Protein 7Z0O (pdb70)

Structure (mmCIF, N/CA/C/O backbone):
data_7Z0O
#
_entry.id   7Z0O
#
loop_
_entity.id
_entity.type
_entity.pdbx_description
1 polymer 'Histone H3'
2 polymer 'Histone H4'
3 polymer 'RNA polymerase I-specific transcription initiation factor RRN5'
4 polymer 'RNA polymerase I-specific transcription initiation factor RRN9'
5 polymer 'RNA polymerase I-specific transcription initiation factor RRN10'
6 polymer 'Upstream activation factor subunit UAF30'
7 polymer 'TATA-box-binding protein'
8 polymer 'Non-template DNA'
9 polymer 'Template DNA'
#
loop_
_atom_site.group_PDB
_atom_site.id
_atom_site.type_symbol
_atom_site.label_atom_id
_atom_site.label_alt_id
_atom_site.label_comp_id
_atom_site.label_asym_id
_atom_site.label_entity_id
_atom_site.label_seq_id
_atom_site.pdbx_PDB_ins_code
_atom_site.Cartn_x
_atom_site.Cartn_y
_atom_site.Cartn_z
_atom_site.occupancy
_atom_site.B_iso_or_equiv
_atom_site.auth_seq_id
_atom_site.auth_comp_id
_atom_site.auth_asym_id
_atom_site.auth_atom_id
_atom_site.pdbx_PDB_model_num
ATOM 1 N N . HIS A 1 40 ? 150.998 197.382 136.429 1.00 112.84 40 HIS A N 1
ATOM 2 C CA . HIS A 1 40 ? 150.850 196.152 135.660 1.00 112.84 40 HIS A CA 1
ATOM 3 C C . HIS A 1 40 ? 149.653 195.349 136.151 1.00 112.84 40 HIS A C 1
ATOM 4 O O . HIS A 1 40 ? 149.114 195.613 137.224 1.00 112.84 40 HIS A O 1
ATOM 11 N N . ARG A 1 41 ? 149.244 194.364 135.357 1.00 110.47 41 ARG A N 1
ATOM 12 C CA . ARG A 1 41 ? 148.092 193.529 135.665 1.00 110.47 41 ARG A CA 1
ATOM 13 C C . ARG A 1 41 ? 148.515 192.068 135.689 1.00 110.47 41 ARG A C 1
ATOM 14 O O . ARG A 1 41 ? 149.158 191.588 134.751 1.00 110.47 41 ARG A O 1
ATOM 22 N N . TYR A 1 42 ? 148.147 191.366 136.755 1.00 105.55 42 TYR A N 1
ATOM 23 C CA . TYR A 1 42 ? 148.382 189.930 136.869 1.00 105.55 42 TYR A CA 1
ATOM 24 C C . TYR A 1 42 ? 147.130 189.228 136.359 1.00 105.55 42 TYR A C 1
ATOM 25 O O . TYR A 1 42 ? 146.056 189.339 136.954 1.00 105.55 42 TYR A O 1
ATOM 34 N N . LYS A 1 43 ? 147.271 188.509 135.250 1.00 95.92 43 LYS A N 1
ATOM 35 C CA . LYS A 1 43 ? 146.127 187.893 134.604 1.00 95.92 43 LYS A CA 1
ATOM 36 C C . LYS A 1 43 ? 146.375 186.408 134.376 1.00 95.92 43 LYS A C 1
ATOM 37 O O . LYS A 1 43 ? 147.501 186.015 134.050 1.00 95.92 43 LYS A O 1
ATOM 43 N N . PRO A 1 44 ? 145.361 185.562 134.554 1.00 89.65 44 PRO A N 1
ATOM 44 C CA . PRO A 1 44 ? 145.545 184.131 134.285 1.00 89.65 44 PRO A CA 1
ATOM 45 C C . PRO A 1 44 ? 145.918 183.885 132.832 1.00 89.65 44 PRO A C 1
ATOM 46 O O . PRO A 1 44 ? 145.393 184.525 131.919 1.00 89.65 44 PRO A O 1
ATOM 50 N N . GLY A 1 45 ? 146.836 182.947 132.626 1.00 87.03 45 GLY A N 1
ATOM 51 C CA . GLY A 1 45 ? 147.255 182.594 131.286 1.00 87.03 45 GLY A CA 1
ATOM 52 C C . GLY A 1 45 ? 146.120 182.018 130.471 1.00 87.03 45 GLY A C 1
ATOM 53 O O . GLY A 1 45 ? 145.421 181.111 130.928 1.00 87.03 45 GLY A O 1
ATOM 54 N N . THR A 1 46 ? 145.924 182.537 129.263 1.00 87.47 46 THR A N 1
ATOM 55 C CA . THR A 1 46 ? 144.827 182.107 128.411 1.00 87.47 46 THR A CA 1
ATOM 56 C C . THR A 1 46 ? 145.170 180.800 127.712 1.00 87.47 46 THR A C 1
ATOM 57 O O . THR A 1 46 ? 146.338 180.514 127.436 1.00 87.47 46 THR A O 1
ATOM 61 N N . VAL A 1 47 ? 144.142 180.008 127.436 1.00 86.68 47 VAL A N 1
ATOM 62 C CA . VAL A 1 47 ? 144.302 178.781 126.666 1.00 86.68 47 VAL A CA 1
ATOM 63 C C . VAL A 1 47 ? 144.067 179.096 125.196 1.00 86.68 47 VAL A C 1
ATOM 64 O O . VAL A 1 47 ? 143.029 179.655 124.827 1.00 86.68 47 VAL A O 1
ATOM 68 N N . ALA A 1 48 ? 145.036 178.749 124.354 1.00 87.01 48 ALA A N 1
ATOM 69 C CA . ALA A 1 48 ? 144.920 179.024 122.932 1.00 87.01 48 ALA A CA 1
ATOM 70 C C . ALA A 1 48 ? 143.789 178.207 122.318 1.00 87.01 48 ALA A C 1
ATOM 71 O O . ALA A 1 48 ? 143.432 177.128 122.797 1.00 87.01 48 ALA A O 1
ATOM 73 N N . LEU A 1 49 ? 143.214 178.745 121.239 1.00 87.28 49 LEU A N 1
ATOM 74 C CA . LEU A 1 49 ? 142.110 178.062 120.575 1.00 87.28 49 LEU A CA 1
ATOM 75 C C . LEU A 1 49 ? 142.549 176.736 119.969 1.00 87.28 49 LEU A C 1
ATOM 76 O O . LEU A 1 49 ? 141.748 175.799 119.887 1.00 87.28 49 LEU A O 1
ATOM 81 N N . ARG A 1 50 ? 143.808 176.636 119.540 1.00 85.25 50 ARG A N 1
ATOM 82 C CA . ARG A 1 50 ? 144.304 175.367 119.018 1.00 85.25 50 ARG A CA 1
ATOM 83 C C . ARG A 1 50 ? 144.376 174.314 120.116 1.00 85.25 50 ARG A C 1
ATOM 84 O O . ARG A 1 50 ? 144.300 173.111 119.839 1.00 85.25 50 ARG A O 1
ATOM 92 N N . GLU A 1 51 ? 144.534 174.745 121.369 1.00 82.56 51 GLU A N 1
ATOM 93 C CA . GLU A 1 51 ? 144.496 173.801 122.480 1.00 82.56 51 GLU A CA 1
ATOM 94 C C . GLU A 1 51 ? 143.084 173.282 122.710 1.00 82.56 51 GLU A C 1
ATOM 95 O O . GLU A 1 51 ? 142.893 172.108 123.046 1.00 82.56 51 GLU A O 1
ATOM 101 N N . ILE A 1 52 ? 142.082 174.146 122.542 1.00 79.75 52 ILE A N 1
ATOM 102 C CA . ILE A 1 52 ? 140.696 173.723 122.716 1.00 79.75 52 ILE A CA 1
ATOM 103 C C . ILE A 1 52 ? 140.306 172.713 121.645 1.00 79.75 52 ILE A C 1
ATOM 104 O O . ILE A 1 52 ? 139.656 171.701 121.933 1.00 79.75 52 ILE A O 1
ATOM 109 N N . ARG A 1 53 ? 140.695 172.970 120.394 1.00 82.85 53 ARG A N 1
ATOM 110 C CA . ARG A 1 53 ? 140.364 172.046 119.313 1.00 82.85 53 ARG A CA 1
ATOM 111 C C . ARG A 1 53 ? 141.031 170.693 119.519 1.00 82.85 53 ARG A C 1
ATOM 112 O O . ARG A 1 53 ? 140.416 169.648 119.279 1.00 82.85 53 ARG A O 1
ATOM 120 N N . ARG A 1 54 ? 142.291 170.690 119.955 1.00 77.61 54 ARG A N 1
ATOM 121 C CA . ARG A 1 54 ? 142.975 169.429 120.217 1.00 77.61 54 ARG A CA 1
ATOM 122 C C . ARG A 1 54 ? 142.317 168.673 121.362 1.00 77.61 54 ARG A C 1
ATOM 123 O O . ARG A 1 54 ? 142.182 167.446 121.305 1.00 77.61 54 ARG A O 1
ATOM 131 N N . PHE A 1 55 ? 141.910 169.386 122.413 1.00 73.78 55 PHE A N 1
ATOM 132 C CA . PHE A 1 55 ? 141.198 168.740 123.509 1.00 73.78 55 PHE A CA 1
ATOM 133 C C . PHE A 1 55 ? 139.875 168.157 123.034 1.00 73.78 55 PHE A C 1
ATOM 134 O O . PHE A 1 55 ? 139.498 167.049 123.432 1.00 73.78 55 PHE A O 1
ATOM 142 N N . GLN A 1 56 ? 139.152 168.893 122.187 1.00 76.01 56 GLN A N 1
ATOM 143 C CA . GLN A 1 56 ? 137.902 168.377 121.641 1.00 76.01 56 GLN A CA 1
ATOM 144 C C . GLN A 1 56 ? 138.146 167.138 120.794 1.00 76.01 56 GLN A C 1
ATOM 145 O O . GLN A 1 56 ? 137.356 166.188 120.825 1.00 76.01 56 GLN A O 1
ATOM 151 N N . LYS A 1 57 ? 139.232 167.134 120.023 1.00 74.71 57 LYS A N 1
ATOM 152 C CA . LYS A 1 57 ? 139.563 165.969 119.212 1.00 74.71 57 LYS A CA 1
ATOM 153 C C . LYS A 1 57 ? 139.884 164.762 120.083 1.00 74.71 57 LYS A C 1
ATOM 154 O O . LYS A 1 57 ? 139.484 163.635 119.769 1.00 74.71 57 LYS A O 1
ATOM 160 N N . SER A 1 58 ? 140.606 164.978 121.184 1.00 70.74 58 SER A N 1
ATOM 161 C CA . SER A 1 58 ? 141.068 163.869 122.012 1.00 70.74 58 SER A CA 1
ATOM 162 C C . SER A 1 58 ? 139.951 163.265 122.856 1.00 70.74 58 SER A C 1
ATOM 163 O O . SER A 1 58 ? 139.871 162.040 122.993 1.00 70.74 58 SER A O 1
ATOM 166 N N . THR A 1 59 ? 139.085 164.097 123.434 1.00 73.91 59 THR A N 1
ATOM 167 C CA . THR A 1 59 ? 138.143 163.648 124.451 1.00 73.91 59 THR A CA 1
ATOM 168 C C . THR A 1 59 ? 136.707 163.552 123.952 1.00 73.91 59 THR A C 1
ATOM 169 O O . THR A 1 59 ? 135.799 163.344 124.761 1.00 73.91 59 THR A O 1
ATOM 173 N N . GLU A 1 60 ? 136.474 163.701 122.653 1.00 80.50 60 GLU A N 1
ATOM 174 C CA . GLU A 1 60 ? 135.120 163.590 122.131 1.00 80.50 60 GLU A CA 1
ATOM 175 C C . GLU A 1 60 ? 134.621 162.154 122.236 1.00 80.50 60 GLU A C 1
ATOM 176 O O . GLU A 1 60 ? 135.359 161.202 121.973 1.00 80.50 60 GLU A O 1
ATOM 182 N N . LEU A 1 61 ? 133.357 162.001 122.622 1.00 78.29 61 LEU A N 1
ATOM 183 C CA . LEU A 1 61 ? 132.724 160.688 122.679 1.00 78.29 61 LEU A CA 1
ATOM 184 C C . LEU A 1 61 ? 132.342 160.275 121.264 1.00 78.29 61 LEU A C 1
ATOM 185 O O . LEU A 1 61 ? 131.448 160.871 120.655 1.00 78.29 61 LEU A O 1
ATOM 190 N N . LEU A 1 62 ? 133.022 159.257 120.736 1.00 75.99 62 LEU A N 1
ATOM 191 C CA . LEU A 1 62 ? 132.843 158.889 119.336 1.00 75.99 62 LEU A CA 1
ATOM 192 C C . LEU A 1 62 ? 131.550 158.118 119.105 1.00 75.99 62 LEU A C 1
ATOM 193 O O . LEU A 1 62 ? 130.916 158.271 118.055 1.00 75.99 62 LEU A O 1
ATOM 198 N N . ILE A 1 63 ? 131.141 157.285 120.064 1.00 80.22 63 ILE A N 1
ATOM 199 C CA . ILE A 1 63 ? 129.911 156.521 119.902 1.00 80.22 63 ILE A CA 1
ATOM 200 C C . ILE A 1 63 ? 128.709 157.416 120.164 1.00 80.22 63 ILE A C 1
ATOM 201 O O . ILE A 1 63 ? 128.671 158.169 121.146 1.00 80.22 63 ILE A O 1
ATOM 206 N N . ARG A 1 64 ? 127.719 157.341 119.278 1.00 83.66 64 ARG A N 1
ATOM 207 C CA . ARG A 1 64 ? 126.511 158.137 119.435 1.00 83.66 64 ARG A CA 1
ATOM 208 C C . ARG A 1 64 ? 125.732 157.687 120.665 1.00 83.66 64 ARG A C 1
ATOM 209 O O . ARG A 1 64 ? 125.667 156.499 120.989 1.00 83.66 64 ARG A O 1
ATOM 217 N N . LYS A 1 65 ? 125.132 158.660 121.353 1.00 84.85 65 LYS A N 1
ATOM 218 C CA . LYS A 1 65 ? 124.478 158.380 122.627 1.00 84.85 65 LYS A CA 1
ATOM 219 C C . LYS A 1 65 ? 123.258 157.483 122.447 1.00 84.85 65 LYS A C 1
ATOM 220 O O . LYS A 1 65 ? 123.081 156.509 123.187 1.00 84.85 65 LYS A O 1
ATOM 226 N N . LEU A 1 66 ? 122.399 157.801 121.473 1.00 85.12 66 LEU A N 1
ATOM 227 C CA . LEU A 1 66 ? 121.144 157.061 121.344 1.00 85.12 66 LEU A CA 1
ATOM 228 C C . LEU A 1 66 ? 121.358 155.586 121.027 1.00 85.12 66 LEU A C 1
ATOM 229 O O . LEU A 1 66 ? 120.751 154.740 121.707 1.00 85.12 66 LEU A O 1
ATOM 234 N N . PRO A 1 67 ? 122.166 155.197 120.031 1.00 85.08 67 PRO A N 1
ATOM 235 C CA . PRO A 1 67 ? 122.387 153.756 119.818 1.00 85.08 67 PRO A CA 1
ATOM 236 C C . PRO A 1 67 ? 123.023 153.062 121.008 1.00 85.08 67 PRO A C 1
ATOM 237 O O . PRO A 1 67 ? 122.711 151.896 121.278 1.00 85.08 67 PRO A O 1
ATOM 241 N N . PHE A 1 68 ? 123.915 153.745 121.729 1.00 81.49 68 PHE A N 1
ATOM 242 C CA . PHE A 1 68 ? 124.529 153.137 122.904 1.00 81.49 68 PHE A CA 1
ATOM 243 C C . PHE A 1 68 ? 123.520 152.974 124.032 1.00 81.49 68 PHE A C 1
ATOM 244 O O . PHE A 1 68 ? 123.569 151.989 124.777 1.00 81.49 68 PHE A O 1
ATOM 252 N N . GLN A 1 69 ? 122.608 153.935 124.181 1.00 86.64 69 GLN A N 1
ATOM 253 C CA . GLN A 1 69 ? 121.595 153.834 125.224 1.00 86.64 69 GLN A CA 1
ATOM 254 C C . GLN A 1 69 ? 120.695 152.628 125.001 1.00 86.64 69 GLN A C 1
ATOM 255 O O . GLN A 1 69 ? 120.375 151.901 125.948 1.00 86.64 69 GLN A O 1
ATOM 261 N N . ARG A 1 70 ? 120.285 152.393 123.753 1.00 87.34 70 ARG A N 1
ATOM 262 C CA . ARG A 1 70 ? 119.415 151.260 123.458 1.00 87.34 70 ARG A CA 1
ATOM 263 C C . ARG A 1 70 ? 120.108 149.938 123.763 1.00 87.34 70 ARG A C 1
ATOM 264 O O . ARG A 1 70 ? 119.475 148.995 124.252 1.00 87.34 70 ARG A O 1
ATOM 272 N N . LEU A 1 71 ? 121.407 149.849 123.475 1.00 86.95 71 LEU A N 1
ATOM 273 C CA . LEU A 1 71 ? 122.153 148.634 123.786 1.00 86.95 71 LEU A CA 1
ATOM 274 C C . LEU A 1 71 ? 122.221 148.396 125.288 1.00 86.95 71 LEU A C 1
ATOM 275 O O . LEU A 1 71 ? 122.174 147.249 125.746 1.00 86.95 71 LEU A O 1
ATOM 280 N N . VAL A 1 72 ? 122.349 149.468 126.072 1.00 86.46 72 VAL A N 1
ATOM 281 C CA . VAL A 1 72 ? 122.368 149.330 127.525 1.00 86.46 72 VAL A CA 1
ATOM 282 C C . VAL A 1 72 ? 121.031 148.802 128.028 1.00 86.46 72 VAL A C 1
ATOM 283 O O . VAL A 1 72 ? 120.980 147.927 128.901 1.00 86.46 72 VAL A O 1
ATOM 287 N N . ARG A 1 73 ? 119.926 149.320 127.484 1.00 88.83 73 ARG A N 1
ATOM 288 C CA . ARG A 1 73 ? 118.609 148.855 127.906 1.00 88.83 73 ARG A CA 1
ATOM 289 C C . ARG A 1 73 ? 118.404 147.385 127.568 1.00 88.83 73 ARG A C 1
ATOM 290 O O . ARG A 1 73 ? 117.811 146.639 128.356 1.00 88.83 73 ARG A O 1
ATOM 298 N N . GLU A 1 74 ? 118.877 146.950 126.397 1.00 91.78 74 GLU A N 1
ATOM 299 C CA . GLU A 1 74 ? 118.683 145.560 125.995 1.00 91.78 74 GLU A CA 1
ATOM 300 C C . GLU A 1 74 ? 119.399 144.608 126.945 1.00 91.78 74 GLU A C 1
ATOM 301 O O . GLU A 1 74 ? 118.872 143.546 127.293 1.00 91.78 74 GLU A O 1
ATOM 307 N N . ILE A 1 75 ? 120.608 144.971 127.372 1.00 90.65 75 ILE A N 1
ATOM 308 C CA . ILE A 1 75 ? 121.341 144.133 128.314 1.00 90.65 75 ILE A CA 1
ATOM 309 C C . ILE A 1 75 ? 120.597 144.040 129.640 1.00 90.65 75 ILE A C 1
ATOM 310 O O . ILE A 1 75 ? 120.512 142.965 130.245 1.00 90.65 75 ILE A O 1
ATOM 315 N N . ALA A 1 76 ? 120.047 145.161 130.113 1.00 94.03 76 ALA A N 1
ATOM 316 C CA . ALA A 1 76 ? 119.323 145.152 131.380 1.00 94.03 76 ALA A CA 1
ATOM 317 C C . ALA A 1 76 ? 118.103 144.242 131.320 1.00 94.03 76 ALA A C 1
ATOM 318 O O . ALA A 1 76 ? 117.848 143.476 132.257 1.00 94.03 76 ALA A O 1
ATOM 320 N N . GLN A 1 77 ? 117.337 144.304 130.228 1.00 95.53 77 GLN A N 1
ATOM 321 C CA . GLN A 1 77 ? 116.169 143.438 130.115 1.00 95.53 77 GLN A CA 1
ATOM 322 C C . GLN A 1 77 ? 116.567 141.996 129.826 1.00 95.53 77 GLN A C 1
ATOM 323 O O . GLN A 1 77 ? 115.825 141.070 130.171 1.00 95.53 77 GLN A O 1
ATOM 329 N N . ASP A 1 78 ? 117.726 141.785 129.199 1.00 97.69 78 ASP A N 1
ATOM 330 C CA . ASP A 1 78 ? 118.229 140.432 128.998 1.00 97.69 78 ASP A CA 1
ATOM 331 C C . ASP A 1 78 ? 118.759 139.811 130.282 1.00 97.69 78 ASP A C 1
ATOM 332 O O . ASP A 1 78 ? 118.971 138.595 130.319 1.00 97.69 78 ASP A O 1
ATOM 337 N N . PHE A 1 79 ? 118.988 140.610 131.320 1.00 96.60 79 PHE A N 1
ATOM 338 C CA . PHE A 1 79 ? 119.357 140.104 132.633 1.00 96.60 79 PHE A CA 1
ATOM 339 C C . PHE A 1 79 ? 118.151 139.877 133.531 1.00 96.60 79 PHE A C 1
ATOM 340 O O . PHE A 1 79 ? 118.329 139.503 134.695 1.00 96.60 79 PHE A O 1
ATOM 348 N N . LYS A 1 80 ? 116.939 140.093 133.017 1.00 99.83 80 LYS A N 1
ATOM 349 C CA . LYS A 1 80 ? 115.718 140.042 133.820 1.00 99.83 80 LYS A CA 1
ATOM 350 C C . LYS A 1 80 ? 115.833 140.967 135.027 1.00 99.83 80 LYS A C 1
ATOM 351 O O . LYS A 1 80 ? 115.453 140.620 136.148 1.00 99.83 80 LYS A O 1
ATOM 357 N N . THR A 1 81 ? 116.369 142.158 134.790 1.00 99.04 81 THR A N 1
ATOM 358 C CA . THR A 1 81 ? 116.650 143.125 135.840 1.00 99.04 81 THR A CA 1
ATOM 359 C C . THR A 1 81 ? 115.680 144.294 135.730 1.00 99.04 81 THR A C 1
ATOM 360 O O . THR A 1 81 ? 115.524 144.877 134.653 1.00 99.04 81 THR A O 1
ATOM 364 N N . ASP A 1 82 ? 115.032 144.630 136.842 1.00 101.06 82 ASP A N 1
ATOM 365 C CA . ASP A 1 82 ? 114.097 145.745 136.887 1.00 101.06 82 ASP A CA 1
ATOM 366 C C . ASP A 1 82 ? 114.759 147.059 137.277 1.00 101.06 82 ASP A C 1
ATOM 367 O O . ASP A 1 82 ? 114.069 148.079 137.374 1.00 101.06 82 ASP A O 1
ATOM 372 N N . LEU A 1 83 ? 116.069 147.059 137.506 1.00 96.70 83 LEU A N 1
ATOM 373 C CA . LEU A 1 83 ? 116.773 148.283 137.849 1.00 96.70 83 LEU A CA 1
ATOM 374 C C . LEU A 1 83 ? 116.784 149.245 136.664 1.00 96.70 83 LEU A C 1
ATOM 375 O O . LEU A 1 83 ? 116.839 148.842 135.499 1.00 96.70 83 LEU A O 1
ATOM 380 N N . ARG A 1 84 ? 116.729 150.534 136.978 1.00 93.54 84 ARG A N 1
ATOM 381 C CA . ARG A 1 84 ? 116.745 151.591 135.980 1.00 93.54 84 ARG A CA 1
ATOM 382 C C . ARG A 1 84 ? 118.081 152.317 136.021 1.00 93.54 84 ARG A C 1
ATOM 383 O O . ARG A 1 84 ? 118.616 152.594 137.099 1.00 93.54 84 ARG A O 1
ATOM 391 N N . PHE A 1 85 ? 118.613 152.625 134.842 1.00 89.36 85 PHE A N 1
ATOM 392 C CA . PHE A 1 85 ? 119.908 153.277 134.708 1.00 89.36 85 PHE A CA 1
ATOM 393 C C . PHE A 1 85 ? 119.703 154.777 134.555 1.00 89.36 85 PHE A C 1
ATOM 394 O O . PHE A 1 85 ? 118.930 155.218 133.698 1.00 89.36 85 PHE A O 1
ATOM 402 N N . GLN A 1 86 ? 120.391 155.555 135.383 1.00 87.15 86 GLN A N 1
ATOM 403 C CA . GLN A 1 86 ? 120.358 156.998 135.242 1.00 87.15 86 GLN A CA 1
ATOM 404 C C . GLN A 1 86 ? 121.131 157.423 133.997 1.00 87.15 86 GLN A C 1
ATOM 405 O O . GLN A 1 86 ? 121.926 156.666 133.435 1.00 87.15 86 GLN A O 1
ATOM 411 N N . SER A 1 87 ? 120.877 158.656 133.557 1.00 86.25 87 SER A N 1
ATOM 412 C CA . SER A 1 87 ? 121.587 159.183 132.398 1.00 86.25 87 SER A CA 1
ATOM 413 C C . SER A 1 87 ? 123.077 159.322 132.680 1.00 86.25 87 SER A C 1
ATOM 414 O O . SER A 1 87 ? 123.908 159.052 131.805 1.00 86.25 87 SER A O 1
ATOM 417 N N . SER A 1 88 ? 123.435 159.746 133.894 1.00 84.36 88 SER A N 1
ATOM 418 C CA . SER A 1 88 ? 124.845 159.830 134.260 1.00 84.36 88 SER A CA 1
ATOM 419 C C . SER A 1 88 ? 125.491 158.451 134.283 1.00 84.36 88 SER A C 1
ATOM 420 O O . SER A 1 88 ? 126.651 158.294 133.886 1.00 84.36 88 SER A O 1
ATOM 423 N N . ALA A 1 89 ? 124.758 157.441 134.757 1.00 81.18 89 ALA A N 1
ATOM 424 C CA . ALA A 1 89 ? 125.286 156.080 134.758 1.00 81.18 89 ALA A CA 1
ATOM 425 C C . ALA A 1 89 ? 125.545 155.589 133.341 1.00 81.18 89 ALA A C 1
ATOM 426 O O . ALA A 1 89 ? 126.556 154.929 133.079 1.00 81.18 89 ALA A O 1
ATOM 428 N N . ILE A 1 90 ? 124.634 155.892 132.414 1.00 81.20 90 ILE A N 1
ATOM 429 C CA . ILE A 1 90 ? 124.832 155.507 131.021 1.00 81.20 90 ILE A CA 1
ATOM 430 C C . ILE A 1 90 ? 126.037 156.232 130.436 1.00 81.20 90 ILE A C 1
ATOM 431 O O . ILE A 1 90 ? 126.841 155.643 129.704 1.00 81.20 90 ILE A O 1
ATOM 436 N N . GLY A 1 91 ? 126.183 157.519 130.751 1.00 77.92 91 GLY A N 1
ATOM 437 C CA . GLY A 1 91 ? 127.349 158.254 130.290 1.00 77.92 91 GLY A CA 1
ATOM 438 C C . GLY A 1 91 ? 128.646 157.708 130.855 1.00 77.92 91 GLY A C 1
ATOM 439 O O . GLY A 1 91 ? 129.654 157.626 130.150 1.00 77.92 91 GLY A O 1
ATOM 440 N N . ALA A 1 92 ? 128.641 157.336 132.137 1.00 76.03 92 ALA A N 1
ATOM 441 C CA . ALA A 1 92 ? 129.831 156.746 132.741 1.00 76.03 92 ALA A CA 1
ATOM 442 C C . ALA A 1 92 ? 130.162 155.403 132.105 1.00 76.03 92 ALA A C 1
ATOM 443 O O . ALA A 1 92 ? 131.336 155.075 131.906 1.00 76.03 92 ALA A O 1
ATOM 445 N N . LEU A 1 93 ? 129.138 154.608 131.791 1.00 75.68 93 LEU A N 1
ATOM 446 C CA . LEU A 1 93 ? 129.366 153.348 131.092 1.00 75.68 93 LEU A CA 1
ATOM 447 C C . LEU A 1 93 ? 130.000 153.591 129.731 1.00 75.68 93 LEU A C 1
ATOM 448 O O . LEU A 1 93 ? 130.937 152.890 129.335 1.00 75.68 93 LEU A O 1
ATOM 453 N N . GLN A 1 94 ? 129.501 154.589 129.002 1.00 77.17 94 GLN A N 1
ATOM 454 C CA . GLN A 1 94 ? 130.010 154.860 127.663 1.00 77.17 94 GLN A CA 1
ATOM 455 C C . GLN A 1 94 ? 131.456 155.335 127.707 1.00 77.17 94 GLN A C 1
ATOM 456 O O . GLN A 1 94 ? 132.304 154.849 126.953 1.00 77.17 94 GLN A O 1
ATOM 462 N N . GLU A 1 95 ? 131.762 156.277 128.599 1.00 75.08 95 GLU A N 1
ATOM 463 C CA . GLU A 1 95 ? 133.093 156.873 128.600 1.00 75.08 95 GLU A CA 1
ATOM 464 C C . GLU A 1 95 ? 134.148 155.886 129.088 1.00 75.08 95 GLU A C 1
ATOM 465 O O . GLU A 1 95 ? 135.342 156.070 128.829 1.00 75.08 95 GLU A O 1
ATOM 471 N N . SER A 1 96 ? 133.729 154.831 129.788 1.00 73.53 96 SER A N 1
ATOM 472 C CA . SER A 1 96 ? 134.676 153.793 130.184 1.00 73.53 96 SER A CA 1
ATOM 473 C C . SER A 1 96 ? 134.815 152.737 129.096 1.00 73.53 96 SER A C 1
ATOM 474 O O . SER A 1 96 ? 135.819 152.018 129.042 1.00 73.53 96 SER A O 1
ATOM 477 N N . VAL A 1 97 ? 133.810 152.621 128.227 1.00 71.85 97 VAL A N 1
ATOM 478 C CA . VAL A 1 97 ? 133.896 151.691 127.105 1.00 71.85 97 VAL A CA 1
ATOM 479 C C . VAL A 1 97 ? 134.919 152.173 126.085 1.00 71.85 97 VAL A C 1
ATOM 480 O O . VAL A 1 97 ? 135.723 151.385 125.572 1.00 71.85 97 VAL A O 1
ATOM 484 N N . GLU A 1 98 ? 134.908 153.471 125.775 1.00 72.87 98 GLU A N 1
ATOM 485 C CA . GLU A 1 98 ? 135.888 154.020 124.841 1.00 72.87 98 GLU A CA 1
ATOM 486 C C . GLU A 1 98 ? 137.310 153.834 125.351 1.00 72.87 98 GLU A C 1
ATOM 487 O O . GLU A 1 98 ? 138.215 153.505 124.576 1.00 72.87 98 GLU A O 1
ATOM 493 N N . ALA A 1 99 ? 137.531 154.043 126.649 1.00 68.12 99 ALA A N 1
ATOM 494 C CA . ALA A 1 99 ? 138.862 153.832 127.207 1.00 68.12 99 ALA A CA 1
ATOM 495 C C . ALA A 1 99 ? 139.292 152.378 127.065 1.00 68.12 99 ALA A C 1
ATOM 496 O O . ALA A 1 99 ? 140.469 152.091 126.824 1.00 68.12 99 ALA A O 1
ATOM 498 N N . TYR A 1 100 ? 138.351 151.446 127.217 1.00 68.24 100 TYR A N 1
ATOM 499 C CA . TYR A 1 100 ? 138.675 150.034 127.055 1.00 68.24 100 TYR A CA 1
ATOM 500 C C . TYR A 1 100 ? 138.976 149.696 125.600 1.00 68.24 100 TYR A C 1
ATOM 501 O O . TYR A 1 100 ? 139.930 148.967 125.309 1.00 68.24 100 TYR A O 1
ATOM 510 N N . LEU A 1 101 ? 138.165 150.210 124.672 1.00 67.16 101 LEU A N 1
ATOM 511 C CA . LEU A 1 101 ? 138.352 149.886 123.261 1.00 67.16 101 LEU A CA 1
ATOM 512 C C . LEU A 1 101 ? 139.669 150.436 122.730 1.00 67.16 101 LEU A C 1
ATOM 513 O O . LEU A 1 101 ? 140.359 149.766 121.955 1.00 67.16 101 LEU A O 1
ATOM 518 N N . VAL A 1 102 ? 140.028 151.658 123.126 1.00 66.57 102 VAL A N 1
ATOM 519 C CA . VAL A 1 102 ? 141.285 152.247 122.675 1.00 66.57 102 VAL A CA 1
ATOM 520 C C . VAL A 1 102 ? 142.465 151.431 123.184 1.00 66.57 102 VAL A C 1
ATOM 521 O O . VAL A 1 102 ? 143.446 151.211 122.463 1.00 66.57 102 VAL A O 1
ATOM 525 N N . SER A 1 103 ? 142.389 150.966 124.432 1.00 66.60 103 SER A N 1
ATOM 526 C CA . SER A 1 103 ? 143.448 150.121 124.974 1.00 66.60 103 SER A CA 1
ATOM 527 C C . SER A 1 103 ? 143.555 148.811 124.205 1.00 66.60 103 SER A C 1
ATOM 528 O O . SER A 1 103 ? 144.659 148.306 123.976 1.00 66.60 103 SER A O 1
ATOM 531 N N . LEU A 1 104 ? 142.417 148.239 123.808 1.00 65.54 104 LEU A N 1
ATOM 532 C CA . LEU A 1 104 ? 142.442 147.006 123.029 1.00 65.54 104 LEU A CA 1
ATOM 533 C C . LEU A 1 104 ? 143.091 147.224 121.669 1.00 65.54 104 LEU A C 1
ATOM 534 O O . LEU A 1 104 ? 143.880 146.392 121.209 1.00 65.54 104 LEU A O 1
ATOM 539 N N . PHE A 1 105 ? 142.769 148.337 121.008 1.00 65.10 105 PHE A N 1
ATOM 540 C CA . PHE A 1 105 ? 143.353 148.617 119.702 1.00 65.10 105 PHE A CA 1
ATOM 541 C C . PHE A 1 105 ? 144.851 148.869 119.798 1.00 65.10 105 PHE A C 1
ATOM 542 O O . PHE A 1 105 ? 145.592 148.544 118.866 1.00 65.10 105 PHE A O 1
ATOM 550 N N . GLU A 1 106 ? 145.312 149.453 120.906 1.00 70.79 106 GLU A N 1
ATOM 551 C CA . GLU A 1 106 ? 146.747 149.614 121.109 1.00 70.79 106 GLU A CA 1
ATOM 552 C C . GLU A 1 106 ? 147.442 148.262 121.206 1.00 70.79 106 GLU A C 1
ATOM 553 O O . GLU A 1 106 ? 148.535 148.076 120.660 1.00 70.79 106 GLU A O 1
ATOM 559 N N . ASP A 1 107 ? 146.825 147.307 121.905 1.00 69.28 107 ASP A N 1
ATOM 560 C CA . ASP A 1 107 ? 147.388 145.964 121.979 1.00 69.28 107 ASP A CA 1
ATOM 561 C C . ASP A 1 107 ? 147.248 145.233 120.651 1.00 69.28 107 ASP A C 1
ATOM 562 O O . ASP A 1 107 ? 148.116 144.437 120.277 1.00 69.28 107 ASP A O 1
ATOM 567 N N . THR A 1 108 ? 146.153 145.484 119.929 1.00 66.41 108 THR A N 1
ATOM 568 C CA . THR A 1 108 ? 145.969 144.866 118.620 1.00 66.41 108 THR A CA 1
ATOM 569 C C . THR A 1 108 ? 147.041 145.323 117.640 1.00 66.41 108 THR A C 1
ATOM 570 O O . THR A 1 108 ? 147.528 144.531 116.826 1.00 66.41 108 THR A O 1
ATOM 574 N N . ASN A 1 109 ? 147.420 146.600 117.703 1.00 69.59 109 ASN A N 1
ATOM 575 C CA . ASN A 1 109 ? 148.476 147.101 116.832 1.00 69.59 109 ASN A CA 1
ATOM 576 C C . ASN A 1 109 ? 149.810 146.435 117.141 1.00 69.59 109 ASN A C 1
ATOM 577 O O . ASN A 1 109 ? 150.617 146.201 116.235 1.00 69.59 109 ASN A O 1
ATOM 582 N N . LEU A 1 110 ? 150.062 146.129 118.415 1.00 66.97 110 LEU A N 1
ATOM 583 C CA . LEU A 1 110 ? 151.293 145.434 118.778 1.00 66.97 110 LEU A CA 1
ATOM 584 C C . LEU A 1 110 ? 151.349 144.049 118.151 1.00 66.97 110 LEU A C 1
ATOM 585 O O . LEU A 1 110 ? 152.423 143.581 117.757 1.00 66.97 110 LEU A O 1
ATOM 590 N N . ALA A 1 111 ? 150.204 143.370 118.064 1.00 67.15 111 ALA A N 1
ATOM 591 C CA . ALA A 1 111 ? 150.165 142.075 117.396 1.00 67.15 111 ALA A CA 1
ATOM 592 C C . ALA A 1 111 ? 150.503 142.207 115.918 1.00 67.15 111 ALA A C 1
ATOM 593 O O . ALA A 1 111 ? 151.245 141.386 115.368 1.00 67.15 111 ALA A O 1
ATOM 595 N N . ALA A 1 112 ? 149.963 143.232 115.255 1.00 67.16 112 ALA A N 1
ATOM 596 C CA . ALA A 1 112 ? 150.271 143.450 113.845 1.00 67.16 112 ALA A CA 1
ATOM 597 C C . ALA A 1 112 ? 151.738 143.807 113.649 1.00 67.16 112 ALA A C 1
ATOM 598 O O . ALA A 1 112 ? 152.374 143.347 112.695 1.00 67.16 112 ALA A O 1
ATOM 600 N N . ILE A 1 113 ? 152.289 144.633 114.539 1.00 68.47 113 ILE A N 1
ATOM 601 C CA . ILE A 1 113 ? 153.708 144.969 114.472 1.00 68.47 113 ILE A CA 1
ATOM 602 C C . ILE A 1 113 ? 154.557 143.711 114.603 1.00 68.47 113 ILE A C 1
ATOM 603 O O . ILE A 1 113 ? 155.574 143.555 113.918 1.00 68.47 113 ILE A O 1
ATOM 608 N N . HIS A 1 114 ? 154.146 142.791 115.478 1.00 69.90 114 HIS A N 1
ATOM 609 C CA . HIS A 1 114 ? 154.884 141.547 115.661 1.00 69.90 114 HIS A CA 1
ATOM 610 C C . HIS A 1 114 ? 154.905 140.710 114.389 1.00 69.90 114 HIS A C 1
ATOM 611 O O . HIS A 1 114 ? 155.850 139.947 114.165 1.00 69.90 114 HIS A O 1
ATOM 618 N N . ALA A 1 115 ? 153.881 140.837 113.549 1.00 69.31 115 ALA A N 1
ATOM 619 C CA . ALA A 1 115 ? 153.810 140.121 112.285 1.00 69.31 115 ALA A CA 1
ATOM 620 C C . ALA A 1 115 ? 154.337 140.944 111.118 1.00 69.31 115 ALA A C 1
ATOM 621 O O . ALA A 1 115 ? 154.154 140.549 109.963 1.00 69.31 115 ALA A O 1
ATOM 623 N N . LYS A 1 116 ? 154.981 142.080 111.397 1.00 71.08 116 LYS A N 1
ATOM 624 C CA . LYS A 1 116 ? 155.539 142.964 110.372 1.00 71.08 116 LYS A CA 1
ATOM 625 C C . LYS A 1 116 ? 154.459 143.440 109.403 1.00 71.08 116 LYS A C 1
ATOM 626 O O . LYS A 1 116 ? 154.647 143.463 108.186 1.00 71.08 116 LYS A O 1
ATOM 632 N N . ARG A 1 117 ? 153.318 143.835 109.958 1.00 71.05 117 ARG A N 1
ATOM 633 C CA . ARG A 1 117 ? 152.195 144.329 109.177 1.00 71.05 117 ARG A CA 1
ATOM 634 C C . ARG A 1 117 ? 151.831 145.731 109.638 1.00 71.05 117 ARG A C 1
ATOM 635 O O . ARG A 1 117 ? 151.993 146.078 110.810 1.00 71.05 117 ARG A O 1
ATOM 643 N N . VAL A 1 118 ? 151.339 146.538 108.700 1.00 74.22 118 VAL A N 1
ATOM 644 C CA . VAL A 1 118 ? 150.941 147.911 108.994 1.00 74.22 118 VAL A CA 1
ATOM 645 C C . VAL A 1 118 ? 149.436 148.075 109.119 1.00 74.22 118 VAL A C 1
ATOM 646 O O . VAL A 1 118 ? 148.980 149.152 109.534 1.00 74.22 118 VAL A O 1
ATOM 650 N N . THR A 1 119 ? 148.651 147.057 108.779 1.00 70.96 119 THR A N 1
ATOM 651 C CA . THR A 1 119 ? 147.207 147.075 108.967 1.00 70.96 119 THR A CA 1
ATOM 652 C C . THR A 1 119 ? 146.823 145.961 109.930 1.00 70.96 119 THR A C 1
ATOM 653 O O . THR A 1 119 ? 147.479 144.915 109.969 1.00 70.96 119 THR A O 1
ATOM 657 N N . ILE A 1 120 ? 145.783 146.193 110.719 1.00 69.38 120 ILE A N 1
ATOM 658 C CA . ILE A 1 120 ? 145.319 145.187 111.665 1.00 69.38 120 ILE A CA 1
ATOM 659 C C . ILE A 1 120 ? 144.182 144.395 111.037 1.00 69.38 120 ILE A C 1
ATOM 660 O O . ILE A 1 120 ? 143.360 144.935 110.289 1.00 69.38 120 ILE A O 1
ATOM 665 N N . GLN A 1 121 ? 144.149 143.101 111.321 1.00 70.40 121 GLN A N 1
ATOM 666 C CA . GLN A 1 121 ? 143.151 142.192 110.782 1.00 70.40 121 GLN A CA 1
ATOM 667 C C . GLN A 1 121 ? 142.349 141.582 111.925 1.00 70.40 121 GLN A C 1
ATOM 668 O O . GLN A 1 121 ? 142.554 141.900 113.098 1.00 70.40 121 GLN A O 1
ATOM 674 N N . LYS A 1 122 ? 141.416 140.699 111.566 1.00 70.70 122 LYS A N 1
ATOM 675 C CA . LYS A 1 122 ? 140.640 139.998 112.582 1.00 70.70 122 LYS A CA 1
ATOM 676 C C . LYS A 1 122 ? 141.534 139.123 113.449 1.00 70.70 122 LYS A C 1
ATOM 677 O O . LYS A 1 122 ? 141.357 139.064 114.670 1.00 70.70 122 LYS A O 1
ATOM 683 N N . LYS A 1 123 ? 142.505 138.441 112.835 1.00 71.28 123 LYS A N 1
ATOM 684 C CA . LYS A 1 123 ? 143.388 137.560 113.592 1.00 71.28 123 LYS A CA 1
ATOM 685 C C . LYS A 1 123 ? 144.216 138.328 114.612 1.00 71.28 123 LYS A C 1
ATOM 686 O O . LYS A 1 123 ? 144.647 137.753 115.617 1.00 71.28 123 LYS A O 1
ATOM 692 N N . ASP A 1 124 ? 144.455 139.618 114.373 1.00 69.58 124 ASP A N 1
ATOM 693 C CA . ASP A 1 124 ? 145.215 140.413 115.330 1.00 69.58 124 ASP A CA 1
ATOM 694 C C . ASP A 1 124 ? 144.407 140.679 116.592 1.00 69.58 124 ASP A C 1
ATOM 695 O O . ASP A 1 124 ? 144.952 140.659 117.701 1.00 69.58 124 ASP A O 1
ATOM 700 N N . ILE A 1 125 ? 143.108 140.939 116.445 1.00 68.97 125 ILE A N 1
ATOM 701 C CA . ILE A 1 125 ? 142.254 141.140 117.608 1.00 68.97 125 ILE A CA 1
ATOM 702 C C . ILE A 1 125 ? 142.079 139.839 118.379 1.00 68.97 125 ILE A C 1
ATOM 703 O O . ILE A 1 125 ? 142.024 139.840 119.613 1.00 68.97 125 ILE A O 1
ATOM 708 N N . LYS A 1 126 ? 141.983 138.715 117.666 1.00 69.93 126 LYS A N 1
ATOM 709 C CA . LYS A 1 126 ? 141.831 137.422 118.325 1.00 69.93 126 LYS A CA 1
ATOM 710 C C . LYS A 1 126 ? 143.043 137.096 119.187 1.00 69.93 126 LYS A C 1
ATOM 711 O O . LYS A 1 126 ? 142.907 136.576 120.299 1.00 69.93 126 LYS A O 1
ATOM 717 N N . LEU A 1 127 ? 144.243 137.384 118.680 1.00 67.78 127 LEU A N 1
ATOM 718 C CA . LEU A 1 127 ? 145.449 137.121 119.457 1.00 67.78 127 LEU A CA 1
ATOM 719 C C . LEU A 1 127 ? 145.498 137.983 120.711 1.00 67.78 127 LEU A C 1
ATOM 720 O O . LEU A 1 127 ? 145.858 137.500 121.790 1.00 67.78 127 LEU A O 1
ATOM 725 N N . ALA A 1 128 ? 145.141 139.262 120.589 1.00 68.25 128 ALA A N 1
ATOM 726 C CA . ALA A 1 128 ? 145.160 140.145 121.750 1.00 68.25 128 ALA A CA 1
ATOM 727 C C . ALA A 1 128 ? 144.130 139.717 122.786 1.00 68.25 128 ALA A C 1
ATOM 728 O O . ALA A 1 128 ? 144.388 139.788 123.992 1.00 68.25 128 ALA A O 1
ATOM 730 N N . ARG A 1 129 ? 142.953 139.280 122.335 1.00 69.98 129 ARG A N 1
ATOM 731 C CA . ARG A 1 129 ? 141.929 138.815 123.265 1.00 69.98 129 ARG A CA 1
ATOM 732 C C . ARG A 1 129 ? 142.381 137.561 124.003 1.00 69.98 129 ARG A C 1
ATOM 733 O O . ARG A 1 129 ? 142.206 137.447 125.221 1.00 69.98 129 ARG A O 1
ATOM 741 N N . ARG A 1 130 ? 142.962 136.605 123.275 1.00 69.17 130 ARG A N 1
ATOM 742 C CA . ARG A 1 130 ? 143.369 135.348 123.894 1.00 69.17 130 ARG A CA 1
ATOM 743 C C . ARG A 1 130 ? 144.442 135.570 124.950 1.00 69.17 130 ARG A C 1
ATOM 744 O O . ARG A 1 130 ? 144.393 134.972 126.030 1.00 69.17 130 ARG A O 1
ATOM 752 N N . LEU A 1 131 ? 145.420 136.426 124.658 1.00 68.94 131 LEU A N 1
ATOM 753 C CA . LEU A 1 131 ? 146.521 136.628 125.593 1.00 68.94 131 LEU A CA 1
ATOM 754 C C . LEU A 1 131 ? 146.085 137.454 126.797 1.00 68.94 131 LEU A C 1
ATOM 755 O O . LEU A 1 131 ? 146.534 137.205 127.922 1.00 68.94 131 LEU A O 1
ATOM 760 N N . ARG A 1 132 ? 145.217 138.446 126.585 1.00 71.31 132 ARG A N 1
ATOM 761 C CA . ARG A 1 132 ? 144.763 139.276 127.696 1.00 71.31 132 ARG A CA 1
ATOM 762 C C . ARG A 1 132 ? 143.877 138.490 128.653 1.00 71.31 132 ARG A C 1
ATOM 763 O O . ARG A 1 132 ? 144.018 138.607 129.875 1.00 71.31 132 ARG A O 1
ATOM 771 N N . GLY A 1 133 ? 142.964 137.686 128.120 1.00 71.30 133 GLY A N 1
ATOM 772 C CA . GLY A 1 133 ? 142.040 136.929 128.944 1.00 71.30 133 GLY A CA 1
ATOM 773 C C . GLY A 1 133 ? 142.702 135.820 129.735 1.00 71.30 133 GLY A C 1
ATOM 774 O O . GLY A 1 133 ? 142.066 135.179 130.571 1.00 71.30 133 GLY A O 1
ATOM 775 N N . ASN B 2 26 ? 120.575 144.807 118.055 1.00 91.90 26 ASN B N 1
ATOM 776 C CA . ASN B 2 26 ? 120.679 146.223 118.384 1.00 91.90 26 ASN B CA 1
ATOM 777 C C . ASN B 2 26 ? 122.145 146.588 118.615 1.00 91.90 26 ASN B C 1
ATOM 778 O O . ASN B 2 26 ? 122.488 147.751 118.822 1.00 91.90 26 ASN B O 1
ATOM 783 N N . ILE B 2 27 ? 123.012 145.574 118.563 1.00 88.78 27 ILE B N 1
ATOM 784 C CA . ILE B 2 27 ? 124.449 145.817 118.653 1.00 88.78 27 ILE B CA 1
ATOM 785 C C . ILE B 2 27 ? 124.942 146.570 117.423 1.00 88.78 27 ILE B C 1
ATOM 786 O O . ILE B 2 27 ? 126.011 147.190 117.452 1.00 88.78 27 ILE B O 1
ATOM 791 N N . GLN B 2 28 ? 124.171 146.549 116.336 1.00 88.84 28 GLN B N 1
ATOM 792 C CA . GLN B 2 28 ? 124.530 147.258 115.116 1.00 88.84 28 GLN B CA 1
ATOM 793 C C . GLN B 2 28 ? 124.428 148.768 115.258 1.00 88.84 28 GLN B C 1
ATOM 794 O O . GLN B 2 28 ? 124.830 149.485 114.334 1.00 88.84 28 GLN B O 1
ATOM 800 N N . GLY B 2 29 ? 123.894 149.266 116.375 1.00 88.35 29 GLY B N 1
ATOM 801 C CA . GLY B 2 29 ? 123.817 150.704 116.569 1.00 88.35 29 GLY B CA 1
ATOM 802 C C . GLY B 2 29 ? 125.181 151.365 116.569 1.00 88.35 29 GLY B C 1
ATOM 803 O O . GLY B 2 29 ? 125.333 152.493 116.096 1.00 88.35 29 GLY B O 1
ATOM 804 N N . ILE B 2 30 ? 126.190 150.675 117.098 1.00 83.58 30 ILE B N 1
ATOM 805 C CA . ILE B 2 30 ? 127.566 151.165 117.069 1.00 83.58 30 ILE B CA 1
ATOM 806 C C . ILE B 2 30 ? 128.051 151.023 115.629 1.00 83.58 30 ILE B C 1
ATOM 807 O O . ILE B 2 30 ? 128.376 149.926 115.175 1.00 83.58 30 ILE B O 1
ATOM 812 N N . THR B 2 31 ? 128.100 152.137 114.907 1.00 82.33 31 THR B N 1
ATOM 813 C CA . THR B 2 31 ? 128.290 152.118 113.468 1.00 82.33 31 THR B CA 1
ATOM 814 C C . THR B 2 31 ? 129.768 151.989 113.108 1.00 82.33 31 THR B C 1
ATOM 815 O O . THR B 2 31 ? 130.654 151.987 113.964 1.00 82.33 31 THR B O 1
ATOM 819 N N . LYS B 2 32 ? 130.026 151.872 111.807 1.00 78.16 32 LYS B N 1
ATOM 820 C CA . LYS B 2 32 ? 131.398 151.775 111.319 1.00 78.16 32 LYS B CA 1
ATOM 821 C C . LYS B 2 32 ? 132.254 152.991 111.660 1.00 78.16 32 LYS B C 1
ATOM 822 O O . LYS B 2 32 ? 133.391 152.794 112.122 1.00 78.16 32 LYS B O 1
ATOM 828 N N . PRO B 2 33 ? 131.808 154.241 111.457 1.00 78.78 33 PRO B N 1
ATOM 829 C CA . PRO B 2 33 ? 132.702 155.377 111.746 1.00 78.78 33 PRO B CA 1
ATOM 830 C C . PRO B 2 33 ? 133.149 155.453 113.193 1.00 78.78 33 PRO B C 1
ATOM 831 O O . PRO B 2 33 ? 134.237 155.971 113.472 1.00 78.78 33 PRO B O 1
ATOM 835 N N . ALA B 2 34 ? 132.332 154.967 114.129 1.00 75.38 34 ALA B N 1
ATOM 836 C CA . ALA B 2 34 ? 132.731 154.984 115.531 1.00 75.38 34 ALA B CA 1
ATOM 837 C C . ALA B 2 34 ? 133.955 154.111 115.768 1.00 75.38 34 ALA B C 1
ATOM 838 O O . ALA B 2 34 ? 134.872 154.499 116.500 1.00 75.38 34 ALA B O 1
ATOM 840 N N . ILE B 2 35 ? 133.986 152.926 115.157 1.00 73.02 35 ILE B N 1
ATOM 841 C CA . ILE B 2 35 ? 135.110 152.016 115.350 1.00 73.02 35 ILE B CA 1
ATOM 842 C C . ILE B 2 35 ? 136.360 152.558 114.669 1.00 73.02 35 ILE B C 1
ATOM 843 O O . ILE B 2 35 ? 137.470 152.455 115.203 1.00 73.02 35 ILE B O 1
ATOM 848 N N . ARG B 2 36 ? 136.201 153.145 113.480 1.00 74.99 36 ARG B N 1
ATOM 849 C CA . ARG B 2 36 ? 137.350 153.667 112.748 1.00 74.99 36 ARG B CA 1
ATOM 850 C C . ARG B 2 36 ? 138.040 154.779 113.526 1.00 74.99 36 ARG B C 1
ATOM 851 O O . ARG B 2 36 ? 139.272 154.832 113.595 1.00 74.99 36 ARG B O 1
ATOM 859 N N . ARG B 2 37 ? 137.258 155.681 114.118 1.00 72.70 37 ARG B N 1
ATOM 860 C CA . ARG B 2 37 ? 137.849 156.751 114.912 1.00 72.70 37 ARG B CA 1
ATOM 861 C C . ARG B 2 37 ? 138.441 156.227 116.212 1.00 72.70 37 ARG B C 1
ATOM 862 O O . ARG B 2 37 ? 139.461 156.745 116.678 1.00 72.70 37 ARG B O 1
ATOM 870 N N . LEU B 2 38 ? 137.817 155.213 116.815 1.00 70.25 38 LEU B N 1
ATOM 871 C CA . LEU B 2 38 ? 138.365 154.628 118.034 1.00 70.25 38 LEU B CA 1
ATOM 872 C C . LEU B 2 38 ? 139.696 153.939 117.768 1.00 70.25 38 LEU B C 1
ATOM 873 O O . LEU B 2 38 ? 140.617 154.014 118.589 1.00 70.25 38 LEU B O 1
ATOM 878 N N . ALA B 2 39 ? 139.813 153.255 116.628 1.00 68.06 39 ALA B N 1
ATOM 879 C CA . ALA B 2 39 ? 141.056 152.569 116.300 1.00 68.06 39 ALA B CA 1
ATOM 880 C C . ALA B 2 39 ? 142.204 153.555 116.132 1.00 68.06 39 ALA B C 1
ATOM 881 O O . ALA B 2 39 ? 143.333 153.280 116.551 1.00 68.06 39 ALA B O 1
ATOM 883 N N . ARG B 2 40 ? 141.935 154.708 115.520 1.00 70.66 40 ARG B N 1
ATOM 884 C CA . ARG B 2 40 ? 142.984 155.701 115.317 1.00 70.66 40 ARG B CA 1
ATOM 885 C C . ARG B 2 40 ? 143.490 156.255 116.643 1.00 70.66 40 ARG B C 1
ATOM 886 O O . ARG B 2 40 ? 144.670 156.602 116.765 1.00 70.66 40 ARG B O 1
ATOM 894 N N . ARG B 2 41 ? 142.613 156.355 117.643 1.00 70.73 41 ARG B N 1
ATOM 895 C CA . ARG B 2 41 ? 143.036 156.856 118.947 1.00 70.73 41 ARG B CA 1
ATOM 896 C C . ARG B 2 41 ? 144.057 155.928 119.590 1.00 70.73 41 ARG B C 1
ATOM 897 O O . ARG B 2 41 ? 144.945 156.381 120.321 1.00 70.73 41 ARG B O 1
ATOM 905 N N . GLY B 2 42 ? 143.951 154.631 119.328 1.00 70.34 42 GLY B N 1
ATOM 906 C CA . GLY B 2 42 ? 144.885 153.663 119.856 1.00 70.34 42 GLY B CA 1
ATOM 907 C C . GLY B 2 42 ? 146.169 153.513 119.079 1.00 70.34 42 GLY B C 1
ATOM 908 O O . GLY B 2 42 ? 146.998 152.668 119.426 1.00 70.34 42 GLY B O 1
ATOM 909 N N . GLY B 2 43 ? 146.362 154.311 118.031 1.00 69.32 43 GLY B N 1
ATOM 910 C CA . GLY B 2 43 ? 147.547 154.233 117.211 1.00 69.32 43 GLY B CA 1
ATOM 911 C C . GLY B 2 43 ? 147.400 153.411 115.952 1.00 69.32 43 GLY B C 1
ATOM 912 O O . GLY B 2 43 ? 148.353 153.335 115.168 1.00 69.32 43 GLY B O 1
ATOM 913 N N . VAL B 2 44 ? 146.245 152.793 115.733 1.00 69.37 44 VAL B N 1
ATOM 914 C CA . VAL B 2 44 ? 146.020 151.985 114.541 1.00 69.37 44 VAL B CA 1
ATOM 915 C C . VAL B 2 44 ? 145.701 152.914 113.379 1.00 69.37 44 VAL B C 1
ATOM 916 O O . VAL B 2 44 ? 144.763 153.714 113.449 1.00 69.37 44 VAL B O 1
ATOM 920 N N . LYS B 2 45 ? 146.474 152.804 112.302 1.00 72.41 45 LYS B N 1
ATOM 921 C CA . LYS B 2 45 ? 146.311 153.677 111.149 1.00 72.41 45 LYS B CA 1
ATOM 922 C C . LYS B 2 45 ? 145.464 153.064 110.046 1.00 72.41 45 LYS B C 1
ATOM 923 O O . LYS B 2 45 ? 144.701 153.785 109.398 1.00 72.41 45 LYS B O 1
ATOM 929 N N . ARG B 2 46 ? 145.577 151.758 109.818 1.00 72.40 46 ARG B N 1
ATOM 930 C CA . ARG B 2 46 ? 144.787 151.069 108.809 1.00 72.40 46 ARG B CA 1
ATOM 931 C C . ARG B 2 46 ? 144.163 149.827 109.424 1.00 72.40 46 ARG B C 1
ATOM 932 O O . ARG B 2 46 ? 144.761 149.177 110.284 1.00 72.40 46 ARG B O 1
ATOM 940 N N . ILE B 2 47 ? 142.952 149.500 108.971 1.00 70.42 47 ILE B N 1
ATOM 941 C CA . ILE B 2 47 ? 142.219 148.344 109.465 1.00 70.42 47 ILE B CA 1
ATOM 942 C C . ILE B 2 47 ? 141.754 147.507 108.281 1.00 70.42 47 ILE B C 1
ATOM 943 O O . ILE B 2 47 ? 141.683 147.977 107.145 1.00 70.42 47 ILE B O 1
ATOM 948 N N . SER B 2 48 ? 141.431 146.245 108.569 1.00 73.44 48 SER B N 1
ATOM 949 C CA . SER B 2 48 ? 141.118 145.285 107.517 1.00 73.44 48 SER B CA 1
ATOM 950 C C . SER B 2 48 ? 139.745 145.510 106.899 1.00 73.44 48 SER B C 1
ATOM 951 O O . SER B 2 48 ? 139.549 145.209 105.717 1.00 73.44 48 SER B O 1
ATOM 954 N N . GLY B 2 49 ? 138.789 146.024 107.665 1.00 72.12 49 GLY B N 1
ATOM 955 C CA . GLY B 2 49 ? 137.435 146.179 107.185 1.00 72.12 49 GLY B CA 1
ATOM 956 C C . GLY B 2 49 ? 136.518 145.012 107.475 1.00 72.12 49 GLY B C 1
ATOM 957 O O . GLY B 2 49 ? 135.309 145.122 107.239 1.00 72.12 49 GLY B O 1
ATOM 958 N N . LEU B 2 50 ? 137.053 143.897 107.967 1.00 73.24 50 LEU B N 1
ATOM 959 C CA . LEU B 2 50 ? 136.250 142.778 108.437 1.00 73.24 50 LEU B CA 1
ATOM 960 C C . LEU B 2 50 ? 136.289 142.643 109.952 1.00 73.24 50 LEU B C 1
ATOM 961 O O . LEU B 2 50 ? 135.759 141.669 110.494 1.00 73.24 50 LEU B O 1
ATOM 966 N N . ILE B 2 51 ? 136.902 143.602 110.649 1.00 73.12 51 ILE B N 1
ATOM 967 C CA . ILE B 2 51 ? 137.079 143.526 112.092 1.00 73.12 51 ILE B CA 1
ATOM 968 C C . ILE B 2 51 ? 135.905 144.105 112.857 1.00 73.12 51 ILE B C 1
ATOM 969 O O . ILE B 2 51 ? 135.864 143.992 114.088 1.00 73.12 51 ILE B O 1
ATOM 974 N N . TYR B 2 52 ? 134.946 144.723 112.167 1.00 75.88 52 TYR B N 1
ATOM 975 C CA . TYR B 2 52 ? 133.866 145.425 112.853 1.00 75.88 52 TYR B CA 1
ATOM 976 C C . TYR B 2 52 ? 133.010 144.475 113.679 1.00 75.88 52 TYR B C 1
ATOM 977 O O . TYR B 2 52 ? 132.619 144.805 114.804 1.00 75.88 52 TYR B O 1
ATOM 986 N N . GLU B 2 53 ? 132.701 143.295 113.139 1.00 78.69 53 GLU B N 1
ATOM 987 C CA . GLU B 2 53 ? 131.924 142.327 113.903 1.00 78.69 53 GLU B CA 1
ATOM 988 C C . GLU B 2 53 ? 132.697 141.817 115.110 1.00 78.69 53 GLU B C 1
ATOM 989 O O . GLU B 2 53 ? 132.107 141.589 116.171 1.00 78.69 53 GLU B O 1
ATOM 995 N N . GLU B 2 54 ? 134.009 141.623 114.964 1.00 77.55 54 GLU B N 1
ATOM 996 C CA . GLU B 2 54 ? 134.823 141.175 116.088 1.00 77.55 54 GLU B CA 1
ATOM 997 C C . GLU B 2 54 ? 134.874 142.227 117.190 1.00 77.55 54 GLU B C 1
ATOM 998 O O . GLU B 2 54 ? 134.808 141.894 118.378 1.00 77.55 54 GLU B O 1
ATOM 1004 N N . VAL B 2 55 ? 134.994 143.502 116.815 1.00 74.40 55 VAL B N 1
ATOM 1005 C CA . VAL B 2 55 ? 135.061 144.568 117.810 1.00 74.40 55 VAL B CA 1
ATOM 1006 C C . VAL B 2 55 ? 133.741 144.680 118.560 1.00 74.40 55 VAL B C 1
ATOM 1007 O O . VAL B 2 55 ? 133.717 144.936 119.770 1.00 74.40 55 VAL B O 1
ATOM 1011 N N . ARG B 2 56 ? 132.623 144.482 117.859 1.00 76.75 56 ARG B N 1
ATOM 1012 C CA . ARG B 2 56 ? 131.322 144.546 118.516 1.00 76.75 56 ARG B CA 1
ATOM 1013 C C . ARG B 2 56 ? 131.170 143.437 119.548 1.00 76.75 56 ARG B C 1
ATOM 1014 O O . ARG B 2 56 ? 130.528 143.630 120.587 1.00 76.75 56 ARG B O 1
ATOM 1022 N N . ALA B 2 57 ? 131.746 142.264 119.278 1.00 76.22 57 ALA B N 1
ATOM 1023 C CA . ALA B 2 57 ? 131.735 141.192 120.268 1.00 76.22 57 ALA B CA 1
ATOM 1024 C C . ALA B 2 57 ? 132.502 141.601 121.518 1.00 76.22 57 ALA B C 1
ATOM 1025 O O . ALA B 2 57 ? 132.060 141.346 122.644 1.00 76.22 57 ALA B O 1
ATOM 1027 N N . VAL B 2 58 ? 133.659 142.239 121.338 1.00 74.95 58 VAL B N 1
ATOM 1028 C CA . VAL B 2 58 ? 134.395 142.780 122.475 1.00 74.95 58 VAL B CA 1
ATOM 1029 C C . VAL B 2 58 ? 133.595 143.892 123.136 1.00 74.95 58 VAL B C 1
ATOM 1030 O O . VAL B 2 58 ? 133.629 144.061 124.360 1.00 74.95 58 VAL B O 1
ATOM 1034 N N . LEU B 2 59 ? 132.871 144.671 122.332 1.00 77.03 59 LEU B N 1
ATOM 1035 C CA . LEU B 2 59 ? 132.049 145.755 122.858 1.00 77.03 59 LEU B CA 1
ATOM 1036 C C . LEU B 2 59 ? 131.005 145.222 123.830 1.00 77.03 59 LEU B C 1
ATOM 1037 O O . LEU B 2 59 ? 130.875 145.714 124.956 1.00 77.03 59 LEU B O 1
ATOM 1042 N N . LYS B 2 60 ? 130.250 144.208 123.407 1.00 78.03 60 LYS B N 1
ATOM 1043 C CA . LYS B 2 60 ? 129.191 143.668 124.251 1.00 78.03 60 LYS B CA 1
ATOM 1044 C C . LYS B 2 60 ? 129.758 142.929 125.455 1.00 78.03 60 LYS B C 1
ATOM 1045 O O . LYS B 2 60 ? 129.240 143.063 126.569 1.00 78.03 60 LYS B O 1
ATOM 1051 N N . SER B 2 61 ? 130.822 142.150 125.254 1.00 76.66 61 SER B N 1
ATOM 1052 C CA . SER B 2 61 ? 131.349 141.314 126.328 1.00 76.66 61 SER B CA 1
ATOM 1053 C C . SER B 2 61 ? 131.839 142.157 127.499 1.00 76.66 61 SER B C 1
ATOM 1054 O O . SER B 2 61 ? 131.578 141.834 128.663 1.00 76.66 61 SER B O 1
ATOM 1057 N N . PHE B 2 62 ? 132.560 143.242 127.212 1.00 73.08 62 PHE B N 1
ATOM 1058 C CA . PHE B 2 62 ? 132.997 144.131 128.282 1.00 73.08 62 PHE B CA 1
ATOM 1059 C C . PHE B 2 62 ? 131.811 144.828 128.932 1.00 73.08 62 PHE B C 1
ATOM 1060 O O . PHE B 2 62 ? 131.788 145.021 130.152 1.00 73.08 62 PHE B O 1
ATOM 1068 N N . LEU B 2 63 ? 130.818 145.217 128.130 1.00 77.24 63 LEU B N 1
ATOM 1069 C CA . LEU B 2 63 ? 129.660 145.917 128.674 1.00 77.24 63 LEU B CA 1
ATOM 1070 C C . LEU B 2 63 ? 128.847 145.011 129.588 1.00 77.24 63 LEU B C 1
ATOM 1071 O O . LEU B 2 63 ? 128.188 145.488 130.519 1.00 77.24 63 LEU B O 1
ATOM 1076 N N . GLU B 2 64 ? 128.875 143.699 129.338 1.00 83.69 64 GLU B N 1
ATOM 1077 C CA . GLU B 2 64 ? 128.197 142.766 130.230 1.00 83.69 64 GLU B CA 1
ATOM 1078 C C . GLU B 2 64 ? 128.773 142.815 131.636 1.00 83.69 64 GLU B C 1
ATOM 1079 O O . GLU B 2 64 ? 128.018 142.865 132.612 1.00 83.69 64 GLU B O 1
ATOM 1085 N N . SER B 2 65 ? 130.101 142.802 131.756 1.00 81.62 65 SER B N 1
ATOM 1086 C CA . SER B 2 65 ? 130.735 142.723 133.067 1.00 81.62 65 SER B CA 1
ATOM 1087 C C . SER B 2 65 ? 130.455 143.969 133.896 1.00 81.62 65 SER B C 1
ATOM 1088 O O . SER B 2 65 ? 130.147 143.877 135.089 1.00 81.62 65 SER B O 1
ATOM 1091 N N . VAL B 2 66 ? 130.556 145.148 133.282 1.00 79.81 66 VAL B N 1
ATOM 1092 C CA . VAL B 2 66 ? 130.363 146.381 134.036 1.00 79.81 66 VAL B CA 1
ATOM 1093 C C . VAL B 2 66 ? 128.912 146.532 134.464 1.00 79.81 66 VAL B C 1
ATOM 1094 O O . VAL B 2 66 ? 128.631 146.990 135.578 1.00 79.81 66 VAL B O 1
ATOM 1098 N N . ILE B 2 67 ? 127.970 146.163 133.596 1.00 81.97 67 ILE B N 1
ATOM 1099 C CA . ILE B 2 67 ? 126.559 146.247 133.957 1.00 81.97 67 ILE B CA 1
ATOM 1100 C C . ILE B 2 67 ? 126.225 145.239 135.049 1.00 81.97 67 ILE B C 1
ATOM 1101 O O . ILE B 2 67 ? 125.476 145.543 135.984 1.00 81.97 67 ILE B O 1
ATOM 1106 N N . ARG B 2 68 ? 126.778 144.028 134.953 1.00 84.56 68 ARG B N 1
ATOM 1107 C CA . ARG B 2 68 ? 126.512 143.004 135.959 1.00 84.56 68 ARG B CA 1
ATOM 1108 C C . ARG B 2 68 ? 126.983 143.448 137.338 1.00 84.56 68 ARG B C 1
ATOM 1109 O O . ARG B 2 68 ? 126.266 143.292 138.332 1.00 84.56 68 ARG B O 1
ATOM 1117 N N . ASP B 2 69 ? 128.193 144.004 137.417 1.00 85.24 69 ASP B N 1
ATOM 1118 C CA . ASP B 2 69 ? 128.710 144.459 138.702 1.00 85.24 69 ASP B CA 1
ATOM 1119 C C . ASP B 2 69 ? 127.984 145.709 139.181 1.00 85.24 69 ASP B C 1
ATOM 1120 O O . ASP B 2 69 ? 127.820 145.914 140.389 1.00 85.24 69 ASP B O 1
ATOM 1125 N N . SER B 2 70 ? 127.554 146.563 138.252 1.00 83.84 70 SER B N 1
ATOM 1126 C CA . SER B 2 70 ? 126.802 147.751 138.641 1.00 83.84 70 SER B CA 1
ATOM 1127 C C . SER B 2 70 ? 125.469 147.377 139.275 1.00 83.84 70 SER B C 1
ATOM 1128 O O . SER B 2 70 ? 125.071 147.963 140.287 1.00 83.84 70 SER B O 1
ATOM 1131 N N . VAL B 2 71 ? 124.766 146.405 138.693 1.00 84.92 71 VAL B N 1
ATOM 1132 C CA . VAL B 2 71 ? 123.514 145.942 139.282 1.00 84.92 71 VAL B CA 1
ATOM 1133 C C . VAL B 2 71 ? 123.778 145.240 140.607 1.00 84.92 71 VAL B C 1
ATOM 1134 O O . VAL B 2 71 ? 123.048 145.438 141.585 1.00 84.92 71 VAL B O 1
ATOM 1138 N N . THR B 2 72 ? 124.829 144.419 140.665 1.00 86.19 72 THR B N 1
ATOM 1139 C CA . THR B 2 72 ? 125.161 143.719 141.903 1.00 86.19 72 THR B CA 1
ATOM 1140 C C . THR B 2 72 ? 125.479 144.700 143.024 1.00 86.19 72 THR B C 1
ATOM 1141 O O . THR B 2 72 ? 125.028 144.523 144.162 1.00 86.19 72 THR B O 1
ATOM 1145 N N . TYR B 2 73 ? 126.247 145.747 142.721 1.00 84.64 73 TYR B N 1
ATOM 1146 C CA . TYR B 2 73 ? 126.558 146.750 143.733 1.00 84.64 73 TYR B CA 1
ATOM 1147 C C . TYR B 2 73 ? 125.310 147.516 144.149 1.00 84.64 73 TYR B C 1
ATOM 1148 O O . TYR B 2 73 ? 125.233 148.030 145.271 1.00 84.64 73 TYR B O 1
ATOM 1157 N N . THR B 2 74 ? 124.323 147.611 143.256 1.00 90.40 74 THR B N 1
ATOM 1158 C CA . THR B 2 74 ? 123.087 148.307 143.596 1.00 90.40 74 THR B CA 1
ATOM 1159 C C . THR B 2 74 ? 122.246 147.498 144.576 1.00 90.40 74 THR B C 1
ATOM 1160 O O . THR B 2 74 ? 121.665 148.057 145.514 1.00 90.40 74 THR B O 1
ATOM 1164 N N . GLU B 2 75 ? 122.167 146.180 144.377 1.00 94.03 75 GLU B N 1
ATOM 1165 C CA . GLU B 2 75 ? 121.415 145.337 145.302 1.00 94.03 75 GLU B CA 1
ATOM 1166 C C . GLU B 2 75 ? 122.023 145.374 146.698 1.00 94.03 75 GLU B C 1
ATOM 1167 O O . GLU B 2 75 ? 121.302 145.448 147.700 1.00 94.03 75 GLU B O 1
ATOM 1173 N N . HIS B 2 76 ? 123.353 145.318 146.784 1.00 93.22 76 HIS B N 1
ATOM 1174 C CA . HIS B 2 76 ? 124.017 145.378 148.080 1.00 93.22 76 HIS B CA 1
ATOM 1175 C C . HIS B 2 76 ? 123.766 146.699 148.791 1.00 93.22 76 HIS B C 1
ATOM 1176 O O . HIS B 2 76 ? 123.853 146.753 150.022 1.00 93.22 76 HIS B O 1
ATOM 1183 N N . ALA B 2 77 ? 123.465 147.760 148.049 1.00 92.93 77 ALA B N 1
ATOM 1184 C CA . ALA B 2 77 ? 123.045 149.024 148.631 1.00 92.93 77 ALA B CA 1
ATOM 1185 C C . ALA B 2 77 ? 121.532 149.141 148.744 1.00 92.93 77 ALA B C 1
ATOM 1186 O O . ALA B 2 77 ? 121.040 150.158 149.241 1.00 92.93 77 ALA B O 1
ATOM 1188 N N . LYS B 2 78 ? 120.792 148.130 148.288 1.00 95.15 78 LYS B N 1
ATOM 1189 C CA . LYS B 2 78 ? 119.335 148.069 148.372 1.00 95.15 78 LYS B CA 1
ATOM 1190 C C . LYS B 2 78 ? 118.651 149.247 147.689 1.00 95.15 78 LYS B C 1
ATOM 1191 O O . LYS B 2 78 ? 117.572 149.667 148.115 1.00 95.15 78 LYS B O 1
ATOM 1197 N N . ARG B 2 79 ? 119.249 149.788 146.634 1.00 95.30 79 ARG B N 1
ATOM 1198 C CA . ARG B 2 79 ? 118.670 150.913 145.918 1.00 95.30 79 ARG B CA 1
ATOM 1199 C C . ARG B 2 79 ? 117.893 150.428 144.696 1.00 95.30 79 ARG B C 1
ATOM 1200 O O . ARG B 2 79 ? 118.032 149.290 144.246 1.00 95.30 79 ARG B O 1
ATOM 1208 N N . LYS B 2 80 ? 117.063 151.319 144.155 1.00 96.06 80 LYS B N 1
ATOM 1209 C CA . LYS B 2 80 ? 116.170 150.990 143.052 1.00 96.06 80 LYS B CA 1
ATOM 1210 C C . LYS B 2 80 ? 116.657 151.546 141.717 1.00 96.06 80 LYS B C 1
ATOM 1211 O O . LYS B 2 80 ? 115.942 151.446 140.714 1.00 96.06 80 LYS B O 1
ATOM 1217 N N . THR B 2 81 ? 117.859 152.114 141.671 1.00 94.60 81 THR B N 1
ATOM 1218 C CA . THR B 2 81 ? 118.391 152.652 140.428 1.00 94.60 81 THR B CA 1
ATOM 1219 C C . THR B 2 81 ? 119.908 152.533 140.436 1.00 94.60 81 THR B C 1
ATOM 1220 O O . THR B 2 81 ? 120.534 152.364 141.485 1.00 94.60 81 THR B O 1
ATOM 1224 N N . VAL B 2 82 ? 120.492 152.622 139.244 1.00 89.11 82 VAL B N 1
ATOM 1225 C CA . VAL B 2 82 ? 121.937 152.567 139.064 1.00 89.11 82 VAL B CA 1
ATOM 1226 C C . VAL B 2 82 ? 122.433 153.964 138.727 1.00 89.11 82 VAL B C 1
ATOM 1227 O O . VAL B 2 82 ? 121.965 154.582 137.763 1.00 89.11 82 VAL B O 1
ATOM 1231 N N . THR B 2 83 ? 123.373 154.463 139.517 1.00 85.38 83 THR B N 1
ATOM 1232 C CA . THR B 2 83 ? 123.942 155.788 139.336 1.00 85.38 83 THR B CA 1
ATOM 1233 C C . THR B 2 83 ? 125.374 155.668 138.826 1.00 85.38 83 THR B C 1
ATOM 1234 O O . THR B 2 83 ? 125.906 154.570 138.645 1.00 85.38 83 THR B O 1
ATOM 1238 N N . SER B 2 84 ? 126.001 156.822 138.590 1.00 82.79 84 SER B N 1
ATOM 1239 C CA . SER B 2 84 ? 127.372 156.826 138.095 1.00 82.79 84 SER B CA 1
ATOM 1240 C C . SER B 2 84 ? 128.345 156.269 139.125 1.00 82.79 84 SER B C 1
ATOM 1241 O O . SER B 2 84 ? 129.371 155.688 138.754 1.00 82.79 84 SER B O 1
ATOM 1244 N N . LEU B 2 85 ? 128.048 156.439 140.415 1.00 80.18 85 LEU B N 1
ATOM 1245 C CA . LEU B 2 85 ? 128.922 155.902 141.452 1.00 80.18 85 LEU B CA 1
ATOM 1246 C C . LEU B 2 85 ? 128.951 154.379 141.422 1.00 80.18 85 LEU B C 1
ATOM 1247 O O . LEU B 2 85 ? 130.008 153.772 141.624 1.00 80.18 85 LEU B O 1
ATOM 1252 N N . ASP B 2 86 ? 127.803 153.744 141.176 1.00 83.16 86 ASP B N 1
ATOM 1253 C CA . ASP B 2 86 ? 127.775 152.288 141.087 1.00 83.16 86 ASP B CA 1
ATOM 1254 C C . ASP B 2 86 ? 128.664 151.792 139.957 1.00 83.16 86 ASP B C 1
ATOM 1255 O O . ASP B 2 86 ? 129.365 150.785 140.105 1.00 83.16 86 ASP B O 1
ATOM 1260 N N . VAL B 2 87 ? 128.644 152.484 138.818 1.00 77.38 87 VAL B N 1
ATOM 1261 C CA . VAL B 2 87 ? 129.530 152.128 137.716 1.00 77.38 87 VAL B CA 1
ATOM 1262 C C . VAL B 2 87 ? 130.985 152.345 138.111 1.00 77.38 87 VAL B C 1
ATOM 1263 O O . VAL B 2 87 ? 131.864 151.555 137.750 1.00 77.38 87 VAL B O 1
ATOM 1267 N N . VAL B 2 88 ? 131.263 153.417 138.856 1.00 75.43 88 VAL B N 1
ATOM 1268 C CA . VAL B 2 88 ? 132.630 153.686 139.298 1.00 75.43 88 VAL B CA 1
ATOM 1269 C C . VAL B 2 88 ? 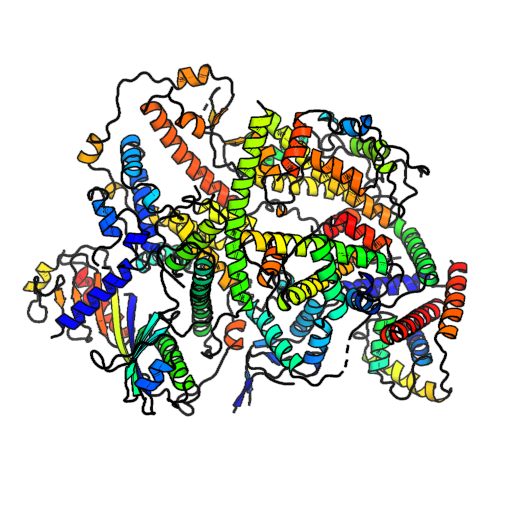133.112 152.582 140.232 1.00 75.43 88 VAL B C 1
ATOM 1270 O O . VAL B 2 88 ? 134.238 152.087 140.108 1.00 75.43 88 VAL B O 1
ATOM 1274 N N . TYR B 2 89 ? 132.263 152.179 141.180 1.00 74.74 89 TYR B N 1
ATOM 1275 C CA . TYR B 2 89 ? 132.622 151.082 142.072 1.00 74.74 89 TYR B CA 1
ATOM 1276 C C . TYR B 2 89 ? 132.716 149.765 141.315 1.00 74.74 89 TYR B C 1
ATOM 1277 O O . TYR B 2 89 ? 133.550 148.913 141.641 1.00 74.74 89 TYR B O 1
ATOM 1286 N N . ALA B 2 90 ? 131.860 149.575 140.310 1.00 76.47 90 ALA B N 1
ATOM 1287 C CA . ALA B 2 90 ? 131.923 148.360 139.505 1.00 76.47 90 ALA B CA 1
ATOM 1288 C C . ALA B 2 90 ? 133.245 148.262 138.759 1.00 76.47 90 ALA B C 1
ATOM 1289 O O . ALA B 2 90 ? 133.831 147.178 138.659 1.00 76.47 90 ALA B O 1
ATOM 1291 N N . LEU B 2 91 ? 133.728 149.383 138.221 1.00 73.89 91 LEU B N 1
ATOM 1292 C CA . LEU B 2 91 ? 135.005 149.375 137.517 1.00 73.89 91 LEU B CA 1
ATOM 1293 C C . LEU B 2 91 ? 136.177 149.240 138.478 1.00 73.89 91 LEU B C 1
ATOM 1294 O O . LEU B 2 91 ? 137.223 148.700 138.103 1.00 73.89 91 LEU B O 1
ATOM 1299 N N . LYS B 2 92 ? 136.029 149.728 139.711 1.00 73.62 92 LYS B N 1
ATOM 1300 C CA . LYS B 2 92 ? 137.104 149.606 140.690 1.00 73.62 92 LYS B CA 1
ATOM 1301 C C . LYS B 2 92 ? 137.385 148.146 141.020 1.00 73.62 92 LYS B C 1
ATOM 1302 O O . LYS B 2 92 ? 138.540 147.762 141.234 1.00 73.62 92 LYS B O 1
ATOM 1308 N N . ARG B 2 93 ? 136.339 147.318 141.071 1.00 79.23 93 ARG B N 1
ATOM 1309 C CA . ARG B 2 93 ? 136.524 145.892 141.313 1.00 79.23 93 ARG B CA 1
ATOM 1310 C C . ARG B 2 93 ? 137.333 145.223 140.213 1.00 79.23 93 ARG B C 1
ATOM 1311 O O . ARG B 2 93 ? 137.937 144.173 140.453 1.00 79.23 93 ARG B O 1
ATOM 1319 N N . GLN B 2 94 ? 137.355 145.802 139.016 1.00 77.77 94 GLN B N 1
ATOM 1320 C CA . GLN B 2 94 ? 138.151 145.295 137.909 1.00 77.77 94 GLN B CA 1
ATOM 1321 C C . GLN B 2 94 ? 139.502 145.986 137.804 1.00 77.77 94 GLN B C 1
ATOM 1322 O O . GLN B 2 94 ? 140.230 145.761 136.833 1.00 77.77 94 GLN B O 1
ATOM 1328 N N . GLY B 2 95 ? 139.851 146.823 138.777 1.00 74.61 95 GLY B N 1
ATOM 1329 C CA . GLY B 2 95 ? 141.107 147.540 138.734 1.00 74.61 95 GLY B CA 1
ATOM 1330 C C . GLY B 2 95 ? 141.146 148.697 137.767 1.00 74.61 95 GLY B C 1
ATOM 1331 O O . GLY B 2 95 ? 142.235 149.113 137.362 1.00 74.61 95 GLY B O 1
ATOM 1332 N N . ARG B 2 96 ? 139.992 149.236 137.385 1.00 71.23 96 ARG B N 1
ATOM 1333 C CA . ARG B 2 96 ? 139.909 150.317 136.414 1.00 71.23 96 ARG B CA 1
ATOM 1334 C C . ARG B 2 96 ? 139.381 151.573 137.089 1.00 71.23 96 ARG B C 1
ATOM 1335 O O . ARG B 2 96 ? 138.412 151.513 137.852 1.00 71.23 96 ARG B O 1
ATOM 1343 N N . THR B 2 97 ? 140.020 152.702 136.807 1.00 68.71 97 THR B N 1
ATOM 1344 C CA . THR B 2 97 ? 139.661 153.974 137.411 1.00 68.71 97 THR B CA 1
ATOM 1345 C C . THR B 2 97 ? 138.728 154.756 136.497 1.00 68.71 97 THR B C 1
ATOM 1346 O O . THR B 2 97 ? 138.820 154.682 135.269 1.00 68.71 97 THR B O 1
ATOM 1350 N N . LEU B 2 98 ? 137.805 155.491 137.112 1.00 69.26 98 LEU B N 1
ATOM 1351 C CA . LEU B 2 98 ? 136.938 156.418 136.403 1.00 69.26 98 LEU B CA 1
ATOM 1352 C C . LEU B 2 98 ? 136.835 157.697 137.217 1.00 69.26 98 LEU B C 1
ATOM 1353 O O . LEU B 2 98 ? 136.740 157.650 138.446 1.00 69.26 98 LEU B O 1
ATOM 1358 N N . TYR B 2 99 ? 136.861 158.837 136.534 1.00 68.75 99 TYR B N 1
ATOM 1359 C CA . TYR B 2 99 ? 136.798 160.142 137.180 1.00 68.75 99 TYR B CA 1
ATOM 1360 C C . TYR B 2 99 ? 135.466 160.798 136.846 1.00 68.75 99 TYR B C 1
ATOM 1361 O O . TYR B 2 99 ? 135.117 160.944 135.670 1.00 68.75 99 TYR B O 1
ATOM 1370 N N . GLY B 2 100 ? 134.728 161.189 137.880 1.00 74.79 100 GLY B N 1
ATOM 1371 C CA . GLY B 2 100 ? 133.430 161.808 137.702 1.00 74.79 100 GLY B CA 1
ATOM 1372 C C . GLY B 2 100 ? 133.487 163.303 137.472 1.00 74.79 100 GLY B C 1
ATOM 1373 O O . GLY B 2 100 ? 133.186 164.086 138.378 1.00 74.79 100 GLY B O 1
ATOM 1374 N N . PHE B 2 101 ? 133.877 163.715 136.271 1.00 71.47 101 PHE B N 1
ATOM 1375 C CA . PHE B 2 101 ? 133.910 165.132 135.934 1.00 71.47 101 PHE B CA 1
ATOM 1376 C C . PHE B 2 101 ? 132.511 165.649 135.617 1.00 71.47 101 PHE B C 1
ATOM 1377 O O . PHE B 2 101 ? 131.685 165.824 136.513 1.00 71.47 101 PHE B O 1
ATOM 1385 N N . LYS C 1 38 ? 157.914 120.917 110.518 1.00 91.04 38 LYS C N 1
ATOM 1386 C CA . LYS C 1 38 ? 157.491 120.626 109.152 1.00 91.04 38 LYS C CA 1
ATOM 1387 C C . LYS C 1 38 ? 156.235 119.738 109.077 1.00 91.04 38 LYS C C 1
ATOM 1388 O O . LYS C 1 38 ? 155.321 120.057 108.319 1.00 91.04 38 LYS C O 1
ATOM 1394 N N . PRO C 1 39 ? 156.175 118.634 109.831 1.00 86.65 39 PRO C N 1
ATOM 1395 C CA . PRO C 1 39 ? 154.938 117.845 109.846 1.00 86.65 39 PRO C CA 1
ATOM 1396 C C . PRO C 1 39 ? 153.779 118.645 110.416 1.00 86.65 39 PRO C C 1
ATOM 1397 O O . PRO C 1 39 ? 153.946 119.471 111.316 1.00 86.65 39 PRO C O 1
ATOM 1401 N N . HIS C 1 40 ? 152.589 118.389 109.879 1.00 85.76 40 HIS C N 1
ATOM 1402 C CA . HIS C 1 40 ? 151.394 119.126 110.257 1.00 85.76 40 HIS C CA 1
ATOM 1403 C C . HIS C 1 40 ? 150.243 118.165 110.505 1.00 85.76 40 HIS C C 1
ATOM 1404 O O . HIS C 1 40 ? 150.192 117.068 109.943 1.00 85.76 40 HIS C O 1
ATOM 1411 N N . ARG C 1 41 ? 149.315 118.592 111.355 1.00 84.91 41 ARG C N 1
ATOM 1412 C CA . ARG C 1 41 ? 148.087 117.854 111.635 1.00 84.91 41 ARG C CA 1
ATOM 1413 C C . ARG C 1 41 ? 146.946 118.603 110.959 1.00 84.91 41 ARG C C 1
ATOM 1414 O O . ARG C 1 41 ? 146.460 119.611 111.478 1.00 84.91 41 ARG C O 1
ATOM 1422 N N . TYR C 1 42 ? 146.523 118.112 109.795 1.00 92.86 42 TYR C N 1
ATOM 1423 C CA . TYR C 1 42 ? 145.493 118.791 109.023 1.00 92.86 42 TYR C CA 1
ATOM 1424 C C . TYR C 1 42 ? 144.083 118.467 109.491 1.00 92.86 42 TYR C C 1
ATOM 1425 O O . TYR C 1 42 ? 143.142 119.155 109.085 1.00 92.86 42 TYR C O 1
ATOM 1434 N N . LYS C 1 43 ? 143.912 117.447 110.325 1.00 91.20 43 LYS C N 1
ATOM 1435 C CA . LYS C 1 43 ? 142.612 117.126 110.911 1.00 91.20 43 LYS C CA 1
ATOM 1436 C C . LYS C 1 43 ? 142.729 117.173 112.426 1.00 91.20 43 LYS C C 1
ATOM 1437 O O . LYS C 1 43 ? 143.271 116.235 113.038 1.00 91.20 43 LYS C O 1
ATOM 1443 N N . PRO C 1 44 ? 142.253 118.231 113.076 1.00 83.17 44 PRO C N 1
ATOM 1444 C CA . PRO C 1 44 ? 142.318 118.275 114.541 1.00 83.17 44 PRO C CA 1
ATOM 1445 C C . PRO C 1 44 ? 141.398 117.239 115.162 1.00 83.17 44 PRO C C 1
ATOM 1446 O O . PRO C 1 44 ? 140.171 117.354 115.080 1.00 83.17 44 PRO C O 1
ATOM 1450 N N . GLY C 1 45 ? 141.980 116.219 115.781 1.00 80.41 45 GLY C N 1
ATOM 1451 C CA . GLY C 1 45 ? 141.191 115.141 116.336 1.00 80.41 45 GLY C CA 1
ATOM 1452 C C . GLY C 1 45 ? 140.562 115.492 117.665 1.00 80.41 45 GLY C C 1
ATOM 1453 O O . GLY C 1 45 ? 140.137 116.630 117.882 1.00 80.41 45 GLY C O 1
ATOM 1454 N N . THR C 1 46 ? 140.495 114.517 118.564 1.00 79.83 46 THR C N 1
ATOM 1455 C CA . THR C 1 46 ? 139.918 114.699 119.884 1.00 79.83 46 THR C CA 1
ATOM 1456 C C . THR C 1 46 ? 140.979 114.438 120.943 1.00 79.83 46 THR C C 1
ATOM 1457 O O . THR C 1 46 ? 141.697 113.436 120.892 1.00 79.83 46 THR C O 1
ATOM 1461 N N . VAL C 1 47 ? 141.078 115.355 121.899 1.00 79.95 47 VAL C N 1
ATOM 1462 C CA . VAL C 1 47 ? 142.009 115.218 123.012 1.00 79.95 47 VAL C CA 1
ATOM 1463 C C . VAL C 1 47 ? 141.367 114.293 124.038 1.00 79.95 47 VAL C C 1
ATOM 1464 O O . VAL C 1 47 ? 140.502 114.714 124.810 1.00 79.95 47 VAL C O 1
ATOM 1468 N N . ALA C 1 48 ? 141.786 113.031 124.048 1.00 80.70 48 ALA C N 1
ATOM 1469 C CA . ALA C 1 48 ? 141.225 112.073 124.987 1.00 80.70 48 ALA C CA 1
ATOM 1470 C C . ALA C 1 48 ? 141.667 112.399 126.408 1.00 80.70 48 ALA C C 1
ATOM 1471 O O . ALA C 1 48 ? 142.622 113.144 126.632 1.00 80.70 48 ALA C O 1
ATOM 1473 N N . LEU C 1 49 ? 140.949 111.836 127.379 1.00 79.70 49 LEU C N 1
ATOM 1474 C CA . LEU C 1 49 ? 141.201 112.176 128.773 1.00 79.70 49 LEU C CA 1
ATOM 1475 C C . LEU C 1 49 ? 142.507 111.597 129.296 1.00 79.70 49 LEU C C 1
ATOM 1476 O O . LEU C 1 49 ? 142.993 112.051 130.336 1.00 79.70 49 LEU C O 1
ATOM 1481 N N . ARG C 1 50 ? 143.090 110.614 128.607 1.00 79.63 50 ARG C N 1
ATOM 1482 C CA . ARG C 1 50 ? 144.277 109.953 129.138 1.00 79.63 50 ARG C CA 1
ATOM 1483 C C . ARG C 1 50 ? 145.465 110.904 129.198 1.00 79.63 50 ARG C C 1
ATOM 1484 O O . ARG C 1 50 ? 146.124 111.021 130.237 1.00 79.63 50 ARG C O 1
ATOM 1492 N N . GLU C 1 51 ? 145.760 111.595 128.094 1.00 79.65 51 GLU C N 1
ATOM 1493 C CA . GLU C 1 51 ? 146.887 112.522 128.117 1.00 79.65 51 GLU C CA 1
ATOM 1494 C C . GLU C 1 51 ? 146.519 113.851 128.764 1.00 79.65 51 GLU C C 1
ATOM 1495 O O . GLU C 1 51 ? 147.412 114.617 129.141 1.00 79.65 51 GLU C O 1
ATOM 1501 N N . ILE C 1 52 ? 145.228 114.148 128.908 1.00 77.51 52 ILE C N 1
ATOM 1502 C CA . ILE C 1 52 ? 144.838 115.257 129.774 1.00 77.51 52 ILE C CA 1
ATOM 1503 C C . ILE C 1 52 ? 145.176 114.928 131.220 1.00 77.51 52 ILE C C 1
ATOM 1504 O O . ILE C 1 52 ? 145.712 115.762 131.957 1.00 77.51 52 ILE C O 1
ATOM 1509 N N . ARG C 1 53 ? 144.874 113.697 131.645 1.00 76.96 53 ARG C N 1
ATOM 1510 C CA . ARG C 1 53 ? 145.191 113.280 133.006 1.00 76.96 53 ARG C CA 1
ATOM 1511 C C . ARG C 1 53 ? 146.670 112.965 133.172 1.00 76.96 53 ARG C C 1
ATOM 1512 O O . ARG C 1 53 ? 147.186 112.990 134.294 1.00 76.96 53 ARG C O 1
ATOM 1520 N N . ARG C 1 54 ? 147.364 112.658 132.075 1.00 74.69 54 ARG C N 1
ATOM 1521 C CA . ARG C 1 54 ? 148.755 112.231 132.172 1.00 74.69 54 ARG C CA 1
ATOM 1522 C C . ARG C 1 54 ? 149.645 113.340 132.713 1.00 74.69 54 ARG C C 1
ATOM 1523 O O . ARG C 1 54 ? 150.535 113.088 133.532 1.00 74.69 54 ARG C O 1
ATOM 1531 N N . PHE C 1 55 ? 149.417 114.573 132.277 1.00 72.08 55 PHE C N 1
ATOM 1532 C CA . PHE C 1 55 ? 150.271 115.692 132.646 1.00 72.08 55 PHE C CA 1
ATOM 1533 C C . PHE C 1 55 ? 149.828 116.377 133.930 1.00 72.08 55 PHE C C 1
ATOM 1534 O O . PHE C 1 55 ? 150.386 117.420 134.284 1.00 72.08 55 PHE C O 1
ATOM 1542 N N . GLN C 1 56 ? 148.840 115.823 134.626 1.00 73.26 56 GLN C N 1
ATOM 1543 C CA . GLN C 1 56 ? 148.503 116.265 135.970 1.00 73.26 56 GLN C CA 1
ATOM 1544 C C . GLN C 1 56 ? 149.323 115.551 137.034 1.00 73.26 56 GLN C C 1
ATOM 1545 O O . GLN C 1 56 ? 149.225 115.906 138.213 1.00 73.26 56 GLN C O 1
ATOM 1551 N N . LYS C 1 57 ? 150.124 114.564 136.643 1.00 75.15 57 LYS C N 1
ATOM 1552 C CA . LYS C 1 57 ? 150.975 113.845 137.575 1.00 75.15 57 LYS C CA 1
ATOM 1553 C C . LYS C 1 57 ? 152.100 114.740 138.077 1.00 75.15 57 LYS C C 1
ATOM 1554 O O . LYS C 1 57 ? 152.490 115.717 137.435 1.00 75.15 57 LYS C O 1
ATOM 1560 N N . SER C 1 58 ? 152.629 114.388 139.249 1.00 75.72 58 SER C N 1
ATOM 1561 C CA . SER C 1 58 ? 153.749 115.132 139.808 1.00 75.72 58 SER C CA 1
ATOM 1562 C C . SER C 1 58 ? 155.036 114.919 139.024 1.00 75.72 58 SER C C 1
ATOM 1563 O O . SER C 1 58 ? 155.899 115.802 139.022 1.00 75.72 58 SER C O 1
ATOM 1566 N N . THR C 1 59 ? 155.189 113.769 138.366 1.00 76.20 59 THR C N 1
ATOM 1567 C CA . THR C 1 59 ? 156.411 113.500 137.617 1.00 76.20 59 THR C CA 1
ATOM 1568 C C . THR C 1 59 ? 156.380 114.139 136.233 1.00 76.20 59 THR C C 1
ATOM 1569 O O . THR C 1 59 ? 157.432 114.343 135.619 1.00 76.20 59 THR C O 1
ATOM 1573 N N . GLU C 1 60 ? 155.191 114.456 135.727 1.00 75.37 60 GLU C N 1
ATOM 1574 C CA . GLU C 1 60 ? 155.039 115.032 134.398 1.00 75.37 60 GLU C CA 1
ATOM 1575 C C . GLU C 1 60 ? 155.012 116.554 134.402 1.00 75.37 60 GLU C C 1
ATOM 1576 O O . GLU C 1 60 ? 154.826 117.156 133.341 1.00 75.37 60 GLU C O 1
ATOM 1582 N N . LEU C 1 61 ? 155.186 117.186 135.559 1.00 72.77 61 LEU C N 1
ATOM 1583 C CA . LEU C 1 61 ? 155.175 118.640 135.621 1.00 72.77 61 LEU C CA 1
ATOM 1584 C C . LEU C 1 61 ? 156.407 119.217 134.934 1.00 72.77 61 LEU C C 1
ATOM 1585 O O . LEU C 1 61 ? 157.473 118.597 134.908 1.00 72.77 61 LEU C O 1
ATOM 1590 N N . LEU C 1 62 ? 156.250 120.417 134.368 1.00 70.69 62 LEU C N 1
ATOM 1591 C CA . LEU C 1 62 ? 157.370 121.083 133.711 1.00 70.69 62 LEU C CA 1
ATOM 1592 C C . LEU C 1 62 ? 158.477 121.436 134.695 1.00 70.69 62 LEU C C 1
ATOM 1593 O O . LEU C 1 62 ? 159.661 121.313 134.363 1.00 70.69 62 LEU C O 1
ATOM 1598 N N . ILE C 1 63 ? 158.117 121.879 135.894 1.00 71.20 63 ILE C N 1
ATOM 1599 C CA . ILE C 1 63 ? 159.099 122.273 136.896 1.00 71.20 63 ILE C CA 1
ATOM 1600 C C . ILE C 1 63 ? 159.746 121.026 137.480 1.00 71.20 63 ILE C C 1
ATOM 1601 O O . ILE C 1 63 ? 159.063 120.042 137.787 1.00 71.20 63 ILE C O 1
ATOM 1606 N N . ARG C 1 64 ? 161.066 121.061 137.629 1.00 77.41 64 ARG C N 1
ATOM 1607 C CA . ARG C 1 64 ? 161.796 119.926 138.169 1.00 77.41 64 ARG C CA 1
ATOM 1608 C C . ARG C 1 64 ? 161.774 119.944 139.692 1.00 77.41 64 ARG C C 1
ATOM 1609 O O . ARG C 1 64 ? 161.755 121.002 140.324 1.00 77.41 64 ARG C O 1
ATOM 1617 N N . LYS C 1 65 ? 161.773 118.747 140.277 1.00 76.59 65 LYS C N 1
ATOM 1618 C CA . LYS C 1 65 ? 161.643 118.575 141.718 1.00 76.59 65 LYS C CA 1
ATOM 1619 C C . LYS C 1 65 ? 162.794 119.210 142.487 1.00 76.59 65 LYS C C 1
ATOM 1620 O O . LYS C 1 65 ? 162.587 120.157 143.251 1.00 76.59 65 LYS C O 1
ATOM 1626 N N . LEU C 1 66 ? 164.008 118.692 142.297 1.00 76.66 66 LEU C N 1
ATOM 1627 C CA . LEU C 1 66 ? 165.145 119.150 143.094 1.00 76.66 66 LEU C CA 1
ATOM 1628 C C . LEU C 1 66 ? 165.516 120.608 142.851 1.00 76.66 66 LEU C C 1
ATOM 1629 O O . LEU C 1 66 ? 165.697 121.342 143.838 1.00 76.66 66 LEU C O 1
ATOM 1634 N N . PRO C 1 67 ? 165.669 121.092 141.610 1.00 75.88 67 PRO C N 1
ATOM 1635 C CA . PRO C 1 67 ? 166.027 122.512 141.442 1.00 75.88 67 PRO C CA 1
ATOM 1636 C C . PRO C 1 67 ? 165.011 123.466 142.040 1.00 75.88 67 PRO C C 1
ATOM 1637 O O . PRO C 1 67 ? 165.390 124.523 142.557 1.00 75.88 67 PRO C O 1
ATOM 1641 N N . PHE C 1 68 ? 163.723 123.125 141.980 1.00 74.02 68 PHE C N 1
ATOM 1642 C CA . PHE C 1 68 ? 162.706 123.983 142.574 1.00 74.02 68 PHE C CA 1
ATOM 1643 C C . PHE C 1 68 ? 162.832 124.010 144.090 1.00 74.02 68 PHE C C 1
ATOM 1644 O O . PHE C 1 68 ? 162.607 125.045 144.725 1.00 74.02 68 PHE C O 1
ATOM 1652 N N . GLN C 1 69 ? 163.180 122.871 144.690 1.00 77.19 69 GLN C N 1
ATOM 1653 C CA . GLN C 1 69 ? 163.373 122.826 146.134 1.00 77.19 69 GLN C CA 1
ATOM 1654 C C . GLN C 1 69 ? 164.502 123.753 146.562 1.00 77.19 69 GLN C C 1
ATOM 1655 O O . GLN C 1 69 ? 164.358 124.527 147.514 1.00 77.19 69 GLN C O 1
ATOM 1661 N N . ARG C 1 70 ? 165.634 123.697 145.858 1.00 77.08 70 ARG C N 1
ATOM 1662 C CA . ARG C 1 70 ? 166.753 124.574 146.186 1.00 77.08 70 ARG C CA 1
ATOM 1663 C C . ARG C 1 70 ? 166.383 126.037 145.983 1.00 77.08 70 ARG C C 1
ATOM 1664 O O . ARG C 1 70 ? 166.760 126.899 146.785 1.00 77.08 70 ARG C O 1
ATOM 1672 N N . LEU C 1 71 ? 165.653 126.337 144.908 1.00 75.80 71 LEU C N 1
ATOM 1673 C CA . LEU C 1 71 ? 165.221 127.708 144.663 1.00 75.80 71 LEU C CA 1
ATOM 1674 C C . LEU C 1 71 ? 164.295 128.201 145.766 1.00 75.80 71 LEU C C 1
ATOM 1675 O O . LEU C 1 71 ? 164.425 129.337 146.233 1.00 75.80 71 LEU C O 1
ATOM 1680 N N . VAL C 1 72 ? 163.353 127.359 146.196 1.00 75.67 72 VAL C N 1
ATOM 1681 C CA . VAL C 1 72 ? 162.426 127.757 147.251 1.00 75.67 72 VAL C CA 1
ATOM 1682 C C . VAL C 1 72 ? 163.174 128.009 148.553 1.00 75.67 72 VAL C C 1
ATOM 1683 O O . VAL C 1 72 ? 162.928 129.006 149.243 1.00 75.67 72 VAL C O 1
ATOM 1687 N N . ARG C 1 73 ? 164.100 127.116 148.909 1.00 79.44 73 ARG C N 1
ATOM 1688 C CA . ARG C 1 73 ? 164.859 127.295 150.143 1.00 79.44 73 ARG C CA 1
ATOM 1689 C C . ARG C 1 73 ? 165.713 128.554 150.091 1.00 79.44 73 ARG C C 1
ATOM 1690 O O . ARG C 1 73 ? 165.831 129.273 151.089 1.00 79.44 73 ARG C O 1
ATOM 1698 N N . GLU C 1 74 ? 166.327 128.833 148.938 1.00 82.40 74 GLU C N 1
ATOM 1699 C CA . GLU C 1 74 ? 167.168 130.020 148.819 1.00 82.40 74 GLU C CA 1
ATOM 1700 C C . GLU C 1 74 ? 166.353 131.298 148.967 1.00 82.40 74 GLU C C 1
ATOM 1701 O O . GLU C 1 74 ? 166.776 132.236 149.651 1.00 82.40 74 GLU C O 1
ATOM 1707 N N . ILE C 1 75 ? 165.184 131.359 148.326 1.00 77.47 75 ILE C N 1
ATOM 1708 C CA . ILE C 1 75 ? 164.321 132.526 148.473 1.00 77.47 75 ILE C CA 1
ATOM 1709 C C . ILE C 1 75 ? 163.827 132.642 149.908 1.00 77.47 75 ILE C C 1
ATOM 1710 O O . ILE C 1 75 ? 163.792 133.738 150.480 1.00 77.47 75 ILE C O 1
ATOM 1715 N N . ALA C 1 76 ? 163.437 131.518 150.512 1.00 79.30 76 ALA C N 1
ATOM 1716 C CA . ALA C 1 76 ? 162.996 131.539 151.902 1.00 79.30 76 ALA C CA 1
ATOM 1717 C C . ALA C 1 76 ? 164.122 131.937 152.846 1.00 79.30 76 ALA C C 1
ATOM 1718 O O . ALA C 1 76 ? 163.858 132.434 153.945 1.00 79.30 76 ALA C O 1
ATOM 1720 N N . GLN C 1 77 ? 165.377 131.725 152.442 1.00 84.18 77 GLN C N 1
ATOM 1721 C CA . GLN C 1 77 ? 166.500 132.142 153.271 1.00 84.18 77 GLN C CA 1
ATOM 1722 C C . GLN C 1 77 ? 166.596 133.656 153.388 1.00 84.18 77 GLN C C 1
ATOM 1723 O O . GLN C 1 77 ? 167.225 134.154 154.327 1.00 84.18 77 GLN C O 1
ATOM 1729 N N . ASP C 1 78 ? 165.998 134.397 152.451 1.00 83.05 78 ASP C N 1
ATOM 1730 C CA . ASP C 1 78 ? 165.962 135.849 152.576 1.00 83.05 78 ASP C CA 1
ATOM 1731 C C . ASP C 1 78 ? 165.205 136.267 153.827 1.00 83.05 78 ASP C C 1
ATOM 1732 O O . ASP C 1 78 ? 165.638 137.171 154.550 1.00 83.05 78 ASP C O 1
ATOM 1737 N N . PHE C 1 79 ? 164.078 135.619 154.101 1.00 79.37 79 PHE C N 1
ATOM 1738 C CA . PHE C 1 79 ? 163.343 135.848 155.341 1.00 79.37 79 PHE C CA 1
ATOM 1739 C C . PHE C 1 79 ? 164.184 135.309 156.488 1.00 79.37 79 PHE C C 1
ATOM 1740 O O . PHE C 1 79 ? 164.308 134.096 156.668 1.00 79.37 79 PHE C O 1
ATOM 1748 N N . LYS C 1 80 ? 164.768 136.209 157.273 1.00 80.99 80 LYS C N 1
ATOM 1749 C CA . LYS C 1 80 ? 165.673 135.799 158.338 1.00 80.99 80 LYS C CA 1
ATOM 1750 C C . LYS C 1 80 ? 164.900 135.205 159.508 1.00 80.99 80 LYS C C 1
ATOM 1751 O O . LYS C 1 80 ? 164.873 135.781 160.599 1.00 80.99 80 LYS C O 1
ATOM 1757 N N . THR C 1 81 ? 164.276 134.050 159.291 1.00 82.50 81 THR C N 1
ATOM 1758 C CA . THR C 1 81 ? 163.491 133.396 160.325 1.00 82.50 81 THR C CA 1
ATOM 1759 C C . THR C 1 81 ? 163.581 131.891 160.131 1.00 82.50 81 THR C C 1
ATOM 1760 O O . THR C 1 81 ? 163.968 131.403 159.066 1.00 82.50 81 THR C O 1
ATOM 1764 N N . ASP C 1 82 ? 163.222 131.157 161.184 1.00 82.14 82 ASP C N 1
ATOM 1765 C CA . ASP C 1 82 ? 163.246 129.696 161.155 1.00 82.14 82 ASP C CA 1
ATOM 1766 C C . ASP C 1 82 ? 161.962 129.239 160.467 1.00 82.14 82 ASP C C 1
ATOM 1767 O O . ASP C 1 82 ? 160.952 128.914 161.096 1.00 82.14 82 ASP C O 1
ATOM 1772 N N . LEU C 1 83 ? 162.007 129.229 159.139 1.00 79.55 83 LEU C N 1
ATOM 1773 C CA . LEU C 1 83 ? 160.873 128.853 158.307 1.00 79.55 83 LEU C CA 1
ATOM 1774 C C . LEU C 1 83 ? 161.109 127.461 157.742 1.00 79.55 83 LEU C C 1
ATOM 1775 O O . LEU C 1 83 ? 162.194 127.171 157.230 1.00 79.55 83 LEU C O 1
ATOM 1780 N N . ARG C 1 84 ? 160.094 126.607 157.833 1.00 78.15 84 ARG C N 1
ATOM 1781 C CA . ARG C 1 84 ? 160.197 125.230 157.380 1.00 78.15 84 ARG C CA 1
ATOM 1782 C C . ARG C 1 84 ? 159.031 124.899 156.463 1.00 78.15 84 ARG C C 1
ATOM 1783 O O . ARG C 1 84 ? 157.919 125.403 156.636 1.00 78.15 84 ARG C O 1
ATOM 1791 N N . PHE C 1 85 ? 159.302 124.046 155.482 1.00 76.56 85 PHE C N 1
ATOM 1792 C CA . PHE C 1 85 ? 158.305 123.594 154.524 1.00 76.56 85 PHE C CA 1
ATOM 1793 C C . PHE C 1 85 ? 158.022 122.116 154.736 1.00 76.56 85 PHE C C 1
ATOM 1794 O O . PHE C 1 85 ? 158.948 121.314 154.892 1.00 76.56 85 PHE C O 1
ATOM 1802 N N . GLN C 1 86 ? 156.746 121.758 154.742 1.00 77.01 86 GLN C N 1
ATOM 1803 C CA . GLN C 1 86 ? 156.371 120.358 154.668 1.00 77.01 86 GLN C CA 1
ATOM 1804 C C . GLN C 1 86 ? 156.622 119.837 153.258 1.00 77.01 86 GLN C C 1
ATOM 1805 O O . GLN C 1 86 ? 156.718 120.602 152.296 1.00 77.01 86 GLN C O 1
ATOM 1811 N N . SER C 1 87 ? 156.740 118.514 153.147 1.00 78.68 87 SER C N 1
ATOM 1812 C CA . SER C 1 87 ? 156.998 117.913 151.843 1.00 78.68 87 SER C CA 1
ATOM 1813 C C . SER C 1 87 ? 155.855 118.188 150.876 1.00 78.68 87 SER C C 1
ATOM 1814 O O . SER C 1 87 ? 156.086 118.489 149.700 1.00 78.68 87 SER C O 1
ATOM 1817 N N . SER C 1 88 ? 154.613 118.096 151.355 1.00 76.70 88 SER C N 1
ATOM 1818 C CA . SER C 1 88 ? 153.470 118.372 150.494 1.00 76.70 88 SER C CA 1
ATOM 1819 C C . SER C 1 88 ? 153.357 119.853 150.161 1.00 76.70 88 SER C C 1
ATOM 1820 O O . SER C 1 88 ? 152.800 120.210 149.117 1.00 76.70 88 SER C O 1
ATOM 1823 N N . ALA C 1 89 ? 153.864 120.727 151.033 1.00 73.52 89 ALA C N 1
ATOM 1824 C CA . ALA C 1 89 ? 153.809 122.160 150.760 1.00 73.52 89 ALA C CA 1
ATOM 1825 C C . ALA C 1 89 ? 154.660 122.528 149.553 1.00 73.52 89 ALA C C 1
ATOM 1826 O O . ALA C 1 89 ? 154.253 123.354 148.728 1.00 73.52 89 ALA C O 1
ATOM 1828 N N . ILE C 1 90 ? 155.849 121.934 149.436 1.00 70.65 90 ILE C N 1
ATOM 1829 C CA . ILE C 1 90 ? 156.696 122.194 148.275 1.00 70.65 90 ILE C CA 1
ATOM 1830 C C . ILE C 1 90 ? 156.011 121.713 147.004 1.00 70.65 90 ILE C C 1
ATOM 1831 O O . ILE C 1 90 ? 156.050 122.384 145.966 1.00 70.65 90 ILE C O 1
ATOM 1836 N N . GLY C 1 91 ? 155.378 120.542 147.063 1.00 70.00 91 GLY C N 1
ATOM 1837 C CA . GLY C 1 91 ? 154.665 120.043 145.901 1.00 70.00 91 GLY C CA 1
ATOM 1838 C C . GLY C 1 91 ? 153.522 120.948 145.487 1.00 70.00 91 GLY C C 1
ATOM 1839 O O . GLY C 1 91 ? 153.320 121.200 144.298 1.00 70.00 91 GLY C O 1
ATOM 1840 N N . ALA C 1 92 ? 152.774 121.468 146.463 1.00 69.89 92 ALA C N 1
ATOM 1841 C CA . ALA C 1 92 ? 151.658 122.356 146.153 1.00 69.89 92 ALA C CA 1
ATOM 1842 C C . ALA C 1 92 ? 152.138 123.634 145.481 1.00 69.89 92 ALA C C 1
ATOM 1843 O O . ALA C 1 92 ? 151.482 124.145 144.567 1.00 69.89 92 ALA C O 1
ATOM 1845 N N . LEU C 1 93 ? 153.274 124.171 145.928 1.00 67.48 93 LEU C N 1
ATOM 1846 C CA . LEU C 1 93 ? 153.853 125.333 145.265 1.00 67.48 93 LEU C CA 1
ATOM 1847 C C . LEU C 1 93 ? 154.279 124.995 143.844 1.00 67.48 93 LEU C C 1
ATOM 1848 O O . LEU C 1 93 ? 154.201 125.839 142.945 1.00 67.48 93 LEU C O 1
ATOM 1853 N N . GLN C 1 94 ? 154.738 123.762 143.625 1.00 69.84 94 GLN C N 1
ATOM 1854 C CA . GLN C 1 94 ? 155.198 123.362 142.300 1.00 69.84 94 GLN C CA 1
ATOM 1855 C C . GLN C 1 94 ? 154.064 123.359 141.284 1.00 69.84 94 GLN C C 1
ATOM 1856 O O . GLN C 1 94 ? 154.253 123.782 140.138 1.00 69.84 94 GLN C O 1
ATOM 1862 N N . GLU C 1 95 ? 152.881 122.872 141.671 1.00 70.39 95 GLU C N 1
ATOM 1863 C CA . GLU C 1 95 ? 151.756 122.893 140.741 1.00 70.39 95 GLU C CA 1
ATOM 1864 C C . GLU C 1 95 ? 151.367 124.320 140.376 1.00 70.39 95 GLU C C 1
ATOM 1865 O O . GLU C 1 95 ? 151.052 124.607 139.216 1.00 70.39 95 GLU C O 1
ATOM 1871 N N . SER C 1 96 ? 151.370 125.227 141.354 1.00 66.73 96 SER C N 1
ATOM 1872 C CA . SER C 1 96 ? 151.051 126.620 141.065 1.00 66.73 96 SER C CA 1
ATOM 1873 C C . SER C 1 96 ? 152.095 127.248 140.151 1.00 66.73 96 SER C C 1
ATOM 1874 O O . SER C 1 96 ? 151.752 127.985 139.220 1.00 66.73 96 SER C O 1
ATOM 1877 N N . VAL C 1 97 ? 153.375 126.975 140.406 1.00 66.13 97 VAL C N 1
ATOM 1878 C CA . VAL C 1 97 ? 154.433 127.498 139.548 1.00 66.13 97 VAL C CA 1
ATOM 1879 C C . VAL C 1 97 ? 154.327 126.902 138.152 1.00 66.13 97 VAL C C 1
ATOM 1880 O O . VAL C 1 97 ? 154.473 127.607 137.146 1.00 66.13 97 VAL C O 1
ATOM 1884 N N . GLU C 1 98 ? 154.065 125.597 138.066 1.00 69.00 98 GLU C N 1
ATOM 1885 C CA . GLU C 1 98 ? 153.940 124.952 136.765 1.00 69.00 98 GLU C CA 1
ATOM 1886 C C 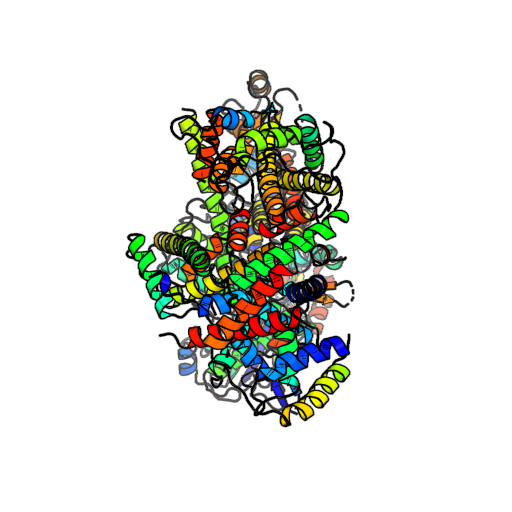. GLU C 1 98 ? 152.743 125.491 135.994 1.00 69.00 98 GLU C C 1
ATOM 1887 O O . GLU C 1 98 ? 152.778 125.573 134.762 1.00 69.00 98 GLU C O 1
ATOM 1893 N N . ALA C 1 99 ? 151.672 125.860 136.698 1.00 66.04 99 ALA C N 1
ATOM 1894 C CA . ALA C 1 99 ? 150.518 126.449 136.028 1.00 66.04 99 ALA C CA 1
ATOM 1895 C C . ALA C 1 99 ? 150.880 127.776 135.375 1.00 66.04 99 ALA C C 1
ATOM 1896 O O . ALA C 1 99 ? 150.429 128.073 134.264 1.00 66.04 99 ALA C O 1
ATOM 1898 N N . TYR C 1 100 ? 151.685 128.593 136.057 1.00 66.79 100 TYR C N 1
ATOM 1899 C CA . TYR C 1 100 ? 152.115 129.862 135.480 1.00 66.79 100 TYR C CA 1
ATOM 1900 C C . TYR C 1 100 ? 152.988 129.645 134.253 1.00 66.79 100 TYR C C 1
ATOM 1901 O O . TYR C 1 100 ? 152.833 130.338 133.241 1.00 66.79 100 TYR C O 1
ATOM 1910 N N . LEU C 1 101 ? 153.917 128.692 134.324 1.00 64.46 101 LEU C N 1
ATOM 1911 C CA . LEU C 1 101 ? 154.799 128.433 133.192 1.00 64.46 101 LEU C CA 1
ATOM 1912 C C . LEU C 1 101 ? 154.027 127.876 132.004 1.00 64.46 101 LEU C C 1
ATOM 1913 O O . LEU C 1 101 ? 154.340 128.193 130.851 1.00 64.46 101 LEU C O 1
ATOM 1918 N N . VAL C 1 102 ? 153.023 127.039 132.263 1.00 64.21 102 VAL C N 1
ATOM 1919 C CA . VAL C 1 102 ? 152.198 126.511 131.181 1.00 64.21 102 VAL C CA 1
ATOM 1920 C C . VAL C 1 102 ? 151.470 127.644 130.472 1.00 64.21 102 VAL C C 1
ATOM 1921 O O . VAL C 1 102 ? 151.396 127.679 129.238 1.00 64.21 102 VAL C O 1
ATOM 1925 N N . SER C 1 103 ? 150.923 128.588 131.238 1.00 65.57 103 SER C N 1
ATOM 1926 C CA . SER C 1 103 ? 150.258 129.737 130.634 1.00 65.57 103 SER C CA 1
ATOM 1927 C C . SER C 1 103 ? 151.239 130.588 129.839 1.00 65.57 103 SER C C 1
ATOM 1928 O O . SER C 1 103 ? 150.914 131.063 128.745 1.00 65.57 103 SER C O 1
ATOM 1931 N N . LEU C 1 104 ? 152.443 130.796 130.375 1.00 65.38 104 LEU C N 1
ATOM 1932 C CA . LEU C 1 104 ? 153.440 131.592 129.668 1.00 65.38 104 LEU C CA 1
ATOM 1933 C C . LEU C 1 104 ? 153.887 130.910 128.382 1.00 65.38 104 LEU C C 1
ATOM 1934 O O . LEU C 1 104 ? 154.063 131.568 127.352 1.00 65.38 104 LEU C O 1
ATOM 1939 N N . PHE C 1 105 ? 154.085 129.590 128.425 1.00 66.21 105 PHE C N 1
ATOM 1940 C CA . PHE C 1 105 ? 154.456 128.855 127.220 1.00 66.21 105 PHE C CA 1
ATOM 1941 C C . PHE C 1 105 ? 153.364 128.931 126.163 1.00 66.21 105 PHE C C 1
ATOM 1942 O O . PHE C 1 105 ? 153.655 129.065 124.970 1.00 66.21 105 PHE C O 1
ATOM 1950 N N . GLU C 1 106 ? 152.102 128.825 126.580 1.00 68.27 106 GLU C N 1
ATOM 1951 C CA . GLU C 1 106 ? 150.995 128.864 125.632 1.00 68.27 106 GLU C CA 1
ATOM 1952 C C . GLU C 1 106 ? 150.942 130.202 124.905 1.00 68.27 106 GLU C C 1
ATOM 1953 O O . GLU C 1 106 ? 150.755 130.256 123.685 1.00 68.27 106 GLU C O 1
ATOM 1959 N N . ASP C 1 107 ? 151.104 131.299 125.646 1.00 69.12 107 ASP C N 1
ATOM 1960 C CA . ASP C 1 107 ? 151.060 132.618 125.027 1.00 69.12 107 ASP C CA 1
ATOM 1961 C C . ASP C 1 107 ? 152.311 132.896 124.207 1.00 69.12 107 ASP C C 1
ATOM 1962 O O . ASP C 1 107 ? 152.234 133.562 123.169 1.00 69.12 107 ASP C O 1
ATOM 1967 N N . THR C 1 108 ? 153.466 132.407 124.655 1.00 64.96 108 THR C N 1
ATOM 1968 C CA . THR C 1 108 ? 154.690 132.575 123.880 1.00 64.96 108 THR C CA 1
ATOM 1969 C C . THR C 1 108 ? 154.593 131.852 122.544 1.00 64.96 108 THR C C 1
ATOM 1970 O O . THR C 1 108 ? 155.024 132.374 121.510 1.00 64.96 108 THR C O 1
ATOM 1974 N N . ASN C 1 109 ? 154.025 130.646 122.545 1.00 66.09 109 ASN C N 1
ATOM 1975 C CA . ASN C 1 109 ? 153.887 129.898 121.301 1.00 66.09 109 ASN C CA 1
ATOM 1976 C C . ASN C 1 109 ? 152.848 130.531 120.388 1.00 66.09 109 ASN C C 1
ATOM 1977 O O . ASN C 1 109 ? 152.993 130.506 119.161 1.00 66.09 109 ASN C O 1
ATOM 1982 N N . LEU C 1 110 ? 151.786 131.095 120.964 1.00 65.66 110 LEU C N 1
ATOM 1983 C CA . LEU C 1 110 ? 150.785 131.780 120.152 1.00 65.66 110 LEU C CA 1
ATOM 1984 C C . LEU C 1 110 ? 151.391 132.986 119.447 1.00 65.66 110 LEU C C 1
ATOM 1985 O O . LEU C 1 110 ? 151.100 133.247 118.275 1.00 65.66 110 LEU C O 1
ATOM 1990 N N . ALA C 1 111 ? 152.236 133.739 120.153 1.00 66.16 111 ALA C N 1
ATOM 1991 C CA . ALA C 1 111 ? 152.924 134.864 119.531 1.00 66.16 111 ALA C CA 1
ATOM 1992 C C . ALA C 1 111 ? 153.889 134.395 118.450 1.00 66.16 111 ALA C C 1
ATOM 1993 O O . ALA C 1 111 ? 153.998 135.022 117.392 1.00 66.16 111 ALA C O 1
ATOM 1995 N N . ALA C 1 112 ? 154.607 133.298 118.704 1.00 66.40 112 ALA C N 1
ATOM 1996 C CA . ALA C 1 112 ? 155.542 132.779 117.711 1.00 66.40 112 ALA C CA 1
ATOM 1997 C C . ALA C 1 112 ? 154.818 132.290 116.463 1.00 66.40 112 ALA C C 1
ATOM 1998 O O . ALA C 1 112 ? 155.288 132.509 115.342 1.00 66.40 112 ALA C O 1
ATOM 2000 N N . ILE C 1 113 ? 153.679 131.616 116.635 1.00 64.96 113 ILE C N 1
ATOM 2001 C CA . ILE C 1 113 ? 152.884 131.203 115.484 1.00 64.96 113 ILE C CA 1
ATOM 2002 C C . ILE C 1 113 ? 152.335 132.418 114.751 1.00 64.96 113 ILE C C 1
ATOM 2003 O O . ILE C 1 113 ? 152.222 132.413 113.519 1.00 64.96 113 ILE C O 1
ATOM 2008 N N . HIS C 1 114 ? 151.993 133.477 115.488 1.00 67.60 114 HIS C N 1
ATOM 2009 C CA . HIS C 1 114 ? 151.509 134.702 114.861 1.00 67.60 114 HIS C CA 1
ATOM 2010 C C . HIS C 1 114 ? 152.561 135.302 113.937 1.00 67.60 114 HIS C C 1
ATOM 2011 O O . HIS C 1 114 ? 152.241 135.766 112.837 1.00 67.60 114 HIS C O 1
ATOM 2018 N N . ALA C 1 115 ? 153.819 135.295 114.363 1.00 68.07 115 ALA C N 1
ATOM 2019 C CA . ALA C 1 115 ? 154.914 135.852 113.585 1.00 68.07 115 ALA C CA 1
ATOM 2020 C C . ALA C 1 115 ? 155.522 134.852 112.614 1.00 68.07 115 ALA C C 1
ATOM 2021 O O . ALA C 1 115 ? 156.509 135.183 111.949 1.00 68.07 115 ALA C O 1
ATOM 2023 N N . LYS C 1 116 ? 154.965 133.643 112.522 1.00 69.91 116 LYS C N 1
ATOM 2024 C CA . LYS C 1 116 ? 155.459 132.602 111.619 1.00 69.91 116 LYS C CA 1
ATOM 2025 C C . LYS C 1 116 ? 156.938 132.307 111.857 1.00 69.91 116 LYS C C 1
ATOM 2026 O O . LYS C 1 116 ? 157.719 132.158 110.916 1.00 69.91 116 LYS C O 1
ATOM 2032 N N . ARG C 1 117 ? 157.325 132.225 113.125 1.00 70.19 117 ARG C N 1
ATOM 2033 C CA . ARG C 1 117 ? 158.699 131.918 113.482 1.00 70.19 117 ARG C CA 1
ATOM 2034 C C . ARG C 1 117 ? 159.014 130.451 113.216 1.00 70.19 117 ARG C C 1
ATOM 2035 O O . ARG C 1 117 ? 158.129 129.593 113.173 1.00 70.19 117 ARG C O 1
ATOM 2043 N N . VAL C 1 118 ? 160.302 130.171 113.031 1.00 73.15 118 VAL C N 1
ATOM 2044 C CA . VAL C 1 118 ? 160.792 128.799 113.045 1.00 73.15 118 VAL C CA 1
ATOM 2045 C C . VAL C 1 118 ? 161.448 128.456 114.377 1.00 73.15 118 VAL C C 1
ATOM 2046 O O . VAL C 1 118 ? 161.594 127.267 114.695 1.00 73.15 118 VAL C O 1
ATOM 2050 N N . THR C 1 119 ? 161.843 129.455 115.159 1.00 73.65 119 THR C N 1
ATOM 2051 C CA . THR C 1 119 ? 162.391 129.264 116.490 1.00 73.65 119 THR C CA 1
ATOM 2052 C C . THR C 1 119 ? 161.829 130.350 117.390 1.00 73.65 119 THR C C 1
ATOM 2053 O O . THR C 1 119 ? 161.831 131.528 117.022 1.00 73.65 119 THR C O 1
ATOM 2057 N N . ILE C 1 120 ? 161.338 129.954 118.563 1.00 71.53 120 ILE C N 1
ATOM 2058 C CA . ILE C 1 120 ? 160.787 130.923 119.500 1.00 71.53 120 ILE C CA 1
ATOM 2059 C C . ILE C 1 120 ? 161.899 131.848 119.970 1.00 71.53 120 ILE C C 1
ATOM 2060 O O . ILE C 1 120 ? 162.934 131.397 120.475 1.00 71.53 120 ILE C O 1
ATOM 2065 N N . GLN C 1 121 ? 161.693 133.148 119.799 1.00 72.27 121 GLN C N 1
ATOM 2066 C CA . GLN C 1 121 ? 162.692 134.150 120.129 1.00 72.27 121 GLN C CA 1
ATOM 2067 C C . GLN C 1 121 ? 162.387 134.791 121.477 1.00 72.27 121 GLN C C 1
ATOM 2068 O O . GLN C 1 121 ? 161.316 134.608 122.058 1.00 72.27 121 GLN C O 1
ATOM 2074 N N . LYS C 1 122 ? 163.361 135.555 121.974 1.00 71.92 122 LYS C N 1
ATOM 2075 C CA . LYS C 1 122 ? 163.172 136.265 123.232 1.00 71.92 122 LYS C CA 1
ATOM 2076 C C . LYS C 1 122 ? 162.053 137.290 123.134 1.00 71.92 122 LYS C C 1
ATOM 2077 O O . LYS C 1 122 ? 161.285 137.460 124.086 1.00 71.92 122 LYS C O 1
ATOM 2083 N N . LYS C 1 123 ? 161.947 137.984 121.999 1.00 73.21 123 LYS C N 1
ATOM 2084 C CA . LYS C 1 123 ? 160.918 139.007 121.858 1.00 73.21 123 LYS C CA 1
ATOM 2085 C C . LYS C 1 123 ? 159.521 138.402 121.797 1.00 73.21 123 LYS C C 1
ATOM 2086 O O . LYS C 1 123 ? 158.534 139.096 122.065 1.00 73.21 123 LYS C O 1
ATOM 2092 N N . ASP C 1 124 ? 159.412 137.120 121.440 1.00 71.37 124 ASP C N 1
ATOM 2093 C CA . ASP C 1 124 ? 158.120 136.445 121.520 1.00 71.37 124 ASP C CA 1
ATOM 2094 C C . ASP C 1 124 ? 157.655 136.324 122.964 1.00 71.37 124 ASP C C 1
ATOM 2095 O O . ASP C 1 124 ? 156.466 136.491 123.256 1.00 71.37 124 ASP C O 1
ATOM 2100 N N . ILE C 1 125 ? 158.575 136.020 123.879 1.00 69.75 125 ILE C N 1
ATOM 2101 C CA . ILE C 1 125 ? 158.245 136.031 125.300 1.00 69.75 125 ILE C CA 1
ATOM 2102 C C . ILE C 1 125 ? 157.905 137.444 125.750 1.00 69.75 125 ILE C C 1
ATOM 2103 O O . ILE C 1 125 ? 156.967 137.660 126.525 1.00 69.75 125 ILE C O 1
ATOM 2108 N N . LYS C 1 126 ? 158.670 138.426 125.274 1.00 71.56 126 LYS C N 1
ATOM 2109 C CA . LYS C 1 126 ? 158.454 139.804 125.694 1.00 71.56 126 LYS C CA 1
ATOM 2110 C C . LYS C 1 126 ? 157.127 140.341 125.174 1.00 71.56 126 LYS C C 1
ATOM 2111 O O . LYS C 1 126 ? 156.473 141.147 125.844 1.00 71.56 126 LYS C O 1
ATOM 2117 N N . LEU C 1 127 ? 156.713 139.913 123.979 1.00 70.10 127 LEU C N 1
ATOM 2118 C CA . LEU C 1 127 ? 155.406 140.321 123.475 1.00 70.10 127 LEU C CA 1
ATOM 2119 C C . LEU C 1 127 ? 154.282 139.686 124.279 1.00 70.10 127 LEU C C 1
ATOM 2120 O O . LEU C 1 127 ? 153.296 140.352 124.615 1.00 70.10 127 LEU C O 1
ATOM 2125 N N . ALA C 1 128 ? 154.408 138.395 124.592 1.00 68.41 128 ALA C N 1
ATOM 2126 C CA . ALA C 1 128 ? 153.366 137.717 125.355 1.00 68.41 128 ALA C CA 1
ATOM 2127 C C . ALA C 1 128 ? 153.190 138.353 126.725 1.00 68.41 128 ALA C C 1
ATOM 2128 O O . ALA C 1 128 ? 152.061 138.577 127.173 1.00 68.41 128 ALA C O 1
ATOM 2130 N N . ARG C 1 129 ? 154.296 138.668 127.399 1.00 72.48 129 ARG C N 1
ATOM 2131 C CA . ARG C 1 129 ? 154.207 139.361 128.678 1.00 72.48 129 ARG C CA 1
ATOM 2132 C C . ARG C 1 129 ? 153.574 140.736 128.513 1.00 72.48 129 ARG C C 1
ATOM 2133 O O . ARG C 1 129 ? 152.800 141.178 129.368 1.00 72.48 129 ARG C O 1
ATOM 2141 N N . ARG C 1 130 ? 153.897 141.428 127.418 1.00 72.94 130 ARG C N 1
ATOM 2142 C CA . ARG C 1 130 ? 153.310 142.740 127.170 1.00 72.94 130 ARG C CA 1
ATOM 2143 C C . ARG C 1 130 ? 151.799 142.647 126.996 1.00 72.94 130 ARG C C 1
ATOM 2144 O O . ARG C 1 130 ? 151.054 143.479 127.524 1.00 72.94 130 ARG C O 1
ATOM 2152 N N . LEU C 1 131 ? 151.326 141.640 126.262 1.00 69.40 131 LEU C N 1
ATOM 2153 C CA . LEU C 1 131 ? 149.895 141.469 126.056 1.00 69.40 131 LEU C CA 1
ATOM 2154 C C . LEU C 1 131 ? 149.195 140.820 127.242 1.00 69.40 131 LEU C C 1
ATOM 2155 O O . LEU C 1 131 ? 147.962 140.772 127.259 1.00 69.40 131 LEU C O 1
ATOM 2160 N N . ARG C 1 132 ? 149.943 140.319 128.222 1.00 71.48 132 ARG C N 1
ATOM 2161 C CA . ARG C 1 132 ? 149.372 139.739 129.429 1.00 71.48 132 ARG C CA 1
ATOM 2162 C C . ARG C 1 132 ? 149.244 140.744 130.563 1.00 71.48 132 ARG C C 1
ATOM 2163 O O . ARG C 1 132 ? 148.831 140.365 131.662 1.00 71.48 132 ARG C O 1
ATOM 2171 N N . GLY C 1 133 ? 149.588 142.006 130.330 1.00 77.22 133 GLY C N 1
ATOM 2172 C CA . GLY C 1 133 ? 149.642 142.964 131.413 1.00 77.22 133 GLY C CA 1
ATOM 2173 C C . GLY C 1 133 ? 150.886 142.859 132.261 1.00 77.22 133 GLY C C 1
ATOM 2174 O O . GLY C 1 133 ? 150.841 143.174 133.454 1.00 77.22 133 GLY C O 1
ATOM 2175 N N . GLU C 1 134 ? 151.997 142.414 131.676 1.00 80.76 134 GLU C N 1
ATOM 2176 C CA . GLU C 1 134 ? 153.267 142.242 132.380 1.00 80.76 134 GLU C CA 1
ATOM 2177 C C . GLU C 1 134 ? 153.127 141.280 133.553 1.00 80.76 134 GLU C C 1
ATOM 2178 O O . GLU C 1 134 ? 153.003 140.071 133.361 1.00 80.76 134 GLU C O 1
ATOM 2184 N N . HIS D 3 4 ? 160.725 147.242 90.285 1.00 97.39 3 HIS D N 1
ATOM 2185 C CA . HIS D 3 4 ? 160.505 146.116 91.182 1.00 97.39 3 HIS D CA 1
ATOM 2186 C C . HIS D 3 4 ? 161.316 146.303 92.464 1.00 97.39 3 HIS D C 1
ATOM 2187 O O . HIS D 3 4 ? 162.356 145.672 92.658 1.00 97.39 3 HIS D O 1
ATOM 2194 N N . GLN D 3 5 ? 160.845 147.203 93.329 1.00 90.04 4 GLN D N 1
ATOM 2195 C CA . GLN D 3 5 ? 161.496 147.447 94.610 1.00 90.04 4 GLN D CA 1
ATOM 2196 C C . GLN D 3 5 ? 160.477 147.697 95.715 1.00 90.04 4 GLN D C 1
ATOM 2197 O O . GLN D 3 5 ? 160.742 148.461 96.648 1.00 90.04 4 GLN D O 1
ATOM 2203 N N . GLN D 3 6 ? 159.308 147.056 95.627 1.00 86.89 5 GLN D N 1
ATOM 2204 C CA . GLN D 3 6 ? 158.275 147.253 96.639 1.00 86.89 5 GLN D CA 1
ATOM 2205 C C . GLN D 3 6 ? 158.732 146.780 98.010 1.00 86.89 5 GLN D C 1
ATOM 2206 O O . GLN D 3 6 ? 158.256 147.289 99.031 1.00 86.89 5 GLN D O 1
ATOM 2212 N N . LEU D 3 7 ? 159.641 145.805 98.055 1.00 84.07 6 LEU D N 1
ATOM 2213 C CA . LEU D 3 7 ? 160.060 145.238 99.332 1.00 84.07 6 LEU D CA 1
ATOM 2214 C C . LEU D 3 7 ? 160.738 146.290 100.199 1.00 84.07 6 LEU D C 1
ATOM 2215 O O . LEU D 3 7 ? 160.428 146.423 101.388 1.00 84.07 6 LEU D O 1
ATOM 2220 N N . ARG D 3 8 ? 161.664 147.056 99.619 1.00 84.36 7 ARG D N 1
ATOM 2221 C CA . ARG D 3 8 ? 162.347 148.083 100.398 1.00 84.36 7 ARG D CA 1
ATOM 2222 C C . ARG D 3 8 ? 161.407 149.234 100.734 1.00 84.36 7 ARG D C 1
ATOM 2223 O O . ARG D 3 8 ? 161.485 149.804 101.826 1.00 84.36 7 ARG D O 1
ATOM 2231 N N . LYS D 3 9 ? 160.502 149.579 99.814 1.00 80.27 8 LYS D N 1
ATOM 2232 C CA . LYS D 3 9 ? 159.547 150.650 100.082 1.00 80.27 8 LYS D CA 1
ATOM 2233 C C . LYS D 3 9 ? 158.623 150.284 101.234 1.00 80.27 8 LYS D C 1
ATOM 2234 O O . LYS D 3 9 ? 158.285 151.134 102.065 1.00 80.27 8 LYS D O 1
ATOM 2240 N N . TYR D 3 10 ? 158.197 149.022 101.295 1.00 77.84 9 TYR D N 1
ATOM 2241 C CA . TYR D 3 10 ? 157.364 148.573 102.404 1.00 77.84 9 TYR D CA 1
ATOM 2242 C C . TYR D 3 10 ? 158.125 148.623 103.722 1.00 77.84 9 TYR D C 1
ATOM 2243 O O . TYR D 3 10 ? 157.550 148.946 104.767 1.00 77.84 9 TYR D O 1
ATOM 2252 N N . VAL D 3 11 ? 159.420 148.302 103.693 1.00 78.64 10 VAL D N 1
ATOM 2253 C CA . VAL D 3 11 ? 160.199 148.232 104.926 1.00 78.64 10 VAL D CA 1
ATOM 2254 C C . VAL D 3 11 ? 160.312 149.605 105.579 1.00 78.64 10 VAL D C 1
ATOM 2255 O O . VAL D 3 11 ? 160.128 149.741 106.794 1.00 78.64 10 VAL D O 1
ATOM 2259 N N . GLU D 3 12 ? 160.613 150.643 104.794 1.00 80.66 11 GLU D N 1
ATOM 2260 C CA . GLU D 3 12 ? 160.677 151.987 105.363 1.00 80.66 11 GLU D CA 1
ATOM 2261 C C . GLU D 3 12 ? 159.311 152.443 105.854 1.00 80.66 11 GLU D C 1
ATOM 2262 O O . GLU D 3 12 ? 159.213 153.120 106.882 1.00 80.66 11 GLU D O 1
ATOM 2268 N N . LEU D 3 13 ? 158.248 152.091 105.130 1.00 76.77 12 LEU D N 1
ATOM 2269 C CA . LEU D 3 13 ? 156.905 152.429 105.587 1.00 76.77 12 LEU D CA 1
ATOM 2270 C C . LEU D 3 13 ? 156.610 151.774 106.929 1.00 76.77 12 LEU D C 1
ATOM 2271 O O . LEU D 3 13 ? 156.061 152.408 107.837 1.00 76.77 12 LEU D O 1
ATOM 2276 N N . TYR D 3 14 ? 156.976 150.500 107.074 1.00 75.02 13 TYR D N 1
ATOM 2277 C CA . TYR D 3 14 ? 156.784 149.816 108.347 1.00 75.02 13 TYR D CA 1
ATOM 2278 C C . TYR D 3 14 ? 157.650 150.428 109.441 1.00 75.02 13 TYR D C 1
ATOM 2279 O O . TYR D 3 14 ? 157.182 150.640 110.565 1.00 75.02 13 TYR D O 1
ATOM 2288 N N . ASN D 3 15 ? 158.918 150.711 109.134 1.00 77.27 14 ASN D N 1
ATOM 2289 C CA . ASN D 3 15 ? 159.823 151.245 110.148 1.00 77.27 14 ASN D CA 1
ATOM 2290 C C . ASN D 3 15 ? 159.383 152.625 110.618 1.00 77.27 14 ASN D C 1
ATOM 2291 O O . ASN D 3 15 ? 159.425 152.923 111.816 1.00 77.27 14 ASN D O 1
ATOM 2296 N N . LYS D 3 16 ? 158.968 153.485 109.687 1.00 78.69 15 LYS D N 1
ATOM 2297 C CA . LYS D 3 16 ? 158.523 154.821 110.068 1.00 78.69 15 LYS D CA 1
ATOM 2298 C C . LYS D 3 16 ? 157.233 154.762 110.874 1.00 78.69 15 LYS D C 1
ATOM 2299 O O . LYS D 3 16 ? 157.038 155.550 111.806 1.00 78.69 15 LYS D O 1
ATOM 2305 N N . GLU D 3 17 ? 156.334 153.841 110.522 1.00 77.77 16 GLU D N 1
ATOM 2306 C CA . GLU D 3 17 ? 155.097 153.687 111.280 1.00 77.77 16 GLU D CA 1
ATOM 2307 C C . GLU D 3 17 ? 155.370 153.198 112.695 1.00 77.77 16 GLU D C 1
ATOM 2308 O O . GLU D 3 17 ? 154.729 153.648 113.651 1.00 77.77 16 GLU D O 1
ATOM 2314 N N . VAL D 3 18 ? 156.312 152.267 112.847 1.00 76.44 17 VAL D N 1
ATOM 2315 C CA . VAL D 3 18 ? 156.617 151.721 114.165 1.00 76.44 17 VAL D CA 1
ATOM 2316 C C . VAL D 3 18 ? 157.188 152.800 115.076 1.00 76.44 17 VAL D C 1
ATOM 2317 O O . VAL D 3 18 ? 156.822 152.893 116.254 1.00 76.44 17 VAL D O 1
ATOM 2321 N N . GLU D 3 19 ? 158.087 153.635 114.550 1.00 79.11 18 GLU D N 1
ATOM 2322 C CA . GLU D 3 19 ? 158.655 154.713 115.354 1.00 79.11 18 GLU D CA 1
ATOM 2323 C C . GLU D 3 19 ? 157.581 155.698 115.795 1.00 79.11 18 GLU D C 1
ATOM 2324 O O . GLU D 3 19 ? 157.585 156.160 116.942 1.00 79.11 18 GLU D O 1
ATOM 2330 N N . GLU D 3 20 ? 156.656 156.036 114.896 1.00 80.49 19 GLU D N 1
ATOM 2331 C CA . GLU D 3 20 ? 155.572 156.944 115.253 1.00 80.49 19 GLU D CA 1
ATOM 2332 C C . GLU D 3 20 ? 154.660 156.342 116.313 1.00 80.49 19 GLU D C 1
ATOM 2333 O O . GLU D 3 20 ? 154.191 157.058 117.204 1.00 80.49 19 GLU D O 1
ATOM 2339 N N . PHE D 3 21 ? 154.398 155.035 116.236 1.00 73.00 20 PHE D N 1
ATOM 2340 C CA . PHE D 3 21 ? 153.566 154.386 117.244 1.00 73.00 20 PHE D CA 1
ATOM 2341 C C . PHE D 3 21 ? 154.215 154.447 118.620 1.00 73.00 20 PHE D C 1
ATOM 2342 O O . PHE D 3 21 ? 153.529 154.656 119.627 1.00 73.00 20 PHE D O 1
ATOM 2350 N N . TYR D 3 22 ? 155.534 154.270 118.686 1.00 75.93 21 TYR D N 1
ATOM 2351 C CA . TYR D 3 22 ? 156.225 154.310 119.970 1.00 75.93 21 TYR D CA 1
ATOM 2352 C C . TYR D 3 22 ? 156.582 155.738 120.368 1.00 75.93 21 TYR D C 1
ATOM 2353 O O . TYR D 3 22 ? 156.154 156.222 121.420 1.00 75.93 21 TYR D O 1
ATOM 2362 N N . ASN D 3 23 ? 157.365 156.427 119.538 1.00 80.02 22 ASN D N 1
ATOM 2363 C CA . ASN D 3 23 ? 157.802 157.791 119.828 1.00 80.02 22 ASN D CA 1
ATOM 2364 C C . ASN D 3 23 ? 156.840 158.760 119.149 1.00 80.02 22 ASN D C 1
ATOM 2365 O O . ASN D 3 23 ? 157.173 159.442 118.181 1.00 80.02 22 ASN D O 1
ATOM 2370 N N . GLY D 3 24 ? 155.622 158.818 119.680 1.00 79.19 23 GLY D N 1
ATOM 2371 C CA . GLY D 3 24 ? 154.604 159.688 119.127 1.00 79.19 23 GLY D CA 1
ATOM 2372 C C . GLY D 3 24 ? 154.470 160.996 119.875 1.00 79.19 23 GLY D C 1
ATOM 2373 O O . GLY D 3 24 ? 154.082 162.015 119.296 1.00 79.19 23 GLY D O 1
ATOM 2374 N N . ALA D 3 25 ? 154.792 160.982 121.164 1.00 79.82 24 ALA D N 1
ATOM 2375 C CA . ALA D 3 25 ? 154.695 162.177 121.990 1.00 79.82 24 ALA D CA 1
ATOM 2376 C C . ALA D 3 25 ? 155.801 163.172 121.649 1.00 79.82 24 ALA D C 1
ATOM 2377 O O . ALA D 3 25 ? 156.705 162.870 120.870 1.00 79.82 24 ALA D O 1
ATOM 2379 N N . GLU D 3 32 ? 154.430 173.448 117.703 1.00 85.26 31 GLU D N 1
ATOM 2380 C CA . GLU D 3 32 ? 153.079 172.914 117.829 1.00 85.26 31 GLU D CA 1
ATOM 2381 C C . GLU D 3 32 ? 152.282 173.693 118.867 1.00 85.26 31 GLU D C 1
ATOM 2382 O O . GLU D 3 32 ? 151.323 174.386 118.535 1.00 85.26 31 GLU D O 1
ATOM 2388 N N . PHE D 3 33 ? 152.687 173.572 120.127 1.00 80.14 32 PHE D N 1
ATOM 2389 C CA . PHE D 3 33 ? 152.041 174.255 121.238 1.00 80.14 32 PHE D CA 1
ATOM 2390 C C . PHE D 3 33 ? 153.013 175.249 121.854 1.00 80.14 32 PHE D C 1
ATOM 2391 O O . PHE D 3 33 ? 154.122 174.875 122.249 1.00 80.14 32 PHE D O 1
ATOM 2399 N N . HIS D 3 34 ? 152.600 176.503 121.935 1.00 83.68 33 HIS D N 1
ATOM 2400 C CA . HIS D 3 34 ? 153.462 177.515 122.519 1.00 83.68 33 HIS D CA 1
ATOM 2401 C C . HIS D 3 34 ? 153.467 177.404 124.042 1.00 83.68 33 HIS D C 1
ATOM 2402 O O . HIS D 3 34 ? 152.451 177.056 124.649 1.00 83.68 33 HIS D O 1
ATOM 2409 N N . PRO D 3 35 ? 154.603 177.683 124.679 1.00 82.97 34 PRO D N 1
ATOM 2410 C CA . PRO D 3 35 ? 154.640 177.679 126.145 1.00 82.97 34 PRO D CA 1
ATOM 2411 C C . PRO D 3 35 ? 153.690 178.721 126.713 1.00 82.97 34 PRO D C 1
ATOM 2412 O O . PRO D 3 35 ? 153.512 179.801 126.147 1.00 82.97 34 PRO D O 1
ATOM 2416 N N . SER D 3 36 ? 153.073 178.384 127.840 1.00 81.86 35 SER D N 1
ATOM 2417 C CA . SER D 3 36 ? 152.119 179.281 128.473 1.00 81.86 35 SER D CA 1
ATOM 2418 C C . SER D 3 36 ? 151.985 178.906 129.939 1.00 81.86 35 SER D C 1
ATOM 2419 O O . SER D 3 36 ? 152.366 177.811 130.357 1.00 81.86 35 SER D O 1
ATOM 2422 N N . LYS D 3 37 ? 151.436 179.835 130.713 1.00 82.14 36 LYS D N 1
ATOM 2423 C CA . LYS D 3 37 ? 151.145 179.611 132.121 1.00 82.14 36 LYS D CA 1
ATOM 2424 C C . LYS D 3 37 ? 149.682 179.221 132.264 1.00 82.14 36 LYS D C 1
ATOM 2425 O O . LYS D 3 37 ? 148.802 179.874 131.697 1.00 82.14 36 LYS D O 1
ATOM 2431 N N . VAL D 3 38 ? 149.427 178.153 133.011 1.00 77.69 37 VAL D N 1
ATOM 2432 C CA . VAL D 3 38 ? 148.087 177.603 133.173 1.00 77.69 37 VAL D CA 1
ATOM 2433 C C . VAL D 3 38 ? 147.623 177.900 134.591 1.00 77.69 37 VAL D C 1
ATOM 2434 O O . VAL D 3 38 ? 148.311 177.565 135.562 1.00 77.69 37 VAL D O 1
ATOM 2438 N N . HIS D 3 39 ? 146.459 178.530 134.707 1.00 79.15 38 HIS D N 1
ATOM 2439 C CA . HIS D 3 39 ? 145.888 178.904 135.989 1.00 79.15 38 HIS D CA 1
ATOM 2440 C C . HIS D 3 39 ? 144.466 178.372 136.072 1.00 79.15 38 HIS D C 1
ATOM 2441 O O . HIS D 3 39 ? 143.811 178.138 135.055 1.00 79.15 38 HIS D O 1
ATOM 2448 N N . VAL D 3 40 ? 143.989 178.186 137.304 1.00 79.70 39 VAL D N 1
ATOM 2449 C CA . VAL D 3 40 ? 142.663 177.617 137.513 1.00 79.70 39 VAL D CA 1
ATOM 2450 C C . VAL D 3 40 ? 141.564 178.536 136.997 1.00 79.70 39 VAL D C 1
ATOM 2451 O O . VAL D 3 40 ? 140.438 178.085 136.764 1.00 79.70 39 VAL D O 1
ATOM 2455 N N . LYS D 3 41 ? 141.864 179.818 136.798 1.00 84.70 40 LYS D N 1
ATOM 2456 C CA . LYS D 3 41 ? 140.883 180.793 136.345 1.00 84.70 40 LYS D CA 1
ATOM 2457 C C . LYS D 3 41 ? 140.958 181.049 134.844 1.00 84.70 40 LYS D C 1
ATOM 2458 O O . LYS D 3 41 ? 140.278 181.953 134.347 1.00 84.70 40 LYS D O 1
ATOM 2464 N N . SER D 3 42 ? 141.773 180.286 134.117 1.00 84.52 41 SER D N 1
ATOM 2465 C CA . SER D 3 42 ? 141.838 180.434 132.669 1.00 84.52 41 SER D CA 1
ATOM 2466 C C . SER D 3 42 ? 140.461 180.199 132.067 1.00 84.52 41 SER D C 1
ATOM 2467 O O . SER D 3 42 ? 139.809 179.192 132.356 1.00 84.52 41 SER D O 1
ATOM 2470 N N . ILE D 3 43 ? 140.015 181.129 131.225 1.00 91.83 42 ILE D N 1
ATOM 2471 C CA . ILE D 3 43 ? 138.602 181.263 130.879 1.00 91.83 42 ILE D CA 1
ATOM 2472 C C . ILE D 3 43 ? 138.332 180.948 129.405 1.00 91.83 42 ILE D C 1
ATOM 2473 O O . ILE D 3 43 ? 137.497 180.099 129.089 1.00 91.83 42 ILE D O 1
ATOM 2478 N N . HIS D 3 44 ? 139.023 181.623 128.490 1.00 95.64 43 HIS D N 1
ATOM 2479 C CA . HIS D 3 44 ? 138.593 181.653 127.099 1.00 95.64 43 HIS D CA 1
ATOM 2480 C C . HIS D 3 44 ? 139.773 181.397 126.171 1.00 95.64 43 HIS D C 1
ATOM 2481 O O . HIS D 3 44 ? 140.922 181.267 126.603 1.00 95.64 43 HIS D O 1
ATOM 2488 N N . GLU D 3 45 ? 139.465 181.319 124.880 1.00 97.12 44 GLU D N 1
ATOM 2489 C CA . GLU D 3 45 ? 140.464 181.139 123.837 1.00 97.12 44 GLU D CA 1
ATOM 2490 C C . GLU D 3 45 ? 141.416 182.329 123.774 1.00 97.12 44 GLU D C 1
ATOM 2491 O O . GLU D 3 45 ? 142.035 182.588 122.742 1.00 97.12 44 GLU D O 1
ATOM 2497 N N . ILE D 3 56 ? 151.607 194.177 132.366 1.00 106.62 55 ILE D N 1
ATOM 2498 C CA . ILE D 3 56 ? 150.764 192.988 132.385 1.00 106.62 55 ILE D CA 1
ATOM 2499 C C . ILE D 3 56 ? 151.621 191.725 132.393 1.00 106.62 55 ILE D C 1
ATOM 2500 O O . ILE D 3 56 ? 152.567 191.598 131.616 1.00 106.62 55 ILE D O 1
ATOM 2505 N N . SER D 3 57 ? 151.293 190.795 133.288 1.00 103.25 56 SER D N 1
ATOM 2506 C CA . SER D 3 57 ? 152.012 189.536 133.407 1.00 103.25 56 SER D CA 1
ATOM 2507 C C . SER D 3 57 ? 151.024 188.384 133.504 1.00 103.25 56 SER D C 1
ATOM 2508 O O . SER D 3 57 ? 149.918 188.534 134.031 1.00 103.25 56 SER D O 1
ATOM 2511 N N . SER D 3 58 ? 151.435 187.230 132.988 1.00 93.25 57 SER D N 1
ATOM 2512 C CA . SER D 3 58 ? 150.641 186.016 133.082 1.00 93.25 57 SER D CA 1
ATOM 2513 C C . SER D 3 58 ? 150.933 185.301 134.394 1.00 93.25 57 SER D C 1
ATOM 2514 O O . SER D 3 58 ? 152.053 185.342 134.910 1.00 93.25 57 SER D O 1
ATOM 2517 N N . VAL D 3 59 ? 149.911 184.645 134.935 1.00 90.30 58 VAL D N 1
ATOM 2518 C CA . VAL D 3 59 ? 150.036 183.926 136.194 1.00 90.30 58 VAL D CA 1
ATOM 2519 C C . VAL D 3 59 ? 149.545 182.501 135.994 1.00 90.30 58 VAL D C 1
ATOM 2520 O O . VAL D 3 59 ? 148.736 182.220 135.105 1.00 90.30 58 VAL D O 1
ATOM 2524 N N . GLY D 3 60 ? 150.045 181.601 136.822 1.00 82.07 59 GLY D N 1
ATOM 2525 C CA . GLY D 3 60 ? 149.718 180.199 136.741 1.00 82.07 59 GLY D CA 1
ATOM 2526 C C . GLY D 3 60 ? 150.975 179.367 136.810 1.00 82.07 59 GLY D C 1
ATOM 2527 O O . GLY D 3 60 ? 152.026 179.828 137.252 1.00 82.07 59 GLY D O 1
ATOM 2528 N N . VAL D 3 61 ? 150.864 178.121 136.365 1.00 78.30 60 VAL D N 1
ATOM 2529 C CA . VAL D 3 61 ? 151.980 177.184 136.366 1.00 78.30 60 VAL D CA 1
ATOM 2530 C C . VAL D 3 61 ? 152.479 177.019 134.938 1.00 78.30 60 VAL D C 1
ATOM 2531 O O . VAL D 3 61 ? 151.690 177.028 133.986 1.00 78.30 60 VAL D O 1
ATOM 2535 N N . ASP D 3 62 ? 153.795 176.892 134.785 1.00 80.07 61 ASP D N 1
ATOM 2536 C CA . ASP D 3 62 ? 154.394 176.801 133.461 1.00 80.07 61 ASP D CA 1
ATOM 2537 C C . ASP D 3 62 ? 154.120 175.440 132.836 1.00 80.07 61 ASP D C 1
ATOM 2538 O O . ASP D 3 62 ? 154.403 174.399 133.435 1.00 80.07 61 ASP D O 1
ATOM 2543 N N . TRP D 3 63 ? 153.581 175.452 131.621 1.00 73.30 62 TRP D N 1
ATOM 2544 C CA . TRP D 3 63 ? 153.346 174.247 130.836 1.00 73.30 62 TRP D CA 1
ATOM 2545 C C . TRP D 3 63 ? 154.176 174.360 129.565 1.00 73.30 62 TRP D C 1
ATOM 2546 O O . TRP D 3 63 ? 153.801 175.082 128.636 1.00 73.30 62 TRP D O 1
ATOM 2557 N N . ASP D 3 64 ? 155.298 173.649 129.524 1.00 81.85 63 ASP D N 1
ATOM 2558 C CA . ASP D 3 64 ? 156.203 173.742 128.393 1.00 81.85 63 ASP D CA 1
ATOM 2559 C C . ASP D 3 64 ? 155.591 173.081 127.160 1.00 81.85 63 ASP D C 1
ATOM 2560 O O . ASP D 3 64 ? 154.589 172.364 127.232 1.00 81.85 63 ASP D O 1
ATOM 2565 N N . SER D 3 65 ? 156.214 173.340 126.009 1.00 79.66 64 SER D N 1
ATOM 2566 C CA . SER D 3 65 ? 155.711 172.794 124.754 1.00 79.66 64 SER D CA 1
ATOM 2567 C C . SER D 3 65 ? 155.751 171.272 124.755 1.00 79.66 64 SER D C 1
ATOM 2568 O O . SER D 3 65 ? 154.807 170.621 124.295 1.00 79.66 64 SER D O 1
ATOM 2571 N N . GLU D 3 66 ? 156.836 170.685 125.261 1.00 79.65 65 GLU D N 1
ATOM 2572 C CA . GLU D 3 66 ? 156.900 169.232 125.344 1.00 79.65 65 GLU D CA 1
ATOM 2573 C C . GLU D 3 66 ? 155.894 168.687 126.347 1.00 79.65 65 GLU D C 1
ATOM 2574 O O . GLU D 3 66 ? 155.445 167.543 126.215 1.00 79.65 65 GLU D O 1
ATOM 2580 N N . GLU D 3 67 ? 155.532 169.484 127.354 1.00 77.76 66 GLU D N 1
ATOM 2581 C CA . GLU D 3 67 ? 154.533 169.045 128.320 1.00 77.76 66 GLU D CA 1
ATOM 2582 C C . GLU D 3 67 ? 153.133 169.084 127.722 1.00 77.76 66 GLU D C 1
ATOM 2583 O O . GLU D 3 67 ? 152.335 168.165 127.937 1.00 77.76 66 GLU D O 1
ATOM 2589 N N . LYS D 3 68 ? 152.812 170.143 126.976 1.00 73.66 67 LYS D N 1
ATOM 2590 C CA . LYS D 3 68 ? 151.509 170.216 126.323 1.00 73.66 67 LYS D CA 1
ATOM 2591 C C . LYS D 3 68 ? 151.360 169.125 125.273 1.00 73.66 67 LYS D C 1
ATOM 2592 O O . LYS D 3 68 ? 150.294 168.513 125.150 1.00 73.66 67 LYS D O 1
ATOM 2598 N N . ASN D 3 69 ? 152.418 168.871 124.502 1.00 72.78 68 ASN D N 1
ATOM 2599 C CA . ASN D 3 69 ? 152.366 167.806 123.508 1.00 72.78 68 ASN D CA 1
ATOM 2600 C C . ASN D 3 69 ? 152.171 166.449 124.171 1.00 72.78 68 ASN D C 1
ATOM 2601 O O . ASN D 3 69 ? 151.385 165.624 123.694 1.00 72.78 68 ASN D O 1
ATOM 2606 N N . THR D 3 70 ? 152.881 166.201 125.272 1.00 71.16 69 THR D N 1
ATOM 2607 C CA . THR D 3 70 ? 152.716 164.943 125.990 1.00 71.16 69 THR D CA 1
ATOM 2608 C C . THR D 3 70 ? 151.316 164.821 126.576 1.00 71.16 69 THR D C 1
ATOM 2609 O O . THR D 3 70 ? 150.711 163.744 126.540 1.00 71.16 69 THR D O 1
ATOM 2613 N N . PHE D 3 71 ? 150.786 165.917 127.120 1.00 67.03 70 PHE D N 1
ATOM 2614 C CA . PHE D 3 71 ? 149.470 165.880 127.749 1.00 67.03 70 PHE D CA 1
ATOM 2615 C C . PHE D 3 71 ? 148.386 165.523 126.741 1.00 67.03 70 PHE D C 1
ATOM 2616 O O . PHE D 3 71 ? 147.499 164.712 127.027 1.00 67.03 70 PHE D O 1
ATOM 2624 N N . PHE D 3 72 ? 148.441 166.121 125.550 1.00 69.18 71 PHE D N 1
ATOM 2625 C CA . PHE D 3 72 ? 147.394 165.880 124.564 1.00 69.18 71 PHE D CA 1
ATOM 2626 C C . PHE D 3 72 ? 147.550 164.525 123.890 1.00 69.18 71 PHE D C 1
ATOM 2627 O O . PHE D 3 72 ? 146.548 163.880 123.565 1.00 69.18 71 PHE D O 1
ATOM 2635 N N . TRP D 3 73 ? 148.786 164.080 123.663 1.00 70.58 72 TRP D N 1
ATOM 2636 C CA . TRP D 3 73 ? 148.985 162.747 123.106 1.00 70.58 72 TRP D CA 1
ATOM 2637 C C . TRP D 3 73 ? 148.584 161.671 124.104 1.00 70.58 72 TRP D C 1
ATOM 2638 O O . TRP D 3 73 ? 147.971 160.666 123.728 1.00 70.58 72 TRP D O 1
ATOM 2649 N N . CYS D 3 74 ? 148.928 161.861 125.379 1.00 67.05 73 CYS D N 1
ATOM 2650 C CA . CYS D 3 74 ? 148.535 160.898 126.401 1.00 67.05 73 CYS D CA 1
ATOM 2651 C C . CYS D 3 74 ? 147.023 160.845 126.552 1.00 67.05 73 CYS D C 1
ATOM 2652 O O . CYS D 3 74 ? 146.457 159.773 126.780 1.00 67.05 73 CYS D O 1
ATOM 2655 N N . LEU D 3 75 ? 146.356 161.992 126.420 1.00 62.89 74 LEU D N 1
ATOM 2656 C CA . LEU D 3 75 ? 144.906 162.046 126.568 1.00 62.89 74 LEU D CA 1
ATOM 2657 C C . LEU D 3 75 ? 144.203 161.210 125.509 1.00 62.89 74 LEU D C 1
ATOM 2658 O O . LEU D 3 75 ? 143.178 160.579 125.785 1.00 62.89 74 LEU D O 1
ATOM 2663 N N . SER D 3 76 ? 144.719 161.220 124.281 1.00 65.45 75 SER D N 1
ATOM 2664 C CA . SER D 3 76 ? 144.121 160.414 123.223 1.00 65.45 75 SER D CA 1
ATOM 2665 C C . SER D 3 76 ? 144.431 158.934 123.411 1.00 65.45 75 SER D C 1
ATOM 2666 O O . SER D 3 76 ? 143.544 158.083 123.284 1.00 65.45 75 SER D O 1
ATOM 2669 N N . ARG D 3 77 ? 145.688 158.607 123.719 1.00 67.72 76 ARG D N 1
ATOM 2670 C CA . ARG D 3 77 ? 146.084 157.205 123.829 1.00 67.72 76 ARG D CA 1
ATOM 2671 C C . ARG D 3 77 ? 145.488 156.553 125.069 1.00 67.72 76 ARG D C 1
ATOM 2672 O O . ARG D 3 77 ? 144.977 155.430 125.002 1.00 67.72 76 ARG D O 1
ATOM 2680 N N . TYR D 3 78 ? 145.550 157.234 126.209 1.00 65.80 77 TYR D N 1
ATOM 2681 C CA . TYR D 3 78 ? 144.928 156.777 127.444 1.00 65.80 77 TYR D CA 1
ATOM 2682 C C . TYR D 3 78 ? 143.932 157.835 127.885 1.00 65.80 77 TYR D C 1
ATOM 2683 O O . TYR D 3 78 ? 144.215 159.032 127.788 1.00 65.80 77 TYR D O 1
ATOM 2692 N N . SER D 3 79 ? 142.775 157.406 128.372 1.00 65.17 78 SER D N 1
ATOM 2693 C CA . SER D 3 79 ? 141.822 158.373 128.886 1.00 65.17 78 SER D CA 1
ATOM 2694 C C . SER D 3 79 ? 142.429 159.138 130.059 1.00 65.17 78 SER D C 1
ATOM 2695 O O . SER D 3 79 ? 143.462 158.760 130.616 1.00 65.17 78 SER D O 1
ATOM 2698 N N . ILE D 3 80 ? 141.776 160.241 130.428 1.00 63.77 79 ILE D N 1
ATOM 2699 C CA . ILE D 3 80 ? 142.174 160.959 131.631 1.00 63.77 79 ILE D CA 1
ATOM 2700 C C . ILE D 3 80 ? 142.032 160.072 132.858 1.00 63.77 79 ILE D C 1
ATOM 2701 O O . ILE D 3 80 ? 142.700 160.299 133.872 1.00 63.77 79 ILE D O 1
ATOM 2706 N N . HIS D 3 81 ? 141.186 159.044 132.781 1.00 65.53 80 HIS D N 1
ATOM 2707 C CA . HIS D 3 81 ? 140.985 158.137 133.902 1.00 65.53 80 HIS D CA 1
ATOM 2708 C C . HIS D 3 81 ? 142.237 157.342 134.242 1.00 65.53 80 HIS D C 1
ATOM 2709 O O . HIS D 3 81 ? 142.369 156.874 135.377 1.00 65.53 80 HIS D O 1
ATOM 2716 N N . ARG D 3 82 ? 143.156 157.176 133.292 1.00 64.83 81 ARG D N 1
ATOM 2717 C CA . ARG D 3 82 ? 144.408 156.469 133.528 1.00 64.83 81 ARG D CA 1
ATOM 2718 C C . ARG D 3 82 ? 145.567 157.423 133.787 1.00 64.83 81 ARG D C 1
ATOM 2719 O O . ARG D 3 82 ? 146.726 157.066 133.559 1.00 64.83 81 ARG D O 1
ATOM 2727 N N . VAL D 3 83 ? 145.270 158.632 134.268 1.00 65.74 82 VAL D N 1
ATOM 2728 C CA . VAL D 3 83 ? 146.312 159.625 134.511 1.00 65.74 82 VAL D CA 1
ATOM 2729 C C . VAL D 3 83 ? 147.291 159.138 135.567 1.00 65.74 82 VAL D C 1
ATOM 2730 O O . VAL D 3 83 ? 148.460 159.540 135.573 1.00 65.74 82 VAL D O 1
ATOM 2734 N N . ASP D 3 84 ? 146.844 158.257 136.464 1.00 71.44 83 ASP D N 1
ATOM 2735 C CA . ASP D 3 84 ? 147.728 157.734 137.498 1.00 71.44 83 ASP D CA 1
ATOM 2736 C C . ASP D 3 84 ? 148.922 156.996 136.912 1.00 71.44 83 ASP D C 1
ATOM 2737 O O . ASP D 3 84 ? 149.965 156.910 137.568 1.00 71.44 83 ASP D O 1
ATOM 2742 N N . GLU D 3 85 ? 148.797 156.471 135.695 1.00 72.10 84 GLU D N 1
ATOM 2743 C CA . GLU D 3 85 ? 149.890 155.751 135.055 1.00 72.10 84 GLU D CA 1
ATOM 2744 C C . GLU D 3 85 ? 150.780 156.669 134.225 1.00 72.10 84 GLU D C 1
ATOM 2745 O O . GLU D 3 85 ? 151.998 156.697 134.425 1.00 72.10 84 GLU D O 1
ATOM 2751 N N . TRP D 3 86 ? 150.198 157.430 133.301 1.00 63.58 85 TRP D N 1
ATOM 2752 C CA . TRP D 3 86 ? 150.991 158.210 132.361 1.00 63.58 85 TRP D CA 1
ATOM 2753 C C . TRP D 3 86 ? 151.418 159.563 132.908 1.00 63.58 85 TRP D C 1
ATOM 2754 O O . TRP D 3 86 ? 152.049 160.333 132.180 1.00 63.58 85 TRP D O 1
ATOM 2765 N N . ARG D 3 87 ? 151.104 159.873 134.166 1.00 70.67 86 ARG D N 1
ATOM 2766 C CA . ARG D 3 87 ? 151.635 161.089 134.768 1.00 70.67 86 ARG D CA 1
ATOM 2767 C C . ARG D 3 87 ? 153.142 161.029 134.963 1.00 70.67 86 ARG D C 1
ATOM 2768 O O . ARG D 3 87 ? 153.755 162.066 135.236 1.00 70.67 86 ARG D O 1
ATOM 2776 N N . SER D 3 88 ? 153.749 159.847 134.840 1.00 68.42 87 SER D N 1
ATOM 2777 C CA . SER D 3 88 ? 155.202 159.748 134.906 1.00 68.42 87 SER D CA 1
ATOM 2778 C C . SER D 3 88 ? 155.864 160.435 133.719 1.00 68.42 87 SER D C 1
ATOM 2779 O O . SER D 3 88 ? 157.013 160.878 133.822 1.00 68.42 87 SER D O 1
ATOM 2782 N N . LEU D 3 89 ? 155.160 160.530 132.589 1.00 67.98 88 LEU D N 1
ATOM 2783 C CA . LEU D 3 89 ? 155.677 161.245 131.431 1.00 67.98 88 LEU D CA 1
ATOM 2784 C C . LEU D 3 89 ? 155.658 162.754 131.621 1.00 67.98 88 LEU D C 1
ATOM 2785 O O . LEU D 3 89 ? 156.196 163.475 130.775 1.00 67.98 88 LEU D O 1
ATOM 2790 N N . LEU D 3 90 ? 155.059 163.243 132.706 1.00 70.94 89 LEU D N 1
ATOM 2791 C CA . LEU D 3 90 ? 155.073 164.656 133.076 1.00 70.94 89 LEU D CA 1
ATOM 2792 C C . LEU D 3 90 ? 155.646 164.754 134.485 1.00 70.94 89 LEU D C 1
ATOM 2793 O O . LEU D 3 90 ? 154.915 165.009 135.451 1.00 70.94 89 LEU D O 1
ATOM 2798 N N . PRO D 3 91 ? 156.958 164.549 134.633 1.00 73.94 90 PRO D N 1
ATOM 2799 C CA . PRO D 3 91 ? 157.529 164.383 135.981 1.00 73.94 90 PRO D CA 1
ATOM 2800 C C . PRO D 3 91 ? 157.335 165.582 136.890 1.00 73.94 90 PRO D C 1
ATOM 2801 O O . PRO D 3 91 ? 157.143 165.409 138.100 1.00 73.94 90 PRO D O 1
ATOM 2805 N N . ARG D 3 92 ? 157.374 166.793 136.348 1.00 74.59 91 ARG D N 1
ATOM 2806 C CA . ARG D 3 92 ? 157.282 168.000 137.157 1.00 74.59 91 ARG D CA 1
ATOM 2807 C C . ARG D 3 92 ? 155.850 168.466 137.370 1.00 74.59 91 ARG D C 1
ATOM 2808 O O . ARG D 3 92 ? 155.642 169.512 137.991 1.00 74.59 91 ARG D O 1
ATOM 2816 N N . LYS D 3 93 ? 154.866 167.725 136.874 1.00 70.01 92 LYS D N 1
ATOM 2817 C CA . LYS D 3 93 ? 153.460 168.078 137.014 1.00 70.01 92 LYS D CA 1
ATOM 2818 C C . LYS D 3 93 ? 152.793 167.079 137.947 1.00 70.01 92 LYS D C 1
ATOM 2819 O O . LYS D 3 93 ? 152.831 165.870 137.697 1.00 70.01 92 LYS D O 1
ATOM 2825 N N . SER D 3 94 ? 152.185 167.583 139.015 1.00 66.77 93 SER D N 1
ATOM 2826 C CA . SER D 3 94 ? 151.444 166.737 139.932 1.00 66.77 93 SER D CA 1
ATOM 2827 C C . SER D 3 94 ? 150.085 166.381 139.338 1.00 66.77 93 SER D C 1
ATOM 2828 O O . SER D 3 94 ? 149.637 166.962 138.348 1.00 66.77 93 SER D O 1
ATOM 2831 N N . ALA D 3 95 ? 149.423 165.403 139.960 1.00 64.24 94 ALA D N 1
ATOM 2832 C CA . ALA D 3 95 ? 148.121 164.966 139.469 1.00 64.24 94 ALA D CA 1
ATOM 2833 C C . ALA D 3 95 ? 147.081 166.073 139.561 1.00 64.24 94 ALA D C 1
ATOM 2834 O O . ALA D 3 95 ? 146.134 166.099 138.768 1.00 64.24 94 ALA D O 1
ATOM 2836 N N . MET D 3 96 ? 147.229 166.985 140.523 1.00 69.53 95 MET D N 1
ATOM 2837 C CA . MET D 3 96 ? 146.311 168.115 140.617 1.00 69.53 95 MET D CA 1
ATOM 2838 C C . MET D 3 96 ? 146.433 169.023 139.401 1.00 69.53 95 MET D C 1
ATOM 2839 O O . MET D 3 96 ? 145.427 169.464 138.836 1.00 69.53 95 MET D O 1
ATOM 2844 N N . GLU D 3 97 ? 147.667 169.318 138.987 1.00 69.73 96 GLU D N 1
ATOM 2845 C CA . GLU D 3 97 ? 147.873 170.193 137.839 1.00 69.73 96 GLU D CA 1
ATOM 2846 C C . GLU D 3 97 ? 147.372 169.551 136.553 1.00 69.73 96 GLU D C 1
ATOM 2847 O O . GLU D 3 97 ? 146.778 170.230 135.707 1.00 69.73 96 GLU D O 1
ATOM 2853 N N . ILE D 3 98 ? 147.610 168.251 136.380 1.00 64.68 97 ILE D N 1
ATOM 2854 C CA . ILE D 3 98 ? 147.161 167.570 135.170 1.00 64.68 97 ILE D CA 1
ATOM 2855 C C . ILE D 3 98 ? 145.640 167.504 135.128 1.00 64.68 97 ILE D C 1
ATOM 2856 O O . ILE D 3 98 ? 145.016 167.827 134.112 1.00 64.68 97 ILE D O 1
ATOM 2861 N N . LEU D 3 99 ? 145.020 167.079 136.230 1.00 67.17 98 LEU D N 1
ATOM 2862 C CA . LEU D 3 99 ? 143.563 167.040 136.282 1.00 67.17 98 LEU D CA 1
ATOM 2863 C C . LEU D 3 99 ? 142.979 168.444 136.262 1.00 67.17 98 LEU D C 1
ATOM 2864 O O . LEU D 3 99 ? 141.891 168.662 135.719 1.00 67.17 98 LEU D O 1
ATOM 2869 N N . GLY D 3 100 ? 143.681 169.406 136.864 1.00 69.81 99 GLY D N 1
ATOM 2870 C CA . GLY D 3 100 ? 143.226 170.784 136.806 1.00 69.81 99 GLY D CA 1
ATOM 2871 C C . GLY D 3 100 ? 143.216 171.330 135.393 1.00 69.81 99 GLY D C 1
ATOM 2872 O O . GLY D 3 100 ? 142.266 172.003 134.986 1.00 69.81 99 GLY D O 1
ATOM 2873 N N . TYR D 3 101 ? 144.267 171.039 134.622 1.00 68.51 100 TYR D N 1
ATOM 2874 C CA . TYR D 3 101 ? 144.314 171.480 133.232 1.00 68.51 100 TYR D CA 1
ATOM 2875 C C . TYR D 3 101 ? 143.190 170.854 132.420 1.00 68.51 100 TYR D C 1
ATOM 2876 O O . TYR D 3 101 ? 142.593 171.512 131.561 1.00 68.51 100 TYR D O 1
ATOM 2885 N N . TYR D 3 102 ? 142.891 169.580 132.677 1.00 68.22 101 TYR D N 1
ATOM 2886 C CA . TYR D 3 102 ? 141.783 168.921 131.994 1.00 68.22 101 TYR D CA 1
ATOM 2887 C C . TYR D 3 102 ? 140.460 169.609 132.304 1.00 68.22 101 TYR D C 1
ATOM 2888 O O . TYR D 3 102 ? 139.586 169.713 131.437 1.00 68.22 101 TYR D O 1
ATOM 2897 N N . ARG D 3 103 ? 140.289 170.071 133.543 1.00 75.03 102 ARG D N 1
ATOM 2898 C CA . ARG D 3 103 ? 139.038 170.712 133.931 1.00 75.03 102 ARG D CA 1
ATOM 2899 C C . ARG D 3 103 ? 138.819 172.017 133.175 1.00 75.03 102 ARG D C 1
ATOM 2900 O O . ARG D 3 103 ? 137.702 172.298 132.725 1.00 75.03 102 ARG D O 1
ATOM 2908 N N . LEU D 3 104 ? 139.867 172.835 133.035 1.00 74.99 103 LEU D N 1
ATOM 2909 C CA . LEU D 3 104 ? 139.723 174.094 132.308 1.00 74.99 103 LEU D CA 1
ATOM 2910 C C . LEU D 3 104 ? 139.382 173.855 130.846 1.00 74.99 103 LEU D C 1
ATOM 2911 O O . LEU D 3 104 ? 138.501 174.520 130.290 1.00 74.99 103 LEU D O 1
ATOM 2916 N N . LEU D 3 105 ? 140.076 172.914 130.203 1.00 72.32 104 LEU D N 1
ATOM 2917 C CA . LEU D 3 105 ? 139.843 172.663 128.787 1.00 72.32 104 LEU D CA 1
ATOM 2918 C C . LEU D 3 105 ? 138.424 172.171 128.544 1.00 72.32 104 LEU D C 1
ATOM 2919 O O . LEU D 3 105 ? 137.778 172.574 127.571 1.00 72.32 104 LEU D O 1
ATOM 2924 N N . ARG D 3 106 ? 137.923 171.300 129.421 1.00 75.09 105 ARG D N 1
ATOM 2925 C CA . ARG D 3 106 ? 136.548 170.831 129.296 1.00 75.09 105 ARG D CA 1
ATOM 2926 C C . ARG D 3 106 ? 135.566 171.987 129.412 1.00 75.09 105 ARG D C 1
ATOM 2927 O O . ARG D 3 106 ? 134.590 172.062 128.658 1.00 75.09 105 ARG D O 1
ATOM 2935 N N . ARG D 3 107 ? 135.805 172.893 130.358 1.00 78.47 106 ARG D N 1
ATOM 2936 C CA . ARG D 3 107 ? 134.973 174.084 130.476 1.00 78.47 106 ARG D CA 1
ATOM 2937 C C . ARG D 3 107 ? 135.116 174.973 129.248 1.00 78.47 106 ARG D C 1
ATOM 2938 O O . ARG D 3 107 ? 134.127 175.505 128.731 1.00 78.47 106 ARG D O 1
ATOM 2946 N N . ALA D 3 108 ? 136.349 175.148 128.767 1.00 80.70 107 ALA D N 1
ATOM 2947 C CA . ALA D 3 108 ? 136.577 175.996 127.602 1.00 80.70 107 ALA D CA 1
ATOM 2948 C C . ALA D 3 108 ? 135.981 175.384 126.342 1.00 80.70 107 ALA D C 1
ATOM 2949 O O . ALA D 3 108 ? 135.395 176.095 125.517 1.00 80.70 107 ALA D O 1
ATOM 2951 N N . SER D 3 109 ? 136.126 174.068 126.168 1.00 81.67 108 SER D N 1
ATOM 2952 C CA . SER D 3 109 ? 135.631 173.426 124.953 1.00 81.67 108 SER D CA 1
ATOM 2953 C C . SER D 3 109 ? 134.112 173.504 124.860 1.00 81.67 108 SER D C 1
ATOM 2954 O O . SER D 3 109 ? 133.564 173.777 123.786 1.00 81.67 108 SER D O 1
ATOM 2957 N N . ALA D 3 110 ? 133.414 173.267 125.972 1.00 84.76 109 ALA D N 1
ATOM 2958 C CA . ALA D 3 110 ? 131.958 173.342 125.958 1.00 84.76 109 ALA D CA 1
ATOM 2959 C C . ALA D 3 110 ? 131.473 174.766 125.729 1.00 84.76 109 ALA D C 1
ATOM 2960 O O . ALA D 3 110 ? 130.367 174.970 125.217 1.00 84.76 109 ALA D O 1
ATOM 2962 N N . SER D 3 111 ? 132.277 175.757 126.101 1.00 89.67 110 SER D N 1
ATOM 2963 C CA . SER D 3 111 ? 131.926 177.160 125.934 1.00 89.67 110 SER D CA 1
ATOM 2964 C C . SER D 3 111 ? 132.446 177.753 124.632 1.00 89.67 110 SER D C 1
ATOM 2965 O O . SER D 3 111 ? 132.266 178.953 124.401 1.00 89.67 110 SER D O 1
ATOM 2968 N N . ALA D 3 112 ? 133.085 176.955 123.785 1.00 95.38 111 ALA D N 1
ATOM 2969 C CA . ALA D 3 112 ? 133.646 177.433 122.531 1.00 95.38 111 ALA D CA 1
ATOM 2970 C C . ALA D 3 112 ? 132.675 177.199 121.381 1.00 95.38 111 ALA D C 1
ATOM 2971 O O . ALA D 3 112 ? 131.775 176.359 121.453 1.00 95.38 111 ALA D O 1
ATOM 2973 N N . ARG D 3 113 ? 132.872 177.963 120.310 1.00 107.00 112 ARG D N 1
ATOM 2974 C CA . ARG D 3 113 ? 132.045 177.820 119.120 1.00 107.00 112 ARG D CA 1
ATOM 2975 C C . ARG D 3 113 ? 132.370 176.514 118.408 1.00 107.00 112 ARG D C 1
ATOM 2976 O O . ARG D 3 113 ? 133.539 176.202 118.162 1.00 107.00 112 ARG D O 1
ATOM 2984 N N . SER D 3 114 ? 131.333 175.751 118.075 1.00 107.58 113 SER D N 1
ATOM 2985 C CA . SER D 3 114 ? 131.527 174.470 117.416 1.00 107.58 113 SER D CA 1
ATOM 2986 C C . SER D 3 114 ? 132.021 174.668 115.985 1.00 107.58 113 SER D C 1
ATOM 2987 O O . SER D 3 114 ? 131.634 175.611 115.288 1.00 107.58 113 SER D O 1
ATOM 2990 N N . ARG D 3 115 ? 132.887 173.753 115.554 1.00 107.13 114 ARG D N 1
ATOM 2991 C CA . ARG D 3 115 ? 133.466 173.772 114.212 1.00 107.13 114 ARG D CA 1
ATOM 2992 C C . ARG D 3 115 ? 134.128 175.111 113.896 1.00 107.13 114 ARG D C 1
ATOM 2993 O O . ARG D 3 115 ? 135.043 175.185 113.076 1.00 107.13 114 ARG D O 1
ATOM 3001 N N . ALA D 3 122 ? 138.466 164.841 113.640 1.00 71.37 121 ALA D N 1
ATOM 3002 C CA . ALA D 3 122 ? 138.718 163.556 114.280 1.00 71.37 121 ALA D CA 1
ATOM 3003 C C . ALA D 3 122 ? 139.384 162.591 113.310 1.00 71.37 121 ALA D C 1
ATOM 3004 O O . ALA D 3 122 ? 138.769 162.167 112.333 1.00 71.37 121 ALA D O 1
ATOM 3006 N N . PRO D 3 123 ? 140.644 162.248 113.576 1.00 72.06 122 PRO D N 1
ATOM 3007 C CA . PRO D 3 123 ? 141.362 161.336 112.681 1.00 72.06 122 PRO D CA 1
ATOM 3008 C C . PRO D 3 123 ? 140.714 159.962 112.663 1.00 72.06 122 PRO D C 1
ATOM 3009 O O . PRO D 3 123 ? 140.160 159.498 113.661 1.00 72.06 122 PRO D O 1
ATOM 3013 N N . ILE D 3 124 ? 140.789 159.308 111.508 1.00 71.63 123 ILE D N 1
ATOM 3014 C CA . ILE D 3 124 ? 140.169 158.007 111.315 1.00 71.63 123 ILE D CA 1
ATOM 3015 C C . ILE D 3 124 ? 141.237 157.000 110.921 1.00 71.63 123 ILE D C 1
ATOM 3016 O O . ILE D 3 124 ? 142.342 157.352 110.501 1.00 71.63 123 ILE D O 1
ATOM 3021 N N . ALA D 3 125 ? 140.890 155.727 111.070 1.00 72.68 124 ALA D N 1
ATOM 3022 C CA . ALA D 3 125 ? 141.698 154.627 110.570 1.00 72.68 124 ALA D CA 1
ATOM 3023 C C . ALA D 3 125 ? 141.117 154.177 109.240 1.00 72.68 124 ALA D C 1
ATOM 3024 O O . ALA D 3 125 ? 139.926 153.867 109.151 1.00 72.68 124 ALA D O 1
ATOM 3026 N N . TYR D 3 126 ? 141.953 154.152 108.210 1.00 73.95 125 TYR D N 1
ATOM 3027 C CA . TYR D 3 126 ? 141.472 153.916 106.859 1.00 73.95 125 TYR D CA 1
ATOM 3028 C C . TYR D 3 126 ? 141.147 152.444 106.655 1.00 73.95 125 TYR D C 1
ATOM 3029 O O . TYR D 3 126 ? 141.986 151.572 106.896 1.00 73.95 125 TYR D O 1
ATOM 3038 N N . GLU D 3 127 ? 139.923 152.173 106.216 1.00 75.60 126 GLU D N 1
ATOM 3039 C CA . GLU D 3 127 ? 139.511 150.807 105.934 1.00 75.60 126 GLU D CA 1
ATOM 3040 C C . GLU D 3 127 ? 140.096 150.354 104.604 1.00 75.60 126 GLU D C 1
ATOM 3041 O O . GLU D 3 127 ? 139.787 150.919 103.552 1.00 75.60 126 GLU D O 1
ATOM 3047 N N . MET D 3 128 ? 140.936 149.329 104.652 1.00 75.92 127 MET D N 1
ATOM 3048 C CA . MET D 3 128 ? 141.644 148.844 103.480 1.00 75.92 127 MET D CA 1
ATOM 3049 C C . MET D 3 128 ? 140.860 147.726 102.809 1.00 75.92 127 MET D C 1
ATOM 3050 O O . MET D 3 128 ? 140.137 146.970 103.461 1.00 75.92 127 MET D O 1
ATOM 3055 N N . SER D 3 129 ? 141.012 147.632 101.493 1.00 79.63 128 SER D N 1
ATOM 3056 C CA . SER D 3 129 ? 140.328 146.612 100.719 1.00 79.63 128 SER D CA 1
ATOM 3057 C C . SER D 3 129 ? 140.914 145.235 101.006 1.00 79.63 128 SER D C 1
ATOM 3058 O O . SER D 3 129 ? 142.029 145.096 101.515 1.00 79.63 128 SER D O 1
ATOM 3061 N N . ALA D 3 130 ? 140.136 144.203 100.674 1.00 80.43 129 ALA D N 1
ATOM 3062 C CA . ALA D 3 130 ? 140.609 142.835 100.855 1.00 80.43 129 ALA D CA 1
ATOM 3063 C C . ALA D 3 130 ? 141.797 142.540 99.950 1.00 80.43 129 ALA D C 1
ATOM 3064 O O . ALA D 3 130 ? 142.626 141.678 100.260 1.00 80.43 129 ALA D O 1
ATOM 3066 N N . GLU D 3 131 ? 141.891 143.240 98.819 1.00 81.52 130 GLU D N 1
ATOM 3067 C CA . GLU D 3 131 ? 143.031 143.052 97.930 1.00 81.52 130 GLU D CA 1
ATOM 3068 C C . GLU D 3 131 ? 144.299 143.647 98.528 1.00 81.52 130 GLU D C 1
ATOM 3069 O O . GLU D 3 131 ? 145.401 143.138 98.295 1.00 81.52 130 GLU D O 1
ATOM 3075 N N . TRP D 3 132 ? 144.166 144.729 99.297 1.00 78.14 131 TRP D N 1
ATOM 3076 C CA . TRP D 3 132 ? 145.341 145.346 99.902 1.00 78.14 131 TRP D CA 1
ATOM 3077 C C . TRP D 3 132 ? 145.948 144.453 100.976 1.00 78.14 131 TRP D C 1
ATOM 3078 O O . TRP D 3 132 ? 147.169 144.265 101.018 1.00 78.14 131 TRP D O 1
ATOM 3089 N N . VAL D 3 133 ? 145.114 143.903 101.862 1.00 77.72 132 VAL D N 1
ATOM 3090 C CA . VAL D 3 133 ? 145.643 143.069 102.935 1.00 77.72 132 VAL D CA 1
ATOM 3091 C C . VAL D 3 133 ? 146.254 141.794 102.373 1.00 77.72 132 VAL D C 1
ATOM 3092 O O . VAL D 3 133 ? 147.213 141.258 102.939 1.00 77.72 132 VAL D O 1
ATOM 3096 N N . ALA D 3 134 ? 145.721 141.288 101.258 1.00 77.93 133 ALA D N 1
ATOM 3097 C CA . ALA D 3 134 ? 146.346 140.147 100.600 1.00 77.93 133 ALA D CA 1
ATOM 3098 C C . ALA D 3 134 ? 147.742 140.499 100.107 1.00 77.93 133 ALA D C 1
ATOM 3099 O O . ALA D 3 134 ? 148.674 139.696 100.229 1.00 77.93 133 ALA D O 1
ATOM 3101 N N . LEU D 3 135 ? 147.905 141.697 99.543 1.00 79.12 134 LEU D N 1
ATOM 3102 C CA . LEU D 3 135 ? 149.228 142.144 99.124 1.00 79.12 134 LEU D CA 1
ATOM 3103 C C . LEU D 3 135 ? 150.139 142.373 100.323 1.00 79.12 134 LEU D C 1
ATOM 3104 O O . LEU D 3 135 ? 151.319 142.005 100.295 1.00 79.12 134 LEU D O 1
ATOM 3109 N N . GLU D 3 136 ? 149.609 142.984 101.385 1.00 78.71 135 GLU D N 1
ATOM 3110 C CA . GLU D 3 136 ? 150.431 143.281 102.553 1.00 78.71 135 GLU D CA 1
ATOM 3111 C C . GLU D 3 136 ? 150.893 142.007 103.248 1.00 78.71 135 GLU D C 1
ATOM 3112 O O . GLU D 3 136 ? 152.034 141.928 103.718 1.00 78.71 135 GLU D O 1
ATOM 3118 N N . THR D 3 137 ? 150.020 141.001 103.331 1.00 80.28 136 THR D N 1
ATOM 3119 C CA . THR D 3 137 ? 150.423 139.731 103.926 1.00 80.28 136 THR D CA 1
ATOM 3120 C C . THR D 3 137 ? 151.558 139.095 103.137 1.00 80.28 136 THR D C 1
ATOM 3121 O O . THR D 3 137 ? 152.489 138.529 103.721 1.00 80.28 136 THR D O 1
ATOM 3125 N N . LYS D 3 138 ? 151.496 139.172 101.806 1.00 80.68 137 LYS D N 1
ATOM 3126 C CA . LYS D 3 138 ? 152.596 138.675 100.987 1.00 80.68 137 LYS D CA 1
ATOM 3127 C C . LYS D 3 138 ? 153.872 139.464 101.244 1.00 80.68 137 LYS D C 1
ATOM 3128 O O . LYS D 3 138 ? 154.960 138.884 101.337 1.00 80.68 137 LYS D O 1
ATOM 3134 N N . LEU D 3 139 ? 153.761 140.789 101.353 1.00 79.61 138 LEU D N 1
ATOM 3135 C CA . LEU D 3 139 ? 154.935 141.609 101.630 1.00 79.61 138 LEU D CA 1
ATOM 3136 C C . LEU D 3 139 ? 155.503 141.316 103.012 1.00 79.61 138 LEU D C 1
ATOM 3137 O O . LEU D 3 139 ? 156.724 141.216 103.181 1.00 79.61 138 LEU D O 1
ATOM 3142 N N . SER D 3 140 ? 154.634 141.185 104.017 1.00 79.77 139 SER D N 1
ATOM 3143 C CA . SER D 3 140 ? 155.105 140.894 105.367 1.00 79.77 139 SER D CA 1
ATOM 3144 C C . SER D 3 140 ? 155.758 139.521 105.444 1.00 79.77 139 SER D C 1
ATOM 3145 O O . SER D 3 140 ? 156.807 139.362 106.077 1.00 79.77 139 SER D O 1
ATOM 3148 N N . GLU D 3 141 ? 155.150 138.517 104.808 1.00 83.87 140 GLU D N 1
ATOM 3149 C CA . GLU D 3 141 ? 155.719 137.174 104.831 1.00 83.87 140 GLU D CA 1
ATOM 3150 C C . GLU D 3 141 ? 157.060 137.132 104.113 1.00 83.87 140 GLU D C 1
ATOM 3151 O O . GLU D 3 141 ? 157.980 136.428 104.542 1.00 83.87 140 GLU D O 1
ATOM 3157 N N . THR D 3 142 ? 157.184 137.870 103.009 1.00 80.37 141 THR D N 1
ATOM 3158 C CA . THR D 3 142 ? 158.462 137.940 102.310 1.00 80.37 141 THR D CA 1
ATOM 3159 C C . THR D 3 142 ? 159.535 138.564 103.192 1.00 80.37 141 THR D C 1
ATOM 3160 O O . THR D 3 142 ? 160.676 138.091 103.221 1.00 80.37 141 THR D O 1
ATOM 3164 N N . VAL D 3 143 ? 159.183 139.620 103.927 1.00 80.83 142 VAL D N 1
ATOM 3165 C CA . VAL D 3 143 ? 160.157 140.299 104.776 1.00 80.83 142 VAL D CA 1
ATOM 3166 C C . VAL D 3 143 ? 160.668 139.362 105.863 1.00 80.83 142 VAL D C 1
ATOM 3167 O O . VAL D 3 143 ? 161.873 139.310 106.142 1.00 80.83 142 VAL D O 1
ATOM 3171 N N . MET D 3 144 ? 159.766 138.607 106.492 1.00 82.65 143 MET D N 1
ATOM 3172 C CA . MET D 3 144 ? 160.183 137.698 107.555 1.00 82.65 143 MET D CA 1
ATOM 3173 C C . MET D 3 144 ? 161.107 136.609 107.023 1.00 82.65 143 MET D C 1
ATOM 3174 O O . MET D 3 144 ? 161.935 136.072 107.767 1.00 82.65 143 MET D O 1
ATOM 3179 N N . ALA D 3 145 ? 160.980 136.270 105.738 1.00 85.47 144 ALA D N 1
ATOM 3180 C CA . ALA D 3 145 ? 161.846 135.251 105.156 1.00 85.47 144 ALA D CA 1
ATOM 3181 C C . ALA D 3 145 ? 163.292 135.725 105.082 1.00 85.47 144 ALA D C 1
ATOM 3182 O O . ALA D 3 145 ? 164.213 134.988 105.452 1.00 85.47 144 ALA D O 1
ATOM 3184 N N . ILE D 3 146 ? 163.515 136.949 104.598 1.00 86.94 145 ILE D N 1
ATOM 3185 C CA . ILE D 3 146 ? 164.874 137.476 104.523 1.00 86.94 145 ILE D CA 1
ATOM 3186 C C . ILE D 3 146 ? 165.445 137.694 105.918 1.00 86.94 145 ILE D C 1
ATOM 3187 O O . ILE D 3 146 ? 166.595 137.333 106.197 1.00 86.94 145 ILE D O 1
ATOM 3192 N N . THR D 3 147 ? 164.656 138.279 106.816 1.00 88.45 146 THR D N 1
ATOM 3193 C CA . THR D 3 147 ? 165.128 138.594 108.157 1.00 88.45 146 THR D CA 1
ATOM 3194 C C . THR D 3 147 ? 165.278 137.360 109.040 1.00 88.45 146 THR D C 1
ATOM 3195 O O . THR D 3 147 ? 165.839 137.467 110.136 1.00 88.45 146 THR D O 1
ATOM 3199 N N . GLU D 3 148 ? 164.801 136.196 108.592 1.00 92.18 147 GLU D N 1
ATOM 3200 C CA . GLU D 3 148 ? 164.917 134.982 109.392 1.00 92.18 147 GLU D CA 1
ATOM 3201 C C . GLU D 3 148 ? 166.364 134.571 109.620 1.00 92.18 147 GLU D C 1
ATOM 3202 O O . GLU D 3 148 ? 166.648 133.859 110.589 1.00 92.18 147 GLU D O 1
ATOM 3208 N N . GLY D 3 149 ? 167.284 134.995 108.753 1.00 93.20 148 GLY D N 1
ATOM 3209 C CA . GLY D 3 149 ? 168.682 134.651 108.935 1.00 93.20 148 GLY D CA 1
ATOM 3210 C C . GLY D 3 149 ? 169.347 135.363 110.093 1.00 93.20 148 GLY D C 1
ATOM 3211 O O . GLY D 3 149 ? 170.350 134.867 110.617 1.00 93.20 148 GLY D O 1
ATOM 3212 N N . ALA D 3 150 ? 168.813 136.509 110.506 1.00 92.54 149 ALA D N 1
ATOM 3213 C CA . ALA D 3 150 ? 169.375 137.279 111.606 1.00 92.54 149 ALA D CA 1
ATOM 3214 C C . ALA D 3 150 ? 168.818 136.874 112.963 1.00 92.54 149 ALA D C 1
ATOM 3215 O O . ALA D 3 150 ? 169.266 137.405 113.984 1.00 92.54 149 ALA D O 1
ATOM 3217 N N . ALA D 3 151 ? 167.858 135.955 113.002 1.00 89.00 150 ALA D N 1
ATOM 3218 C CA . ALA D 3 151 ? 167.282 135.531 114.267 1.00 89.00 150 ALA D CA 1
ATOM 3219 C C . ALA D 3 151 ? 168.249 134.627 115.023 1.00 89.00 150 ALA D C 1
ATOM 3220 O O . ALA D 3 151 ? 169.091 133.946 114.433 1.00 89.00 150 ALA D O 1
ATOM 3222 N N . GLU D 3 152 ? 168.122 134.633 116.347 1.00 87.15 151 GLU D N 1
ATOM 3223 C CA . GLU D 3 152 ? 168.957 133.781 117.182 1.00 87.15 151 GLU D CA 1
ATOM 3224 C C . GLU D 3 152 ? 168.615 132.315 116.953 1.00 87.15 151 GLU D C 1
ATOM 3225 O O . GLU D 3 152 ? 167.454 131.955 116.745 1.00 87.15 151 GLU D O 1
ATOM 3231 N N . VAL D 3 153 ? 169.639 131.465 116.986 1.00 89.57 152 VAL D N 1
ATOM 3232 C CA . VAL D 3 153 ? 169.460 130.059 116.651 1.00 89.57 152 VAL D CA 1
ATOM 3233 C C . VAL D 3 153 ? 168.998 129.281 117.880 1.00 89.57 152 VAL D C 1
ATOM 3234 O O . VAL D 3 153 ? 169.126 129.729 119.023 1.00 89.57 152 VAL D O 1
ATOM 3238 N N . ALA D 3 154 ? 168.445 128.096 117.634 1.00 87.77 153 ALA D N 1
ATOM 3239 C CA . ALA D 3 154 ? 167.951 127.251 118.711 1.00 87.77 153 ALA D CA 1
ATOM 3240 C C . ALA D 3 154 ? 169.099 126.750 119.582 1.00 87.77 153 ALA D C 1
ATOM 3241 O O . ALA D 3 154 ? 170.230 126.576 119.122 1.00 87.77 153 ALA D O 1
ATOM 3243 N N . ASP D 3 155 ? 168.792 126.518 120.856 1.00 94.43 154 ASP D N 1
ATOM 3244 C CA . ASP D 3 155 ? 169.791 126.052 121.803 1.00 94.43 154 ASP D CA 1
ATOM 3245 C C . ASP D 3 155 ? 170.124 124.582 121.552 1.00 94.43 154 ASP D C 1
ATOM 3246 O O . ASP D 3 155 ? 169.470 123.888 120.769 1.00 94.43 154 ASP D O 1
ATOM 3251 N N . GLU D 3 156 ? 171.162 124.106 122.240 1.00 105.10 155 GLU D N 1
ATOM 3252 C CA . GLU D 3 156 ? 171.583 122.718 122.084 1.00 105.10 155 GLU D CA 1
ATOM 3253 C C . GLU D 3 156 ? 170.735 121.780 122.938 1.00 105.10 155 GLU D C 1
ATOM 3254 O O . GLU D 3 156 ? 170.016 120.925 122.410 1.00 105.10 155 GLU D O 1
ATOM 3260 N N . GLU D 3 157 ? 170.797 121.938 124.260 1.00 106.30 156 GLU D N 1
ATOM 3261 C CA . GLU D 3 157 ? 170.073 121.061 125.170 1.00 106.30 156 GLU D CA 1
ATOM 3262 C C . GLU D 3 157 ? 170.155 121.623 126.582 1.00 106.30 156 GLU D C 1
ATOM 3263 O O . GLU D 3 157 ? 171.191 122.160 126.980 1.00 106.30 156 GLU D O 1
ATOM 3269 N N . GLY D 3 158 ? 169.060 121.491 127.328 1.00 103.58 157 GLY D N 1
ATOM 3270 C CA . GLY D 3 158 ? 169.026 121.822 128.740 1.00 103.58 157 GLY D CA 1
ATOM 3271 C C . GLY D 3 158 ? 168.950 120.550 129.562 1.00 103.58 157 GLY D C 1
ATOM 3272 O O . GLY D 3 158 ? 168.368 119.553 129.129 1.00 103.58 157 GLY D O 1
ATOM 3273 N N . HIS D 3 159 ? 169.537 120.585 130.752 1.00 99.44 158 HIS D N 1
ATOM 3274 C CA . HIS D 3 159 ? 169.671 119.395 131.582 1.00 99.44 158 HIS D CA 1
ATOM 3275 C C . HIS D 3 159 ? 168.898 119.572 132.888 1.00 99.44 158 HIS D C 1
ATOM 3276 O O . HIS D 3 159 ? 168.190 120.562 133.093 1.00 99.44 158 HIS D O 1
ATOM 3283 N N . CYS D 3 160 ? 169.048 118.589 133.779 1.00 94.46 159 CYS D N 1
ATOM 3284 C CA . CYS D 3 160 ? 168.295 118.547 135.026 1.00 94.46 159 CYS D CA 1
ATOM 3285 C C . CYS D 3 160 ? 168.675 119.659 135.994 1.00 94.46 159 CYS D C 1
ATOM 3286 O O . CYS D 3 160 ? 167.958 119.867 136.978 1.00 94.46 159 CYS D O 1
ATOM 3289 N N . GLU D 3 161 ? 169.779 120.370 135.751 1.00 95.05 160 GLU D N 1
ATOM 3290 C CA . GLU D 3 161 ? 170.148 121.471 136.634 1.00 95.05 160 GLU D CA 1
ATOM 3291 C C . GLU D 3 161 ? 169.148 122.616 136.550 1.00 95.05 160 GLU D C 1
ATOM 3292 O O . GLU D 3 161 ? 168.990 123.374 137.513 1.00 95.05 160 GLU D O 1
ATOM 3298 N N . GLY D 3 162 ? 168.467 122.760 135.415 1.00 85.36 161 GLY D N 1
ATOM 3299 C CA . GLY D 3 162 ? 167.504 123.831 135.265 1.00 85.36 161 GLY D CA 1
ATOM 3300 C C . GLY D 3 162 ? 166.139 123.464 135.815 1.00 85.36 161 GLY D C 1
ATOM 3301 O O . GLY D 3 162 ? 165.765 122.296 135.904 1.00 85.36 161 GLY D O 1
ATOM 3302 N N . LEU D 3 163 ? 165.384 124.498 136.193 1.00 76.64 162 LEU D N 1
ATOM 3303 C CA . LEU D 3 163 ? 164.045 124.281 136.731 1.00 76.64 162 LEU D CA 1
ATOM 3304 C C . LEU D 3 163 ? 163.113 123.682 135.687 1.00 76.64 162 LEU D C 1
ATOM 3305 O O . LEU D 3 163 ? 162.345 122.762 135.988 1.00 76.64 162 LEU D O 1
ATOM 3310 N N . ILE D 3 164 ? 163.169 124.185 134.461 1.00 73.14 163 ILE D N 1
ATOM 3311 C CA . ILE D 3 164 ? 162.203 123.833 133.429 1.00 73.14 163 ILE D CA 1
ATOM 3312 C C . ILE D 3 164 ? 162.692 122.602 132.683 1.00 73.14 163 ILE D C 1
ATOM 3313 O O . ILE D 3 164 ? 163.849 122.543 132.251 1.00 73.14 163 ILE D O 1
ATOM 3318 N N . ASP D 3 165 ? 161.812 121.617 132.534 1.00 75.88 164 ASP D N 1
ATOM 3319 C CA . ASP D 3 165 ? 162.092 120.423 131.749 1.00 75.88 164 ASP D CA 1
ATOM 3320 C C . ASP D 3 165 ? 161.351 120.542 130.423 1.00 75.88 164 ASP D C 1
ATOM 3321 O O . ASP D 3 165 ? 160.123 120.422 130.380 1.00 75.88 164 ASP D O 1
ATOM 3326 N N . TYR D 3 166 ? 162.098 120.786 129.348 1.00 71.92 165 TYR D N 1
ATOM 3327 C CA . TYR D 3 166 ? 161.498 121.073 128.052 1.00 71.92 165 TYR D CA 1
ATOM 3328 C C . TYR D 3 166 ? 161.043 119.822 127.319 1.00 71.92 165 TYR D C 1
ATOM 3329 O O . TYR D 3 166 ? 160.290 119.927 126.346 1.00 71.92 165 TYR D O 1
ATOM 3338 N N . GLU D 3 167 ? 161.486 118.643 127.756 1.00 77.05 166 GLU D N 1
ATOM 3339 C CA . GLU D 3 167 ? 160.991 117.408 127.160 1.00 77.05 166 GLU D CA 1
ATOM 3340 C C . GLU D 3 167 ? 159.506 117.223 127.436 1.00 77.05 166 GLU D C 1
ATOM 3341 O O . GLU D 3 167 ? 158.763 116.735 126.577 1.00 77.05 166 GLU D O 1
ATOM 3347 N N . SER D 3 168 ? 159.057 117.599 128.635 1.00 72.79 167 SER D N 1
ATOM 3348 C CA . SER D 3 168 ? 157.637 117.502 128.956 1.00 72.79 167 SER D CA 1
ATOM 3349 C C . SER D 3 168 ? 156.811 118.427 128.075 1.00 72.79 167 SER D C 1
ATOM 3350 O O . SER D 3 168 ? 155.702 118.074 127.659 1.00 72.79 167 SER D O 1
ATOM 3353 N N . TRP D 3 169 ? 157.330 119.622 127.788 1.00 68.07 168 TRP D N 1
ATOM 3354 C CA . TRP D 3 169 ? 156.610 120.550 126.923 1.00 68.07 168 TRP D CA 1
ATOM 3355 C C . TRP D 3 169 ? 156.444 119.984 125.519 1.00 68.07 168 TRP D C 1
ATOM 3356 O O . TRP D 3 169 ? 155.376 120.119 124.913 1.00 68.07 168 TRP D O 1
ATOM 3367 N N . LYS D 3 170 ? 157.488 119.347 124.984 1.00 71.21 169 LYS D N 1
ATOM 3368 C CA . LYS D 3 170 ? 157.386 118.749 123.658 1.00 71.21 169 LYS D CA 1
ATOM 3369 C C . LYS D 3 170 ? 156.333 117.651 123.632 1.00 71.21 169 LYS D C 1
ATOM 3370 O O . LYS D 3 170 ? 155.603 117.503 122.647 1.00 71.21 169 LYS D O 1
ATOM 3376 N N . ARG D 3 171 ? 156.247 116.866 124.706 1.00 72.62 170 ARG D N 1
ATOM 3377 C CA . ARG D 3 171 ? 155.246 115.809 124.771 1.00 72.62 170 ARG D CA 1
ATOM 3378 C C . ARG D 3 171 ? 153.841 116.384 124.899 1.00 72.62 170 ARG D C 1
ATOM 3379 O O . ARG D 3 171 ? 152.873 115.787 124.414 1.00 72.62 170 ARG D O 1
ATOM 3387 N N . ARG D 3 172 ? 153.706 117.535 125.562 1.00 69.00 171 ARG D N 1
ATOM 3388 C CA . ARG D 3 172 ? 152.396 118.166 125.693 1.00 69.00 171 ARG D CA 1
ATOM 3389 C C . ARG D 3 172 ? 151.864 118.622 124.341 1.00 69.00 171 ARG D C 1
ATOM 3390 O O . ARG D 3 172 ? 150.691 118.403 124.016 1.00 69.00 171 ARG D O 1
ATOM 3398 N N . TRP D 3 173 ? 152.715 119.266 123.540 1.00 68.11 172 TRP D N 1
ATOM 3399 C CA . TRP D 3 173 ? 152.255 119.857 122.288 1.00 68.11 172 TRP D CA 1
ATOM 3400 C C . TRP D 3 173 ? 151.737 118.793 121.333 1.00 68.11 172 TRP D C 1
ATOM 3401 O O . TRP D 3 173 ? 150.693 118.969 120.697 1.00 68.11 172 TRP D O 1
ATOM 3412 N N . VAL D 3 174 ? 152.458 117.677 121.218 1.00 68.68 173 VAL D N 1
ATOM 3413 C CA . VAL D 3 174 ? 152.035 116.614 120.317 1.00 68.68 173 VAL D CA 1
ATOM 3414 C C . VAL D 3 174 ? 150.755 115.950 120.802 1.00 68.68 173 VAL D C 1
ATOM 3415 O O . VAL D 3 174 ? 150.021 115.362 120.001 1.00 68.68 173 VAL D O 1
ATOM 3419 N N . ALA D 3 175 ? 150.452 116.049 122.096 1.00 69.83 174 ALA D N 1
ATOM 3420 C CA . ALA D 3 175 ? 149.304 115.359 122.662 1.00 69.83 174 ALA D CA 1
ATOM 3421 C C . ALA D 3 175 ? 148.114 116.268 122.933 1.00 69.83 174 ALA D C 1
ATOM 3422 O O . ALA D 3 175 ? 146.980 115.780 122.958 1.00 69.83 174 ALA D O 1
ATOM 3424 N N . ILE D 3 176 ? 148.331 117.568 123.133 1.00 69.05 175 ILE D N 1
ATOM 3425 C CA . ILE D 3 176 ? 147.230 118.456 123.491 1.00 69.05 175 ILE D CA 1
ATOM 3426 C C . ILE D 3 176 ? 147.064 119.571 122.466 1.00 69.05 175 ILE D C 1
ATOM 3427 O O . ILE D 3 176 ? 146.040 119.646 121.781 1.00 69.05 175 ILE D O 1
ATOM 3432 N N . TYR D 3 177 ? 148.075 120.432 122.337 1.00 68.92 176 TYR D N 1
ATOM 3433 C CA . TYR D 3 177 ? 147.911 121.671 121.586 1.00 68.92 176 TYR D CA 1
ATOM 3434 C C . TYR D 3 177 ? 147.907 121.468 120.079 1.00 68.92 176 TYR D C 1
ATOM 3435 O O . TYR D 3 177 ? 147.443 122.353 119.354 1.00 68.92 176 TYR D O 1
ATOM 3444 N N . SER D 3 178 ? 148.408 120.336 119.588 1.00 70.47 177 SER D N 1
ATOM 3445 C CA . SER D 3 178 ? 148.350 120.062 118.159 1.00 70.47 177 SER D CA 1
ATOM 3446 C C . SER D 3 178 ? 146.931 119.827 117.665 1.00 70.47 177 SER D C 1
ATOM 3447 O O . SER D 3 178 ? 146.709 119.834 116.450 1.00 70.47 177 SER D O 1
ATOM 3450 N N . HIS D 3 179 ? 145.976 119.623 118.566 1.00 73.30 178 HIS D N 1
ATOM 3451 C CA . HIS D 3 179 ? 144.588 119.373 118.210 1.00 73.30 178 HIS D CA 1
ATOM 3452 C C . HIS D 3 179 ? 143.740 120.635 118.227 1.00 73.30 178 HIS D C 1
ATOM 3453 O O . HIS D 3 179 ? 142.514 120.542 118.109 1.00 73.30 178 HIS D O 1
ATOM 3460 N N . SER D 3 180 ? 144.360 121.804 118.377 1.00 71.02 179 SER D N 1
ATOM 3461 C CA . SER D 3 180 ? 143.606 123.042 118.507 1.00 71.02 179 SER D CA 1
ATOM 3462 C C . SER D 3 180 ? 142.798 123.319 117.247 1.00 71.02 179 SER D C 1
ATOM 3463 O O . SER D 3 180 ? 143.257 123.082 116.128 1.00 71.02 179 SER D O 1
ATOM 3466 N N . ARG D 3 181 ? 141.581 123.825 117.440 1.00 75.29 180 ARG D N 1
ATOM 3467 C CA . ARG D 3 181 ? 140.664 124.116 116.349 1.00 75.29 180 ARG D CA 1
ATOM 3468 C C . ARG D 3 181 ? 140.578 125.605 116.039 1.00 75.29 180 ARG D C 1
ATOM 3469 O O . ARG D 3 181 ? 139.596 126.050 115.437 1.00 75.29 180 ARG D O 1
ATOM 3477 N N . ILE D 3 182 ? 141.580 126.384 116.440 1.00 73.38 181 ILE D N 1
ATOM 3478 C CA . ILE D 3 182 ? 141.601 127.806 116.120 1.00 73.38 181 ILE D CA 1
ATOM 3479 C C . ILE D 3 182 ? 141.800 127.962 114.618 1.00 73.38 181 ILE D C 1
ATOM 3480 O O . ILE D 3 182 ? 142.787 127.476 114.055 1.00 73.38 181 ILE D O 1
ATOM 3485 N N . ALA D 3 183 ? 140.858 128.646 113.963 1.00 76.55 182 ALA D N 1
ATOM 3486 C CA . ALA D 3 183 ? 140.860 128.711 112.505 1.00 76.55 182 ALA D CA 1
ATOM 3487 C C . ALA D 3 183 ? 142.060 129.485 111.973 1.00 76.55 182 ALA D C 1
ATOM 3488 O O . ALA D 3 183 ? 142.645 129.106 110.952 1.00 76.55 182 ALA D O 1
ATOM 3490 N N . GLU D 3 184 ? 142.440 130.573 112.645 1.00 77.34 183 GLU D N 1
ATOM 3491 C CA . GLU D 3 184 ? 143.488 131.443 112.123 1.00 77.34 183 GLU D CA 1
ATOM 3492 C C . GLU D 3 184 ? 144.864 130.789 112.143 1.00 77.34 183 GLU D C 1
ATOM 3493 O O . GLU D 3 184 ? 145.774 131.274 111.463 1.00 77.34 183 GLU D O 1
ATOM 3499 N N . ILE D 3 185 ? 145.042 129.711 112.904 1.00 73.78 184 ILE D N 1
ATOM 3500 C CA . ILE D 3 185 ? 146.318 129.006 112.958 1.00 73.78 184 ILE D CA 1
ATOM 3501 C C . ILE D 3 185 ? 146.084 127.535 112.646 1.00 73.78 184 ILE D C 1
ATOM 3502 O O . ILE D 3 185 ? 146.852 126.669 113.078 1.00 73.78 184 ILE D O 1
ATOM 3507 N N . ARG D 3 186 ? 145.039 127.252 111.869 1.00 78.07 185 ARG D N 1
ATOM 3508 C CA . ARG D 3 186 ? 144.522 125.890 111.731 1.00 78.07 185 ARG D CA 1
ATOM 3509 C C . ARG D 3 186 ? 145.568 124.857 111.329 1.00 78.07 185 ARG D C 1
ATOM 3510 O O . ARG D 3 186 ? 145.611 123.789 111.960 1.00 78.07 185 ARG D O 1
ATOM 3518 N N . PRO D 3 187 ? 146.426 125.079 110.320 1.00 79.53 186 PRO D N 1
ATOM 3519 C CA . PRO D 3 187 ? 147.475 124.085 110.061 1.00 79.53 186 PRO D CA 1
ATOM 3520 C C . PRO D 3 187 ? 148.532 124.127 111.149 1.00 79.53 186 PRO D C 1
ATOM 3521 O O . PRO D 3 187 ? 149.367 125.036 111.185 1.00 79.53 186 PRO D O 1
ATOM 3525 N N . LEU D 3 188 ? 148.507 123.143 112.041 1.00 75.27 187 LEU D N 1
ATOM 3526 C CA . LEU D 3 188 ? 149.345 123.188 113.225 1.00 75.27 187 LEU D CA 1
ATOM 3527 C C . LEU D 3 188 ? 150.490 122.193 113.122 1.00 75.27 187 LEU D C 1
ATOM 3528 O O . LEU D 3 188 ? 150.276 121.042 112.726 1.00 75.27 187 LEU D O 1
ATOM 3533 N N . PRO D 3 189 ? 151.708 122.604 113.461 1.00 75.31 188 PRO D N 1
ATOM 3534 C CA . PRO D 3 189 ? 152.826 121.657 113.464 1.00 75.31 188 PRO D CA 1
ATOM 3535 C C . PRO D 3 189 ? 152.635 120.590 114.529 1.00 75.31 188 PRO D C 1
ATOM 3536 O O . PRO D 3 189 ? 152.099 120.852 115.608 1.00 75.31 188 PRO D O 1
ATOM 3540 N N . ARG D 3 190 ? 153.081 119.373 114.213 1.00 80.22 189 ARG D N 1
ATOM 3541 C CA . ARG D 3 190 ? 152.970 118.278 115.170 1.00 80.22 189 ARG D CA 1
ATOM 3542 C C . ARG D 3 190 ? 153.817 118.536 116.407 1.00 80.22 189 ARG D C 1
ATOM 3543 O O . ARG D 3 190 ? 153.388 118.252 117.530 1.00 80.22 189 ARG D O 1
ATOM 3551 N N . HIS D 3 191 ? 155.017 119.076 116.223 1.00 75.33 190 HIS D N 1
ATOM 3552 C CA . HIS D 3 191 ? 155.968 119.268 117.304 1.00 75.33 190 HIS D CA 1
ATOM 3553 C C . HIS D 3 191 ? 156.108 120.746 117.638 1.00 75.33 190 HIS D C 1
ATOM 3554 O O . HIS D 3 191 ? 156.008 121.612 116.765 1.00 75.33 190 HIS D O 1
ATOM 3561 N N . ALA D 3 192 ? 156.341 121.023 118.916 1.00 71.02 191 ALA D N 1
ATOM 3562 C CA . ALA D 3 192 ? 156.466 122.393 119.383 1.00 71.02 191 ALA D CA 1
ATOM 3563 C C . ALA D 3 192 ? 157.696 123.062 118.777 1.00 71.02 191 ALA D C 1
ATOM 3564 O O . ALA D 3 192 ? 158.682 122.412 118.421 1.00 71.02 191 ALA D O 1
ATOM 3566 N N . LEU D 3 193 ? 157.620 124.382 118.657 1.00 70.72 192 LEU D N 1
ATOM 3567 C CA . LEU D 3 193 ? 158.719 125.139 118.081 1.00 70.72 192 LEU D CA 1
ATOM 3568 C C . LEU D 3 193 ? 159.937 125.090 119.000 1.00 70.72 192 LEU D C 1
ATOM 3569 O O . LEU D 3 193 ? 159.794 125.123 120.226 1.00 70.72 192 LEU D O 1
ATOM 3574 N N . PRO D 3 194 ? 161.142 125.011 118.444 1.00 72.56 193 PRO D N 1
ATOM 3575 C CA . PRO D 3 194 ? 162.344 125.070 119.278 1.00 72.56 193 PRO D CA 1
ATOM 3576 C C . PRO D 3 194 ? 162.528 126.455 119.876 1.00 72.56 193 PRO D C 1
ATOM 3577 O O . PRO D 3 194 ? 161.995 127.453 119.387 1.00 72.56 193 PRO D O 1
ATOM 3581 N N . LEU D 3 195 ? 163.298 126.504 120.957 1.00 76.05 194 LEU D N 1
ATOM 3582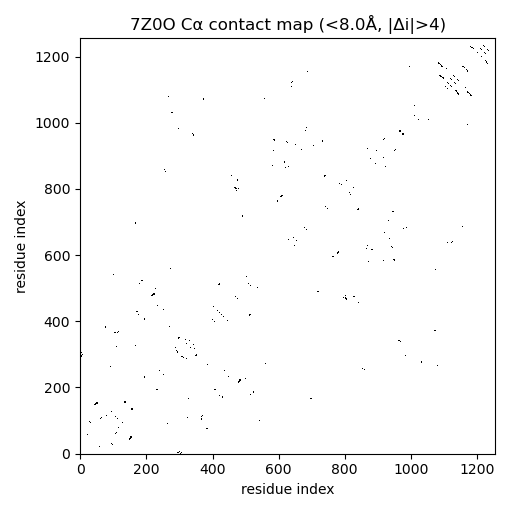 C CA . LEU D 3 195 ? 163.575 127.745 121.660 1.00 76.05 194 LEU D CA 1
ATOM 3583 C C . LEU D 3 195 ? 165.052 128.090 121.548 1.00 76.05 194 LEU D C 1
ATOM 3584 O O . LEU D 3 195 ? 165.919 127.216 121.626 1.00 76.05 194 LEU D O 1
ATOM 3589 N N . SER D 3 196 ? 165.331 129.375 121.363 1.00 79.91 195 SER D N 1
ATOM 3590 C CA . SER D 3 196 ? 166.704 129.847 121.343 1.00 79.91 195 SER D CA 1
ATOM 3591 C C . SER D 3 196 ? 167.276 129.858 122.757 1.00 79.91 195 SER D C 1
ATOM 3592 O O . SER D 3 196 ? 166.552 129.778 123.752 1.00 79.91 195 SER D O 1
ATOM 3595 N N . ARG D 3 197 ? 168.604 129.953 122.841 1.00 82.62 196 ARG D N 1
ATOM 3596 C CA . ARG D 3 197 ? 169.252 129.983 124.148 1.00 82.62 196 ARG D CA 1
ATOM 3597 C C . ARG D 3 197 ? 168.839 131.217 124.940 1.00 82.62 196 ARG D C 1
ATOM 3598 O O . ARG D 3 197 ? 168.593 131.135 126.148 1.00 82.62 196 ARG D O 1
ATOM 3606 N N . SER D 3 198 ? 168.754 132.371 124.275 1.00 78.77 197 SER D N 1
ATOM 3607 C CA . SER D 3 198 ? 168.358 133.595 124.963 1.00 78.77 197 SER D CA 1
ATOM 3608 C C . SER D 3 198 ? 166.919 133.513 125.453 1.00 78.77 197 SER D C 1
ATOM 3609 O O . SER D 3 198 ? 166.572 134.102 126.483 1.00 78.77 197 SER D O 1
ATOM 3612 N N . ALA D 3 199 ? 166.062 132.801 124.719 1.00 76.08 198 ALA D N 1
ATOM 3613 C CA . ALA D 3 199 ? 164.678 132.640 125.151 1.00 76.08 198 ALA D CA 1
ATOM 3614 C C . ALA D 3 199 ? 164.588 131.802 126.420 1.00 76.08 198 ALA D C 1
ATOM 3615 O O . ALA D 3 199 ? 163.793 132.105 127.316 1.00 76.08 198 ALA D O 1
ATOM 3617 N N . THR D 3 200 ? 165.394 130.741 126.511 1.00 76.01 199 THR D N 1
ATOM 3618 C CA . THR D 3 200 ? 165.338 129.866 127.678 1.00 76.01 199 THR D CA 1
ATOM 3619 C C . THR D 3 200 ? 165.774 130.595 128.941 1.00 76.01 199 THR D C 1
ATOM 3620 O O . THR D 3 200 ? 165.209 130.374 130.018 1.00 76.01 199 THR D O 1
ATOM 3624 N N . GLN D 3 201 ? 166.786 131.459 128.834 1.00 76.99 200 GLN D N 1
ATOM 3625 C CA . GLN D 3 201 ? 167.217 132.235 129.993 1.00 76.99 200 GLN D CA 1
ATOM 3626 C C . GLN D 3 201 ? 166.100 133.138 130.494 1.00 76.99 200 GLN D C 1
ATOM 3627 O O . GLN D 3 201 ? 165.907 133.285 131.706 1.00 76.99 200 GLN D O 1
ATOM 3633 N N . THR D 3 202 ? 165.356 133.756 129.576 1.00 75.81 201 THR D N 1
ATOM 3634 C CA . THR D 3 202 ? 164.244 134.610 129.975 1.00 75.81 201 THR D CA 1
ATOM 3635 C C . THR D 3 202 ? 163.156 133.810 130.681 1.00 75.81 201 THR D C 1
ATOM 3636 O O . THR D 3 202 ? 162.576 134.274 131.668 1.00 75.81 201 THR D O 1
ATOM 3640 N N . LEU D 3 203 ? 162.861 132.606 130.184 1.00 74.22 202 LEU D N 1
ATOM 3641 C CA . LEU D 3 203 ? 161.879 131.754 130.848 1.00 74.22 202 LEU D CA 1
ATOM 3642 C C . LEU D 3 203 ? 162.361 131.323 132.226 1.00 74.22 202 LEU D C 1
ATOM 3643 O O . LEU D 3 203 ? 161.569 131.252 133.172 1.00 74.22 202 LEU D O 1
ATOM 3648 N N . GLU D 3 204 ? 163.654 131.019 132.356 1.00 78.72 203 GLU D N 1
ATOM 3649 C CA . GLU D 3 204 ? 164.205 130.677 133.661 1.00 78.72 203 GLU D CA 1
ATOM 3650 C C . GLU D 3 204 ? 164.092 131.848 134.627 1.00 78.72 203 GLU D C 1
ATOM 3651 O O . GLU D 3 204 ? 163.819 131.658 135.817 1.00 78.72 203 GLU D O 1
ATOM 3657 N N . ARG D 3 205 ? 164.316 133.067 134.136 1.00 80.65 204 ARG D N 1
ATOM 3658 C CA . ARG D 3 205 ? 164.150 134.244 134.981 1.00 80.65 204 ARG D CA 1
ATOM 3659 C C . ARG D 3 205 ? 162.684 134.482 135.309 1.00 80.65 204 ARG D C 1
ATOM 3660 O O . ARG D 3 205 ? 162.354 134.956 136.402 1.00 80.65 204 ARG D O 1
ATOM 3668 N N . CYS D 3 206 ? 161.788 134.170 134.370 1.00 77.01 205 CYS D N 1
ATOM 3669 C CA . CYS D 3 206 ? 160.367 134.412 134.595 1.00 77.01 205 CYS D CA 1
ATOM 3670 C C . CYS D 3 206 ? 159.823 133.546 135.723 1.00 77.01 205 CYS D C 1
ATOM 3671 O O . CYS D 3 206 ? 159.078 134.031 136.582 1.00 77.01 205 CYS D O 1
ATOM 3674 N N . VAL D 3 207 ? 160.181 132.261 135.740 1.00 71.31 206 VAL D N 1
ATOM 3675 C CA . VAL D 3 207 ? 159.682 131.373 136.786 1.00 71.31 206 VAL D CA 1
ATOM 3676 C C . VAL D 3 207 ? 160.294 131.734 138.134 1.00 71.31 206 VAL D C 1
ATOM 3677 O O . VAL D 3 207 ? 159.654 131.580 139.179 1.00 71.31 206 VAL D O 1
ATOM 3681 N N . SER D 3 208 ? 161.541 132.212 138.137 1.00 73.89 207 SER D N 1
ATOM 3682 C CA . SER D 3 208 ? 162.145 132.680 139.380 1.00 73.89 207 SER D CA 1
ATOM 3683 C C . SER D 3 208 ? 161.411 133.900 139.918 1.00 73.89 207 SER D C 1
ATOM 3684 O O . SER D 3 208 ? 161.213 134.031 141.131 1.00 73.89 207 SER D O 1
ATOM 3687 N N . ARG D 3 209 ? 161.013 134.812 139.030 1.00 79.67 208 ARG D N 1
ATOM 3688 C CA . ARG D 3 209 ? 160.247 135.976 139.458 1.00 79.67 208 ARG D CA 1
ATOM 3689 C C . ARG D 3 209 ? 158.885 135.570 140.005 1.00 79.67 208 ARG D C 1
ATOM 3690 O O . ARG D 3 209 ? 158.431 136.108 141.021 1.00 79.67 208 ARG D O 1
ATOM 3698 N N . TYR D 3 210 ? 158.212 134.627 139.341 1.00 70.02 209 TYR D N 1
ATOM 3699 C CA . TYR D 3 210 ? 156.910 134.187 139.828 1.00 70.02 209 TYR D CA 1
ATOM 3700 C C . TYR D 3 210 ? 157.028 133.404 141.127 1.00 70.02 209 TYR D C 1
ATOM 3701 O O . TYR D 3 210 ? 156.138 133.489 141.981 1.00 70.02 209 TYR D O 1
ATOM 3710 N N . THR D 3 211 ? 158.104 132.633 141.292 1.00 70.92 210 THR D N 1
ATOM 3711 C CA . THR D 3 211 ? 158.293 131.892 142.534 1.00 70.92 210 THR D CA 1
ATOM 3712 C C . THR D 3 211 ? 158.424 132.840 143.716 1.00 70.92 210 THR D C 1
ATOM 3713 O O . THR D 3 211 ? 157.903 132.567 144.803 1.00 70.92 210 THR D O 1
ATOM 3717 N N . ARG D 3 212 ? 159.119 133.962 143.524 1.00 73.33 211 ARG D N 1
ATOM 3718 C CA . ARG D 3 212 ? 159.159 134.992 144.555 1.00 73.33 211 ARG D CA 1
ATOM 3719 C C . ARG D 3 212 ? 157.766 135.542 144.826 1.00 73.33 211 ARG D C 1
ATOM 3720 O O . ARG D 3 212 ? 157.376 135.735 145.980 1.00 73.33 211 ARG D O 1
ATOM 3728 N N . THR D 3 213 ? 156.996 135.794 143.767 1.00 72.97 212 THR D N 1
ATOM 3729 C CA . THR D 3 213 ? 155.632 136.280 143.946 1.00 72.97 212 THR D CA 1
ATOM 3730 C C . THR D 3 213 ? 154.785 135.272 144.710 1.00 72.97 212 THR D C 1
ATOM 3731 O O . THR D 3 213 ? 154.018 135.644 145.605 1.00 72.97 212 THR D O 1
ATOM 3735 N N . LEU D 3 214 ? 154.911 133.989 144.369 1.00 70.51 213 LEU D N 1
ATOM 3736 C CA . LEU D 3 214 ? 154.148 132.957 145.060 1.00 70.51 213 LEU D CA 1
ATOM 3737 C C . LEU D 3 214 ? 154.559 132.841 146.522 1.00 70.51 213 LEU D C 1
ATOM 3738 O O . LEU D 3 214 ? 153.703 132.745 147.408 1.00 70.51 213 LEU D O 1
ATOM 3743 N N . LEU D 3 215 ? 155.865 132.844 146.793 1.00 71.79 214 LEU D N 1
ATOM 3744 C CA . LEU D 3 215 ? 156.340 132.688 148.164 1.00 71.79 214 LEU D CA 1
ATOM 3745 C C . LEU D 3 215 ? 155.920 133.867 149.030 1.00 71.79 214 LEU D C 1
ATOM 3746 O O . LEU D 3 215 ? 155.574 133.697 150.205 1.00 71.79 214 LEU D O 1
ATOM 3751 N N . TRP D 3 216 ? 155.950 135.073 148.469 1.00 71.88 215 TRP D N 1
ATOM 3752 C CA . TRP D 3 216 ? 155.558 136.257 149.219 1.00 71.88 215 TRP D CA 1
ATOM 3753 C C . TRP D 3 216 ? 154.055 136.345 149.430 1.00 71.88 215 TRP D C 1
ATOM 3754 O O . TRP D 3 216 ? 153.603 137.209 150.188 1.00 71.88 215 TRP D O 1
ATOM 3765 N N . CYS D 3 217 ? 153.274 135.483 148.784 1.00 75.30 216 CYS D N 1
ATOM 3766 C CA . CYS D 3 217 ? 151.834 135.457 148.993 1.00 75.30 216 CYS D CA 1
ATOM 3767 C C . CYS D 3 217 ? 151.410 134.348 149.947 1.00 75.30 216 CYS D C 1
ATOM 3768 O O . CYS D 3 217 ? 150.342 134.437 150.560 1.00 75.30 216 CYS D O 1
ATOM 3771 N N . THR D 3 218 ? 152.221 133.299 150.081 1.00 70.18 217 THR D N 1
ATOM 3772 C CA . THR D 3 218 ? 151.901 132.172 150.946 1.00 70.18 217 THR D CA 1
ATOM 3773 C C . THR D 3 218 ? 152.873 132.046 152.112 1.00 70.18 217 THR D C 1
ATOM 3774 O O . THR D 3 218 ? 152.454 132.061 153.272 1.00 70.18 217 THR D O 1
ATOM 3778 N N . ALA D 3 219 ? 154.171 131.927 151.832 1.00 70.83 218 ALA D N 1
ATOM 3779 C CA . ALA D 3 219 ? 155.154 131.719 152.887 1.00 70.83 218 ALA D CA 1
ATOM 3780 C C . ALA D 3 219 ? 155.362 132.950 153.756 1.00 70.83 218 ALA D C 1
ATOM 3781 O O . ALA D 3 219 ? 155.449 132.817 154.981 1.00 70.83 218 ALA D O 1
ATOM 3783 N N . LEU D 3 220 ? 155.451 134.136 153.160 1.00 69.30 219 LEU D N 1
ATOM 3784 C CA . LEU D 3 220 ? 155.629 135.358 153.932 1.00 69.30 219 LEU D CA 1
ATOM 3785 C C . LEU D 3 220 ? 154.348 135.813 154.613 1.00 69.30 219 LEU D C 1
ATOM 3786 O O . LEU D 3 220 ? 154.410 136.445 155.672 1.00 69.30 219 LEU D O 1
ATOM 3791 N N . ALA D 3 221 ? 153.188 135.508 154.030 1.00 68.98 220 ALA D N 1
ATOM 3792 C CA . ALA D 3 221 ? 151.926 135.918 154.637 1.00 68.98 220 ALA D CA 1
ATOM 3793 C C . ALA D 3 221 ? 151.712 135.242 155.986 1.00 68.98 220 ALA D C 1
ATOM 3794 O O . ALA D 3 221 ? 151.245 135.876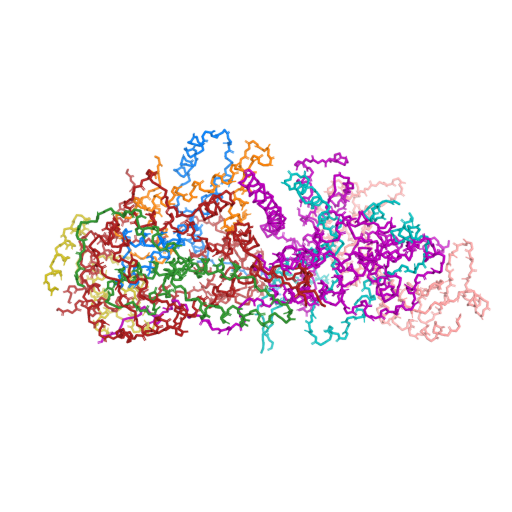 156.939 1.00 68.98 220 ALA D O 1
ATOM 3796 N N . GLY D 3 222 ? 152.052 133.959 156.088 1.00 70.58 221 GLY D N 1
ATOM 3797 C CA . GLY D 3 222 ? 151.876 133.220 157.323 1.00 70.58 221 GLY D CA 1
ATOM 3798 C C . GLY D 3 222 ? 153.107 133.228 158.205 1.00 70.58 221 GLY D C 1
ATOM 3799 O O . GLY D 3 222 ? 153.249 132.387 159.095 1.00 70.58 221 GLY D O 1
ATOM 3800 N N . MET D 3 223 ? 154.006 134.181 157.956 1.00 74.00 222 MET D N 1
ATOM 3801 C CA . MET D 3 223 ? 155.235 134.288 158.735 1.00 74.00 222 MET D CA 1
ATOM 3802 C C . MET D 3 223 ? 154.959 134.485 160.220 1.00 74.00 222 MET D C 1
ATOM 3803 O O . MET D 3 223 ? 155.773 134.084 161.059 1.00 74.00 222 MET D O 1
ATOM 3808 N N . ALA D 3 224 ? 153.829 135.099 160.566 1.00 73.39 223 ALA D N 1
ATOM 3809 C CA . ALA D 3 224 ? 153.531 135.417 161.956 1.00 73.39 223 ALA D CA 1
ATOM 3810 C C . ALA D 3 224 ? 152.837 134.284 162.701 1.00 73.39 223 ALA D C 1
ATOM 3811 O O . ALA D 3 224 ? 152.636 134.401 163.914 1.00 73.39 223 ALA D O 1
ATOM 3813 N N . SER D 3 225 ? 152.463 133.204 162.020 1.00 73.71 224 SER D N 1
ATOM 3814 C CA . SER D 3 225 ? 151.802 132.070 162.663 1.00 73.71 224 SER D CA 1
ATOM 3815 C C . SER D 3 225 ? 152.855 131.012 162.964 1.00 73.71 224 SER D C 1
ATOM 3816 O O . SER D 3 225 ? 153.280 130.271 162.077 1.00 73.71 224 SER D O 1
ATOM 3819 N N . ARG D 3 226 ? 153.271 130.935 164.222 1.00 74.41 225 ARG D N 1
ATOM 3820 C CA . ARG D 3 226 ? 154.320 130.015 164.631 1.00 74.41 225 ARG D CA 1
ATOM 3821 C C . ARG D 3 226 ? 153.731 128.679 165.067 1.00 74.41 225 ARG D C 1
ATOM 3822 O O . ARG D 3 226 ? 152.534 128.551 165.325 1.00 74.41 225 ARG D O 1
ATOM 3830 N N . SER D 3 227 ? 154.601 127.677 165.145 1.00 78.68 226 SER D N 1
ATOM 3831 C CA . SER D 3 227 ? 154.233 126.332 165.556 1.00 78.68 226 SER D CA 1
ATOM 3832 C C . SER D 3 227 ? 155.235 125.836 166.588 1.00 78.68 226 SER D C 1
ATOM 3833 O O . SER D 3 227 ? 156.280 126.448 166.817 1.00 78.68 226 SER D O 1
ATOM 3836 N N . VAL D 3 228 ? 154.905 124.713 167.217 1.00 84.38 227 VAL D N 1
ATOM 3837 C CA . VAL D 3 228 ? 155.754 124.093 168.226 1.00 84.38 227 VAL D CA 1
ATOM 3838 C C . VAL D 3 228 ? 156.394 122.856 167.614 1.00 84.38 227 VAL D C 1
ATOM 3839 O O . VAL D 3 228 ? 155.695 121.992 167.071 1.00 84.38 227 VAL D O 1
ATOM 3843 N N . SER D 3 229 ? 157.718 122.776 167.700 1.00 91.06 228 SER D N 1
ATOM 3844 C CA . SER D 3 229 ? 158.459 121.639 167.162 1.00 91.06 228 SER D CA 1
ATOM 3845 C C . SER D 3 229 ? 158.227 120.437 168.067 1.00 91.06 228 SER D C 1
ATOM 3846 O O . SER D 3 229 ? 158.898 120.271 169.087 1.00 91.06 228 SER D O 1
ATOM 3849 N N . ALA D 3 230 ? 157.262 119.594 167.696 1.00 94.05 229 ALA D N 1
ATOM 3850 C CA . ALA D 3 230 ? 156.913 118.450 168.532 1.00 94.05 229 ALA D CA 1
ATOM 3851 C C . ALA D 3 230 ? 158.050 117.439 168.593 1.00 94.05 229 ALA D C 1
ATOM 3852 O O . ALA D 3 230 ? 158.440 116.992 169.677 1.00 94.05 229 ALA D O 1
ATOM 3854 N N . ARG D 3 231 ? 158.598 117.072 167.441 1.00 98.91 230 ARG D N 1
ATOM 3855 C CA . ARG D 3 231 ? 159.644 116.052 167.370 1.00 98.91 230 ARG D CA 1
ATOM 3856 C C . ARG D 3 231 ? 161.026 116.701 167.393 1.00 98.91 230 ARG D C 1
ATOM 3857 O O . ARG D 3 231 ? 161.849 116.528 166.494 1.00 98.91 230 ARG D O 1
ATOM 3865 N N . ALA D 3 232 ? 161.272 117.462 168.454 1.00 98.54 231 ALA D N 1
ATOM 3866 C CA . ALA D 3 232 ? 162.544 118.154 168.623 1.00 98.54 231 ALA D CA 1
ATOM 3867 C C . ALA D 3 232 ? 163.649 117.174 168.999 1.00 98.54 231 ALA D C 1
ATOM 3868 O O . ALA D 3 232 ? 163.382 116.099 169.535 1.00 98.54 231 ALA D O 1
ATOM 3870 N N . SER D 3 240 ? 162.650 127.554 170.455 1.00 80.80 239 SER D N 1
ATOM 3871 C CA . SER D 3 240 ? 162.160 128.465 169.429 1.00 80.80 239 SER D CA 1
ATOM 3872 C C . SER D 3 240 ? 160.906 127.915 168.762 1.00 80.80 239 SER D C 1
ATOM 3873 O O . SER D 3 240 ? 160.687 126.706 168.735 1.00 80.80 239 SER D O 1
ATOM 3876 N N . LEU D 3 241 ? 160.086 128.811 168.220 1.00 78.00 240 LEU D N 1
ATOM 3877 C CA . LEU D 3 241 ? 158.848 128.426 167.554 1.00 78.00 240 LEU D CA 1
ATOM 3878 C C . LEU D 3 241 ? 158.976 128.675 166.060 1.00 78.00 240 LEU D C 1
ATOM 3879 O O . LEU D 3 241 ? 158.923 129.837 165.626 1.00 78.00 240 LEU D O 1
ATOM 3884 N N . PRO D 3 242 ? 159.139 127.643 165.242 1.00 76.72 241 PRO D N 1
ATOM 3885 C CA . PRO D 3 242 ? 159.319 127.849 163.804 1.00 76.72 241 PRO D CA 1
ATOM 3886 C C . PRO D 3 242 ? 158.005 128.189 163.113 1.00 76.72 241 PRO D C 1
ATOM 3887 O O . PRO D 3 242 ? 156.921 128.111 163.689 1.00 76.72 241 PRO D O 1
ATOM 3891 N N . THR D 3 243 ? 158.129 128.578 161.849 1.00 76.57 242 THR D N 1
ATOM 3892 C CA . THR D 3 243 ? 156.990 128.807 160.972 1.00 76.57 242 THR D CA 1
ATOM 3893 C C . THR D 3 243 ? 156.933 127.684 159.948 1.00 76.57 242 THR D C 1
ATOM 3894 O O . THR D 3 243 ? 157.938 127.384 159.295 1.00 76.57 242 THR D O 1
ATOM 3898 N N . VAL D 3 244 ? 155.766 127.065 159.811 1.00 75.67 243 VAL D N 1
ATOM 3899 C CA . VAL D 3 244 ? 155.595 125.882 158.979 1.00 75.67 243 VAL D CA 1
ATOM 3900 C C . VAL D 3 244 ? 154.597 126.197 157.878 1.00 75.67 243 VAL D C 1
ATOM 3901 O O . VAL D 3 244 ? 153.498 126.691 158.151 1.00 75.67 243 VAL D O 1
ATOM 3905 N N . VAL D 3 245 ? 154.981 125.909 156.639 1.00 74.90 244 VAL D N 1
ATOM 3906 C CA . VAL D 3 245 ? 154.107 126.052 155.483 1.00 74.90 244 VAL D CA 1
ATOM 3907 C C . VAL D 3 245 ? 153.567 124.676 155.131 1.00 74.90 244 VAL D C 1
ATOM 3908 O O . VAL D 3 245 ? 154.331 123.708 155.039 1.00 74.90 244 VAL D O 1
ATOM 3912 N N . THR D 3 246 ? 152.254 124.583 154.949 1.00 76.79 245 THR D N 1
ATOM 3913 C CA . THR D 3 246 ? 151.591 123.321 154.664 1.00 76.79 245 THR D CA 1
ATOM 3914 C C . THR D 3 246 ? 150.776 123.451 153.386 1.00 76.79 245 THR D C 1
ATOM 3915 O O . THR D 3 246 ? 150.428 124.553 152.957 1.00 76.79 245 THR D O 1
ATOM 3919 N N . ARG D 3 247 ? 150.480 122.300 152.776 1.00 76.78 246 ARG D N 1
ATOM 3920 C CA . ARG D 3 247 ? 149.659 122.292 151.570 1.00 76.78 246 ARG D CA 1
ATOM 3921 C C . ARG D 3 247 ? 148.287 122.898 151.828 1.00 76.78 246 ARG D C 1
ATOM 3922 O O . ARG D 3 247 ? 147.702 123.516 150.933 1.00 76.78 246 ARG D O 1
ATOM 3930 N N . ARG D 3 248 ? 147.767 122.739 153.046 1.00 81.62 247 ARG D N 1
ATOM 3931 C CA . ARG D 3 248 ? 146.496 123.359 153.401 1.00 81.62 247 ARG D CA 1
ATOM 3932 C C . ARG D 3 248 ? 146.575 124.876 153.293 1.00 81.62 247 ARG D C 1
ATOM 3933 O O . ARG D 3 248 ? 145.656 125.518 152.776 1.00 81.62 247 ARG D O 1
ATOM 3941 N N . GLN D 3 249 ? 147.672 125.466 153.772 1.00 76.51 248 GLN D N 1
ATOM 3942 C CA . GLN D 3 249 ? 147.818 126.915 153.718 1.00 76.51 248 GLN D CA 1
ATOM 3943 C C . GLN D 3 249 ? 148.086 127.408 152.304 1.00 76.51 248 GLN D C 1
ATOM 3944 O O . GLN D 3 249 ? 147.644 128.501 151.937 1.00 76.51 248 GLN D O 1
ATOM 3950 N N . VAL D 3 250 ? 148.816 126.630 151.503 1.00 73.99 249 VAL D N 1
ATOM 3951 C CA . VAL D 3 250 ? 149.132 127.055 150.143 1.00 73.99 249 VAL D CA 1
ATOM 3952 C C . VAL D 3 250 ? 147.873 127.077 149.284 1.00 73.99 249 VAL D C 1
ATOM 3953 O O . VAL D 3 250 ? 147.612 128.046 148.563 1.00 73.99 249 VAL D O 1
ATOM 3957 N N . GLU D 3 251 ? 147.072 126.012 149.350 1.00 77.65 250 GLU D N 1
ATOM 3958 C CA . GLU D 3 251 ? 145.829 125.978 148.586 1.00 77.65 250 GLU D CA 1
ATOM 3959 C C . GLU D 3 251 ? 144.848 127.036 149.067 1.00 77.65 250 GLU D C 1
ATOM 3960 O O . GLU D 3 251 ? 144.133 127.632 148.254 1.00 77.65 250 GLU D O 1
ATOM 3966 N N . ARG D 3 252 ? 144.790 127.274 150.378 1.00 78.10 251 ARG D N 1
ATOM 3967 C CA . ARG D 3 252 ? 143.939 128.335 150.904 1.00 78.10 251 ARG D CA 1
ATOM 3968 C C . ARG D 3 252 ? 144.390 129.700 150.402 1.00 78.10 251 ARG D C 1
ATOM 3969 O O . ARG D 3 252 ? 143.560 130.544 150.048 1.00 78.10 251 ARG D O 1
ATOM 3977 N N . ALA D 3 253 ? 145.702 129.934 150.365 1.00 75.73 252 ALA D N 1
ATOM 3978 C CA . ALA D 3 253 ? 146.210 131.205 149.862 1.00 75.73 252 ALA D CA 1
ATOM 3979 C C . ALA D 3 253 ? 145.906 131.378 148.380 1.00 75.73 252 ALA D C 1
ATOM 3980 O O . ALA D 3 253 ? 145.562 132.479 147.939 1.00 75.73 252 ALA D O 1
ATOM 3982 N N . LEU D 3 254 ? 146.029 130.306 147.597 1.00 75.27 253 LEU D N 1
ATOM 3983 C CA . LEU D 3 254 ? 145.797 130.406 146.160 1.00 75.27 253 LEU D CA 1
ATOM 3984 C C . LEU D 3 254 ? 144.348 130.755 145.850 1.00 75.27 253 LEU D C 1
ATOM 3985 O O . LEU D 3 254 ? 144.072 131.541 144.937 1.00 75.27 253 LEU D O 1
ATOM 3990 N N . CYS D 3 255 ? 143.407 130.179 146.596 1.00 78.61 254 CYS D N 1
ATOM 3991 C CA . CYS D 3 255 ? 141.996 130.354 146.273 1.00 78.61 254 CYS D CA 1
ATOM 3992 C C . CYS D 3 255 ? 141.440 131.665 146.817 1.00 78.61 254 CYS D C 1
ATOM 3993 O O . CYS D 3 255 ? 140.634 132.319 146.149 1.00 78.61 254 CYS D O 1
ATOM 3996 N N . THR D 3 256 ? 141.854 132.067 148.015 1.00 79.57 255 THR D N 1
ATOM 3997 C CA . THR D 3 256 ? 141.274 133.226 148.681 1.00 79.57 255 THR D CA 1
ATOM 3998 C C . THR D 3 256 ? 142.073 134.506 148.478 1.00 79.57 255 THR D C 1
ATOM 3999 O O . THR D 3 256 ? 141.732 135.529 149.077 1.00 79.57 255 THR D O 1
ATOM 4003 N N . GLU D 3 257 ? 143.123 134.480 147.664 1.00 85.73 256 GLU D N 1
ATOM 4004 C CA . GLU D 3 257 ? 143.871 135.696 147.395 1.00 85.73 256 GLU D CA 1
ATOM 4005 C C . GLU D 3 257 ? 143.143 136.555 146.367 1.00 85.73 256 GLU D C 1
ATOM 4006 O O . GLU D 3 257 ? 142.250 136.094 145.651 1.00 85.73 256 GLU D O 1
ATOM 4012 N N . ALA D 3 258 ? 143.534 137.825 146.306 1.00 87.93 257 ALA D N 1
ATOM 4013 C CA . ALA D 3 258 ? 142.955 138.737 145.331 1.00 87.93 257 ALA D CA 1
ATOM 4014 C C . ALA D 3 258 ? 143.318 138.302 143.917 1.00 87.93 257 ALA D C 1
ATOM 4015 O O . ALA D 3 258 ? 144.437 137.852 143.655 1.00 87.93 257 ALA D O 1
ATOM 4017 N N . ARG D 3 259 ? 142.357 138.434 143.000 1.00 91.82 258 ARG D N 1
ATOM 4018 C CA . ARG D 3 259 ? 142.593 138.041 141.616 1.00 91.82 258 ARG D CA 1
ATOM 4019 C C . ARG D 3 259 ? 143.656 138.899 140.944 1.00 91.82 258 ARG D C 1
ATOM 4020 O O . ARG D 3 259 ? 144.245 138.466 139.948 1.00 91.82 258 ARG D O 1
ATOM 4028 N N . SER D 3 260 ? 143.913 140.101 141.462 1.00 88.10 259 SER D N 1
ATOM 4029 C CA . SER D 3 260 ? 144.988 140.929 140.929 1.00 88.10 259 SER D CA 1
ATOM 4030 C C . SER D 3 260 ? 146.365 140.365 141.252 1.00 88.10 259 SER D C 1
ATOM 4031 O O . SER D 3 260 ? 147.348 140.768 140.623 1.00 88.10 259 SER D O 1
ATOM 4034 N N . ARG D 3 261 ? 146.457 139.445 142.215 1.00 86.37 260 ARG D N 1
ATOM 4035 C CA . ARG D 3 261 ? 147.743 138.857 142.567 1.00 86.37 260 ARG D CA 1
ATOM 4036 C C . ARG D 3 261 ? 148.240 137.876 141.513 1.00 86.37 260 ARG D C 1
ATOM 4037 O O . ARG D 3 261 ? 149.382 137.417 141.610 1.00 86.37 260 ARG D O 1
ATOM 4045 N N . ASP D 3 262 ? 147.397 137.527 140.539 1.00 83.37 261 ASP D N 1
ATOM 4046 C CA . ASP D 3 262 ? 147.766 136.728 139.367 1.00 83.37 261 ASP D CA 1
ATOM 4047 C C . ASP D 3 262 ? 148.341 135.357 139.743 1.00 83.37 261 ASP D C 1
ATOM 4048 O O . ASP D 3 262 ? 149.079 134.729 138.985 1.00 83.37 261 ASP D O 1
ATOM 4053 N N . LEU D 3 263 ? 147.923 134.864 140.904 1.00 74.74 262 LEU D N 1
ATOM 4054 C CA . LEU D 3 263 ? 148.310 133.538 141.366 1.00 74.74 262 LEU D CA 1
ATOM 4055 C C . LEU D 3 263 ? 147.562 132.485 140.559 1.00 74.74 262 LEU D C 1
ATOM 4056 O O . LEU D 3 263 ? 146.347 132.594 140.367 1.00 74.74 262 LEU D O 1
ATOM 4061 N N . HIS D 3 264 ? 148.285 131.473 140.091 1.00 70.07 263 HIS D N 1
ATOM 4062 C CA . HIS D 3 264 ? 147.733 130.458 139.205 1.00 70.07 263 HIS D CA 1
ATOM 4063 C C . HIS D 3 264 ? 147.429 129.173 139.963 1.00 70.07 263 HIS D C 1
ATOM 4064 O O . HIS D 3 264 ? 148.165 128.786 140.875 1.00 70.07 263 HIS D O 1
ATOM 4071 N N . VAL D 3 265 ? 146.340 128.514 139.574 1.00 67.54 264 VAL D N 1
ATOM 4072 C CA . VAL D 3 265 ? 145.917 127.243 140.147 1.00 67.54 264 VAL D CA 1
ATOM 4073 C C . VAL D 3 265 ? 145.897 126.208 139.031 1.00 67.54 264 VAL D C 1
ATOM 4074 O O . VAL D 3 265 ? 145.264 126.425 137.992 1.00 67.54 264 VAL D O 1
ATOM 4078 N N . LEU D 3 266 ? 146.589 125.088 139.246 1.00 66.20 265 LEU D N 1
ATOM 4079 C CA . LEU D 3 266 ? 146.775 124.114 138.171 1.00 66.20 265 LEU D CA 1
ATOM 4080 C C . LEU D 3 266 ? 145.471 123.518 137.652 1.00 66.20 265 LEU D C 1
ATOM 4081 O O . LEU D 3 266 ? 145.285 123.490 136.423 1.00 66.20 265 LEU D O 1
ATOM 4086 N N . PRO D 3 267 ? 144.550 123.015 138.485 1.00 69.96 266 PRO D N 1
ATOM 4087 C CA . PRO D 3 267 ? 143.288 122.503 137.919 1.00 69.96 266 PRO D CA 1
ATOM 4088 C C . PRO D 3 267 ? 142.505 123.553 137.155 1.00 69.96 266 PRO D C 1
ATOM 4089 O O . PRO D 3 267 ? 141.852 123.230 136.156 1.00 69.96 266 PRO D O 1
ATOM 4093 N N . ARG D 3 268 ? 142.550 124.809 137.602 1.00 70.79 267 ARG D N 1
ATOM 4094 C CA . ARG D 3 268 ? 141.885 125.881 136.872 1.00 70.79 267 ARG D CA 1
ATOM 4095 C C . ARG D 3 268 ? 142.556 126.129 135.527 1.00 70.79 267 ARG D C 1
ATOM 4096 O O . ARG D 3 268 ? 141.887 126.471 134.546 1.00 70.79 267 ARG D O 1
ATOM 4104 N N . ARG D 3 269 ? 143.878 125.962 135.464 1.00 66.62 268 ARG D N 1
ATOM 4105 C CA . ARG D 3 269 ? 144.599 126.176 134.215 1.00 66.62 268 ARG D CA 1
ATOM 4106 C C . ARG D 3 269 ? 144.188 125.172 133.148 1.00 66.62 268 ARG D C 1
ATOM 4107 O O . ARG D 3 269 ? 144.161 125.507 131.959 1.00 66.62 268 ARG D O 1
ATOM 4115 N N . ILE D 3 270 ? 143.863 123.942 133.549 1.00 66.99 269 ILE D N 1
ATOM 4116 C CA . ILE D 3 270 ? 143.552 122.895 132.581 1.00 66.99 269 ILE D CA 1
ATOM 4117 C C . ILE D 3 270 ? 142.267 123.221 131.830 1.00 66.99 269 ILE D C 1
ATOM 4118 O O . ILE D 3 270 ? 142.209 123.123 130.599 1.00 66.99 269 ILE D O 1
ATOM 4123 N N . VAL D 3 271 ? 141.217 123.615 132.553 1.00 67.53 270 VAL D N 1
ATOM 4124 C CA . VAL D 3 271 ? 139.964 123.948 131.885 1.00 67.53 270 VAL D CA 1
ATOM 4125 C C . VAL D 3 271 ? 140.121 125.207 131.043 1.00 67.53 270 VAL D C 1
ATOM 4126 O O . VAL D 3 271 ? 139.499 125.332 129.981 1.00 67.53 270 VAL D O 1
ATOM 4130 N N . LEU D 3 272 ? 140.942 126.158 131.494 1.00 65.96 271 LEU D N 1
ATOM 4131 C CA . LEU D 3 272 ? 141.178 127.370 130.717 1.00 65.96 271 LEU D CA 1
ATOM 4132 C C . LEU D 3 272 ? 141.924 127.061 129.426 1.00 65.96 271 LEU D C 1
ATOM 4133 O O . LEU D 3 272 ? 141.635 127.653 128.380 1.00 65.96 271 LEU D O 1
ATOM 4138 N N . THR D 3 273 ? 142.890 126.143 129.482 1.00 67.00 272 THR D N 1
ATOM 4139 C CA . THR D 3 273 ? 143.641 125.773 128.286 1.00 67.00 272 THR D CA 1
ATOM 4140 C C . THR D 3 273 ? 142.734 125.148 127.234 1.00 67.00 272 THR D C 1
ATOM 4141 O O . THR D 3 273 ? 142.845 125.460 126.042 1.00 67.00 272 THR D O 1
ATOM 4145 N N . LEU D 3 274 ? 141.825 124.269 127.654 1.00 69.22 273 LEU D N 1
ATOM 4146 C CA . LEU D 3 274 ? 140.944 123.606 126.701 1.00 69.22 273 LEU D CA 1
ATOM 4147 C C . LEU D 3 274 ? 140.004 124.590 126.017 1.00 69.22 273 LEU D C 1
ATOM 4148 O O . LEU D 3 274 ? 139.731 124.451 124.820 1.00 69.22 273 LEU D O 1
ATOM 4153 N N . ARG D 3 275 ? 139.489 125.576 126.754 1.00 70.62 274 ARG D N 1
ATOM 4154 C CA . ARG D 3 275 ? 138.650 126.596 126.132 1.00 70.62 274 ARG D CA 1
ATOM 4155 C C . ARG D 3 275 ? 139.469 127.512 125.234 1.00 70.62 274 ARG D C 1
ATOM 4156 O O . ARG D 3 275 ? 139.024 127.882 124.142 1.00 70.62 274 ARG D O 1
ATOM 4164 N N . LYS D 3 276 ? 140.669 127.886 125.681 1.00 68.41 275 LYS D N 1
ATOM 4165 C CA . LYS D 3 276 ? 141.477 128.858 124.952 1.00 68.41 275 LYS D CA 1
ATOM 4166 C C . LYS D 3 276 ? 141.871 128.340 123.576 1.00 68.41 275 LYS D C 1
ATOM 4167 O O . LYS D 3 276 ? 141.858 129.092 122.595 1.00 68.41 275 LYS D O 1
ATOM 4173 N N . TRP D 3 277 ? 142.229 127.065 123.483 1.00 68.56 276 TRP D N 1
ATOM 4174 C CA . TRP D 3 277 ? 142.638 126.466 122.221 1.00 68.56 276 TRP D CA 1
ATOM 4175 C C . TRP D 3 277 ? 141.498 125.765 121.500 1.00 68.56 276 TRP D C 1
ATOM 4176 O O . TRP D 3 277 ? 141.729 125.174 120.441 1.00 68.56 276 TRP D O 1
ATOM 4187 N N . GLU D 3 278 ? 140.284 125.820 122.044 1.00 72.55 277 GLU D N 1
ATOM 4188 C CA . GLU D 3 278 ? 139.088 125.256 121.421 1.00 72.55 277 GLU D CA 1
ATOM 4189 C C . GLU D 3 278 ? 139.278 123.778 121.087 1.00 72.55 277 GLU D C 1
ATOM 4190 O O . GLU D 3 278 ? 138.884 123.289 120.028 1.00 72.55 277 GLU D O 1
ATOM 4196 N N . LEU D 3 279 ? 139.894 123.067 122.025 1.00 72.20 278 LEU D N 1
ATOM 4197 C CA . LEU D 3 279 ? 140.143 121.641 121.890 1.00 72.20 278 LEU D CA 1
ATOM 4198 C C . LEU D 3 279 ? 138.863 120.860 122.146 1.00 72.20 278 LEU D C 1
ATOM 4199 O O . LEU D 3 279 ? 138.053 121.236 122.997 1.00 72.20 278 LEU D O 1
ATOM 4204 N N . ASP D 3 280 ? 138.685 119.774 121.402 1.00 79.85 279 ASP D N 1
ATOM 4205 C CA . ASP D 3 280 ? 137.543 118.890 121.583 1.00 79.85 279 ASP D CA 1
ATOM 4206 C C . ASP D 3 280 ? 137.951 117.734 122.487 1.00 79.85 279 ASP D C 1
ATOM 4207 O O . ASP D 3 280 ? 138.893 116.998 122.175 1.00 79.85 279 ASP D O 1
ATOM 4212 N N . TYR D 3 281 ? 137.253 117.582 123.607 1.00 81.21 280 TYR D N 1
ATOM 4213 C CA . TYR D 3 281 ? 137.534 116.529 124.569 1.00 81.21 280 TYR D CA 1
ATOM 4214 C C . TYR D 3 281 ? 136.225 115.983 125.114 1.00 81.21 280 TYR D C 1
ATOM 4215 O O . TYR D 3 281 ? 135.213 116.694 125.130 1.00 81.21 280 TYR D O 1
ATOM 4224 N N . PRO D 3 282 ? 136.209 114.724 125.552 1.00 87.32 281 PRO D N 1
ATOM 4225 C CA . PRO D 3 282 ? 134.983 114.165 126.132 1.00 87.32 281 PRO D CA 1
ATOM 4226 C C . PRO D 3 282 ? 134.602 114.877 127.421 1.00 87.32 281 PRO D C 1
ATOM 4227 O O . PRO D 3 282 ? 135.457 115.318 128.191 1.00 87.32 281 PRO D O 1
ATOM 4231 N N . ARG D 3 283 ? 133.294 114.980 127.653 1.00 91.70 282 ARG D N 1
ATOM 4232 C CA . ARG D 3 283 ? 132.768 115.649 128.833 1.00 91.70 282 ARG D CA 1
ATOM 4233 C C . ARG D 3 283 ? 132.177 114.698 129.863 1.00 91.70 282 ARG D C 1
ATOM 4234 O O . ARG D 3 283 ? 131.925 115.122 130.996 1.00 91.70 282 ARG D O 1
ATOM 4242 N N . GLU D 3 284 ? 131.948 113.432 129.506 1.00 96.47 283 GLU D N 1
ATOM 4243 C CA . GLU D 3 284 ? 131.352 112.497 130.454 1.00 96.47 283 GLU D CA 1
ATOM 4244 C C . GLU D 3 284 ? 132.351 112.067 131.521 1.00 96.47 283 GLU D C 1
ATOM 4245 O O . GLU D 3 284 ? 132.007 111.992 132.707 1.00 96.47 283 GLU D O 1
ATOM 4251 N N . GLY D 3 285 ? 133.591 111.783 131.125 1.00 88.64 284 GLY D N 1
ATOM 4252 C CA . GLY D 3 285 ? 134.576 111.293 132.064 1.00 88.64 284 GLY D CA 1
ATOM 4253 C C . GLY D 3 285 ? 135.103 112.374 132.987 1.00 88.64 284 GLY D C 1
ATOM 4254 O O . GLY D 3 285 ? 134.854 113.566 132.811 1.00 88.64 284 GLY D O 1
ATOM 4255 N N . LYS D 3 286 ? 135.848 111.936 133.998 1.00 82.01 285 LYS D N 1
ATOM 4256 C CA . LYS D 3 286 ? 136.422 112.860 134.964 1.00 82.01 285 LYS D CA 1
ATOM 4257 C C . LYS D 3 286 ? 137.650 113.536 134.368 1.00 82.01 285 LYS D C 1
ATOM 4258 O O . LYS D 3 286 ? 138.526 112.873 133.804 1.00 82.01 285 LYS D O 1
ATOM 4264 N N . LEU D 3 287 ? 137.702 114.863 134.480 1.00 75.98 286 LEU D N 1
ATOM 4265 C CA . LEU D 3 287 ? 138.814 115.606 133.903 1.00 75.98 286 LEU D CA 1
ATOM 4266 C C . LEU D 3 287 ? 140.079 115.448 134.735 1.00 75.98 286 LEU D C 1
ATOM 4267 O O . LEU D 3 287 ? 141.176 115.301 134.186 1.00 75.98 286 LEU D O 1
ATOM 4272 N N . PHE D 3 288 ? 139.948 115.476 136.057 1.00 75.32 287 PHE D N 1
ATOM 4273 C CA . PHE D 3 288 ? 141.085 115.425 136.962 1.00 75.32 287 PHE D CA 1
ATOM 4274 C C . PHE D 3 288 ? 141.286 114.009 137.484 1.00 75.32 287 PHE D C 1
ATOM 4275 O O . PHE D 3 288 ? 140.329 113.257 137.682 1.00 75.32 287 PHE D O 1
ATOM 4283 N N . ARG D 3 289 ? 142.552 113.651 137.702 1.00 74.98 288 ARG D N 1
ATOM 4284 C CA . ARG D 3 289 ? 142.867 112.282 138.095 1.00 74.98 288 ARG D CA 1
ATOM 4285 C C . ARG D 3 289 ? 142.497 112.014 139.548 1.00 74.98 288 ARG D C 1
ATOM 4286 O O . ARG D 3 289 ? 141.959 110.947 139.866 1.00 74.98 288 ARG D O 1
ATOM 4294 N N . THR D 3 290 ? 142.764 112.960 140.442 1.00 79.42 289 THR D N 1
ATOM 4295 C CA . THR D 3 290 ? 142.542 112.767 141.867 1.00 79.42 289 THR D CA 1
ATOM 4296 C C . THR D 3 290 ? 141.391 113.635 142.354 1.00 79.42 289 THR D C 1
ATOM 4297 O O . THR D 3 290 ? 141.104 114.693 141.788 1.00 79.42 289 THR D O 1
ATOM 4301 N N . LYS D 3 291 ? 140.728 113.168 143.416 1.00 80.37 290 LYS D N 1
ATOM 4302 C CA . LYS D 3 291 ? 139.639 113.935 144.010 1.00 80.37 290 LYS D CA 1
ATOM 4303 C C . LYS D 3 291 ? 140.143 115.211 144.667 1.00 80.37 290 LYS D C 1
ATOM 4304 O O . LYS D 3 291 ? 139.416 116.209 144.713 1.00 80.37 290 LYS D O 1
ATOM 4310 N N . GLU D 3 292 ? 141.370 115.194 145.192 1.00 81.32 291 GLU D N 1
ATOM 4311 C CA . GLU D 3 292 ? 141.899 116.369 145.877 1.00 81.32 291 GLU D CA 1
ATOM 4312 C C . GLU D 3 292 ? 142.030 117.551 144.930 1.00 81.32 291 GLU D C 1
ATOM 4313 O O . GLU D 3 292 ? 141.676 118.682 145.284 1.00 81.32 291 GLU D O 1
ATOM 4319 N N . MET D 3 293 ? 142.542 117.313 143.723 1.00 79.25 292 MET D N 1
ATOM 4320 C CA . MET D 3 293 ? 142.734 118.410 142.783 1.00 79.25 292 MET D CA 1
ATOM 4321 C C . MET D 3 293 ? 141.434 118.751 142.067 1.00 79.25 292 MET D C 1
ATOM 4322 O O . MET D 3 293 ? 141.237 119.892 141.634 1.00 79.25 292 MET D O 1
ATOM 4327 N N . ALA D 3 294 ? 140.535 117.776 141.926 1.00 75.60 293 ALA D N 1
ATOM 4328 C CA . ALA D 3 294 ? 139.184 118.092 141.478 1.00 75.60 293 ALA D CA 1
ATOM 4329 C C . ALA D 3 294 ? 138.461 118.953 142.504 1.00 75.60 293 ALA D C 1
ATOM 4330 O O . ALA D 3 294 ? 137.709 119.865 142.141 1.00 75.60 293 ALA D O 1
ATOM 4332 N N . HIS D 3 295 ? 138.668 118.667 143.791 1.00 80.18 294 HIS D N 1
ATOM 4333 C CA . HIS D 3 295 ? 138.133 119.525 144.842 1.00 80.18 294 HIS D CA 1
ATOM 4334 C C . HIS D 3 295 ? 138.776 120.904 144.806 1.00 80.18 294 HIS D C 1
ATOM 4335 O O . HIS D 3 295 ? 138.107 121.915 145.046 1.00 80.18 294 HIS D O 1
ATOM 4342 N N . LEU D 3 296 ? 140.078 120.961 144.519 1.00 73.94 295 LEU D N 1
ATOM 4343 C CA . LEU D 3 296 ? 140.767 122.245 144.434 1.00 73.94 295 LEU D CA 1
ATOM 4344 C C . LEU D 3 296 ? 140.186 123.105 143.321 1.00 73.94 295 LEU D C 1
ATOM 4345 O O . LEU D 3 296 ? 140.093 124.329 143.457 1.00 73.94 295 LEU D O 1
ATOM 4350 N N . PHE D 3 297 ? 139.795 122.481 142.209 1.00 73.41 296 PHE D N 1
ATOM 4351 C CA . PHE D 3 297 ? 139.159 123.229 141.131 1.00 73.41 296 PHE D CA 1
ATOM 4352 C C . PHE D 3 297 ? 137.846 123.842 141.591 1.00 73.41 296 PHE D C 1
ATOM 4353 O O . PHE D 3 297 ? 137.534 124.989 141.252 1.00 73.41 296 PHE D O 1
ATOM 4361 N N . LEU D 3 298 ? 137.060 123.090 142.363 1.00 76.89 297 LEU D N 1
ATOM 4362 C CA . LEU D 3 298 ? 135.787 123.605 142.855 1.00 76.89 297 LEU D CA 1
ATOM 4363 C C . LEU D 3 298 ? 135.992 124.768 143.817 1.00 76.89 297 LEU D C 1
ATOM 4364 O O . LEU D 3 298 ? 135.226 125.738 143.798 1.00 76.89 297 LEU D O 1
ATOM 4369 N N . GLN D 3 299 ? 137.011 124.684 144.673 1.00 78.21 298 GLN D N 1
ATOM 4370 C CA . GLN D 3 299 ? 137.277 125.762 145.619 1.00 78.21 298 GLN D CA 1
ATOM 4371 C C . GLN D 3 299 ? 137.668 127.046 144.900 1.00 78.21 298 GLN D C 1
ATOM 4372 O O . GLN D 3 299 ? 137.253 128.140 145.298 1.00 78.21 298 GLN D O 1
ATOM 4378 N N . SER D 3 300 ? 138.479 126.934 143.847 1.00 78.12 299 SER D N 1
ATOM 4379 C CA . SER D 3 300 ? 138.935 128.122 143.133 1.00 78.12 299 SER D CA 1
ATOM 4380 C C . SER D 3 300 ? 137.794 128.796 142.382 1.00 78.12 299 SER D C 1
ATOM 4381 O O . SER D 3 300 ? 137.716 130.029 142.340 1.00 78.12 299 SER D O 1
ATOM 4384 N N . GLN D 3 301 ? 136.905 128.007 141.774 1.00 79.19 300 GLN D N 1
ATOM 4385 C CA . GLN D 3 301 ? 135.811 128.586 141.000 1.00 79.19 300 GLN D CA 1
ATOM 4386 C C . GLN D 3 301 ? 134.862 129.381 141.884 1.00 79.19 300 GLN D C 1
ATOM 4387 O O . GLN D 3 301 ? 134.401 130.461 141.497 1.00 79.19 300 GLN D O 1
ATOM 4393 N N . LEU D 3 302 ? 134.556 128.867 143.076 1.00 82.93 301 LEU D N 1
ATOM 4394 C CA . LEU D 3 302 ? 133.611 129.543 143.955 1.00 82.93 301 LEU D CA 1
ATOM 4395 C C . LEU D 3 302 ? 134.233 130.733 144.671 1.00 82.93 301 LEU D C 1
ATOM 4396 O O . LEU D 3 302 ? 133.505 131.511 145.297 1.00 82.93 301 LEU D O 1
ATOM 4401 N N . SER D 3 303 ? 135.549 130.894 144.596 1.00 82.35 302 SER D N 1
ATOM 4402 C CA . SER D 3 303 ? 136.219 132.017 145.238 1.00 82.35 302 SER D CA 1
ATOM 4403 C C . SER D 3 303 ? 136.556 133.103 144.222 1.00 82.35 302 SER D C 1
ATOM 4404 O O . SER D 3 303 ? 135.817 133.321 143.263 1.00 82.35 302 SER D O 1
ATOM 4407 N N . ARG D 3 340 ? 121.419 155.296 105.520 1.00 106.45 339 ARG D N 1
ATOM 4408 C CA . ARG D 3 340 ? 122.124 156.284 104.713 1.00 106.45 339 ARG D CA 1
ATOM 4409 C C . ARG D 3 340 ? 122.988 157.182 105.593 1.00 106.45 339 ARG D C 1
ATOM 4410 O O . ARG D 3 340 ? 122.579 158.281 105.967 1.00 106.45 339 ARG D O 1
ATOM 4418 N N . ASP D 3 341 ? 124.186 156.705 105.923 1.00 101.48 340 ASP D N 1
ATOM 4419 C CA . ASP D 3 341 ? 125.113 157.442 106.780 1.00 101.48 340 ASP D CA 1
ATOM 4420 C C . ASP D 3 341 ? 126.140 158.134 105.892 1.00 101.48 340 ASP D C 1
ATOM 4421 O O . ASP D 3 341 ? 127.029 157.489 105.333 1.00 101.48 340 ASP D O 1
ATOM 4426 N N . GLU D 3 342 ? 126.019 159.457 105.768 1.00 101.53 341 GLU D N 1
ATOM 4427 C CA . GLU D 3 342 ? 126.949 160.222 104.947 1.00 101.53 341 GLU D CA 1
ATOM 4428 C C . GLU D 3 342 ? 128.359 160.227 105.518 1.00 101.53 341 GLU D C 1
ATOM 4429 O O . GLU D 3 342 ? 129.319 160.405 104.761 1.00 101.53 341 GLU D O 1
ATOM 4435 N N . ILE D 3 343 ? 128.507 160.045 106.831 1.00 93.52 342 ILE D N 1
ATOM 4436 C CA . ILE D 3 343 ? 129.837 159.938 107.420 1.00 93.52 342 ILE D CA 1
ATOM 4437 C C . ILE D 3 343 ? 130.545 158.691 106.909 1.00 93.52 342 ILE D C 1
ATOM 4438 O O . ILE D 3 343 ? 131.745 158.718 106.611 1.00 93.52 342 ILE D O 1
ATOM 4443 N N . ASP D 3 344 ? 129.817 157.578 106.799 1.00 91.12 343 ASP D N 1
ATOM 4444 C CA . ASP D 3 344 ? 130.422 156.336 106.328 1.00 91.12 343 ASP D CA 1
ATOM 4445 C C . ASP D 3 344 ? 130.897 156.455 104.885 1.00 91.12 343 ASP D C 1
ATOM 4446 O O . ASP D 3 344 ? 131.986 155.979 104.547 1.00 91.12 343 ASP D O 1
ATOM 4451 N N . GLU D 3 345 ? 130.095 157.080 104.018 1.00 93.31 344 GLU D N 1
ATOM 4452 C CA . GLU D 3 345 ? 130.495 157.218 102.620 1.00 93.31 344 GLU D CA 1
ATOM 4453 C C . GLU D 3 345 ? 131.737 158.088 102.482 1.00 93.31 344 GLU D C 1
ATOM 4454 O O . GLU D 3 345 ? 132.610 157.803 101.654 1.00 93.31 344 GLU D O 1
ATOM 4460 N N . ALA D 3 346 ? 131.828 159.159 103.272 1.00 86.94 345 ALA D N 1
ATOM 4461 C CA . ALA D 3 346 ? 133.019 160.000 103.236 1.00 86.94 345 ALA D CA 1
ATOM 4462 C C . ALA D 3 346 ? 134.252 159.228 103.688 1.00 86.94 345 ALA D C 1
ATOM 4463 O O . ALA D 3 346 ? 135.326 159.354 103.089 1.00 86.94 345 ALA D O 1
ATOM 4465 N N . ASP D 3 347 ? 134.116 158.424 104.745 1.00 84.57 346 ASP D N 1
ATOM 4466 C CA . ASP D 3 347 ? 135.245 157.634 105.223 1.00 84.57 346 ASP D CA 1
ATOM 4467 C C . ASP D 3 347 ? 135.647 156.572 104.209 1.00 84.57 346 ASP D C 1
ATOM 4468 O O . ASP D 3 347 ? 136.837 156.281 104.047 1.00 84.57 346 ASP D O 1
ATOM 4473 N N . LEU D 3 348 ? 134.670 155.973 103.527 1.00 84.21 347 LEU D N 1
ATOM 4474 C CA . LEU D 3 348 ? 134.988 154.993 102.495 1.00 84.21 347 LEU D CA 1
ATOM 4475 C C . LEU D 3 348 ? 135.764 155.631 101.351 1.00 84.21 347 LEU D C 1
ATOM 4476 O O . LEU D 3 348 ? 136.711 155.035 100.825 1.00 84.21 347 LEU D O 1
ATOM 4481 N N . PHE D 3 349 ? 135.372 156.840 100.946 1.00 82.00 348 PHE D N 1
ATOM 4482 C CA . PHE D 3 349 ? 136.078 157.524 99.869 1.00 82.00 348 PHE D CA 1
ATOM 4483 C C . PHE D 3 349 ? 137.498 157.892 100.280 1.00 82.00 348 PHE D C 1
ATOM 4484 O O . PHE D 3 349 ? 138.438 157.729 99.494 1.00 82.00 348 PHE D O 1
ATOM 4492 N N . ARG D 3 350 ? 137.674 158.395 101.502 1.00 78.62 349 ARG D N 1
ATOM 4493 C CA . ARG D 3 350 ? 139.012 158.749 101.965 1.00 78.62 349 ARG D CA 1
ATOM 4494 C C . ARG D 3 350 ? 139.898 157.518 102.076 1.00 78.62 349 ARG D C 1
ATOM 4495 O O . ARG D 3 350 ? 141.091 157.571 101.757 1.00 78.62 349 ARG D O 1
ATOM 4503 N N . SER D 3 351 ? 139.336 156.401 102.542 1.00 78.40 350 SER D N 1
ATOM 4504 C CA . SER D 3 351 ? 140.104 155.164 102.621 1.00 78.40 350 SER D CA 1
ATOM 4505 C C . SER D 3 351 ? 140.502 154.671 101.237 1.00 78.40 350 SER D C 1
ATOM 4506 O O . SER D 3 351 ? 141.626 154.195 101.042 1.00 78.40 350 SER D O 1
ATOM 4509 N N . ALA D 3 352 ? 139.592 154.766 100.265 1.00 78.65 351 ALA D N 1
ATOM 4510 C CA . ALA D 3 352 ? 139.913 154.338 98.908 1.00 78.65 351 ALA D CA 1
ATOM 4511 C C . ALA D 3 352 ? 141.012 155.200 98.306 1.00 78.65 351 ALA D C 1
ATOM 4512 O O . ALA D 3 352 ? 141.895 154.694 97.604 1.00 78.65 351 ALA D O 1
ATOM 4514 N N . LEU D 3 353 ? 140.968 156.508 98.558 1.00 79.63 352 LEU D N 1
ATOM 4515 C CA . LEU D 3 353 ? 142.032 157.387 98.089 1.00 79.63 352 LEU D CA 1
ATOM 4516 C C . LEU D 3 353 ? 143.345 157.097 98.804 1.00 79.63 352 LEU D C 1
ATOM 4517 O O . LEU D 3 353 ? 144.411 157.100 98.179 1.00 79.63 352 LEU D O 1
ATOM 4522 N N . HIS D 3 354 ? 143.288 156.847 100.114 1.00 76.54 353 HIS D N 1
ATOM 4523 C CA . HIS D 3 354 ? 144.503 156.557 100.869 1.00 76.54 353 HIS D CA 1
ATOM 4524 C C . HIS D 3 354 ? 145.174 155.287 100.366 1.00 76.54 353 HIS D C 1
ATOM 4525 O O . HIS D 3 354 ? 146.400 155.240 100.220 1.00 76.54 353 HIS D O 1
ATOM 4532 N N . GLU D 3 355 ? 144.386 154.246 100.098 1.00 79.97 354 GLU D N 1
ATOM 4533 C CA . GLU D 3 355 ? 144.943 153.028 99.524 1.00 79.97 354 GLU D CA 1
ATOM 4534 C C . GLU D 3 355 ? 145.498 153.285 98.131 1.00 79.97 354 GLU D C 1
ATOM 4535 O O . GLU D 3 355 ? 146.517 152.705 97.742 1.00 79.97 354 GLU D O 1
ATOM 4541 N N . ASN D 3 356 ? 144.834 154.152 97.364 1.00 82.00 355 ASN D N 1
ATOM 4542 C CA . ASN D 3 356 ? 145.286 154.453 96.010 1.00 82.00 355 ASN D CA 1
ATOM 4543 C C . ASN D 3 356 ? 146.661 155.106 96.013 1.00 82.00 355 ASN D C 1
ATOM 4544 O O . ASN D 3 356 ? 147.520 154.765 95.193 1.00 82.00 355 ASN D O 1
ATOM 4549 N N . GLN D 3 357 ? 146.888 156.051 96.925 1.00 79.94 356 GLN D N 1
ATOM 4550 C CA . GLN D 3 357 ? 148.179 156.726 96.978 1.00 79.94 356 GLN D CA 1
ATOM 4551 C C . GLN D 3 357 ? 149.283 155.793 97.456 1.00 79.94 356 GLN D C 1
ATOM 4552 O O . GLN D 3 357 ? 150.449 155.978 97.092 1.00 79.94 356 GLN D O 1
ATOM 4558 N N . LEU D 3 358 ? 148.942 154.795 98.273 1.00 78.94 357 LEU D N 1
ATOM 4559 C CA . LEU D 3 358 ? 149.939 153.819 98.697 1.00 78.94 357 LEU D CA 1
ATOM 4560 C C . LEU D 3 358 ? 150.293 152.865 97.564 1.00 78.94 357 LEU D C 1
ATOM 4561 O O . LEU D 3 358 ? 151.469 152.539 97.365 1.00 78.94 357 LEU D O 1
ATOM 4566 N N . LEU D 3 359 ? 149.290 152.401 96.816 1.00 79.75 358 LEU D N 1
ATOM 4567 C CA . LEU D 3 359 ? 149.554 151.483 95.713 1.00 79.75 358 LEU D CA 1
ATOM 4568 C C . LEU D 3 359 ? 150.374 152.152 94.617 1.00 79.75 358 LEU D C 1
ATOM 4569 O O . LEU D 3 359 ? 151.285 151.535 94.054 1.00 79.75 358 LEU D O 1
ATOM 4574 N N . LYS D 3 360 ? 150.061 153.408 94.295 1.00 81.60 359 LYS D N 1
ATOM 4575 C CA . LYS D 3 360 ? 150.835 154.126 93.287 1.00 81.60 359 LYS D CA 1
ATOM 4576 C C . LYS D 3 360 ? 152.276 154.313 93.737 1.00 81.60 359 LYS D C 1
ATOM 4577 O O . LYS D 3 360 ? 153.206 154.222 92.928 1.00 81.60 359 LYS D O 1
ATOM 4583 N N . TRP D 3 361 ? 152.478 154.585 95.026 1.00 79.78 360 TRP D N 1
ATOM 4584 C CA . TRP D 3 361 ? 153.825 154.754 95.556 1.00 79.78 360 TRP D CA 1
ATOM 4585 C C . TRP D 3 361 ? 154.636 153.471 95.430 1.00 79.78 360 TRP D C 1
ATOM 4586 O O . TRP D 3 361 ? 155.825 153.510 95.098 1.00 79.78 360 TRP D O 1
ATOM 4597 N N . LEU D 3 362 ? 154.010 152.323 95.695 1.00 79.51 361 LEU D N 1
ATOM 4598 C CA . LEU D 3 362 ? 154.710 151.052 95.548 1.00 79.51 361 LEU D CA 1
ATOM 4599 C C . LEU D 3 362 ? 154.881 150.665 94.085 1.00 79.51 361 LEU D C 1
ATOM 4600 O O . LEU D 3 362 ? 155.899 150.069 93.719 1.00 79.51 361 LEU D O 1
ATOM 4605 N N . SER D 3 363 ? 153.904 150.994 93.236 1.00 82.03 362 SER D N 1
ATOM 4606 C CA . SER D 3 363 ? 153.974 150.614 91.830 1.00 82.03 362 SER D CA 1
ATOM 4607 C C . SER D 3 363 ? 155.086 151.334 91.081 1.00 82.03 362 SER D C 1
ATOM 4608 O O . SER D 3 363 ? 155.450 150.903 89.982 1.00 82.03 362 SER D O 1
ATOM 4611 N N . LYS D 3 364 ? 155.625 152.414 91.634 1.00 85.81 363 LYS D N 1
ATOM 4612 C CA . LYS D 3 364 ? 156.722 153.128 90.992 1.00 85.81 363 LYS D CA 1
ATOM 4613 C C . LYS D 3 364 ? 157.986 152.275 90.970 1.00 85.81 363 LYS D C 1
ATOM 4614 O O . LYS D 3 364 ? 158.370 151.688 91.981 1.00 85.81 363 LYS D O 1
ATOM 4620 N N . GLU E 4 36 ? 137.720 189.827 187.366 1.00 211.19 35 GLU E N 1
ATOM 4621 C CA . GLU E 4 36 ? 139.153 190.002 187.159 1.00 211.19 35 GLU E CA 1
ATOM 4622 C C . GLU E 4 36 ? 139.658 189.107 186.032 1.00 211.19 35 GLU E C 1
ATOM 4623 O O . GLU E 4 36 ? 138.893 188.699 185.160 1.00 211.19 35 GLU E O 1
ATOM 4629 N N . THR E 4 37 ? 140.958 188.808 186.057 1.00 212.94 36 THR E N 1
ATOM 4630 C CA . THR E 4 37 ? 141.560 187.962 185.034 1.00 212.94 36 THR E CA 1
ATOM 4631 C C . THR E 4 37 ? 141.355 186.476 185.297 1.00 212.94 36 THR E C 1
ATOM 4632 O O . THR E 4 37 ? 141.714 185.661 184.441 1.00 212.94 36 THR E O 1
ATOM 4636 N N . LEU E 4 38 ? 140.797 186.108 186.453 1.00 211.92 37 LEU E N 1
ATOM 4637 C CA . LEU E 4 38 ? 140.592 184.696 186.763 1.00 211.92 37 LEU E CA 1
ATOM 4638 C C . LEU E 4 38 ? 139.615 184.050 185.788 1.00 211.92 37 LEU E C 1
ATOM 4639 O O . LEU E 4 38 ? 139.819 182.908 185.360 1.00 211.92 37 LEU E O 1
ATOM 4644 N N . LYS E 4 39 ? 138.544 184.763 185.432 1.00 206.93 38 LYS E N 1
ATOM 4645 C CA . LYS E 4 39 ? 137.569 184.213 184.496 1.00 206.93 38 LYS E CA 1
ATOM 4646 C C . LYS E 4 39 ? 138.195 183.959 183.129 1.00 206.93 38 LYS E C 1
ATOM 4647 O O . LYS E 4 39 ? 137.899 182.947 182.484 1.00 206.93 38 LYS E O 1
ATOM 4653 N N . SER E 4 40 ? 139.058 184.868 182.669 1.00 205.13 39 SER E N 1
ATOM 4654 C CA . SER E 4 40 ? 139.787 184.628 181.429 1.00 205.13 39 SER E CA 1
ATOM 4655 C C . SER E 4 40 ? 140.734 183.443 181.571 1.00 205.13 39 SER E C 1
ATOM 4656 O O . SER E 4 40 ? 140.856 182.622 180.655 1.00 205.13 39 SER E O 1
ATOM 4659 N N . ALA E 4 41 ? 141.416 183.342 182.714 1.00 205.50 40 ALA E N 1
ATOM 4660 C CA . ALA E 4 41 ? 142.294 182.202 182.955 1.00 205.50 40 ALA E CA 1
ATOM 4661 C C . ALA E 4 41 ? 141.499 180.905 183.049 1.00 205.50 40 ALA E C 1
ATOM 4662 O O . ALA E 4 41 ? 141.944 179.859 182.561 1.00 205.50 40 ALA E O 1
ATOM 4664 N N . ASN E 4 42 ? 140.324 180.952 183.682 1.00 202.18 41 ASN E N 1
ATOM 4665 C CA . ASN E 4 42 ? 139.476 179.766 183.756 1.00 202.18 41 ASN E CA 1
ATOM 4666 C C . ASN E 4 42 ? 139.024 179.325 182.370 1.00 202.18 41 ASN E C 1
ATOM 4667 O O . ASN E 4 42 ? 139.002 178.126 182.068 1.00 202.18 41 ASN E O 1
ATOM 4672 N N . GLU E 4 43 ? 138.655 180.281 181.514 1.00 190.77 42 GLU E N 1
ATOM 4673 C CA . GLU E 4 43 ? 138.282 179.941 180.145 1.00 190.77 42 GLU E CA 1
ATOM 4674 C C . GLU E 4 43 ? 139.471 179.379 179.377 1.00 190.77 42 GLU E C 1
ATOM 4675 O O . GLU E 4 43 ? 139.315 178.470 178.552 1.00 190.77 42 GLU E O 1
ATOM 4681 N N . LEU E 4 44 ? 140.668 179.914 179.628 1.00 184.04 43 LEU E N 1
ATOM 4682 C CA . LEU E 4 44 ? 141.867 179.384 178.988 1.00 184.04 43 LEU E CA 1
ATOM 4683 C C . LEU E 4 44 ? 142.121 177.940 179.402 1.00 184.04 43 LEU E C 1
ATOM 4684 O O . LEU E 4 44 ? 142.463 177.097 178.564 1.00 184.04 43 LEU E O 1
ATOM 4689 N N . LEU E 4 45 ? 141.964 177.637 180.693 1.00 179.27 44 LEU E N 1
ATOM 4690 C CA . LEU E 4 45 ? 142.191 176.276 181.167 1.00 179.27 44 LEU E CA 1
ATOM 4691 C C . LEU E 4 45 ? 141.168 175.308 180.587 1.00 179.27 44 LEU E C 1
ATOM 4692 O O . LEU E 4 45 ? 141.511 174.179 180.216 1.00 179.27 44 LEU E O 1
ATOM 4697 N N . ASP E 4 46 ? 139.904 175.731 180.504 1.00 168.63 45 ASP E N 1
ATOM 4698 C CA . ASP E 4 46 ? 138.860 174.852 179.986 1.00 168.63 45 ASP E CA 1
ATOM 4699 C C . ASP E 4 46 ? 139.112 174.491 178.528 1.00 168.63 45 ASP E C 1
ATOM 4700 O O . ASP E 4 46 ? 138.870 173.352 178.113 1.00 168.63 45 ASP E O 1
ATOM 4705 N N . SER E 4 47 ? 139.589 175.452 177.733 1.00 155.32 46 SER E N 1
ATOM 4706 C CA . SER E 4 47 ? 139.881 175.174 176.331 1.00 155.32 46 SER E CA 1
ATOM 4707 C C . SER E 4 47 ? 140.984 174.132 176.192 1.00 155.32 46 SER E C 1
ATOM 4708 O O . SER E 4 47 ? 140.903 173.242 175.337 1.00 155.32 46 SER E O 1
ATOM 4711 N N . LEU E 4 48 ? 142.026 174.230 177.021 1.00 146.09 47 LEU E N 1
ATOM 4712 C CA . LEU E 4 48 ? 143.101 173.243 176.975 1.00 146.09 47 LEU E CA 1
ATOM 4713 C C . LEU E 4 48 ? 142.590 171.856 177.343 1.00 146.09 47 LEU E C 1
ATOM 4714 O O . LEU E 4 48 ? 142.941 170.864 176.694 1.00 146.09 47 LEU E O 1
ATOM 4719 N N . GLU E 4 49 ? 141.762 171.769 178.385 1.00 134.96 48 GLU E N 1
ATOM 4720 C CA . GLU E 4 49 ? 141.183 170.485 178.765 1.00 134.96 48 GLU E CA 1
ATOM 4721 C C . GLU E 4 49 ? 140.249 169.963 177.681 1.00 134.96 48 GLU E C 1
ATOM 4722 O O . GLU E 4 49 ? 140.218 168.758 177.404 1.00 134.96 48 GLU E O 1
ATOM 4728 N N . HIS E 4 50 ? 139.474 170.856 177.063 1.00 128.04 49 HIS E N 1
ATOM 4729 C CA . HIS E 4 50 ? 138.567 170.443 175.998 1.00 128.04 49 HIS E CA 1
ATOM 4730 C C . HIS E 4 50 ? 139.339 169.918 174.793 1.00 128.04 49 HIS E C 1
ATOM 4731 O O . HIS E 4 50 ? 138.955 168.909 174.191 1.00 128.04 49 HIS E O 1
ATOM 4738 N N . SER E 4 51 ? 140.430 170.594 174.423 1.00 119.46 50 SER E N 1
ATOM 4739 C CA . SER E 4 51 ? 141.247 170.124 173.309 1.00 119.46 50 SER E CA 1
ATOM 4740 C C . SER E 4 51 ? 141.933 168.807 173.643 1.00 119.46 50 SER E C 1
ATOM 4741 O O . SER E 4 51 ? 142.053 167.925 172.785 1.00 119.46 50 SER E O 1
ATOM 4744 N N . HIS E 4 52 ? 142.395 168.659 174.887 1.00 109.04 51 HIS E N 1
ATOM 4745 C CA . HIS E 4 52 ? 143.071 167.431 175.293 1.00 109.04 51 HIS E CA 1
ATOM 4746 C C . HIS E 4 52 ? 142.114 166.245 175.261 1.00 109.04 51 HIS E C 1
ATOM 4747 O O . HIS E 4 52 ? 142.527 165.112 174.992 1.00 109.04 51 HIS E O 1
ATOM 4754 N N . ARG E 4 53 ? 140.836 166.483 175.552 1.00 101.14 52 ARG E N 1
ATOM 4755 C CA . ARG E 4 53 ? 139.861 165.397 175.560 1.00 101.14 52 ARG E CA 1
ATOM 4756 C C . ARG E 4 53 ? 139.440 164.993 174.151 1.00 101.14 52 ARG E C 1
ATOM 4757 O O . ARG E 4 53 ? 139.240 163.805 173.879 1.00 101.14 52 ARG E O 1
ATOM 4765 N N . VAL E 4 54 ? 139.310 165.963 173.244 1.00 101.09 53 VAL E N 1
ATOM 4766 C CA . VAL E 4 54 ? 138.661 165.704 171.961 1.00 101.09 53 VAL E CA 1
ATOM 4767 C C . VAL E 4 54 ? 139.525 164.808 171.080 1.00 101.09 53 VAL E C 1
ATOM 4768 O O . VAL E 4 54 ? 139.026 163.863 170.457 1.00 101.09 53 VAL E O 1
ATOM 4772 N N . ASP E 4 55 ? 140.825 165.086 171.010 1.00 94.67 54 ASP E N 1
ATOM 4773 C CA . ASP E 4 55 ? 141.684 164.374 170.072 1.00 94.67 54 ASP E CA 1
ATOM 4774 C C . ASP E 4 55 ? 141.771 162.897 170.438 1.00 94.67 54 ASP E C 1
ATOM 4775 O O . ASP E 4 55 ? 142.067 162.541 171.581 1.00 94.67 54 ASP E O 1
ATOM 4780 N N . LEU E 4 56 ? 141.511 162.038 169.455 1.00 78.53 55 LEU E N 1
ATOM 4781 C CA . LEU E 4 56 ? 141.466 160.602 169.682 1.00 78.53 55 LEU E CA 1
ATOM 4782 C C . LEU E 4 56 ? 142.797 159.920 169.414 1.00 78.53 55 LEU E C 1
ATOM 4783 O O . LEU E 4 56 ? 143.076 158.877 170.012 1.00 78.53 55 LEU E O 1
ATOM 4788 N N . SER E 4 57 ? 143.628 160.492 168.540 1.00 77.45 56 SER E N 1
ATOM 4789 C CA . SER E 4 57 ? 144.874 159.834 168.157 1.00 77.45 56 SER E CA 1
ATOM 4790 C C . SER E 4 57 ? 145.794 159.637 169.355 1.00 77.45 56 SER E C 1
ATOM 4791 O O . SER E 4 57 ? 146.404 158.573 169.511 1.00 77.45 56 SER E O 1
ATOM 4794 N N . LEU E 4 58 ? 145.909 160.651 170.211 1.00 80.40 57 LEU E N 1
ATOM 4795 C CA . LEU E 4 58 ? 146.792 160.540 171.365 1.00 80.40 57 LEU E CA 1
ATOM 4796 C C . LEU E 4 58 ? 146.216 159.616 172.429 1.00 80.40 57 LEU E C 1
ATOM 4797 O O . LEU E 4 58 ? 146.971 159.044 173.222 1.00 80.40 57 LEU E O 1
ATOM 4802 N N . HIS E 4 59 ? 144.890 159.473 172.477 1.00 79.68 58 HIS E N 1
ATOM 4803 C CA . HIS E 4 59 ? 144.287 158.537 173.421 1.00 79.68 58 HIS E CA 1
ATOM 4804 C C . HIS E 4 59 ? 144.404 157.102 172.929 1.00 79.68 58 HIS E C 1
ATOM 4805 O O . HIS E 4 59 ? 144.582 156.179 173.731 1.00 79.68 58 HIS E O 1
ATOM 4812 N N . LEU E 4 60 ? 144.291 156.888 171.617 1.00 72.07 59 LEU E N 1
ATOM 4813 C CA . LEU E 4 60 ? 144.561 155.566 171.067 1.00 72.07 59 LEU E CA 1
ATOM 4814 C C . LEU E 4 60 ? 146.020 155.187 171.261 1.00 72.07 59 LEU E C 1
ATOM 4815 O O . LEU E 4 60 ? 146.336 154.027 171.546 1.00 72.07 59 LEU E O 1
ATOM 4820 N N . TYR E 4 61 ? 146.927 156.151 171.095 1.00 70.56 60 TYR E N 1
ATOM 4821 C CA . TYR E 4 61 ? 148.344 155.877 171.298 1.00 70.56 60 TYR E CA 1
ATOM 48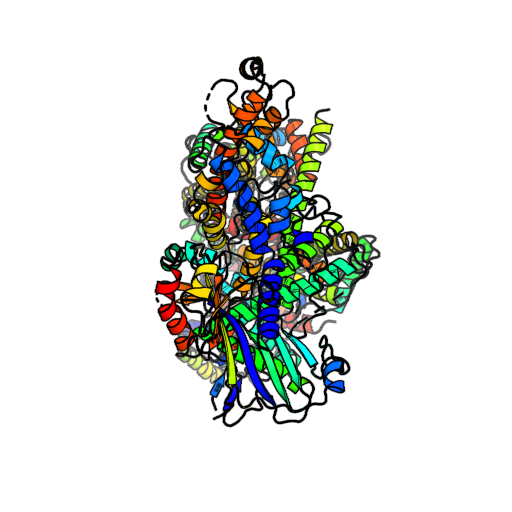22 C C . TYR E 4 61 ? 148.646 155.565 172.757 1.00 70.56 60 TYR E C 1
ATOM 4823 O O . TYR E 4 61 ? 149.444 154.670 173.052 1.00 70.56 60 TYR E O 1
ATOM 4832 N N . SER E 4 62 ? 148.025 156.297 173.682 1.00 71.73 61 SER E N 1
ATOM 4833 C CA . SER E 4 62 ? 148.266 156.053 175.100 1.00 71.73 61 SER E CA 1
ATOM 4834 C C . SER E 4 62 ? 147.826 154.651 175.497 1.00 71.73 61 SER E C 1
ATOM 4835 O O . SER E 4 62 ? 148.484 153.993 176.310 1.00 71.73 61 SER E O 1
ATOM 4838 N N . ALA E 4 63 ? 146.712 154.180 174.936 1.00 70.49 62 ALA E N 1
ATOM 4839 C CA . ALA E 4 63 ? 146.281 152.811 175.192 1.00 70.49 62 ALA E CA 1
ATOM 4840 C C . ALA E 4 63 ? 147.304 151.810 174.675 1.00 70.49 62 ALA E C 1
ATOM 4841 O O . ALA E 4 63 ? 147.570 150.793 175.324 1.00 70.49 62 ALA E O 1
ATOM 4843 N N . TYR E 4 64 ? 147.882 152.075 173.503 1.00 67.94 63 TYR E N 1
ATOM 4844 C CA . TYR E 4 64 ? 148.912 151.187 172.974 1.00 67.94 63 TYR E CA 1
ATOM 4845 C C . TYR E 4 64 ? 150.155 151.190 173.856 1.00 67.94 63 TYR E C 1
ATOM 4846 O O . TYR E 4 64 ? 150.744 150.135 174.115 1.00 67.94 63 TYR E O 1
ATOM 4855 N N . LEU E 4 65 ? 150.577 152.369 174.316 1.00 70.81 64 LEU E N 1
ATOM 4856 C CA . LEU E 4 65 ? 151.791 152.456 175.120 1.00 70.81 64 LEU E CA 1
ATOM 4857 C C . LEU E 4 65 ? 151.595 151.827 176.492 1.00 70.81 64 LEU E C 1
ATOM 4858 O O . LEU E 4 65 ? 152.533 151.251 177.054 1.00 70.81 64 LEU E O 1
ATOM 4863 N N . LEU E 4 66 ? 150.393 151.944 177.056 1.00 70.28 65 LEU E N 1
ATOM 4864 C CA . LEU E 4 66 ? 150.128 151.340 178.357 1.00 70.28 65 LEU E CA 1
ATOM 4865 C C . LEU E 4 66 ? 150.247 149.824 178.291 1.00 70.28 65 LEU E C 1
ATOM 4866 O O . LEU E 4 66 ? 150.860 149.198 179.162 1.00 70.28 65 LEU E O 1
ATOM 4871 N N . LYS E 4 67 ? 149.667 149.215 177.257 1.00 69.42 66 LYS E N 1
ATOM 4872 C CA . LYS E 4 67 ? 149.721 147.764 177.136 1.00 69.42 66 LYS E CA 1
ATOM 4873 C C . LYS E 4 67 ? 151.131 147.290 176.816 1.00 69.42 66 LYS E C 1
ATOM 4874 O O . LYS E 4 67 ? 151.579 146.261 177.334 1.00 69.42 66 LYS E O 1
ATOM 4880 N N . ARG E 4 68 ? 151.848 148.025 175.964 1.00 71.89 67 ARG E N 1
ATOM 4881 C CA . ARG E 4 68 ? 153.197 147.613 175.588 1.00 71.89 67 ARG E CA 1
ATOM 4882 C C . ARG E 4 68 ? 154.171 147.756 176.752 1.00 71.89 67 ARG E C 1
ATOM 4883 O O . ARG E 4 68 ? 155.003 146.872 176.982 1.00 71.89 67 ARG E O 1
ATOM 4891 N N . LEU E 4 69 ? 154.088 148.863 177.490 1.00 72.57 68 LEU E N 1
ATOM 4892 C CA . LEU E 4 69 ? 154.998 149.075 178.610 1.00 72.57 68 LEU E CA 1
ATOM 4893 C C . LEU E 4 69 ? 154.727 148.090 179.740 1.00 72.57 68 LEU E C 1
ATOM 4894 O O . LEU E 4 69 ? 155.660 147.639 180.413 1.00 72.57 68 LEU E O 1
ATOM 4899 N N . LEU E 4 70 ? 153.456 147.759 179.973 1.00 73.01 69 LEU E N 1
ATOM 4900 C CA . LEU E 4 70 ? 153.122 146.807 181.027 1.00 73.01 69 LEU E CA 1
ATOM 4901 C C . LEU E 4 70 ? 153.710 145.434 180.738 1.00 73.01 69 LEU E C 1
ATOM 4902 O O . LEU E 4 70 ? 154.246 144.778 181.639 1.00 73.01 69 LEU E O 1
ATOM 4907 N N . TYR E 4 71 ? 153.619 144.979 179.487 1.00 73.31 70 TYR E N 1
ATOM 4908 C CA . TYR E 4 71 ? 154.155 143.668 179.142 1.00 73.31 70 TYR E CA 1
ATOM 4909 C C . TYR E 4 71 ? 155.673 143.641 179.252 1.00 73.31 70 TYR E C 1
ATOM 4910 O O . TYR E 4 71 ? 156.240 142.702 179.819 1.00 73.31 70 TYR E O 1
ATOM 4919 N N . LYS E 4 72 ? 156.348 144.665 178.728 1.00 74.96 71 LYS E N 1
ATOM 4920 C CA . LYS E 4 72 ? 157.808 144.664 178.735 1.00 74.96 71 LYS E CA 1
ATOM 4921 C C . LYS E 4 72 ? 158.357 144.668 180.154 1.00 74.96 71 LYS E C 1
ATOM 4922 O O . LYS E 4 72 ? 159.341 143.980 180.446 1.00 74.96 71 LYS E O 1
ATOM 4928 N N . ALA E 4 73 ? 157.740 145.437 181.048 1.00 77.31 72 ALA E N 1
ATOM 4929 C CA . ALA E 4 73 ? 158.200 145.490 182.427 1.00 77.31 72 ALA E CA 1
ATOM 4930 C C . ALA E 4 73 ? 157.836 144.245 183.223 1.00 77.31 72 ALA E C 1
ATOM 4931 O O . ALA E 4 73 ? 158.396 144.040 184.304 1.00 77.31 72 ALA E O 1
ATOM 4933 N N . ASN E 4 74 ? 156.922 143.410 182.721 1.00 78.05 73 ASN E N 1
ATOM 4934 C CA . ASN E 4 74 ? 156.442 142.266 183.484 1.00 78.05 73 ASN E CA 1
ATOM 4935 C C . ASN E 4 74 ? 156.373 141.000 182.638 1.00 78.05 73 ASN E C 1
ATOM 4936 O O . ASN E 4 74 ? 155.548 140.121 182.905 1.00 78.05 73 ASN E O 1
ATOM 4941 N N . GLU E 4 75 ? 157.219 140.884 181.618 1.00 81.37 74 GLU E N 1
ATOM 4942 C CA . GLU E 4 75 ? 157.261 139.655 180.836 1.00 81.37 74 GLU E CA 1
ATOM 4943 C C . GLU E 4 75 ? 158.321 138.686 181.330 1.00 81.37 74 GLU E C 1
ATOM 4944 O O . GLU E 4 75 ? 158.108 137.469 181.277 1.00 81.37 74 GLU E O 1
ATOM 4950 N N . LYS E 4 76 ? 159.461 139.196 181.804 1.00 84.19 75 LYS E N 1
ATOM 4951 C CA . LYS E 4 76 ? 160.514 138.315 182.296 1.00 84.19 75 LYS E CA 1
ATOM 4952 C C . LYS E 4 76 ? 160.051 137.549 183.528 1.00 84.19 75 LYS E C 1
ATOM 4953 O O . LYS E 4 76 ? 160.331 136.354 183.669 1.00 84.19 75 LYS E O 1
ATOM 4959 N N . LYS E 4 77 ? 159.333 138.219 184.424 1.00 85.49 76 LYS E N 1
ATOM 4960 C CA . LYS E 4 77 ? 158.692 137.581 185.562 1.00 85.49 76 LYS E CA 1
ATOM 4961 C C . LYS E 4 77 ? 157.243 138.033 185.636 1.00 85.49 76 LYS E C 1
ATOM 4962 O O . LYS E 4 77 ? 156.894 139.123 185.176 1.00 85.49 76 LYS E O 1
ATOM 4968 N N . HIS E 4 78 ? 156.403 137.183 186.223 1.00 82.20 77 HIS E N 1
ATOM 4969 C CA . HIS E 4 78 ? 154.976 137.464 186.378 1.00 82.20 77 HIS E CA 1
ATOM 4970 C C . HIS E 4 78 ? 154.306 137.734 185.034 1.00 82.20 77 HIS E C 1
ATOM 4971 O O . HIS E 4 78 ? 153.524 138.675 184.891 1.00 82.20 77 HIS E O 1
ATOM 4978 N N . PHE E 4 79 ? 154.619 136.909 184.033 1.00 79.91 78 PHE E N 1
ATOM 4979 C CA . PHE E 4 79 ? 153.938 137.046 182.750 1.00 79.91 78 PHE E CA 1
ATOM 4980 C C . PHE E 4 79 ? 152.462 136.698 182.871 1.00 79.91 78 PHE E C 1
ATOM 4981 O O . PHE E 4 79 ? 151.614 137.344 182.244 1.00 79.91 78 PHE E O 1
ATOM 4989 N N . TYR E 4 80 ? 152.136 135.668 183.654 1.00 85.03 79 TYR E N 1
ATOM 4990 C CA . TYR E 4 80 ? 150.740 135.282 183.821 1.00 85.03 79 TYR E CA 1
ATOM 4991 C C . TYR E 4 80 ? 149.936 136.399 184.469 1.00 85.03 79 TYR E C 1
ATOM 4992 O O . TYR E 4 80 ? 148.808 136.685 184.052 1.00 85.03 79 TYR E O 1
ATOM 5001 N N . GLU E 4 81 ? 150.499 137.041 185.493 1.00 82.96 80 GLU E N 1
ATOM 5002 C CA . GLU E 4 81 ? 149.782 138.108 186.181 1.00 82.96 80 GLU E CA 1
ATOM 5003 C C . GLU E 4 81 ? 149.509 139.279 185.247 1.00 82.96 80 GLU E C 1
ATOM 5004 O O . GLU E 4 81 ? 148.382 139.781 185.178 1.00 82.96 80 GLU E O 1
ATOM 5010 N N . VAL E 4 82 ? 150.529 139.726 184.513 1.00 78.91 81 VAL E N 1
ATOM 5011 C CA . VAL E 4 82 ? 150.348 140.886 183.648 1.00 78.91 81 VAL E CA 1
ATOM 5012 C C . VAL E 4 82 ? 149.431 140.559 182.477 1.00 78.91 81 VAL E C 1
ATOM 5013 O O . VAL E 4 82 ? 148.636 141.405 182.052 1.00 78.91 81 VAL E O 1
ATOM 5017 N N . ASN E 4 83 ? 149.516 139.343 181.933 1.00 77.85 82 ASN E N 1
ATOM 5018 C CA . ASN E 4 83 ? 148.627 138.966 180.840 1.00 77.85 82 ASN E CA 1
ATOM 5019 C C . ASN E 4 83 ? 147.177 138.934 181.303 1.00 77.85 82 ASN E C 1
ATOM 5020 O O . ASN E 4 83 ? 146.278 139.413 180.604 1.00 77.85 82 ASN E O 1
ATOM 5025 N N . GLN E 4 84 ? 146.931 138.368 182.485 1.00 82.27 83 GLN E N 1
ATOM 5026 C CA . GLN E 4 84 ? 145.582 138.372 183.038 1.00 82.27 83 GLN E CA 1
ATOM 5027 C C . GLN E 4 84 ? 145.151 139.784 183.406 1.00 82.27 83 GLN E C 1
ATOM 5028 O O . GLN E 4 84 ? 143.992 140.165 183.205 1.00 82.27 83 GLN E O 1
ATOM 5034 N N . PHE E 4 85 ? 146.074 140.576 183.953 1.00 79.22 84 PHE E N 1
ATOM 5035 C CA . PHE E 4 85 ? 145.752 141.948 184.326 1.00 79.22 84 PHE E CA 1
ATOM 5036 C C . PHE E 4 85 ? 145.364 142.770 183.106 1.00 79.22 84 PHE E C 1
ATOM 5037 O O . PHE E 4 85 ? 144.379 143.515 183.131 1.00 79.22 84 PHE E O 1
ATOM 5045 N N . VAL E 4 86 ? 146.131 142.646 182.024 1.00 76.27 85 VAL E N 1
ATOM 5046 C CA . VAL E 4 86 ? 145.824 143.398 180.813 1.00 76.27 85 VAL E CA 1
ATOM 5047 C C . VAL E 4 86 ? 144.535 142.889 180.182 1.00 76.27 85 VAL E C 1
ATOM 5048 O O . VAL E 4 86 ? 143.648 143.673 179.830 1.00 76.27 85 VAL E O 1
ATOM 5052 N N . LYS E 4 87 ? 144.399 141.569 180.053 1.00 80.32 86 LYS E N 1
ATOM 5053 C CA . LYS E 4 87 ? 143.274 141.010 179.309 1.00 80.32 86 LYS E CA 1
ATOM 5054 C C . LYS E 4 87 ? 141.943 141.227 180.019 1.00 80.32 86 LYS E C 1
ATOM 5055 O O . LYS E 4 87 ? 140.922 141.441 179.357 1.00 80.32 86 LYS E O 1
ATOM 5061 N N . THR E 4 88 ? 141.923 141.174 181.350 1.00 79.15 87 THR E N 1
ATOM 5062 C CA . THR E 4 88 ? 140.664 141.269 182.077 1.00 79.15 87 THR E CA 1
ATOM 5063 C C . THR E 4 88 ? 140.289 142.695 182.448 1.00 79.15 87 THR E C 1
ATOM 5064 O O . THR E 4 88 ? 139.100 142.985 182.620 1.00 79.15 87 THR E O 1
ATOM 5068 N N . GLN E 4 89 ? 141.261 143.594 182.578 1.00 78.15 88 GLN E N 1
ATOM 5069 C CA . GLN E 4 89 ? 140.980 144.974 182.949 1.00 78.15 88 GLN E CA 1
ATOM 5070 C C . GLN E 4 89 ? 141.054 145.933 181.771 1.00 78.15 88 GLN E C 1
ATOM 5071 O O . GLN E 4 89 ? 140.098 146.671 181.519 1.00 78.15 88 GLN E O 1
ATOM 5077 N N . ILE E 4 90 ? 142.164 145.951 181.040 1.00 76.87 89 ILE E N 1
ATOM 5078 C CA . ILE E 4 90 ? 142.245 146.726 179.790 1.00 76.87 89 ILE E CA 1
ATOM 5079 C C . ILE E 4 90 ? 141.808 145.774 178.685 1.00 76.87 89 ILE E C 1
ATOM 5080 O O . ILE E 4 90 ? 142.611 145.198 177.948 1.00 76.87 89 ILE E O 1
ATOM 5085 N N . LYS E 4 91 ? 140.496 145.635 178.539 1.00 77.50 90 LYS E N 1
ATOM 5086 C CA . LYS E 4 91 ? 139.965 144.627 177.640 1.00 77.50 90 LYS E CA 1
ATOM 5087 C C . LYS E 4 91 ? 140.228 145.004 176.185 1.00 77.50 90 LYS E C 1
ATOM 5088 O O . LYS E 4 91 ? 140.550 146.148 175.856 1.00 77.50 90 LYS E O 1
ATOM 5094 N N . ASP E 4 92 ? 140.106 144.006 175.307 1.00 80.25 91 ASP E N 1
ATOM 5095 C CA . ASP E 4 92 ? 140.246 144.263 173.879 1.00 80.25 91 ASP E CA 1
ATOM 5096 C C . ASP E 4 92 ? 139.183 145.231 173.384 1.00 80.25 91 ASP E C 1
ATOM 5097 O O . ASP E 4 92 ? 139.446 146.035 172.484 1.00 80.25 91 ASP E O 1
ATOM 5102 N N . ASN E 4 93 ? 137.983 145.179 173.965 1.00 77.28 92 ASN E N 1
ATOM 5103 C CA . ASN E 4 93 ? 136.903 146.056 173.537 1.00 77.28 92 ASN E CA 1
ATOM 5104 C C . ASN E 4 93 ? 137.116 147.505 173.948 1.00 77.28 92 ASN E C 1
ATOM 5105 O O . ASN E 4 93 ? 136.237 148.332 173.694 1.00 77.28 92 ASN E O 1
ATOM 5110 N N . TRP E 4 94 ? 138.240 147.828 174.590 1.00 73.23 93 TRP E N 1
ATOM 5111 C CA . TRP E 4 94 ? 138.544 149.224 174.882 1.00 73.23 93 TRP E CA 1
ATOM 5112 C C . TRP E 4 94 ? 138.793 150.010 173.601 1.00 73.23 93 TRP E C 1
ATOM 5113 O O . TRP E 4 94 ? 138.345 151.154 173.468 1.00 73.23 93 TRP E O 1
ATOM 5124 N N . THR E 4 95 ? 139.501 149.411 172.643 1.00 74.43 94 THR E N 1
ATOM 5125 C CA . THR E 4 95 ? 139.820 150.072 171.387 1.00 74.43 94 THR E CA 1
ATOM 5126 C C . THR E 4 95 ? 139.328 149.318 170.161 1.00 74.43 94 THR E C 1
ATOM 5127 O O . THR E 4 95 ? 139.523 149.802 169.041 1.00 74.43 94 THR E O 1
ATOM 5131 N N . SER E 4 96 ? 138.704 148.157 170.330 1.00 70.86 95 SER E N 1
ATOM 5132 C CA . SER E 4 96 ? 138.243 147.385 169.185 1.00 70.86 95 SER E CA 1
ATOM 5133 C C . SER E 4 96 ? 137.121 148.115 168.458 1.00 70.86 95 SER E C 1
ATOM 5134 O O . SER E 4 96 ? 136.263 148.748 169.080 1.00 70.86 95 SER E O 1
ATOM 5137 N N . TRP E 4 97 ? 137.129 148.021 167.133 1.00 67.09 96 TRP E N 1
ATOM 5138 C CA . TRP E 4 97 ? 136.171 148.728 166.295 1.00 67.09 96 TRP E CA 1
ATOM 5139 C C . TRP E 4 97 ? 136.107 148.027 164.947 1.00 67.09 96 TRP E C 1
ATOM 5140 O O . TRP E 4 97 ? 137.056 147.335 164.561 1.00 67.09 96 TRP E O 1
ATOM 5151 N N . PRO E 4 98 ? 134.999 148.180 164.204 1.00 67.41 97 PRO E N 1
ATOM 5152 C CA . PRO E 4 98 ? 133.737 148.833 164.564 1.00 67.41 97 PRO E CA 1
ATOM 5153 C C . PRO E 4 98 ? 132.785 147.902 165.305 1.00 67.41 97 PRO E C 1
ATOM 5154 O O . PRO E 4 98 ? 132.963 146.688 165.261 1.00 67.41 97 PRO E O 1
ATOM 5158 N N . ASN E 4 99 ? 131.782 148.467 165.968 1.00 74.72 98 ASN E N 1
ATOM 5159 C CA . ASN E 4 99 ? 130.810 147.700 166.728 1.00 74.72 98 ASN E CA 1
ATOM 5160 C C . ASN E 4 99 ? 129.401 148.123 166.346 1.00 74.72 98 ASN E C 1
ATOM 5161 O O . ASN E 4 99 ? 129.193 149.244 165.873 1.00 74.72 98 ASN E O 1
ATOM 5166 N N . PRO E 4 100 ? 128.416 147.241 166.526 1.00 79.01 99 PRO E N 1
ATOM 5167 C CA . PRO E 4 100 ? 127.020 147.693 166.436 1.00 79.01 99 PRO E CA 1
ATOM 5168 C C . PRO E 4 100 ? 126.689 148.747 167.471 1.00 79.01 99 PRO E C 1
ATOM 5169 O O . PRO E 4 100 ? 125.793 149.569 167.249 1.00 79.01 99 PRO E O 1
ATOM 5173 N N . ASN E 4 101 ? 127.389 148.740 168.604 1.00 82.05 100 ASN E N 1
ATOM 5174 C CA . ASN E 4 101 ? 127.311 149.820 169.577 1.00 82.05 100 ASN E CA 1
ATOM 5175 C C . ASN E 4 101 ? 128.234 150.950 169.148 1.00 82.05 100 ASN E C 1
ATOM 5176 O O . ASN E 4 101 ? 128.708 150.962 168.008 1.00 82.05 100 ASN E O 1
ATOM 5181 N N . THR E 4 102 ? 128.493 151.890 170.057 1.00 79.56 101 THR E N 1
ATOM 5182 C CA . THR E 4 102 ? 129.369 153.049 169.838 1.00 79.56 101 THR E CA 1
ATOM 5183 C C . THR E 4 102 ? 129.219 153.628 168.430 1.00 79.56 101 THR E C 1
ATOM 5184 O O . THR E 4 102 ? 130.186 153.815 167.689 1.00 79.56 101 THR E O 1
ATOM 5188 N N . ILE E 4 103 ? 127.973 153.927 168.067 1.00 79.25 102 ILE E N 1
ATOM 5189 C CA . ILE E 4 103 ? 127.674 154.660 166.835 1.00 79.25 102 ILE E CA 1
ATOM 5190 C C . ILE E 4 103 ? 127.725 156.138 167.208 1.00 79.25 102 ILE E C 1
ATOM 5191 O O . ILE E 4 103 ? 126.710 156.765 167.507 1.00 79.25 102 ILE E O 1
ATOM 5196 N N . ILE E 4 104 ? 128.926 156.703 167.184 1.00 80.30 103 ILE E N 1
ATOM 5197 C CA . ILE E 4 104 ? 129.166 158.058 167.664 1.00 80.30 103 ILE E CA 1
ATOM 5198 C C . ILE E 4 104 ? 129.251 158.980 166.457 1.00 80.30 103 ILE E C 1
ATOM 5199 O O . ILE E 4 104 ? 130.166 158.864 165.635 1.00 80.30 103 ILE E O 1
ATOM 5204 N N . ASP E 4 105 ? 128.304 159.913 166.359 1.00 83.51 104 ASP E N 1
ATOM 5205 C CA . ASP E 4 105 ? 128.239 160.835 165.235 1.00 83.51 104 ASP E CA 1
ATOM 5206 C C . ASP E 4 105 ? 129.078 162.065 165.551 1.00 83.51 104 ASP E C 1
ATOM 5207 O O . ASP E 4 105 ? 128.721 162.824 166.464 1.00 83.51 104 ASP E O 1
ATOM 5212 N N . PRO E 4 106 ? 130.187 162.301 164.848 1.00 83.89 105 PRO E N 1
ATOM 5213 C CA . PRO E 4 106 ? 130.921 163.559 165.055 1.00 83.89 105 PRO E CA 1
ATOM 5214 C C . PRO E 4 106 ? 130.105 164.786 164.698 1.00 83.89 105 PRO E C 1
ATOM 5215 O O . PRO E 4 106 ? 130.241 165.823 165.359 1.00 83.89 105 PRO E O 1
ATOM 5219 N N . SER E 4 107 ? 129.255 164.691 163.676 1.00 92.44 106 SER E N 1
ATOM 5220 C CA . SER E 4 107 ? 128.386 165.781 163.237 1.00 92.44 106 SER E CA 1
ATOM 5221 C C . SER E 4 107 ? 129.186 167.058 162.981 1.00 92.44 106 SER E C 1
ATOM 5222 O O . SER E 4 107 ? 128.929 168.117 163.554 1.00 92.44 106 SER E O 1
ATOM 5225 N N . VAL E 4 108 ? 130.180 166.936 162.096 1.00 97.49 107 VAL E N 1
ATOM 5226 C CA . VAL E 4 108 ? 131.038 168.071 161.763 1.00 97.49 107 VAL E CA 1
ATOM 5227 C C . VAL E 4 108 ? 130.543 168.856 160.558 1.00 97.49 107 VAL E C 1
ATOM 5228 O O . VAL E 4 108 ? 131.035 169.968 160.313 1.00 97.49 107 VAL E O 1
ATOM 5232 N N . ASP E 4 109 ? 129.589 168.321 159.795 1.00 103.62 108 ASP E N 1
ATOM 5233 C CA . ASP E 4 109 ? 129.039 169.061 158.669 1.00 103.62 108 ASP E CA 1
ATOM 5234 C C . ASP E 4 109 ? 128.057 170.141 159.098 1.00 103.62 108 ASP E C 1
ATOM 5235 O O . ASP E 4 109 ? 127.640 170.945 158.259 1.00 103.62 108 ASP E O 1
ATOM 5240 N N . LYS E 4 110 ? 127.679 170.174 160.372 1.00 110.40 109 LYS E N 1
ATOM 5241 C CA . LYS E 4 110 ? 126.808 171.208 160.910 1.00 110.40 109 LYS E CA 1
ATOM 5242 C C . LYS E 4 110 ? 127.575 172.280 161.675 1.00 110.40 109 LYS E C 1
ATOM 5243 O O . LYS E 4 110 ? 126.962 173.052 162.419 1.00 110.40 109 LYS E O 1
ATOM 5249 N N . LEU E 4 111 ? 128.894 172.344 161.512 1.00 116.28 110 LEU E N 1
ATOM 5250 C CA . LEU E 4 111 ? 129.726 173.266 162.272 1.00 116.28 110 LEU E CA 1
ATOM 5251 C C . LEU E 4 111 ? 130.452 174.298 161.423 1.00 116.28 110 LEU E C 1
ATOM 5252 O O . LEU E 4 111 ? 130.642 175.424 161.886 1.00 116.28 110 LEU E O 1
ATOM 5257 N N . TYR E 4 112 ? 130.860 173.955 160.206 1.00 121.82 111 TYR E N 1
ATOM 5258 C CA . TYR E 4 112 ? 131.645 174.842 159.361 1.00 121.82 111 TYR E CA 1
ATOM 5259 C C . TYR E 4 112 ? 130.853 175.237 158.122 1.00 121.82 111 TYR E C 1
ATOM 5260 O O . TYR E 4 112 ? 129.771 174.714 157.849 1.00 121.82 111 TYR E O 1
ATOM 5269 N N . GLU E 4 113 ? 131.412 176.183 157.367 1.00 127.30 112 GLU E N 1
ATOM 5270 C CA . GLU E 4 113 ? 130.862 176.541 156.065 1.00 127.30 112 GLU E CA 1
ATOM 5271 C C . GLU E 4 113 ? 131.949 176.496 155.002 1.00 127.30 112 GLU E C 1
ATOM 5272 O O . GLU E 4 113 ? 131.656 176.468 153.803 1.00 127.30 112 GLU E O 1
ATOM 5278 N N . ASP E 4 114 ? 133.210 176.487 155.434 1.00 123.39 113 ASP E N 1
ATOM 5279 C CA . ASP E 4 114 ? 134.344 176.337 154.525 1.00 123.39 113 ASP E CA 1
ATOM 5280 C C . ASP E 4 114 ? 134.512 174.865 154.141 1.00 123.39 113 ASP E C 1
ATOM 5281 O O . ASP E 4 114 ? 135.539 174.230 154.380 1.00 123.39 113 ASP E O 1
ATOM 5286 N N . ILE E 4 115 ? 133.460 174.323 153.536 1.00 112.45 114 ILE E N 1
ATOM 5287 C CA . ILE E 4 115 ? 133.386 172.898 153.227 1.00 112.45 114 ILE E CA 1
ATOM 5288 C C . ILE E 4 115 ? 132.837 172.701 151.817 1.00 112.45 114 ILE E C 1
ATOM 5289 O O . ILE E 4 115 ? 132.225 173.625 151.260 1.00 112.45 114 ILE E O 1
ATOM 5294 N N . PRO E 4 116 ? 133.069 171.541 151.179 1.00 103.28 115 PRO E N 1
ATOM 5295 C CA . PRO E 4 116 ? 132.526 171.273 149.842 1.00 103.28 115 PRO E CA 1
ATOM 5296 C C . PRO E 4 116 ? 131.007 171.413 149.775 1.00 103.28 115 PRO E C 1
ATOM 5297 O O . PRO E 4 116 ? 130.509 172.166 148.938 1.00 103.28 115 PRO E O 1
ATOM 5301 N N . VAL E 4 124 ? 119.946 162.920 160.864 1.00 89.53 123 VAL E N 1
ATOM 5302 C CA . VAL E 4 124 ? 119.839 161.478 161.039 1.00 89.53 123 VAL E CA 1
ATOM 5303 C C . VAL E 4 124 ? 119.650 161.146 162.519 1.00 89.53 123 VAL E C 1
ATOM 5304 O O . VAL E 4 124 ? 120.273 161.757 163.388 1.00 89.53 123 VAL E O 1
ATOM 5308 N N . GLN E 4 125 ? 118.769 160.189 162.799 1.00 92.03 124 GLN E N 1
ATOM 5309 C CA . GLN E 4 125 ? 118.521 159.779 164.170 1.00 92.03 124 GLN E CA 1
ATOM 5310 C C . GLN E 4 125 ? 119.774 159.141 164.768 1.00 92.03 124 GLN E C 1
ATOM 5311 O O . GLN E 4 125 ? 120.536 158.474 164.065 1.00 92.03 124 GLN E O 1
ATOM 5317 N N . PRO E 4 126 ? 120.015 159.340 166.064 1.00 92.02 125 PRO E N 1
ATOM 5318 C CA . PRO E 4 126 ? 121.224 158.775 166.674 1.00 92.02 125 PRO E CA 1
ATOM 5319 C C . PRO E 4 126 ? 121.181 157.256 166.690 1.00 92.02 125 PRO E C 1
ATOM 5320 O O . PRO E 4 126 ? 120.124 156.646 166.868 1.00 92.02 125 PRO E O 1
ATOM 5324 N N . GLY E 4 127 ? 122.349 156.647 166.499 1.00 87.01 126 GLY E N 1
ATOM 5325 C CA . GLY E 4 127 ? 122.445 155.204 166.480 1.00 87.01 126 GLY E CA 1
ATOM 5326 C C . GLY E 4 127 ? 121.875 154.540 165.251 1.00 87.01 126 GLY E C 1
ATOM 5327 O O . GLY E 4 127 ? 121.699 153.319 165.252 1.00 87.01 126 GLY E O 1
ATOM 5328 N N . GLU E 4 128 ? 121.581 155.301 164.201 1.00 88.45 127 GLU E N 1
ATOM 5329 C CA . GLU E 4 128 ? 120.973 154.741 163.004 1.00 88.45 127 GLU E CA 1
ATOM 5330 C C . GLU E 4 128 ? 122.023 154.087 162.118 1.00 88.45 127 GLU E C 1
ATOM 5331 O O . GLU E 4 128 ? 123.122 154.618 161.934 1.00 88.45 127 GLU E O 1
ATOM 5337 N N . ILE E 4 129 ? 121.679 152.926 161.569 1.00 84.14 128 ILE E N 1
ATOM 5338 C CA . ILE E 4 129 ? 122.510 152.225 160.598 1.00 84.14 128 ILE E CA 1
ATOM 5339 C C . ILE E 4 129 ? 121.669 152.081 159.337 1.00 84.14 128 ILE E C 1
ATOM 5340 O O . ILE E 4 129 ? 120.754 151.251 159.280 1.00 84.14 128 ILE E O 1
ATOM 5345 N N . SER E 4 130 ? 121.968 152.890 158.326 1.00 88.40 129 SER E N 1
ATOM 5346 C CA . SER E 4 130 ? 121.228 152.870 157.071 1.00 88.40 129 SER E CA 1
ATOM 5347 C C . SER E 4 130 ? 122.058 153.590 156.017 1.00 88.40 129 SER E C 1
ATOM 5348 O O . SER E 4 130 ? 123.128 154.133 156.306 1.00 88.40 129 SER E O 1
ATOM 5351 N N . ASN E 4 131 ? 121.553 153.591 154.782 1.00 86.59 130 ASN E N 1
ATOM 5352 C CA . ASN E 4 131 ? 122.257 154.275 153.704 1.00 86.59 130 ASN E CA 1
ATOM 5353 C C . ASN E 4 131 ? 122.270 155.783 153.912 1.00 86.59 130 ASN E C 1
ATOM 5354 O O . ASN E 4 131 ? 123.214 156.455 153.483 1.00 86.59 130 ASN E O 1
ATOM 5359 N N . ARG E 4 132 ? 121.240 156.331 154.559 1.00 88.06 131 ARG E N 1
ATOM 5360 C CA . ARG E 4 132 ? 121.256 157.750 154.896 1.00 88.06 131 ARG E CA 1
ATOM 5361 C C . ARG E 4 132 ? 122.418 158.076 155.821 1.00 88.06 131 ARG E C 1
ATOM 5362 O O . ARG E 4 132 ? 123.092 159.097 155.649 1.00 88.06 131 ARG E O 1
ATOM 5370 N N . ALA E 4 133 ? 122.662 157.222 156.816 1.00 82.28 132 ALA E N 1
ATOM 5371 C CA . ALA E 4 133 ? 123.822 157.407 157.679 1.00 82.28 132 ALA E CA 1
ATOM 5372 C C . ALA E 4 133 ? 125.119 157.239 156.899 1.00 82.28 132 ALA E C 1
ATOM 5373 O O . ALA E 4 133 ? 126.085 157.979 157.121 1.00 82.28 132 ALA E O 1
ATOM 5375 N N . LEU E 4 134 ? 125.162 156.267 155.985 1.00 81.11 133 LEU E N 1
ATOM 5376 C CA . LEU E 4 134 ? 126.354 156.070 155.166 1.00 81.11 133 LEU E CA 1
ATOM 5377 C C . LEU E 4 134 ? 126.624 157.279 154.280 1.00 81.11 133 LEU E C 1
ATOM 5378 O O . LEU E 4 134 ? 127.770 157.725 154.158 1.00 81.11 133 LEU E O 1
ATOM 5383 N N . MET E 4 135 ? 125.581 157.822 153.649 1.00 84.60 134 MET E N 1
ATOM 5384 C CA . MET E 4 135 ? 125.748 159.041 152.865 1.00 84.60 134 MET E CA 1
ATOM 5385 C C . MET E 4 135 ? 126.161 160.205 153.754 1.00 84.60 134 MET E C 1
ATOM 5386 O O . MET E 4 135 ? 126.986 161.036 153.361 1.00 84.60 134 MET E O 1
ATOM 5391 N N . HIS E 4 136 ? 125.590 160.281 154.957 1.00 80.70 135 HIS E N 1
ATOM 5392 C CA . HIS E 4 136 ? 125.993 161.305 155.912 1.00 80.70 135 HIS E CA 1
ATOM 5393 C C . HIS E 4 136 ? 127.453 161.139 156.309 1.00 80.70 135 HIS E C 1
ATOM 5394 O O . HIS E 4 136 ? 128.183 162.127 156.445 1.00 80.70 135 HIS E O 1
ATOM 5401 N N . ALA E 4 137 ? 127.896 159.894 156.501 1.00 79.22 136 ALA E N 1
ATOM 5402 C CA . ALA E 4 137 ? 129.282 159.649 156.887 1.00 79.22 136 ALA E CA 1
ATOM 5403 C C . ALA E 4 137 ? 130.249 160.081 155.793 1.00 79.22 136 ALA E C 1
ATOM 5404 O O . ALA E 4 137 ? 131.313 160.641 156.082 1.00 79.22 136 ALA E O 1
ATOM 5406 N N . SER E 4 138 ? 129.902 159.821 154.531 1.00 78.20 137 SER E N 1
ATOM 5407 C CA . SER E 4 138 ? 130.773 160.216 153.428 1.00 78.20 137 SER E CA 1
ATOM 5408 C C . SER E 4 138 ? 130.898 161.731 153.337 1.00 78.20 137 SER E C 1
ATOM 5409 O O . SER E 4 138 ? 131.968 162.253 153.007 1.00 78.20 137 SER E O 1
ATOM 5412 N N . ASP E 4 139 ? 129.813 162.453 153.622 1.00 80.25 138 ASP E N 1
ATOM 5413 C CA . ASP E 4 139 ? 129.849 163.910 153.548 1.00 80.25 138 ASP E CA 1
ATOM 5414 C C . ASP E 4 139 ? 130.869 164.483 154.522 1.00 80.25 138 ASP E C 1
ATOM 5415 O O . ASP E 4 139 ? 131.605 165.418 154.190 1.00 80.25 138 ASP E O 1
ATOM 5420 N N . MET E 4 140 ? 130.929 163.933 155.735 1.00 79.27 139 MET E N 1
ATOM 5421 C CA . MET E 4 140 ? 131.915 164.407 156.699 1.00 79.27 139 MET E CA 1
ATOM 5422 C C . MET E 4 140 ? 133.315 163.909 156.367 1.00 79.27 139 MET E C 1
ATOM 5423 O O . MET E 4 140 ? 134.301 164.536 156.769 1.00 79.27 139 MET E O 1
ATOM 5428 N N . MET E 4 141 ? 133.428 162.786 155.654 1.00 78.87 140 MET E N 1
ATOM 5429 C CA . MET E 4 141 ? 134.741 162.338 155.204 1.00 78.87 140 MET E CA 1
ATOM 5430 C C . MET E 4 141 ? 135.338 163.313 154.199 1.00 78.87 140 MET E C 1
ATOM 5431 O O . MET E 4 141 ? 136.539 163.603 154.240 1.00 78.87 140 MET E O 1
ATOM 5436 N N . ARG E 4 142 ? 134.513 163.828 153.285 1.00 78.45 141 ARG E N 1
ATOM 5437 C CA . ARG E 4 142 ? 134.997 164.810 152.321 1.00 78.45 141 ARG E CA 1
ATOM 5438 C C . ARG E 4 142 ? 135.456 166.081 153.020 1.00 78.45 141 ARG E C 1
ATOM 5439 O O . ARG E 4 142 ? 136.358 166.775 152.537 1.00 78.45 141 ARG E O 1
ATOM 5447 N N . VAL E 4 143 ? 134.837 166.407 154.155 1.00 81.44 142 VAL E N 1
ATOM 5448 C CA . VAL E 4 143 ? 135.287 167.544 154.950 1.00 81.44 142 VAL E CA 1
ATOM 5449 C C . VAL E 4 143 ? 136.696 167.302 155.472 1.00 81.44 142 VAL E C 1
ATOM 5450 O O . VAL E 4 143 ? 137.546 168.201 155.453 1.00 81.44 142 VAL E O 1
ATOM 5454 N N . GLU E 4 144 ? 136.967 166.086 155.950 1.00 83.67 143 GLU E N 1
ATOM 5455 C CA . GLU E 4 144 ? 138.291 165.775 156.478 1.00 83.67 143 GLU E CA 1
ATOM 5456 C C . GLU E 4 144 ? 139.347 165.793 155.382 1.00 83.67 143 GLU E C 1
ATOM 5457 O O . GLU E 4 144 ? 140.464 166.278 155.595 1.00 83.67 143 GLU E O 1
ATOM 5463 N N . LEU E 4 145 ? 139.017 165.260 154.204 1.00 77.50 144 LEU E N 1
ATOM 5464 C CA . LEU E 4 145 ? 139.957 165.304 153.088 1.00 77.50 144 LEU E CA 1
ATOM 5465 C C . LEU E 4 145 ? 140.240 166.739 152.669 1.00 77.50 144 LEU E C 1
ATOM 5466 O O . LEU E 4 145 ? 141.377 167.081 152.326 1.00 77.50 144 LEU E O 1
ATOM 5471 N N . ASP E 4 146 ? 139.215 167.593 152.690 1.00 82.85 145 ASP E N 1
ATOM 5472 C CA . ASP E 4 146 ? 139.409 168.995 152.339 1.00 82.85 145 ASP E CA 1
ATOM 5473 C C . ASP E 4 146 ? 140.393 169.668 153.287 1.00 82.85 145 ASP E C 1
ATOM 5474 O O . ASP E 4 146 ? 141.236 170.461 152.856 1.00 82.85 145 ASP E O 1
ATOM 5479 N N . ALA E 4 147 ? 140.299 169.364 154.581 1.00 84.02 146 ALA E N 1
ATOM 5480 C CA . ALA E 4 147 ? 141.229 169.940 155.546 1.00 84.02 146 ALA E CA 1
ATOM 5481 C C . ALA E 4 147 ? 142.661 169.525 155.242 1.00 84.02 146 ALA E C 1
ATOM 5482 O O . ALA E 4 147 ? 143.588 170.338 155.329 1.00 84.02 146 ALA E O 1
ATOM 5484 N N . GLN E 4 148 ? 142.864 168.252 154.895 1.00 79.53 147 GLN E N 1
ATOM 5485 C CA . GLN E 4 148 ? 144.199 167.787 154.537 1.00 79.53 147 GLN E CA 1
ATOM 5486 C C . GLN E 4 148 ? 144.687 168.446 153.254 1.00 79.53 147 GLN E C 1
ATOM 5487 O O . GLN E 4 148 ? 145.863 168.813 153.142 1.00 79.53 147 GLN E O 1
ATOM 5493 N N . TRP E 4 149 ? 143.797 168.596 152.272 1.00 75.82 148 TRP E N 1
ATOM 5494 C CA . TRP E 4 149 ? 144.168 169.224 151.008 1.00 75.82 148 TRP E CA 1
ATOM 5495 C C . TRP E 4 149 ? 144.625 170.661 151.223 1.00 75.82 148 TRP E C 1
ATOM 5496 O O . TRP E 4 149 ? 145.667 171.077 150.707 1.00 75.82 148 TRP E O 1
ATOM 5507 N N . GLN E 4 150 ? 143.862 171.430 151.999 1.00 84.96 149 GLN E N 1
ATOM 5508 C CA . GLN E 4 150 ? 144.206 172.830 152.220 1.00 84.96 149 GLN E CA 1
ATOM 5509 C C . GLN E 4 150 ? 145.444 172.965 153.096 1.00 84.96 149 GLN E C 1
ATOM 5510 O O . GLN E 4 150 ? 146.237 173.896 152.922 1.00 84.96 149 GLN E O 1
ATOM 5516 N N . LYS E 4 151 ? 145.621 172.052 154.051 1.00 81.37 150 LYS E N 1
ATOM 5517 C CA . LYS E 4 151 ? 146.784 172.118 154.929 1.00 81.37 150 LYS E CA 1
ATOM 5518 C C . LYS E 4 151 ? 148.072 171.862 154.157 1.00 81.37 150 LYS E C 1
ATOM 5519 O O . LYS E 4 151 ? 149.091 172.521 154.393 1.00 81.37 150 LYS E O 1
ATOM 5525 N N . PHE E 4 152 ? 148.049 170.897 153.236 1.00 77.60 151 PHE E N 1
ATOM 5526 C CA . PHE E 4 152 ? 149.237 170.598 152.444 1.00 77.60 151 PHE E CA 1
ATOM 5527 C C . PHE E 4 152 ? 149.628 171.784 151.572 1.00 77.60 151 PHE E C 1
ATOM 5528 O O . PHE E 4 152 ? 150.799 172.177 151.525 1.00 77.60 151 PHE E O 1
ATOM 5536 N N . LEU E 4 153 ? 148.653 172.367 150.873 1.00 79.21 152 LEU E N 1
ATOM 5537 C CA . LEU E 4 153 ? 148.946 173.472 149.967 1.00 79.21 152 LEU E CA 1
ATOM 5538 C C . LEU E 4 153 ? 149.436 174.697 150.725 1.00 79.21 152 LEU E C 1
ATOM 5539 O O . LEU E 4 153 ? 150.378 175.369 150.291 1.00 79.21 152 LEU E O 1
ATOM 5544 N N . SER E 4 154 ? 148.803 175.007 151.859 1.00 84.73 153 SER E N 1
ATOM 5545 C CA . SER E 4 154 ? 149.194 176.183 152.627 1.00 84.73 153 SER E CA 1
ATOM 5546 C C . SER E 4 154 ? 150.621 176.060 153.140 1.00 84.73 153 SER E C 1
ATOM 5547 O O . SER E 4 154 ? 151.382 177.034 153.118 1.00 84.73 153 SER E O 1
ATOM 5550 N N . LYS E 4 155 ? 151.002 174.873 153.612 1.00 87.09 154 LYS E N 1
ATOM 5551 C CA . LYS E 4 155 ? 152.374 174.668 154.061 1.00 87.09 154 LYS E CA 1
ATOM 5552 C C . LYS E 4 155 ? 153.360 174.827 152.910 1.00 87.09 154 LYS E C 1
ATOM 5553 O O . LYS E 4 155 ? 154.422 175.440 153.072 1.00 87.09 154 LYS E O 1
ATOM 5559 N N . SER E 4 156 ? 153.028 174.277 151.740 1.00 87.12 155 SER E N 1
ATOM 5560 C CA . SER E 4 156 ? 153.921 174.384 150.591 1.00 87.12 155 SER E CA 1
ATOM 5561 C C . SER E 4 156 ? 154.019 175.820 150.092 1.00 87.12 155 SER E C 1
ATOM 5562 O O . SER E 4 156 ? 155.095 176.268 149.681 1.00 87.12 155 SER E O 1
ATOM 5565 N N . ALA E 4 157 ? 152.905 176.554 150.114 1.00 89.62 156 ALA E N 1
ATOM 5566 C CA . ALA E 4 157 ? 152.906 177.925 149.612 1.00 89.62 156 ALA E CA 1
ATOM 5567 C C . ALA E 4 157 ? 153.835 178.813 150.429 1.00 89.62 156 ALA E C 1
ATOM 5568 O O . ALA E 4 157 ? 154.554 179.652 149.875 1.00 89.62 156 ALA E O 1
ATOM 5570 N N . LEU E 4 158 ? 153.829 178.648 151.753 1.00 94.12 157 LEU E N 1
ATOM 5571 C CA . LEU E 4 158 ? 154.696 179.458 152.603 1.00 94.12 157 LEU E CA 1
ATOM 5572 C C . LEU E 4 158 ? 156.166 179.192 152.308 1.00 94.12 157 LEU E C 1
ATOM 5573 O O . LEU E 4 158 ? 156.980 180.122 152.285 1.00 94.12 157 LEU E O 1
ATOM 5578 N N . ASP E 4 159 ? 156.527 177.927 152.090 1.00 95.14 158 ASP E N 1
ATOM 5579 C CA . ASP E 4 159 ? 157.916 177.601 151.788 1.00 95.14 158 ASP E CA 1
ATOM 5580 C C . ASP E 4 159 ? 158.350 178.208 150.461 1.00 95.14 158 ASP E C 1
ATOM 5581 O O . ASP E 4 159 ? 159.478 178.699 150.332 1.00 95.14 158 ASP E O 1
ATOM 5586 N N . HIS E 4 160 ? 157.469 178.186 149.464 1.00 90.84 159 HIS E N 1
ATOM 5587 C CA . HIS E 4 160 ? 157.771 178.710 148.141 1.00 90.84 159 HIS E CA 1
ATOM 5588 C C . HIS E 4 160 ? 157.334 180.157 147.962 1.00 90.84 159 HIS E C 1
ATOM 5589 O O . HIS E 4 160 ? 157.458 180.694 146.857 1.00 90.84 159 HIS E O 1
ATOM 5596 N N . ASP E 4 161 ? 156.823 180.794 149.019 1.00 94.98 160 ASP E N 1
ATOM 5597 C CA . ASP E 4 161 ? 156.482 182.217 149.030 1.00 94.98 160 ASP E CA 1
ATOM 5598 C C . ASP E 4 161 ? 155.456 182.548 147.941 1.00 94.98 160 ASP E C 1
ATOM 5599 O O . ASP E 4 161 ? 155.703 183.322 147.015 1.00 94.98 160 ASP E O 1
ATOM 5604 N N . VAL E 4 162 ? 154.285 181.934 148.085 1.00 92.57 161 VAL E N 1
ATOM 5605 C CA . VAL E 4 162 ? 153.185 182.114 147.144 1.00 92.57 161 VAL E CA 1
ATOM 5606 C C . VAL E 4 162 ? 151.920 182.428 147.929 1.00 92.57 161 VAL E C 1
ATOM 5607 O O . VAL E 4 162 ? 151.611 181.752 148.915 1.00 92.57 161 VAL E O 1
ATOM 5611 N N . THR E 4 163 ? 151.195 183.457 147.501 1.00 94.57 162 THR E N 1
ATOM 5612 C CA . THR E 4 163 ? 149.896 183.761 148.080 1.00 94.57 162 THR E CA 1
ATOM 5613 C C . THR E 4 163 ? 148.815 182.975 147.353 1.00 94.57 162 THR E C 1
ATOM 5614 O O . THR E 4 163 ? 148.799 182.908 146.121 1.00 94.57 162 THR E O 1
ATOM 5618 N N . LEU E 4 164 ? 147.912 182.374 148.120 1.00 96.29 163 LEU E N 1
ATOM 5619 C CA . LEU E 4 164 ? 146.891 181.498 147.569 1.00 96.29 163 LEU E CA 1
ATOM 5620 C C . LEU E 4 164 ? 145.551 182.214 147.465 1.00 96.29 163 LEU E C 1
ATOM 5621 O O . LEU E 4 164 ? 145.194 183.034 148.313 1.00 96.29 163 LEU E O 1
ATOM 5626 N N . ASP E 4 165 ? 144.813 181.890 146.409 1.00 104.62 164 ASP E N 1
ATOM 5627 C CA . ASP E 4 165 ? 143.444 182.360 146.265 1.00 104.62 164 ASP E CA 1
ATOM 5628 C C . ASP E 4 165 ? 142.529 181.483 147.105 1.00 104.62 164 ASP E C 1
ATOM 5629 O O . ASP E 4 165 ? 142.481 180.263 146.921 1.00 104.62 164 ASP E O 1
ATOM 5634 N N . VAL E 4 166 ? 141.799 182.108 148.030 1.00 112.79 165 VAL E N 1
ATOM 5635 C CA . VAL E 4 166 ? 140.991 181.350 148.981 1.00 112.79 165 VAL E CA 1
ATOM 5636 C C . VAL E 4 166 ? 139.736 180.762 148.363 1.00 112.79 165 VAL E C 1
ATOM 5637 O O . VAL E 4 166 ? 139.063 179.950 149.010 1.00 112.79 165 VAL E O 1
ATOM 5641 N N . ASP E 4 167 ? 139.401 181.137 147.132 1.00 113.15 166 ASP E N 1
ATOM 5642 C CA . ASP E 4 167 ? 138.213 180.626 146.461 1.00 113.15 166 ASP E CA 1
ATOM 5643 C C . ASP E 4 167 ? 138.462 179.331 145.700 1.00 113.15 166 ASP E C 1
ATOM 5644 O O . ASP E 4 167 ? 137.519 178.779 145.125 1.00 113.15 166 ASP E O 1
ATOM 5649 N N . GLU E 4 168 ? 139.699 178.835 145.673 1.00 101.38 167 GLU E N 1
ATOM 5650 C CA . GLU E 4 168 ? 140.035 177.628 144.927 1.00 101.38 167 GLU E CA 1
ATOM 5651 C C . GLU E 4 168 ? 140.739 176.584 145.783 1.00 101.38 167 GLU E C 1
ATOM 5652 O O . GLU E 4 168 ? 141.201 175.570 145.246 1.00 101.38 167 GLU E O 1
ATOM 5658 N N . LEU E 4 169 ? 140.834 176.798 147.096 1.00 95.06 168 LEU E N 1
ATOM 5659 C CA . LEU E 4 169 ? 141.528 175.858 147.967 1.00 95.06 168 LEU E CA 1
ATOM 5660 C C . LEU E 4 169 ? 140.757 174.564 148.182 1.00 95.06 168 LEU E C 1
ATOM 5661 O O . LEU E 4 169 ? 141.320 173.619 148.743 1.00 95.06 168 LEU E O 1
ATOM 5666 N N . ASN E 4 170 ? 139.496 174.498 147.761 1.00 88.88 169 ASN E N 1
ATOM 5667 C CA . ASN E 4 170 ? 138.704 173.292 147.954 1.00 88.88 169 ASN E CA 1
ATOM 5668 C C . ASN E 4 170 ? 139.285 172.131 147.159 1.00 88.88 169 ASN E C 1
ATOM 5669 O O . ASN E 4 170 ? 139.755 172.300 146.031 1.00 88.88 169 ASN E O 1
ATOM 5674 N N . ILE E 4 171 ? 139.258 170.945 147.761 1.00 76.67 170 ILE E N 1
ATOM 5675 C CA . ILE E 4 171 ? 139.696 169.749 147.036 1.00 76.67 170 ILE E CA 1
ATOM 5676 C C . ILE E 4 171 ? 138.742 169.499 145.878 1.00 76.67 170 ILE E C 1
ATOM 5677 O O . ILE E 4 171 ? 137.513 169.624 146.052 1.00 76.67 170 ILE E O 1
ATOM 5682 N N . PRO E 4 172 ? 139.232 169.186 144.681 1.00 73.59 171 PRO E N 1
ATOM 5683 C CA . PRO E 4 172 ? 138.321 168.909 143.565 1.00 73.59 171 PRO E CA 1
ATOM 5684 C C . PRO E 4 172 ? 137.401 167.738 143.874 1.00 73.59 171 PRO E C 1
ATOM 5685 O O . PRO E 4 172 ? 137.791 166.774 144.534 1.00 73.59 171 PRO E O 1
ATOM 5689 N N . ASN E 4 173 ? 136.162 167.838 143.388 1.00 73.39 172 ASN E N 1
ATOM 5690 C CA . ASN E 4 173 ? 135.162 166.815 143.678 1.00 73.39 172 ASN E CA 1
ATOM 5691 C C . ASN E 4 173 ? 135.566 165.463 143.104 1.00 73.39 172 ASN E C 1
ATOM 5692 O O . ASN E 4 173 ? 135.372 164.426 143.747 1.00 73.39 172 ASN E O 1
ATOM 5697 N N . GLU E 4 174 ? 136.122 165.453 141.891 1.00 76.43 173 GLU E N 1
ATOM 5698 C CA . GLU E 4 174 ? 136.522 164.192 141.276 1.00 76.43 173 GLU E CA 1
ATOM 5699 C C . GLU E 4 174 ? 137.651 163.530 142.055 1.00 76.43 173 GLU E C 1
ATOM 5700 O O . GLU E 4 174 ? 137.721 162.299 142.133 1.00 76.43 173 GLU E O 1
ATOM 5706 N N . ILE E 4 175 ? 138.555 164.329 142.625 1.00 71.89 174 ILE E N 1
ATOM 5707 C CA . ILE E 4 175 ? 139.660 163.767 143.395 1.00 71.89 174 ILE E CA 1
ATOM 5708 C C . ILE E 4 175 ? 139.151 163.159 144.696 1.00 71.89 174 ILE E C 1
ATOM 5709 O O . ILE E 4 175 ? 139.505 162.030 145.052 1.00 71.89 174 ILE E O 1
ATOM 5714 N N . SER E 4 176 ? 138.305 163.895 145.420 1.00 70.85 175 SER E N 1
ATOM 5715 C CA . SER E 4 176 ? 137.808 163.406 146.701 1.00 70.85 175 SER E CA 1
ATOM 5716 C C . SER E 4 176 ? 136.949 162.163 146.522 1.00 70.85 175 SER E C 1
ATOM 5717 O O . SER E 4 176 ? 137.006 161.238 147.340 1.00 70.85 175 SER E O 1
ATOM 5720 N N . ARG E 4 177 ? 136.142 162.127 145.462 1.00 73.03 176 ARG E N 1
ATOM 5721 C CA . ARG E 4 177 ? 135.320 160.951 145.199 1.00 73.03 176 ARG E CA 1
ATOM 5722 C C . ARG E 4 177 ? 136.183 159.724 144.940 1.00 73.03 176 ARG E C 1
ATOM 5723 O O . ARG E 4 177 ? 135.780 158.596 145.244 1.00 73.03 176 ARG E O 1
ATOM 5731 N N . ASN E 4 178 ? 137.375 159.923 144.377 1.00 69.36 177 ASN E N 1
ATOM 5732 C CA . ASN E 4 178 ? 138.258 158.795 144.105 1.00 69.36 177 ASN E CA 1
ATOM 5733 C C . ASN E 4 178 ? 138.918 158.285 145.380 1.00 69.36 177 ASN E C 1
ATOM 5734 O O . ASN E 4 178 ? 139.165 157.082 145.517 1.00 69.36 177 ASN E O 1
ATOM 5739 N N . ILE E 4 179 ? 139.226 159.185 146.315 1.00 67.22 178 ILE E N 1
ATOM 5740 C CA . ILE E 4 179 ? 139.836 158.765 147.573 1.00 67.22 178 ILE E CA 1
ATOM 5741 C C . ILE E 4 179 ? 138.839 157.976 148.410 1.00 67.22 178 ILE E C 1
ATOM 5742 O O . ILE E 4 179 ? 139.201 156.996 149.071 1.00 67.22 178 ILE E O 1
ATOM 5747 N N . LEU E 4 180 ? 137.569 158.386 148.396 1.00 67.23 179 LEU E N 1
ATOM 5748 C CA . LEU E 4 180 ? 136.544 157.641 149.119 1.00 67.23 179 LEU E CA 1
ATOM 5749 C C . LEU E 4 180 ? 136.347 156.254 148.525 1.00 67.23 179 LEU E C 1
ATOM 5750 O O . LEU E 4 180 ? 136.093 155.289 149.253 1.00 67.23 179 LEU E O 1
ATOM 5755 N N . VAL E 4 181 ? 136.449 156.136 147.200 1.00 66.89 180 VAL E N 1
ATOM 5756 C CA . VAL E 4 181 ? 136.376 154.824 146.564 1.00 66.89 180 VAL E CA 1
ATOM 5757 C C . VAL E 4 181 ? 137.556 153.963 146.992 1.00 66.89 180 VAL E C 1
ATOM 5758 O O . VAL E 4 181 ? 137.411 152.759 147.231 1.00 66.89 180 VAL E O 1
ATOM 5762 N N . LYS E 4 182 ? 138.744 154.565 147.097 1.00 68.32 181 LYS E N 1
ATOM 5763 C CA . LYS E 4 182 ? 139.914 153.824 147.558 1.00 68.32 181 LYS E CA 1
ATOM 5764 C C . LYS E 4 182 ? 139.724 153.324 148.983 1.00 68.32 181 LYS E C 1
ATOM 5765 O O . LYS E 4 182 ? 140.019 152.163 149.286 1.00 68.32 181 LYS E O 1
ATOM 5771 N N . LEU E 4 183 ? 139.232 154.189 149.872 1.00 66.88 182 LEU E N 1
ATOM 5772 C CA . LEU E 4 183 ? 138.992 153.782 151.252 1.00 66.88 182 LEU E CA 1
ATOM 5773 C C . LEU E 4 183 ? 137.940 152.686 151.323 1.00 66.88 182 LEU E C 1
ATOM 5774 O O . LEU E 4 183 ? 138.078 151.730 152.094 1.00 66.88 182 LEU E O 1
ATOM 5779 N N . ASP E 4 184 ? 136.882 152.809 150.522 1.00 71.50 183 ASP E N 1
ATOM 5780 C CA . ASP E 4 184 ? 135.861 151.769 150.464 1.00 71.50 183 ASP E CA 1
ATOM 5781 C C . ASP E 4 184 ? 136.443 150.455 149.958 1.00 71.50 183 ASP E C 1
ATOM 5782 O O . ASP E 4 184 ? 136.107 149.381 150.468 1.00 71.50 183 ASP E O 1
ATOM 5787 N N . SER E 4 185 ? 137.317 150.521 148.952 1.00 71.29 184 SER E N 1
ATOM 5788 C CA . SER E 4 185 ? 137.910 149.307 148.403 1.00 71.29 184 SER E CA 1
ATOM 5789 C C . SER E 4 185 ? 138.868 148.658 149.394 1.00 71.29 184 SER E C 1
ATOM 5790 O O . SER E 4 185 ? 139.073 147.440 149.357 1.00 71.29 184 SER E O 1
ATOM 5793 N N . LEU E 4 186 ? 139.479 149.455 150.273 1.00 70.36 185 LEU E N 1
ATOM 5794 C CA . LEU E 4 186 ? 140.383 148.896 151.272 1.00 70.36 185 LEU E CA 1
ATOM 5795 C C . LEU E 4 186 ? 139.640 147.971 152.227 1.00 70.36 185 LEU E C 1
ATOM 5796 O O . LEU E 4 186 ? 140.128 146.889 152.569 1.00 70.36 185 LEU E O 1
ATOM 5801 N N . PHE E 4 187 ? 138.454 148.385 152.672 1.00 68.00 186 PHE E N 1
ATOM 5802 C CA . PHE E 4 187 ? 137.709 147.579 153.630 1.00 68.00 186 PHE E CA 1
ATOM 5803 C C . PHE E 4 187 ? 137.067 146.374 152.960 1.00 68.00 186 PHE E C 1
ATOM 5804 O O . PHE E 4 187 ? 136.994 145.293 153.553 1.00 68.00 186 PHE E O 1
ATOM 5812 N N . GLU E 4 188 ? 136.591 146.537 151.724 1.00 73.72 187 GLU E N 1
ATOM 5813 C CA . GLU E 4 188 ? 135.970 145.411 151.036 1.00 73.72 187 GLU E CA 1
ATOM 5814 C C . GLU E 4 188 ? 136.991 144.341 150.684 1.00 73.72 187 GLU E C 1
ATOM 5815 O O . GLU E 4 188 ? 136.635 143.165 150.566 1.00 73.72 187 GLU E O 1
ATOM 5821 N N . GLY E 4 189 ? 138.257 144.722 150.509 1.00 69.62 188 GLY E N 1
ATOM 5822 C CA . GLY E 4 189 ? 139.293 143.723 150.315 1.00 69.62 188 GLY E CA 1
ATOM 5823 C C . GLY E 4 189 ? 139.519 142.882 151.555 1.00 69.62 188 GLY E C 1
ATOM 5824 O O . GLY E 4 189 ? 139.725 141.669 151.466 1.00 69.62 188 GLY E O 1
ATOM 5825 N N . LEU E 4 190 ? 139.497 143.517 152.728 1.00 68.52 189 LEU E N 1
ATOM 5826 C CA . LEU E 4 190 ? 139.619 142.776 153.979 1.00 68.52 189 LEU E CA 1
ATOM 5827 C C . LEU E 4 190 ? 138.399 141.895 154.213 1.00 68.52 189 LEU E C 1
ATOM 5828 O O . LEU E 4 190 ? 138.521 140.742 154.639 1.00 68.52 189 LEU E O 1
ATOM 5833 N N . HIS E 4 191 ? 137.206 142.428 153.942 1.00 70.76 190 HIS E N 1
ATOM 5834 C CA . HIS E 4 191 ? 135.986 141.654 154.136 1.00 70.76 190 HIS E CA 1
ATOM 5835 C C . HIS E 4 191 ? 135.898 140.499 153.147 1.00 70.76 190 HIS E C 1
ATOM 5836 O O . HIS E 4 191 ? 135.445 139.405 153.500 1.00 70.76 190 HIS E O 1
ATOM 5843 N N . ASP E 4 192 ? 136.316 140.727 151.900 1.00 74.20 191 ASP E N 1
ATOM 5844 C CA . ASP E 4 192 ? 136.261 139.669 150.895 1.00 74.20 191 ASP E CA 1
ATOM 5845 C C . ASP E 4 192 ? 137.167 138.504 151.267 1.00 74.20 191 ASP E C 1
ATOM 5846 O O . ASP E 4 192 ? 136.802 137.341 151.067 1.00 74.20 191 ASP E O 1
ATOM 5851 N N . LYS E 4 193 ? 138.357 138.795 151.794 1.00 75.00 192 LYS E N 1
ATOM 5852 C CA . LYS E 4 193 ? 139.265 137.727 152.196 1.00 75.00 192 LYS E CA 1
ATOM 5853 C C . LYS E 4 193 ? 138.669 136.890 153.319 1.00 75.00 192 LYS E C 1
ATOM 5854 O O . LYS E 4 193 ? 138.784 135.660 153.314 1.00 75.00 192 LYS E O 1
ATOM 5860 N N . ILE E 4 194 ? 138.030 137.540 154.293 1.00 73.60 193 ILE E N 1
ATOM 5861 C CA . ILE E 4 194 ? 137.408 136.808 155.394 1.00 73.60 193 ILE E CA 1
ATOM 5862 C C . ILE E 4 194 ? 136.266 135.943 154.876 1.00 73.60 193 ILE E C 1
ATOM 5863 O O . ILE E 4 194 ? 136.139 134.768 155.241 1.00 73.60 193 ILE E O 1
ATOM 5868 N N . ALA E 4 195 ? 135.422 136.511 154.013 1.00 75.02 194 ALA E N 1
ATOM 5869 C CA . ALA E 4 195 ? 134.291 135.758 153.481 1.00 75.02 194 ALA E CA 1
ATOM 5870 C C . ALA E 4 195 ? 134.756 134.587 152.626 1.00 75.02 194 ALA E C 1
ATOM 5871 O O . ALA E 4 195 ? 134.192 133.490 152.703 1.00 75.02 194 ALA E O 1
ATOM 5873 N N . LYS E 4 196 ? 135.779 134.802 151.797 1.00 77.14 195 LYS E N 1
ATOM 5874 C CA . LYS E 4 196 ? 136.292 133.721 150.963 1.00 77.14 195 LYS E CA 1
ATOM 5875 C C . LYS E 4 196 ? 136.962 132.642 151.804 1.00 77.14 195 LYS E C 1
ATOM 5876 O O . LYS E 4 196 ? 136.835 131.449 151.505 1.00 77.14 195 LYS E O 1
ATOM 5882 N N . GLU E 4 197 ? 137.687 133.038 152.852 1.00 78.47 196 GLU E N 1
ATOM 5883 C CA . GLU E 4 197 ? 138.322 132.055 153.722 1.00 78.47 196 GLU E CA 1
ATOM 5884 C C . GLU E 4 197 ? 137.287 131.220 154.463 1.00 78.47 196 GLU E C 1
ATOM 5885 O O . GLU E 4 197 ? 137.476 130.014 154.659 1.00 78.47 196 GLU E O 1
ATOM 5891 N N . ASN E 4 198 ? 136.192 131.846 154.899 1.00 77.81 197 ASN E N 1
ATOM 5892 C CA . ASN E 4 198 ? 135.129 131.096 155.560 1.00 77.81 197 ASN E CA 1
ATOM 5893 C C . ASN E 4 198 ? 134.496 130.088 154.611 1.00 77.81 197 ASN E C 1
ATOM 5894 O O . ASN E 4 198 ? 134.217 128.949 155.000 1.00 77.81 197 ASN E O 1
ATOM 5899 N N . GLU E 4 199 ? 134.254 130.491 153.362 1.00 81.29 198 GLU E N 1
ATOM 5900 C CA . GLU E 4 199 ? 133.704 129.562 152.380 1.00 81.29 198 GLU E CA 1
ATOM 5901 C C . GLU E 4 199 ? 134.682 128.434 152.082 1.00 81.29 198 GLU E C 1
ATOM 5902 O O . GLU E 4 199 ? 134.274 127.282 151.899 1.00 81.29 198 GLU E O 1
ATOM 5908 N N . PHE E 4 200 ? 135.976 128.749 152.016 1.00 80.02 199 PHE E N 1
ATOM 5909 C CA . PHE E 4 200 ? 136.979 127.715 151.795 1.00 80.02 199 PHE E CA 1
ATOM 5910 C C . PHE E 4 200 ? 136.994 126.713 152.941 1.00 80.02 199 PHE E C 1
ATOM 5911 O O . PHE E 4 200 ? 137.083 125.501 152.715 1.00 80.02 199 PHE E O 1
ATOM 5919 N N . ASP E 4 201 ? 136.913 127.201 154.180 1.00 85.40 200 ASP E N 1
ATOM 5920 C CA . ASP E 4 201 ? 136.912 126.304 155.331 1.00 85.40 200 ASP E CA 1
ATOM 5921 C C . ASP E 4 201 ? 135.640 125.468 155.380 1.00 85.40 200 ASP E C 1
ATOM 5922 O O . ASP E 4 201 ? 135.681 124.283 155.730 1.00 85.40 200 ASP E O 1
ATOM 5927 N N . VAL E 4 202 ? 134.499 126.071 155.043 1.00 86.12 201 VAL E N 1
ATOM 5928 C CA . VAL E 4 202 ? 133.235 125.339 155.067 1.00 86.12 201 VAL E CA 1
ATOM 5929 C C . VAL E 4 202 ? 133.240 124.229 154.024 1.00 86.12 201 VAL E C 1
ATOM 5930 O O . VAL E 4 202 ? 132.834 123.095 154.303 1.00 86.12 201 VAL E O 1
ATOM 5934 N N . ARG E 4 203 ? 133.702 124.536 152.809 1.00 86.47 202 ARG E N 1
ATOM 5935 C CA . ARG E 4 203 ? 133.693 123.544 151.739 1.00 86.47 202 ARG E CA 1
ATOM 5936 C C . ARG E 4 203 ? 134.590 122.357 152.066 1.00 86.47 202 ARG E C 1
ATOM 5937 O O . ARG E 4 203 ? 134.214 121.205 151.824 1.00 86.47 202 ARG E O 1
ATOM 5945 N N . GLN E 4 204 ? 135.781 122.616 152.608 1.00 89.16 203 GLN E N 1
ATOM 5946 C CA . GLN E 4 204 ? 136.670 121.519 152.976 1.00 89.16 203 GLN E CA 1
ATOM 5947 C C . GLN E 4 204 ? 136.078 120.683 154.102 1.00 89.16 203 GLN E C 1
ATOM 5948 O O . GLN E 4 204 ? 136.200 119.453 154.101 1.00 89.16 203 GLN E O 1
ATOM 5954 N N . ASP E 4 205 ? 135.438 121.335 155.077 1.00 95.67 204 ASP E N 1
ATOM 5955 C CA . ASP E 4 205 ? 134.806 120.598 156.166 1.00 95.67 204 ASP E CA 1
ATOM 5956 C C . ASP E 4 205 ? 133.695 119.695 155.646 1.00 95.67 204 ASP E C 1
ATOM 5957 O O . ASP E 4 205 ? 133.577 118.538 156.065 1.00 95.67 204 ASP E O 1
ATOM 5962 N N . LYS E 4 206 ? 132.868 120.208 154.732 1.00 97.51 205 LYS E N 1
ATOM 5963 C CA . LYS E 4 206 ? 131.839 119.376 154.119 1.00 97.51 205 LYS E CA 1
ATOM 5964 C C . LYS E 4 206 ? 132.455 118.267 153.276 1.00 97.51 205 LYS E C 1
ATOM 5965 O O . LYS E 4 206 ? 131.979 117.125 153.297 1.00 97.51 205 LYS E O 1
ATOM 5971 N N . HIS E 4 207 ? 133.509 118.585 152.521 1.00 96.21 206 HIS E N 1
ATOM 5972 C CA . HIS E 4 207 ? 134.172 117.574 151.704 1.00 96.21 206 HIS E CA 1
ATOM 5973 C C . HIS E 4 207 ? 134.817 116.499 152.569 1.00 96.21 206 HIS E C 1
ATOM 5974 O O . HIS E 4 207 ? 134.755 115.309 152.239 1.00 96.21 206 HIS E O 1
ATOM 5981 N N . SER E 4 208 ? 135.449 116.899 153.676 1.00 98.59 207 SER E N 1
ATOM 5982 C CA . SER E 4 208 ? 136.079 115.925 154.561 1.00 98.59 207 SER E CA 1
ATOM 5983 C C . SER E 4 208 ? 135.046 115.008 155.204 1.00 98.59 207 SER E C 1
ATOM 5984 O O . SER E 4 208 ? 135.255 113.793 155.297 1.00 98.59 207 SER E O 1
ATOM 5987 N N . ASN E 4 209 ? 133.926 115.568 155.651 1.00 99.27 208 ASN E N 1
ATOM 5988 C CA . ASN E 4 209 ? 132.871 114.777 156.272 1.00 99.27 208 ASN E CA 1
ATOM 5989 C C . ASN E 4 209 ? 131.972 114.149 155.213 1.00 99.27 208 ASN E C 1
ATOM 5990 O O . ASN E 4 209 ? 132.454 113.613 154.216 1.00 99.27 208 ASN E O 1
ATOM 5995 N N . LYS E 4 228 ? 141.594 139.642 164.057 1.00 68.76 227 LYS E N 1
ATOM 5996 C CA . LYS E 4 228 ? 142.158 140.868 164.607 1.00 68.76 227 LYS E CA 1
ATOM 5997 C C . LYS E 4 228 ? 143.211 141.450 163.674 1.00 68.76 227 LYS E C 1
ATOM 5998 O O . LYS E 4 228 ? 144.061 140.729 163.156 1.00 68.76 227 LYS E O 1
ATOM 6004 N N . TYR E 4 229 ? 143.149 142.761 163.465 1.00 67.44 228 TYR E N 1
ATOM 6005 C CA . TYR E 4 229 ? 144.064 143.462 162.578 1.00 67.44 228 TYR E CA 1
ATOM 6006 C C . TYR E 4 229 ? 144.805 144.541 163.351 1.00 67.44 228 TYR E C 1
ATOM 6007 O O . TYR E 4 229 ? 144.209 145.267 164.150 1.00 67.44 228 TYR E O 1
ATOM 6016 N N . THR E 4 230 ? 146.104 144.641 163.107 1.00 66.83 229 THR E N 1
ATOM 6017 C CA . THR E 4 230 ? 146.957 145.657 163.704 1.00 66.83 229 THR E CA 1
ATOM 6018 C C . THR E 4 230 ? 147.513 146.543 162.593 1.00 66.83 229 THR E C 1
ATOM 6019 O O . THR E 4 230 ? 147.120 146.434 161.429 1.00 66.83 229 THR E O 1
ATOM 6023 N N . TYR E 4 231 ? 148.436 147.434 162.959 1.00 66.35 230 TYR E N 1
ATOM 6024 C CA . TYR E 4 231 ? 149.047 148.293 161.952 1.00 66.35 230 TYR E CA 1
ATOM 6025 C C . TYR E 4 231 ? 149.905 147.494 160.982 1.00 66.35 230 TYR E C 1
ATOM 6026 O O . TYR E 4 231 ? 150.159 147.951 159.863 1.00 66.35 230 TYR E O 1
ATOM 6035 N N . HIS E 4 232 ? 150.358 146.308 161.390 1.00 65.30 231 HIS E N 1
ATOM 6036 C CA . HIS E 4 232 ? 151.071 145.434 160.466 1.00 65.30 231 HIS E CA 1
ATOM 6037 C C . HIS E 4 232 ? 150.171 145.005 159.317 1.00 65.30 231 HIS E C 1
ATOM 6038 O O . HIS E 4 232 ? 150.609 144.945 158.163 1.00 65.30 231 HIS E O 1
ATOM 6045 N N . ASP E 4 233 ? 148.907 144.700 159.613 1.00 70.20 232 ASP E N 1
ATOM 6046 C CA . ASP E 4 233 ? 147.987 144.258 158.572 1.00 70.20 232 ASP E CA 1
ATOM 6047 C C . ASP E 4 233 ? 147.566 145.413 157.673 1.00 70.20 232 ASP E C 1
ATOM 6048 O O . ASP E 4 233 ? 147.348 145.222 156.471 1.00 70.20 232 ASP E O 1
ATOM 6053 N N . LEU E 4 234 ? 147.432 146.614 158.237 1.00 69.30 233 LEU E N 1
ATOM 6054 C CA . LEU E 4 234 ? 147.090 147.777 157.425 1.00 69.30 233 LEU E CA 1
ATOM 6055 C C . LEU E 4 234 ? 148.214 148.122 156.457 1.00 69.30 233 LEU E C 1
ATOM 6056 O O . LEU E 4 234 ? 147.957 148.501 155.309 1.00 69.30 233 LEU E O 1
ATOM 6061 N N . VAL E 4 235 ? 149.465 148.007 156.906 1.00 70.43 234 VAL E N 1
ATOM 6062 C CA . VAL E 4 235 ? 150.599 148.203 156.008 1.00 70.43 234 VAL E CA 1
ATOM 6063 C C . VAL E 4 235 ? 150.599 147.141 154.916 1.00 70.43 234 VAL E C 1
ATOM 6064 O O . VAL E 4 235 ? 150.827 147.439 153.737 1.00 70.43 234 VAL E O 1
ATOM 6068 N N . SER E 4 236 ? 150.341 145.886 155.290 1.00 71.93 235 SER E N 1
ATOM 6069 C CA . SER E 4 236 ? 150.296 144.812 154.305 1.00 71.93 235 SER E CA 1
ATOM 6070 C C . SER E 4 236 ? 149.170 145.027 153.304 1.00 71.93 235 SER E C 1
ATOM 6071 O O . SER E 4 236 ? 149.338 144.772 152.107 1.00 71.93 235 SER E O 1
ATOM 6074 N N . ARG E 4 237 ? 148.009 145.483 153.777 1.00 73.17 236 ARG E N 1
ATOM 6075 C CA . ARG E 4 237 ? 146.884 145.717 152.877 1.00 73.17 236 ARG E CA 1
ATOM 6076 C C . ARG E 4 237 ? 147.204 146.808 151.864 1.00 73.17 236 ARG E C 1
ATOM 6077 O O . ARG E 4 237 ? 146.848 146.694 150.686 1.00 73.17 236 ARG E O 1
ATOM 6085 N N . GLY E 4 238 ? 147.873 147.875 152.303 1.00 75.75 237 GLY E N 1
ATOM 6086 C CA . GLY E 4 238 ? 148.267 148.919 151.374 1.00 75.75 237 GLY E CA 1
ATOM 6087 C C . GLY E 4 238 ? 149.229 148.422 150.314 1.00 75.75 237 GLY E C 1
ATOM 6088 O O . GLY E 4 238 ? 149.165 148.842 149.157 1.00 75.75 237 GLY E O 1
ATOM 6089 N N . CYS E 4 239 ? 150.136 147.520 150.694 1.00 76.32 238 CYS E N 1
ATOM 6090 C CA . CYS E 4 239 ? 151.047 146.931 149.720 1.00 76.32 238 CYS E CA 1
ATOM 6091 C C . CYS E 4 239 ? 150.292 146.087 148.702 1.00 76.32 238 CYS E C 1
ATOM 6092 O O . CYS E 4 239 ? 150.671 146.030 147.527 1.00 76.32 238 CYS E O 1
ATOM 6095 N N . GLU E 4 240 ? 149.224 145.413 149.138 1.00 80.31 239 GLU E N 1
ATOM 6096 C CA . GLU E 4 240 ? 148.405 144.645 148.208 1.00 80.31 239 GLU E CA 1
ATOM 6097 C C . GLU E 4 240 ? 147.705 145.549 147.203 1.00 80.31 239 GLU E C 1
ATOM 6098 O O . GLU E 4 240 ? 147.420 145.123 146.078 1.00 80.31 239 GLU E O 1
ATOM 6104 N N . MET E 4 241 ? 147.417 146.792 147.586 1.00 81.03 240 MET E N 1
ATOM 6105 C CA . MET E 4 241 ? 146.808 147.768 146.695 1.00 81.03 240 MET E CA 1
ATOM 6106 C C . MET E 4 241 ? 147.840 148.527 145.870 1.00 81.03 240 MET E C 1
ATOM 6107 O O . MET E 4 241 ? 147.518 149.581 145.310 1.00 81.03 240 MET E O 1
ATOM 6112 N N . ASN E 4 242 ? 149.069 148.014 145.794 1.00 84.00 241 ASN E N 1
ATOM 6113 C CA . ASN E 4 242 ? 150.127 148.573 144.951 1.00 84.00 241 ASN E CA 1
ATOM 6114 C C . ASN E 4 242 ? 150.429 150.026 145.311 1.00 84.00 241 ASN E C 1
ATOM 6115 O O . ASN E 4 242 ? 150.573 150.890 144.445 1.00 84.00 241 ASN E O 1
ATOM 6120 N N . GLU E 4 243 ? 150.527 150.291 146.609 1.00 82.34 242 GLU E N 1
ATOM 6121 C CA . GLU E 4 243 ? 150.946 151.585 147.121 1.00 82.34 242 GLU E CA 1
ATOM 6122 C C . GLU E 4 243 ? 152.353 151.480 147.692 1.00 82.34 242 GLU E C 1
ATOM 6123 O O . GLU E 4 243 ? 152.797 150.402 148.097 1.00 82.34 242 GLU E O 1
ATOM 6129 N N . ASP E 4 244 ? 153.057 152.608 147.715 1.00 84.02 243 ASP E N 1
ATOM 6130 C CA . ASP E 4 244 ? 154.396 152.675 148.296 1.00 84.02 243 ASP E CA 1
ATOM 6131 C C . ASP E 4 244 ? 154.250 153.014 149.773 1.00 84.02 243 ASP E C 1
ATOM 6132 O O . ASP E 4 244 ? 153.976 154.160 150.136 1.00 84.02 243 ASP E O 1
ATOM 6137 N N . MET E 4 245 ? 154.442 152.014 150.631 1.00 77.26 244 MET E N 1
ATOM 6138 C CA . MET E 4 245 ? 154.277 152.170 152.068 1.00 77.26 244 MET E CA 1
ATOM 6139 C C . MET E 4 245 ? 155.607 152.334 152.791 1.00 77.26 244 MET E C 1
ATOM 6140 O O . MET E 4 245 ? 155.667 152.155 154.010 1.00 77.26 244 MET E O 1
ATOM 6145 N N . THR E 4 246 ? 156.673 152.664 152.061 1.00 76.97 245 THR E N 1
ATOM 6146 C CA . THR E 4 246 ? 157.980 152.828 152.686 1.00 76.97 245 THR E CA 1
ATOM 6147 C C . THR E 4 246 ? 157.972 153.978 153.684 1.00 76.97 245 THR E C 1
ATOM 6148 O O . THR E 4 246 ? 158.556 153.879 154.768 1.00 76.97 245 THR E O 1
ATOM 6152 N N . ASP E 4 247 ? 157.317 155.086 153.329 1.00 79.11 246 ASP E N 1
ATOM 6153 C CA . ASP E 4 247 ? 157.274 156.235 154.227 1.00 79.11 246 ASP E CA 1
ATOM 6154 C C . ASP E 4 247 ? 156.438 155.944 155.466 1.00 79.11 246 ASP E C 1
ATOM 6155 O O . ASP E 4 247 ? 156.834 156.293 156.584 1.00 79.11 246 ASP E O 1
ATOM 6160 N N . ILE E 4 248 ? 155.280 155.307 155.290 1.00 74.15 247 ILE E N 1
ATOM 6161 C CA . ILE E 4 248 ? 154.421 155.000 156.430 1.00 74.15 247 ILE E CA 1
ATOM 6162 C C . ILE E 4 248 ? 155.080 153.964 157.330 1.00 74.15 247 ILE E C 1
ATOM 6163 O O . ILE E 4 248 ? 154.990 154.042 158.561 1.00 74.15 247 ILE E O 1
ATOM 6168 N N . TYR E 4 249 ? 155.755 152.980 156.734 1.00 73.81 248 TYR E N 1
ATOM 6169 C CA . TYR E 4 249 ? 156.437 151.967 157.533 1.00 73.81 248 TYR E CA 1
ATOM 6170 C C . TYR E 4 249 ? 157.531 152.587 158.391 1.00 73.81 248 TYR E C 1
ATOM 6171 O O . TYR E 4 249 ? 157.704 152.210 159.555 1.00 73.81 248 TYR E O 1
ATOM 6180 N N . MET E 4 250 ? 158.285 153.534 157.832 1.00 80.19 249 MET E N 1
ATOM 6181 C CA . MET E 4 250 ? 159.305 154.220 158.618 1.00 80.19 249 MET E CA 1
ATOM 6182 C C . MET E 4 250 ? 158.680 155.027 159.748 1.00 80.19 249 MET E C 1
ATOM 6183 O O . MET E 4 250 ? 159.228 155.083 160.855 1.00 80.19 249 MET E O 1
ATOM 6188 N N . LYS E 4 251 ? 157.540 155.667 159.486 1.00 78.25 250 LYS E N 1
ATOM 6189 C CA . LYS E 4 251 ? 156.851 156.405 160.538 1.00 78.25 250 LYS E CA 1
ATOM 6190 C C . LYS E 4 251 ? 156.269 155.461 161.581 1.00 78.25 250 LYS E C 1
ATOM 6191 O O . LYS E 4 251 ? 156.217 155.792 162.770 1.00 78.25 250 LYS E O 1
ATOM 6197 N N . SER E 4 252 ? 155.819 154.281 161.152 1.00 75.17 251 SER E N 1
ATOM 6198 C CA . SER E 4 252 ? 155.264 153.315 162.093 1.00 75.17 251 SER E CA 1
ATOM 6199 C C . SER E 4 252 ? 156.339 152.763 163.019 1.00 75.17 251 SER E C 1
ATOM 6200 O O . SER E 4 252 ? 156.065 152.460 164.185 1.00 75.17 251 SER E O 1
ATOM 6203 N N . LEU E 4 253 ? 157.564 152.611 162.513 1.00 76.10 252 LEU E N 1
ATOM 6204 C CA . LEU E 4 253 ? 158.655 152.128 163.351 1.00 76.10 252 LEU E CA 1
ATOM 6205 C C . LEU E 4 253 ? 158.958 153.109 164.475 1.00 76.10 252 LEU E C 1
ATOM 6206 O O . LEU E 4 253 ? 159.193 152.706 165.618 1.00 76.10 252 LEU E O 1
ATOM 6211 N N . GLU E 4 254 ? 158.968 154.406 164.166 1.00 82.48 253 GLU E N 1
ATOM 6212 C CA . GLU E 4 254 ? 159.240 155.412 165.186 1.00 82.48 253 GLU E CA 1
ATOM 6213 C C . GLU E 4 254 ? 158.141 155.434 166.242 1.00 82.48 253 GLU E C 1
ATOM 6214 O O . GLU E 4 254 ? 158.413 155.474 167.446 1.00 82.48 253 GLU E O 1
ATOM 6220 N N . LEU E 4 255 ? 156.884 155.395 165.799 1.00 76.20 254 LEU E N 1
ATOM 6221 C CA . LEU E 4 255 ? 155.766 155.546 166.723 1.00 76.20 254 LEU E CA 1
ATOM 6222 C C . LEU E 4 255 ? 155.593 154.316 167.605 1.00 76.20 254 LEU E C 1
ATOM 6223 O O . LEU E 4 255 ? 155.284 154.438 168.795 1.00 76.20 254 LEU E O 1
ATOM 6228 N N . TYR E 4 256 ? 155.786 153.125 167.045 1.00 71.60 255 TYR E N 1
ATOM 6229 C CA . TYR E 4 256 ? 155.465 151.895 167.753 1.00 71.60 255 TYR E CA 1
ATOM 6230 C C . TYR E 4 256 ? 156.683 151.160 168.296 1.00 71.60 255 TYR E C 1
ATOM 6231 O O . TYR E 4 256 ? 156.522 150.294 169.160 1.00 71.60 255 TYR E O 1
ATOM 6240 N N . ASN E 4 257 ? 157.885 151.467 167.817 1.00 77.43 256 ASN E N 1
ATOM 6241 C CA . ASN E 4 257 ? 159.087 150.789 168.286 1.00 77.43 256 ASN E CA 1
ATOM 6242 C C . ASN E 4 257 ? 160.091 151.736 168.920 1.00 77.43 256 ASN E C 1
ATOM 6243 O O . ASN E 4 257 ? 160.574 151.465 170.024 1.00 77.43 256 ASN E O 1
ATOM 6248 N N . ASP E 4 258 ? 160.425 152.842 168.254 1.00 82.57 257 ASP E N 1
ATOM 6249 C CA . ASP E 4 258 ? 161.498 153.705 168.740 1.00 82.57 257 ASP E CA 1
ATOM 6250 C C . ASP E 4 258 ? 161.072 154.537 169.944 1.00 82.57 257 ASP E C 1
ATOM 6251 O O . ASP E 4 258 ? 161.837 154.671 170.906 1.00 82.57 257 ASP E O 1
ATOM 6256 N N . ILE E 4 259 ? 159.871 155.117 169.909 1.00 82.08 258 ILE E N 1
ATOM 6257 C CA . ILE E 4 259 ? 159.413 155.937 171.032 1.00 82.08 258 ILE E CA 1
ATOM 6258 C C . ILE E 4 259 ? 159.256 155.131 172.319 1.00 82.08 258 ILE E C 1
ATOM 6259 O O . ILE E 4 259 ? 159.742 155.585 173.366 1.00 82.08 258 ILE E O 1
ATOM 6264 N N . PRO E 4 260 ? 158.608 153.958 172.324 1.00 79.67 259 PRO E N 1
ATOM 6265 C CA . PRO E 4 260 ? 158.450 153.238 173.600 1.00 79.67 259 PRO E CA 1
ATOM 6266 C C . PRO E 4 260 ? 159.764 152.835 174.243 1.00 79.67 259 PRO E C 1
ATOM 6267 O O . PRO E 4 260 ? 159.794 152.579 175.453 1.00 79.67 259 PRO E O 1
ATOM 6271 N N . GLU E 4 261 ? 160.854 152.764 173.477 1.00 82.65 260 GLU E N 1
ATOM 6272 C CA . GLU E 4 261 ? 162.149 152.454 174.068 1.00 82.65 260 GLU E CA 1
ATOM 6273 C C . GLU E 4 261 ? 162.660 153.576 174.958 1.00 82.65 260 GLU E C 1
ATOM 6274 O O . GLU E 4 261 ? 163.511 153.328 175.818 1.00 82.65 260 GLU E O 1
ATOM 6280 N N . LYS E 4 262 ? 162.167 154.801 174.771 1.00 84.32 261 LYS E N 1
ATOM 6281 C CA . LYS E 4 262 ? 162.582 155.910 175.621 1.00 84.32 261 LYS E CA 1
ATOM 6282 C C . LYS E 4 262 ? 162.069 155.768 177.047 1.00 84.32 261 LYS E C 1
ATOM 6283 O O . LYS E 4 262 ? 162.741 156.215 177.981 1.00 84.32 261 LYS E O 1
ATOM 6289 N N . TYR E 4 263 ? 160.901 155.159 177.231 1.00 85.48 262 TYR E N 1
ATOM 6290 C CA . TYR E 4 263 ? 160.330 154.997 178.559 1.00 85.48 262 TYR E CA 1
ATOM 6291 C C . TYR E 4 263 ? 161.183 154.059 179.405 1.00 85.48 262 TYR E C 1
ATOM 6292 O O . TYR E 4 263 ? 161.811 153.125 178.900 1.00 85.48 262 TYR E O 1
ATOM 6301 N N . LYS E 4 264 ? 161.199 154.316 180.710 1.00 86.19 263 LYS E N 1
ATOM 6302 C CA . LYS E 4 264 ? 161.904 153.466 181.660 1.00 86.19 263 LYS E CA 1
ATOM 6303 C C . LYS E 4 264 ? 160.930 152.435 182.217 1.00 86.19 263 LYS E C 1
ATOM 6304 O O . LYS E 4 264 ? 159.921 152.796 182.833 1.00 86.19 263 LYS E O 1
ATOM 6310 N N . LYS E 4 265 ? 161.236 151.154 182.003 1.00 83.88 264 LYS E N 1
ATOM 6311 C CA . LYS E 4 265 ? 160.326 150.086 182.401 1.00 83.88 264 LYS E CA 1
ATOM 6312 C C . LYS E 4 265 ? 160.174 149.972 183.912 1.00 83.88 264 LYS E C 1
ATOM 6313 O O . LYS E 4 265 ? 159.193 149.382 184.375 1.00 83.88 264 LYS E O 1
ATOM 6319 N N . ARG E 4 266 ? 161.115 150.517 184.686 1.00 87.53 265 ARG E N 1
ATOM 6320 C CA . ARG E 4 266 ? 161.036 150.406 186.140 1.00 87.53 265 ARG E CA 1
ATOM 6321 C C . ARG E 4 266 ? 159.777 151.060 186.691 1.00 87.53 265 ARG E C 1
ATOM 6322 O O . ARG E 4 266 ? 159.248 150.620 187.717 1.00 87.53 265 ARG E O 1
ATOM 6330 N N . LYS E 4 267 ? 159.283 152.104 186.029 1.00 82.75 266 LYS E N 1
ATOM 6331 C CA . LYS E 4 267 ? 158.069 152.782 186.462 1.00 82.75 266 LYS E CA 1
ATOM 6332 C C . LYS E 4 267 ? 156.810 151.959 186.230 1.00 82.75 266 LYS E C 1
ATOM 6333 O O . LYS E 4 267 ? 155.772 152.269 186.823 1.00 82.75 266 LYS E O 1
ATOM 6339 N N . PHE E 4 268 ? 156.871 150.926 185.390 1.00 80.46 267 PHE E N 1
ATOM 6340 C CA . PHE E 4 268 ? 155.690 150.166 185.003 1.00 80.46 267 PHE E CA 1
ATOM 6341 C C . PHE E 4 268 ? 155.693 148.749 185.564 1.00 80.46 267 PHE E C 1
ATOM 6342 O O . PHE E 4 268 ? 155.075 147.854 184.981 1.00 80.46 267 PHE E O 1
ATOM 6350 N N . ARG E 4 269 ? 156.379 148.526 186.680 1.00 84.14 268 ARG E N 1
ATOM 6351 C CA . ARG E 4 269 ? 156.318 147.233 187.344 1.00 84.14 268 ARG E CA 1
ATOM 6352 C C . ARG E 4 269 ? 155.013 147.106 188.117 1.00 84.14 268 ARG E C 1
ATOM 6353 O O . ARG E 4 269 ? 154.585 148.039 188.802 1.00 84.14 268 ARG E O 1
ATOM 6361 N N . LEU E 4 270 ? 154.375 145.947 187.998 1.00 82.31 269 LEU E N 1
ATOM 6362 C CA . LEU E 4 270 ? 153.109 145.730 188.680 1.00 82.31 269 LEU E CA 1
ATOM 6363 C C . LEU E 4 270 ? 153.315 145.750 190.194 1.00 82.31 269 LEU E C 1
ATOM 6364 O O . LEU E 4 270 ? 154.305 145.209 190.694 1.00 82.31 269 LEU E O 1
ATOM 6369 N N . PRO E 4 271 ? 152.408 146.368 190.944 1.00 85.29 270 PRO E N 1
ATOM 6370 C CA . PRO E 4 271 ? 152.553 146.407 192.402 1.00 85.29 270 PRO E CA 1
ATOM 6371 C C . PRO E 4 271 ? 152.269 145.046 193.020 1.00 85.29 270 PRO E C 1
ATOM 6372 O O . PRO E 4 271 ? 151.701 144.147 192.398 1.00 85.29 270 PRO E O 1
ATOM 6376 N N . LYS E 4 272 ? 152.682 144.908 194.282 1.00 88.84 271 LYS E N 1
ATOM 6377 C CA . LYS E 4 272 ? 152.540 143.630 194.973 1.00 88.84 271 LYS E CA 1
ATOM 6378 C C . LYS E 4 272 ? 151.076 143.254 195.156 1.00 88.84 271 LYS E C 1
ATOM 6379 O O . LYS E 4 272 ? 150.724 142.070 195.119 1.00 88.84 271 LYS E O 1
ATOM 6385 N N . GLN E 4 273 ? 150.209 144.246 195.364 1.00 90.03 272 GLN E N 1
ATOM 6386 C CA . GLN E 4 273 ? 148.792 143.959 195.564 1.00 90.03 272 GLN E CA 1
ATOM 6387 C C . GLN E 4 273 ? 148.178 143.311 194.331 1.00 90.03 272 GLN E C 1
ATOM 6388 O O . GLN E 4 273 ? 147.407 142.351 194.444 1.00 90.03 272 GLN E O 1
ATOM 6394 N N . ILE E 4 274 ? 148.504 143.823 193.143 1.00 87.47 273 ILE E N 1
ATOM 6395 C CA . ILE E 4 274 ? 147.962 143.255 191.912 1.00 87.47 273 ILE E CA 1
ATOM 6396 C C . ILE E 4 274 ? 148.545 141.871 191.661 1.00 87.47 273 ILE E C 1
ATOM 6397 O O . ILE E 4 274 ? 147.850 140.962 191.192 1.00 87.47 273 ILE E O 1
ATOM 6402 N N . LEU E 4 275 ? 149.830 141.686 191.975 1.00 88.09 274 LEU E N 1
ATOM 6403 C CA . LEU E 4 275 ? 150.472 140.397 191.741 1.00 88.09 274 LEU E CA 1
ATOM 6404 C C . LEU E 4 275 ? 149.818 139.294 192.562 1.00 88.09 274 LEU E C 1
ATOM 6405 O O . LEU E 4 275 ? 149.632 138.173 192.074 1.00 88.09 274 LEU E O 1
ATOM 6410 N N . LYS E 4 276 ? 149.465 139.590 193.815 1.00 89.92 275 LYS E N 1
ATOM 6411 C CA . LYS E 4 276 ? 148.820 138.587 194.654 1.00 89.92 275 LYS E CA 1
ATOM 6412 C C . LYS E 4 276 ? 147.414 138.263 194.167 1.00 89.92 275 LYS E C 1
ATOM 6413 O O . LYS E 4 276 ? 146.913 137.162 194.414 1.00 89.92 275 LYS E O 1
ATOM 6419 N N . LYS E 4 277 ? 146.764 139.205 193.482 1.00 89.91 276 LYS E N 1
ATOM 6420 C CA . LYS E 4 277 ? 145.390 138.987 193.041 1.00 89.91 276 LYS E CA 1
ATOM 6421 C C . LYS E 4 277 ? 145.308 137.932 191.945 1.00 89.91 276 LYS E C 1
ATOM 6422 O O . LYS E 4 277 ? 144.373 137.124 191.925 1.00 89.91 276 LYS E O 1
ATOM 6428 N N . TYR E 4 278 ? 146.270 137.920 191.027 1.00 89.58 277 TYR E N 1
ATOM 6429 C CA . TYR E 4 278 ? 146.229 137.066 189.845 1.00 89.58 277 TYR E CA 1
ATOM 6430 C C . TYR E 4 278 ? 147.183 135.880 189.957 1.00 89.58 277 TYR E C 1
ATOM 6431 O O . TYR E 4 278 ? 147.816 135.482 188.979 1.00 89.58 277 TYR E O 1
ATOM 6440 N N . HIS E 4 279 ? 147.299 135.303 191.150 1.00 96.85 278 HIS E N 1
ATOM 6441 C CA . HIS E 4 279 ? 148.169 134.151 191.333 1.00 96.85 278 HIS E CA 1
ATOM 6442 C C . HIS E 4 279 ? 147.618 132.937 190.594 1.00 96.85 278 HIS E C 1
ATOM 6443 O O . HIS E 4 279 ? 146.409 132.687 190.591 1.00 96.85 278 HIS E O 1
ATOM 6450 N N . GLN E 4 280 ? 148.510 132.181 189.968 1.00 98.95 279 GLN E N 1
ATOM 6451 C CA . GLN E 4 280 ? 148.124 130.952 189.295 1.00 98.95 279 GLN E CA 1
ATOM 6452 C C . GLN E 4 280 ? 148.427 129.748 190.174 1.00 98.95 279 GLN E C 1
ATOM 6453 O O . GLN E 4 280 ? 149.300 129.806 191.045 1.00 98.95 279 GLN E O 1
ATOM 6459 N N . PRO E 4 281 ? 147.708 128.642 189.982 1.00 106.28 280 PRO E N 1
ATOM 6460 C CA . PRO E 4 281 ? 147.992 127.438 190.772 1.00 106.28 280 PRO E CA 1
ATOM 6461 C C . PRO E 4 281 ? 149.411 126.943 190.539 1.00 106.28 280 PRO E C 1
ATOM 6462 O O . PRO E 4 281 ? 149.935 126.997 189.425 1.00 106.28 280 PRO E O 1
ATOM 6466 N N . LYS E 4 282 ? 150.030 126.457 191.608 1.00 110.98 281 LYS E N 1
ATOM 6467 C CA . LYS E 4 282 ? 151.402 125.980 191.580 1.00 110.98 281 LYS E CA 1
ATOM 6468 C C . LYS E 4 282 ? 151.447 124.498 191.930 1.00 110.98 281 LYS E C 1
ATOM 6469 O O . LYS E 4 282 ? 150.490 123.934 192.468 1.00 110.98 281 LYS E O 1
ATOM 6475 N N . LYS E 4 283 ? 152.579 123.872 191.602 1.00 116.64 282 LYS E N 1
ATOM 6476 C CA . LYS E 4 283 ? 152.823 122.456 191.877 1.00 116.64 282 LYS E CA 1
ATOM 6477 C C . LYS E 4 283 ? 151.797 121.577 191.159 1.00 116.64 282 LYS E C 1
ATOM 6478 O O . LYS E 4 283 ? 151.105 120.753 191.762 1.00 116.64 282 LYS E O 1
ATOM 6484 N N . THR E 4 284 ? 151.709 121.772 189.847 1.00 110.16 283 THR E N 1
ATOM 6485 C CA . THR E 4 284 ? 150.821 121.002 188.992 1.00 110.16 283 THR E CA 1
ATOM 6486 C C . THR E 4 284 ? 151.631 120.291 187.915 1.00 110.16 283 THR E C 1
ATOM 6487 O O . THR E 4 284 ? 152.557 120.857 187.327 1.00 110.16 283 THR E O 1
ATOM 6491 N N . SER E 4 285 ? 151.274 119.032 187.668 1.00 106.41 284 SER E N 1
ATOM 6492 C CA . SER E 4 285 ? 152.005 118.184 186.731 1.00 106.41 284 SER E CA 1
ATOM 6493 C C . SER E 4 285 ? 151.880 118.754 185.323 1.00 106.41 284 SER E C 1
ATOM 6494 O O . SER E 4 285 ? 150.770 118.965 184.825 1.00 106.41 284 SER E O 1
ATOM 6497 N N . SER E 4 286 ? 153.019 119.002 184.683 1.00 101.38 285 SER E N 1
ATOM 6498 C CA . SER E 4 286 ? 153.019 119.489 183.311 1.00 101.38 285 SER E CA 1
ATOM 6499 C C . SER E 4 286 ? 152.681 118.361 182.345 1.00 101.38 285 SER E C 1
ATOM 6500 O O . SER E 4 286 ? 153.108 117.218 182.525 1.00 101.38 285 SER E O 1
ATOM 6503 N N . TYR E 4 287 ? 151.909 118.689 181.311 1.00 97.09 286 TYR E N 1
ATOM 6504 C CA . TYR E 4 287 ? 151.491 117.710 180.320 1.00 97.09 286 TYR E CA 1
ATOM 6505 C C . TYR E 4 287 ? 152.033 117.992 178.926 1.00 97.09 286 TYR E C 1
ATOM 6506 O O . TYR E 4 287 ? 151.806 117.186 178.017 1.00 97.09 286 TYR E O 1
ATOM 6515 N N . LEU E 4 288 ? 152.749 119.103 178.730 1.00 92.98 287 LEU E N 1
ATOM 6516 C CA . LEU E 4 288 ? 153.208 119.457 177.390 1.00 92.98 287 LEU E CA 1
ATOM 6517 C C . LEU E 4 288 ? 154.175 118.419 176.836 1.00 92.98 287 LEU E C 1
ATOM 6518 O O . LEU E 4 288 ? 154.079 118.036 175.664 1.00 92.98 287 LEU E O 1
ATOM 6523 N N . LYS E 4 289 ? 155.114 117.952 177.660 1.00 95.05 288 LYS E N 1
ATOM 6524 C CA . LYS E 4 289 ? 156.083 116.965 177.193 1.00 95.05 288 LYS E CA 1
ATOM 6525 C C . LYS E 4 289 ? 155.398 115.660 176.804 1.00 95.05 288 LYS E C 1
ATOM 6526 O O . LYS E 4 289 ? 155.703 115.074 175.759 1.00 95.05 288 LYS E O 1
ATOM 6532 N N . GLU E 4 290 ? 154.467 115.189 177.635 1.00 96.54 289 GLU E N 1
ATOM 6533 C CA . GLU E 4 290 ? 153.725 113.979 177.300 1.00 96.54 289 GLU E CA 1
ATOM 6534 C C . GLU E 4 290 ? 152.857 114.192 176.069 1.00 96.54 289 GLU E C 1
ATOM 6535 O O . GLU E 4 290 ? 152.735 113.298 175.224 1.00 96.54 289 GLU E O 1
ATOM 6541 N N . LEU E 4 291 ? 152.238 115.369 175.955 1.00 92.31 290 LEU E N 1
ATOM 6542 C CA . LEU E 4 291 ? 151.393 115.653 174.801 1.00 92.31 290 LEU E CA 1
ATOM 6543 C C . LEU E 4 291 ? 152.205 115.682 173.513 1.00 92.31 290 LEU E C 1
ATOM 6544 O O . LEU E 4 291 ? 151.773 115.144 172.486 1.00 92.31 290 LEU E O 1
ATOM 6549 N N . LEU E 4 292 ? 153.385 116.303 173.548 1.00 91.33 291 LEU E N 1
ATOM 6550 C CA . LEU E 4 292 ? 154.195 116.428 172.341 1.00 91.33 291 LEU E CA 1
ATOM 6551 C C . LEU E 4 292 ? 154.707 115.073 171.868 1.00 91.33 291 LEU E C 1
ATOM 6552 O O . LEU E 4 292 ? 154.801 114.828 170.660 1.00 91.33 291 LEU E O 1
ATOM 6557 N N . SER E 4 293 ? 155.053 114.186 172.802 1.00 92.60 292 SER E N 1
ATOM 6558 C CA . SER E 4 293 ? 155.602 112.888 172.421 1.00 92.60 292 SER E CA 1
ATOM 6559 C C . SER E 4 293 ? 154.571 112.030 171.698 1.00 92.60 292 SER E C 1
ATOM 6560 O O . SER E 4 293 ? 154.904 111.330 170.736 1.00 92.60 292 SER E O 1
ATOM 6563 N N . LYS E 4 294 ? 153.319 112.071 172.142 1.00 92.92 293 LYS E N 1
ATOM 6564 C CA . LYS E 4 294 ? 152.282 111.193 171.618 1.00 92.92 293 LYS E CA 1
ATOM 6565 C C . LYS E 4 294 ? 151.529 111.782 170.434 1.00 92.92 293 LYS E C 1
ATOM 6566 O O . LYS E 4 294 ? 150.671 111.099 169.867 1.00 92.92 293 LYS E O 1
ATOM 6572 N N . THR E 4 295 ? 151.820 113.019 170.043 1.00 92.55 294 THR E N 1
ATOM 6573 C CA . THR E 4 295 ? 151.086 113.632 168.949 1.00 92.55 294 THR E CA 1
ATOM 6574 C C . THR E 4 295 ? 151.467 112.993 167.616 1.00 92.55 294 THR E C 1
ATOM 6575 O O . THR E 4 295 ? 152.543 112.410 167.455 1.00 92.55 294 THR E O 1
ATOM 6579 N N . ARG E 4 296 ? 150.553 113.098 166.652 1.00 94.60 295 ARG E N 1
ATOM 6580 C CA . ARG E 4 296 ? 150.763 112.533 165.325 1.00 94.60 295 ARG E CA 1
ATOM 6581 C C . ARG E 4 296 ? 151.448 113.520 164.386 1.00 94.60 295 ARG E C 1
ATOM 6582 O O . ARG E 4 296 ? 152.393 113.156 163.681 1.00 94.60 295 ARG E O 1
ATOM 6590 N N . GLU E 4 297 ? 150.982 114.765 164.366 1.00 96.49 296 GLU E N 1
ATOM 6591 C CA . GLU E 4 297 ? 151.542 115.762 163.468 1.00 96.49 296 GLU E CA 1
ATOM 6592 C C . GLU E 4 297 ? 152.949 116.156 163.903 1.00 96.49 296 GLU E C 1
ATOM 6593 O O . GLU E 4 297 ? 153.273 116.187 165.092 1.00 96.49 296 GLU E O 1
ATOM 6599 N N . ASP E 4 298 ? 153.793 116.454 162.913 1.00 95.21 297 ASP E N 1
ATOM 6600 C CA . ASP E 4 298 ? 155.167 116.851 163.201 1.00 95.21 297 ASP E CA 1
ATOM 6601 C C . ASP E 4 298 ? 155.221 118.208 163.891 1.00 95.21 297 ASP E C 1
ATOM 6602 O O . ASP E 4 298 ? 156.051 118.425 164.781 1.00 95.21 297 ASP E O 1
ATOM 6607 N N . PHE E 4 299 ? 154.357 119.135 163.488 1.00 85.84 298 PHE E N 1
ATOM 6608 C CA . PHE E 4 299 ? 154.300 120.464 164.077 1.00 85.84 298 PHE E CA 1
ATOM 6609 C C . PHE E 4 299 ? 152.876 120.759 164.517 1.00 85.84 298 PHE E C 1
ATOM 6610 O O . PHE E 4 299 ? 151.917 120.403 163.826 1.00 85.84 298 PHE E O 1
ATOM 6618 N N . ILE E 4 300 ? 152.744 121.407 165.665 1.00 82.62 299 ILE E N 1
ATOM 6619 C CA . ILE E 4 300 ? 151.453 121.787 166.227 1.00 82.62 299 ILE E CA 1
ATOM 6620 C C . ILE E 4 300 ? 151.368 123.309 166.216 1.00 82.62 299 ILE E C 1
ATOM 6621 O O . ILE E 4 300 ? 152.250 123.973 166.774 1.00 82.62 299 ILE E O 1
ATOM 6626 N N . PRO E 4 301 ? 150.354 123.900 165.586 1.00 81.81 300 PRO E N 1
ATOM 6627 C CA . PRO E 4 301 ? 150.198 125.356 165.653 1.00 81.81 300 PRO E CA 1
ATOM 6628 C C . PRO E 4 301 ? 150.005 125.822 167.088 1.00 81.81 300 PRO E C 1
ATOM 6629 O O . PRO E 4 301 ? 149.385 125.143 167.908 1.00 81.81 300 PRO E O 1
ATOM 6633 N N . VAL E 4 302 ? 150.558 126.997 167.386 1.00 80.88 301 VAL E N 1
ATOM 6634 C CA . VAL E 4 302 ? 150.493 127.525 168.743 1.00 80.88 301 VAL E CA 1
ATOM 6635 C C . VAL E 4 302 ? 149.056 127.857 169.124 1.00 80.88 301 VAL E C 1
ATOM 6636 O O . VAL E 4 302 ? 148.625 127.601 170.254 1.00 80.88 301 VAL E O 1
ATOM 6640 N N . GLU E 4 303 ? 148.287 128.422 168.189 1.00 87.72 302 GLU E N 1
ATOM 6641 C CA . GLU E 4 303 ? 146.915 128.814 168.497 1.00 87.72 302 GLU E CA 1
ATOM 6642 C C . GLU E 4 303 ? 146.062 127.610 168.879 1.00 87.72 302 GLU E C 1
ATOM 6643 O O . GLU E 4 303 ? 145.251 127.689 169.809 1.00 87.72 302 GLU E O 1
ATOM 6649 N N . LYS E 4 304 ? 146.224 126.491 168.172 1.00 84.96 303 LYS E N 1
ATOM 6650 C CA . LYS E 4 304 ? 145.518 125.272 168.553 1.00 84.96 303 LYS E CA 1
ATOM 6651 C C . LYS E 4 304 ? 145.998 124.759 169.902 1.00 84.96 303 LYS E C 1
ATOM 6652 O O . LYS E 4 304 ? 145.207 124.239 170.697 1.00 84.96 303 LYS E O 1
ATOM 6658 N N . LEU E 4 305 ? 147.296 124.891 170.175 1.00 84.17 304 LEU E N 1
ATOM 6659 C CA . LEU E 4 305 ? 147.853 124.366 171.415 1.00 84.17 304 LEU E CA 1
ATOM 6660 C C . LEU E 4 305 ? 147.476 125.228 172.613 1.00 84.17 304 LEU E C 1
ATOM 6661 O O . LEU E 4 305 ? 147.422 124.727 173.741 1.00 84.17 304 LEU E O 1
ATOM 6666 N N . LEU E 4 306 ? 147.218 126.518 172.394 1.00 84.64 305 LEU E N 1
ATOM 6667 C CA . LEU E 4 306 ? 146.885 127.399 173.508 1.00 84.64 305 LEU E CA 1
ATOM 6668 C C . LEU E 4 306 ? 145.475 127.139 174.021 1.00 84.64 305 LEU E C 1
ATOM 6669 O O . LEU E 4 306 ? 145.205 127.303 175.216 1.00 84.64 305 LEU E O 1
ATOM 6674 N N . LYS E 4 307 ? 144.563 126.743 173.138 1.00 88.71 306 LYS E N 1
ATOM 6675 C CA . LYS E 4 307 ? 143.180 126.502 173.528 1.00 88.71 306 LYS E CA 1
ATOM 6676 C C . LYS E 4 307 ? 142.924 125.070 173.976 1.00 88.71 306 LYS E C 1
ATOM 6677 O O . LYS E 4 307 ? 141.795 124.757 174.369 1.00 88.71 306 LYS E O 1
ATOM 6683 N N . ASP E 4 308 ? 143.926 124.197 173.928 1.00 90.01 307 ASP E N 1
ATOM 6684 C CA . ASP E 4 308 ? 143.743 122.815 174.345 1.00 90.01 307 ASP E CA 1
ATOM 6685 C C . ASP E 4 308 ? 143.618 122.728 175.859 1.00 90.01 307 ASP E C 1
ATOM 6686 O O . ASP E 4 308 ? 144.397 123.336 176.598 1.00 90.01 307 ASP E O 1
ATOM 6691 N N . LYS E 4 309 ? 142.635 121.959 176.319 1.00 90.98 308 LYS E N 1
ATOM 6692 C CA . LYS E 4 309 ? 142.347 121.828 177.740 1.00 90.98 308 LYS E CA 1
ATOM 6693 C C . LYS E 4 309 ? 143.233 120.805 178.436 1.00 90.98 308 LYS E C 1
ATOM 6694 O O . LYS E 4 309 ? 143.125 120.643 179.655 1.00 90.98 308 LYS E O 1
ATOM 6700 N N . ARG E 4 310 ? 144.097 120.114 177.701 1.00 87.92 309 ARG E N 1
ATOM 6701 C CA . ARG E 4 310 ? 145.013 119.149 178.291 1.00 87.92 309 ARG E CA 1
ATOM 6702 C C . ARG E 4 310 ? 146.273 119.796 178.846 1.00 87.92 309 ARG E C 1
ATOM 6703 O O . ARG E 4 310 ? 147.101 119.097 179.439 1.00 87.92 309 ARG E O 1
ATOM 6711 N N . LEU E 4 311 ? 146.437 121.102 178.674 1.00 89.41 310 LEU E N 1
ATOM 6712 C CA . LEU E 4 311 ? 147.611 121.820 179.143 1.00 89.41 310 LEU E CA 1
ATOM 6713 C C . LEU E 4 311 ? 147.254 122.651 180.365 1.00 89.41 310 LEU E C 1
ATOM 6714 O O . LEU E 4 311 ? 146.208 123.306 180.399 1.00 89.41 310 LEU E O 1
ATOM 6719 N N . THR E 4 312 ? 148.128 122.622 181.365 1.00 93.12 311 THR E N 1
ATOM 6720 C CA . THR E 4 312 ? 147.908 123.384 182.581 1.00 93.12 311 THR E CA 1
ATOM 6721 C C . THR E 4 312 ? 148.123 124.873 182.322 1.00 93.12 311 THR E C 1
ATOM 6722 O O . THR E 4 312 ? 148.601 125.287 181.263 1.00 93.12 311 THR E O 1
ATOM 6726 N N . SER E 4 313 ? 147.753 125.686 183.313 1.00 95.45 312 SER E N 1
ATOM 6727 C CA . SER E 4 313 ? 147.910 127.131 183.180 1.00 95.45 312 SER E CA 1
ATOM 6728 C C . SER E 4 313 ? 149.377 127.518 183.051 1.00 95.45 312 SER E C 1
ATOM 6729 O O . SER E 4 313 ? 149.720 128.421 182.281 1.00 95.45 312 SER E O 1
ATOM 6732 N N . LYS E 4 314 ? 150.255 126.855 183.804 1.00 91.58 313 LYS E N 1
ATOM 6733 C CA . LYS E 4 314 ? 151.679 127.156 183.709 1.00 91.58 313 LYS E CA 1
ATOM 6734 C C . LYS E 4 314 ? 152.232 126.782 182.340 1.00 91.58 313 LYS E C 1
ATOM 6735 O O . LYS E 4 314 ? 153.111 127.473 181.812 1.00 91.58 313 LYS E O 1
ATOM 6741 N N . ASP E 4 315 ? 151.743 125.687 181.755 1.00 91.11 314 ASP E N 1
ATOM 6742 C CA . ASP E 4 315 ? 152.179 125.303 180.416 1.00 91.11 314 ASP E CA 1
ATOM 6743 C C . ASP E 4 315 ? 151.795 126.362 179.392 1.00 91.11 314 ASP E C 1
ATOM 6744 O O . ASP E 4 315 ? 152.600 126.731 178.530 1.00 91.11 314 ASP E O 1
ATOM 6749 N N . LYS E 4 316 ? 150.562 126.863 179.472 1.00 86.12 315 LYS E N 1
ATOM 6750 C CA . LYS E 4 316 ? 150.111 127.872 178.521 1.00 86.12 315 LYS E CA 1
ATOM 6751 C C . LYS E 4 316 ? 150.834 129.193 178.732 1.00 86.12 315 LYS E C 1
ATOM 6752 O O . LYS E 4 316 ? 151.106 129.921 177.771 1.00 86.12 315 LYS E O 1
ATOM 6758 N N . SER E 4 317 ? 151.145 129.527 179.986 1.00 85.28 316 SER E N 1
ATOM 6759 C CA . SER E 4 317 ? 151.806 130.794 180.276 1.00 85.28 316 SER E CA 1
ATOM 6760 C C . SER E 4 317 ? 153.178 130.862 179.619 1.00 85.28 316 SER E C 1
ATOM 6761 O O . SER E 4 317 ? 153.556 131.891 179.049 1.00 85.28 316 SER E O 1
ATOM 6764 N N . LYS E 4 318 ? 153.942 129.771 179.692 1.00 83.30 317 LYS E N 1
ATOM 6765 C CA . LYS E 4 318 ? 155.253 129.747 179.052 1.00 83.30 317 LYS E CA 1
ATOM 6766 C C . LYS E 4 318 ? 155.128 129.785 177.534 1.00 83.30 317 LYS E C 1
ATOM 6767 O O . LYS E 4 318 ? 155.923 130.444 176.855 1.00 83.30 317 LYS E O 1
ATOM 6773 N N . LEU E 4 319 ? 154.143 129.074 176.981 1.00 82.34 318 LEU E N 1
ATOM 6774 C CA . LEU E 4 319 ? 153.924 129.113 175.539 1.00 82.34 318 LEU E CA 1
ATOM 6775 C C . LEU E 4 319 ? 153.486 130.496 175.080 1.00 82.34 318 LEU E C 1
ATOM 6776 O O . LEU E 4 319 ? 153.936 130.983 174.038 1.00 82.34 318 LEU E O 1
ATOM 6781 N N . GLN E 4 320 ? 152.600 131.141 175.840 1.00 81.26 319 GLN E N 1
ATOM 6782 C CA . GLN E 4 320 ? 152.132 132.467 175.456 1.00 81.26 319 GLN E CA 1
ATOM 6783 C C . GLN E 4 320 ? 153.264 133.483 175.489 1.00 81.26 319 GLN E C 1
ATOM 6784 O O . GLN E 4 320 ? 153.329 134.375 174.636 1.00 81.26 319 GLN E O 1
ATOM 6790 N N . ARG E 4 321 ? 154.160 133.372 176.470 1.00 80.34 320 ARG E N 1
ATOM 6791 C CA . ARG E 4 321 ? 155.303 134.275 176.531 1.00 80.34 320 ARG E CA 1
ATOM 6792 C C . ARG E 4 321 ? 156.222 134.075 175.334 1.00 80.34 320 ARG E C 1
ATOM 6793 O O . ARG E 4 321 ? 156.673 135.044 174.714 1.00 80.34 320 ARG E O 1
ATOM 6801 N N . LEU E 4 322 ? 156.514 132.817 174.996 1.00 78.92 321 LEU E N 1
ATOM 6802 C CA . LEU E 4 322 ? 157.362 132.539 173.842 1.00 78.92 321 LEU E CA 1
ATOM 6803 C C . LEU E 4 322 ? 156.690 132.971 172.547 1.00 78.92 321 LEU E C 1
ATOM 6804 O O . LEU E 4 322 ? 157.342 133.525 171.656 1.00 78.92 321 LEU E O 1
ATOM 6809 N N . ASN E 4 323 ? 155.385 132.721 172.424 1.00 77.16 322 ASN E N 1
ATOM 6810 C CA . ASN E 4 323 ? 154.670 133.095 171.210 1.00 77.16 322 ASN E CA 1
ATOM 6811 C C . ASN E 4 323 ? 154.672 134.603 171.005 1.00 77.16 322 ASN E C 1
ATOM 6812 O O . ASN E 4 323 ? 154.866 135.082 169.883 1.00 77.16 322 ASN E O 1
ATOM 6817 N N . ARG E 4 324 ? 154.456 135.369 172.076 1.00 77.00 323 ARG E N 1
ATOM 6818 C CA . ARG E 4 324 ? 154.426 136.823 171.956 1.00 77.00 323 ARG E CA 1
ATOM 6819 C C . ARG E 4 324 ? 155.777 137.366 171.509 1.00 77.00 323 ARG E C 1
ATOM 6820 O O . ARG E 4 324 ? 155.848 138.290 170.692 1.00 77.00 323 ARG E O 1
ATOM 6828 N N . GLU E 4 325 ? 156.864 136.812 172.047 1.00 79.24 324 GLU E N 1
ATOM 6829 C CA . GLU E 4 325 ? 158.194 137.263 171.655 1.00 79.24 324 GLU E CA 1
ATOM 6830 C C . GLU E 4 325 ? 158.490 136.913 170.202 1.00 79.24 324 GLU E C 1
ATOM 6831 O O . GLU E 4 325 ? 159.008 137.742 169.445 1.00 79.24 324 GLU E O 1
ATOM 6837 N N . GLU E 4 326 ? 158.167 135.685 169.792 1.00 79.39 325 GLU E N 1
ATOM 6838 C CA . GLU E 4 326 ? 158.491 135.253 168.437 1.00 79.39 325 GLU E CA 1
ATOM 6839 C C . GLU E 4 326 ? 157.582 135.896 167.400 1.00 79.39 325 GLU E C 1
ATOM 6840 O O . GLU E 4 326 ? 158.031 136.188 166.287 1.00 79.39 325 GLU E O 1
ATOM 6846 N N . THR E 4 327 ? 156.309 136.111 167.733 1.00 75.82 326 THR E N 1
ATOM 6847 C CA . THR E 4 327 ? 155.396 136.735 166.780 1.00 75.82 326 THR E CA 1
ATOM 6848 C C . THR E 4 327 ? 155.815 138.167 166.470 1.00 75.82 326 THR E C 1
ATOM 6849 O O . THR E 4 327 ? 155.757 138.597 165.313 1.00 75.82 326 THR E O 1
ATOM 6853 N N . GLU E 4 328 ? 156.247 138.916 167.486 1.00 78.49 327 GLU E N 1
ATOM 6854 C CA . GLU E 4 328 ? 156.644 140.303 167.266 1.00 78.49 327 GLU E CA 1
ATOM 6855 C C . GLU E 4 328 ? 157.835 140.391 166.321 1.00 78.49 327 GLU E C 1
ATOM 6856 O O . GLU E 4 328 ? 157.874 141.249 165.433 1.00 78.49 327 GLU E O 1
ATOM 6862 N N . ASP E 4 329 ? 158.823 139.513 166.501 1.00 76.73 328 ASP E N 1
ATOM 6863 C CA . ASP E 4 329 ? 159.946 139.474 165.571 1.00 76.73 328 ASP E CA 1
ATOM 6864 C C . ASP E 4 329 ? 159.493 139.046 164.182 1.00 76.73 328 ASP E C 1
ATOM 6865 O O . ASP E 4 329 ? 159.945 139.602 163.175 1.00 76.73 328 ASP E O 1
ATOM 6870 N N . ALA E 4 330 ? 158.607 138.052 164.108 1.00 72.89 329 ALA E N 1
ATOM 6871 C CA . ALA E 4 330 ? 158.091 137.614 162.816 1.00 72.89 329 ALA E CA 1
ATOM 6872 C C . ALA E 4 330 ? 157.255 138.702 162.155 1.00 72.89 329 ALA E C 1
ATOM 6873 O O . ALA E 4 330 ? 157.338 138.901 160.938 1.00 72.89 329 ALA E O 1
ATOM 6875 N N . LEU E 4 331 ? 156.434 139.406 162.936 1.00 68.67 330 LEU E N 1
ATOM 6876 C CA . LEU E 4 331 ? 155.612 140.470 162.370 1.00 68.67 330 LEU E CA 1
ATOM 6877 C C . LEU E 4 331 ? 156.468 141.631 161.886 1.00 68.67 330 LEU E C 1
ATOM 6878 O O . LEU E 4 331 ? 156.179 142.234 160.846 1.00 68.67 330 LEU E O 1
ATOM 6883 N N . ASN E 4 332 ? 157.519 141.969 162.633 1.00 69.34 331 ASN E N 1
ATOM 6884 C CA . ASN E 4 332 ? 158.396 143.059 162.222 1.00 69.34 331 ASN E CA 1
ATOM 6885 C C . ASN E 4 332 ? 159.116 142.722 160.924 1.00 69.34 331 ASN E C 1
ATOM 6886 O O . ASN E 4 332 ? 159.258 143.572 160.039 1.00 69.34 331 ASN E O 1
ATOM 6891 N N . LYS E 4 333 ? 159.580 141.479 160.795 1.00 67.25 332 LYS E N 1
ATOM 6892 C CA . LYS E 4 333 ? 160.275 141.075 159.578 1.00 67.25 332 LYS E CA 1
ATOM 6893 C C . LYS E 4 333 ? 159.313 140.948 158.405 1.00 67.25 332 LYS E C 1
ATOM 6894 O O . LYS E 4 333 ? 159.668 141.269 157.267 1.00 67.25 332 LYS E O 1
ATOM 6900 N N . ARG E 4 334 ? 158.092 140.475 158.660 1.00 67.50 333 ARG E N 1
ATOM 6901 C CA . ARG E 4 334 ? 157.147 140.244 157.572 1.00 67.50 333 ARG E CA 1
ATOM 6902 C C . ARG E 4 334 ? 156.754 141.547 156.889 1.00 67.50 333 ARG E C 1
ATOM 6903 O O . ARG E 4 334 ? 156.722 141.631 155.656 1.00 67.50 333 ARG E O 1
ATOM 6911 N N . THR E 4 335 ? 156.446 142.579 157.675 1.00 67.08 334 THR E N 1
ATOM 6912 C CA . THR E 4 335 ? 156.061 143.855 157.084 1.00 67.08 334 THR E CA 1
ATOM 6913 C C . THR E 4 335 ? 157.264 144.600 156.527 1.00 67.08 334 THR E C 1
ATOM 6914 O O . THR E 4 335 ? 157.113 145.411 155.607 1.00 67.08 334 THR E O 1
ATOM 6918 N N . PHE E 4 336 ? 158.456 144.354 157.072 1.00 67.15 335 PHE E N 1
ATOM 6919 C CA . PHE E 4 336 ? 159.657 144.953 156.504 1.00 67.15 335 PHE E CA 1
ATOM 6920 C C . PHE E 4 336 ? 159.864 144.492 155.069 1.00 67.15 335 PHE E C 1
ATOM 6921 O O . PHE E 4 336 ? 160.162 145.297 154.181 1.00 67.15 335 PHE E O 1
ATOM 6929 N N . PHE E 4 337 ? 159.709 143.190 154.824 1.00 68.88 336 PHE E N 1
ATOM 6930 C CA . PHE E 4 337 ? 159.895 142.677 153.474 1.00 68.88 336 PHE E CA 1
ATOM 6931 C C . PHE E 4 337 ? 158.742 143.066 152.562 1.00 68.88 336 PHE E C 1
ATOM 6932 O O . PHE E 4 337 ? 158.976 143.491 151.427 1.00 68.88 336 PHE E O 1
ATOM 6940 N N . GLN E 4 338 ? 157.500 142.956 153.043 1.00 69.52 337 GLN E N 1
ATOM 6941 C CA . GLN E 4 338 ? 156.352 143.325 152.220 1.00 69.52 337 GLN E CA 1
ATOM 6942 C C . GLN E 4 338 ? 156.449 144.770 151.751 1.00 69.52 337 GLN E C 1
ATOM 6943 O O . GLN E 4 338 ? 156.077 145.086 150.616 1.00 69.52 337 GLN E O 1
ATOM 6949 N N . VAL E 4 339 ? 156.943 145.661 152.611 1.00 68.99 338 VAL E N 1
ATOM 6950 C CA . VAL E 4 339 ? 157.191 147.036 152.194 1.00 68.99 338 VAL E CA 1
ATOM 6951 C C . VAL E 4 339 ? 158.282 147.083 151.134 1.00 68.99 338 VAL E C 1
ATOM 6952 O O . VAL E 4 339 ? 158.165 147.801 150.134 1.00 68.99 338 VAL E O 1
ATOM 6956 N N . LYS E 4 340 ? 159.356 146.315 151.330 1.00 73.32 339 LYS E N 1
ATOM 6957 C CA . LYS E 4 340 ? 160.452 146.307 150.367 1.00 73.32 339 LYS E CA 1
ATOM 6958 C C . LYS E 4 340 ? 160.008 145.779 149.010 1.00 73.32 339 LYS E C 1
ATOM 6959 O O . LYS E 4 340 ? 160.433 146.300 147.973 1.00 73.32 339 LYS E O 1
ATOM 6965 N N . GLY E 4 341 ? 159.166 144.754 148.993 1.00 73.53 340 GLY E N 1
ATOM 6966 C CA . GLY E 4 341 ? 158.686 144.186 147.753 1.00 73.53 340 GLY E CA 1
ATOM 6967 C C . GLY E 4 341 ? 159.505 142.987 147.306 1.00 73.53 340 GLY E C 1
ATOM 6968 O O . GLY E 4 341 ? 160.685 142.844 147.619 1.00 73.53 340 GLY E O 1
ATOM 6969 N N . TYR E 4 342 ? 158.848 142.110 146.550 1.00 80.72 341 TYR E N 1
ATOM 6970 C CA . TYR E 4 342 ? 159.469 140.867 146.115 1.00 80.72 341 TYR E CA 1
ATOM 6971 C C . TYR E 4 342 ? 160.457 141.054 144.972 1.00 80.72 341 TYR E C 1
ATOM 6972 O O . TYR E 4 342 ? 161.195 140.114 144.658 1.00 80.72 341 TYR E O 1
ATOM 6981 N N . LEU E 4 343 ? 160.495 142.230 144.346 1.00 89.10 342 LEU E N 1
ATOM 6982 C CA . LEU E 4 343 ? 161.424 142.471 143.250 1.00 89.10 342 LEU E CA 1
ATOM 6983 C C . LEU E 4 343 ? 162.796 142.878 143.770 1.00 89.10 342 LEU E C 1
ATOM 6984 O O . LEU E 4 343 ? 163.355 143.890 143.334 1.00 89.10 342 LEU E O 1
ATOM 6989 N N . GLU E 4 344 ? 163.351 142.095 144.695 1.00 100.61 343 GLU E N 1
ATOM 6990 C CA . GLU E 4 344 ? 164.692 142.368 145.194 1.00 100.61 343 GLU E CA 1
ATOM 6991 C C . GLU E 4 344 ? 165.766 141.683 144.361 1.00 100.61 343 GLU E C 1
ATOM 6992 O O . GLU E 4 344 ? 166.939 142.062 144.451 1.00 100.61 343 GLU E O 1
ATOM 6998 N N . ASP E 4 345 ? 165.390 140.694 143.548 1.00 102.54 344 ASP E N 1
ATOM 6999 C CA . ASP E 4 345 ? 166.360 140.041 142.678 1.00 102.54 344 ASP E CA 1
ATOM 7000 C C . ASP E 4 345 ? 166.935 141.021 141.665 1.00 102.54 344 ASP E C 1
ATOM 7001 O O . ASP E 4 345 ? 168.110 140.922 141.290 1.00 102.54 344 ASP E O 1
ATOM 7006 N N . GLU E 4 346 ? 166.115 141.966 141.202 1.00 104.47 345 GLU E N 1
ATOM 7007 C CA . GLU E 4 346 ? 166.505 142.990 140.235 1.00 104.47 345 GLU E CA 1
ATOM 7008 C C . GLU E 4 346 ? 166.952 142.392 138.905 1.00 104.47 345 GLU E C 1
ATOM 7009 O O . GLU E 4 346 ? 167.619 143.063 138.112 1.00 104.47 345 GLU E O 1
ATOM 7015 N N . ASN E 4 347 ? 166.592 141.136 138.646 1.00 99.36 346 ASN E N 1
ATOM 7016 C CA . ASN E 4 347 ? 166.815 140.516 137.341 1.00 99.36 346 ASN E CA 1
ATOM 7017 C C . ASN E 4 347 ? 165.636 140.820 136.417 1.00 99.36 346 ASN E C 1
ATOM 7018 O O . ASN E 4 347 ? 164.920 139.937 135.946 1.00 99.36 346 ASN E O 1
ATOM 7023 N N . GLU E 4 348 ? 165.443 142.113 136.176 1.00 95.18 347 GLU E N 1
ATOM 7024 C CA . GLU E 4 348 ? 164.293 142.575 135.414 1.00 95.18 347 GLU E CA 1
ATOM 7025 C C . GLU E 4 348 ? 164.364 142.085 133.975 1.00 95.18 347 GLU E C 1
ATOM 7026 O O . GLU E 4 348 ? 165.437 142.035 133.368 1.00 95.18 347 GLU E O 1
ATOM 7032 N N . ILE E 4 349 ? 163.210 141.713 133.436 1.00 87.26 348 ILE E N 1
ATOM 7033 C CA . ILE E 4 349 ? 163.090 141.335 132.036 1.00 87.26 348 ILE E CA 1
ATOM 7034 C C . ILE E 4 349 ? 162.761 142.585 131.235 1.00 87.26 348 ILE E C 1
ATOM 7035 O O . ILE E 4 349 ? 161.860 143.348 131.601 1.00 87.26 348 ILE E O 1
ATOM 7040 N N . SER E 4 350 ? 163.501 142.805 130.152 1.00 85.76 349 SER E N 1
ATOM 7041 C CA . SER E 4 350 ? 163.277 143.981 129.326 1.00 85.76 349 SER E CA 1
ATOM 7042 C C . SER E 4 350 ? 161.883 143.942 128.714 1.00 85.76 349 SER E C 1
ATOM 7043 O O . SER E 4 350 ? 161.360 142.876 128.384 1.00 85.76 349 SER E O 1
ATOM 7046 N N . ASP E 4 351 ? 161.274 145.115 128.581 1.00 84.66 350 ASP E N 1
ATOM 7047 C CA . ASP E 4 351 ? 159.950 145.205 127.992 1.00 84.66 350 ASP E CA 1
ATOM 7048 C C . ASP E 4 351 ? 160.041 145.186 126.468 1.00 84.66 350 ASP E C 1
ATOM 7049 O O . ASP E 4 351 ? 161.104 145.402 125.879 1.00 84.66 350 ASP E O 1
ATOM 7054 N N . TYR E 4 352 ? 158.905 144.908 125.829 1.00 79.44 351 TYR E N 1
ATOM 7055 C CA . TYR E 4 352 ? 158.810 145.011 124.378 1.00 79.44 351 TYR E CA 1
ATOM 7056 C C . TYR E 4 352 ? 159.033 146.458 123.961 1.00 79.44 351 TYR E C 1
ATOM 7057 O O . TYR E 4 352 ? 158.190 147.321 124.224 1.00 79.44 351 TYR E O 1
ATOM 7066 N N . GLU E 4 353 ? 160.157 146.734 123.313 1.00 87.61 352 GLU E N 1
ATOM 7067 C CA . GLU E 4 353 ? 160.584 148.097 123.044 1.00 87.61 352 GLU E CA 1
ATOM 7068 C C . GLU E 4 353 ? 160.685 148.344 121.543 1.00 87.61 352 GLU E C 1
ATOM 7069 O O . GLU E 4 353 ? 160.376 147.481 120.716 1.00 87.61 352 GLU E O 1
ATOM 7075 N N . LEU E 4 354 ? 161.130 149.555 121.203 1.00 85.81 353 LEU E N 1
ATOM 7076 C CA . LEU E 4 354 ? 161.258 149.951 119.805 1.00 85.81 353 LEU E CA 1
ATOM 7077 C C . LEU E 4 354 ? 162.288 149.095 119.079 1.00 85.81 353 LEU E C 1
ATOM 7078 O O . LEU E 4 354 ? 162.106 148.755 117.905 1.00 85.81 353 LEU E O 1
ATOM 7083 N N . ASP E 4 355 ? 163.377 148.735 119.763 1.00 89.30 354 ASP E N 1
ATOM 7084 C CA . ASP E 4 355 ? 164.450 147.989 119.113 1.00 89.30 354 ASP E CA 1
ATOM 7085 C C . ASP E 4 355 ? 163.996 146.607 118.661 1.00 89.30 354 ASP E C 1
ATOM 7086 O O . ASP E 4 355 ? 164.549 146.055 117.703 1.00 89.30 354 ASP E O 1
ATOM 7091 N N . ASP E 4 356 ? 162.996 146.031 119.328 1.00 87.67 355 ASP E N 1
ATOM 7092 C CA . ASP E 4 356 ? 162.540 144.691 118.984 1.00 87.67 355 ASP E CA 1
ATOM 7093 C C . ASP E 4 356 ? 161.619 144.666 117.773 1.00 87.67 355 ASP E C 1
ATOM 7094 O O . ASP E 4 356 ? 161.249 143.575 117.326 1.00 87.67 355 ASP E O 1
ATOM 7099 N N . CYS E 4 357 ? 161.239 145.823 117.234 1.00 84.93 356 CYS E N 1
ATOM 7100 C CA . CYS E 4 357 ? 160.263 145.882 116.154 1.00 84.93 356 CYS E CA 1
ATOM 7101 C C . CYS E 4 357 ? 160.837 146.319 114.816 1.00 84.93 356 CYS E C 1
ATOM 7102 O O . CYS E 4 357 ? 160.242 146.012 113.782 1.00 84.93 356 CYS E O 1
ATOM 7105 N N . LEU E 4 358 ? 161.967 147.020 114.802 1.00 82.63 357 LEU E N 1
ATOM 7106 C CA . LEU E 4 358 ? 162.509 147.531 113.549 1.00 82.63 357 LEU E CA 1
ATOM 7107 C C . LEU E 4 358 ? 163.021 146.397 112.672 1.00 82.63 357 LEU E C 1
ATOM 7108 O O . LEU E 4 358 ? 163.326 145.304 113.153 1.00 82.63 357 LEU E O 1
ATOM 7113 N N . ILE E 4 359 ? 163.113 146.667 111.375 1.00 82.99 358 ILE E N 1
ATOM 7114 C CA . ILE E 4 359 ? 163.589 145.690 110.404 1.00 82.99 358 ILE E CA 1
ATOM 7115 C C . ILE E 4 359 ? 164.886 146.195 109.789 1.00 82.99 358 ILE E C 1
ATOM 7116 O O . ILE E 4 359 ? 164.984 147.360 109.389 1.00 82.99 358 ILE E O 1
ATOM 7121 N N . GLU E 4 360 ? 165.885 145.322 109.726 1.00 91.41 359 GLU E N 1
ATOM 7122 C CA . GLU E 4 360 ? 167.137 145.597 109.039 1.00 91.41 359 GLU E CA 1
ATOM 7123 C C . GLU E 4 360 ? 167.355 144.543 107.963 1.00 91.41 359 GLU E C 1
ATOM 7124 O O . GLU E 4 360 ? 167.082 143.358 108.177 1.00 91.41 359 GLU E O 1
ATOM 7130 N N . LEU E 4 361 ? 167.831 144.979 106.803 1.00 89.83 360 LEU E N 1
ATOM 7131 C CA . LEU E 4 361 ? 168.025 144.070 105.679 1.00 89.83 360 LEU E CA 1
ATOM 7132 C C . LEU E 4 361 ? 169.503 143.878 105.363 1.00 89.83 360 LEU E C 1
ATOM 7133 O O . LEU E 4 361 ? 169.878 142.935 104.666 1.00 89.83 360 LEU E O 1
ATOM 7138 N N . ASP F 5 2 ? 133.621 154.306 181.741 1.00 85.90 2 ASP F N 1
ATOM 7139 C CA . ASP F 5 2 ? 132.942 153.861 180.532 1.00 85.90 2 ASP F CA 1
ATOM 7140 C C . ASP F 5 2 ? 133.466 152.504 180.079 1.00 85.90 2 ASP F C 1
ATOM 7141 O O . ASP F 5 2 ? 134.167 151.818 180.820 1.00 85.90 2 ASP F O 1
ATOM 7146 N N . ARG F 5 3 ? 133.121 152.125 178.851 1.00 83.59 3 ARG F N 1
ATOM 7147 C CA . ARG F 5 3 ? 133.554 150.850 178.297 1.00 83.59 3 ARG F CA 1
ATOM 7148 C C . ARG F 5 3 ? 134.348 151.013 177.009 1.00 83.59 3 ARG F C 1
ATOM 7149 O O . ARG F 5 3 ? 134.805 150.016 176.441 1.00 83.59 3 ARG F O 1
ATOM 7157 N N . ASN F 5 4 ? 134.524 152.244 176.538 1.00 78.03 4 ASN F N 1
ATOM 7158 C CA . ASN F 5 4 ? 135.186 152.518 175.273 1.00 78.03 4 ASN F CA 1
ATOM 7159 C C . ASN F 5 4 ? 136.022 153.783 175.383 1.00 78.03 4 ASN F C 1
ATOM 7160 O O . ASN F 5 4 ? 135.772 154.653 176.221 1.00 78.03 4 ASN F O 1
ATOM 7165 N N . VAL F 5 5 ? 137.030 153.879 174.517 1.00 73.63 5 VAL F N 1
ATOM 7166 C CA . VAL F 5 5 ? 137.768 155.127 174.383 1.00 73.63 5 VAL F CA 1
ATOM 7167 C C . VAL F 5 5 ? 137.055 156.086 173.441 1.00 73.63 5 VAL F C 1
ATOM 7168 O O . VAL F 5 5 ? 137.303 157.297 173.492 1.00 73.63 5 VAL F O 1
ATOM 7172 N N . TYR F 5 6 ? 136.159 155.579 172.593 1.00 73.75 6 TYR F N 1
ATOM 7173 C CA . TYR F 5 6 ? 135.399 156.451 171.706 1.00 73.75 6 TYR F CA 1
ATOM 7174 C C . TYR F 5 6 ? 134.342 157.230 172.475 1.00 73.75 6 TYR F C 1
ATOM 7175 O O . TYR F 5 6 ? 134.153 158.428 172.237 1.00 73.75 6 TYR F O 1
ATOM 7184 N N . GLU F 5 7 ? 133.638 156.569 173.394 1.00 80.11 7 GLU F N 1
ATOM 7185 C CA . GLU F 5 7 ? 132.695 157.284 174.248 1.00 80.11 7 GLU F CA 1
ATOM 7186 C C . GLU F 5 7 ? 133.421 158.230 175.195 1.00 80.11 7 GLU F C 1
ATOM 7187 O O . GLU F 5 7 ? 132.930 159.328 175.482 1.00 80.11 7 GLU F O 1
ATOM 7193 N N . ALA F 5 8 ? 134.590 157.823 175.691 1.00 82.46 8 ALA F N 1
ATOM 7194 C CA . ALA F 5 8 ? 135.347 158.668 176.604 1.00 82.46 8 ALA F CA 1
ATOM 7195 C C . ALA F 5 8 ? 135.954 159.879 175.910 1.00 82.46 8 ALA F C 1
ATOM 7196 O O . ALA F 5 8 ? 136.325 160.842 176.588 1.00 82.46 8 ALA F O 1
ATOM 7198 N N . CYS F 5 9 ? 136.073 159.852 174.584 1.00 84.29 9 CYS F N 1
ATOM 7199 C CA . CYS F 5 9 ? 136.596 160.978 173.823 1.00 84.29 9 CYS F CA 1
ATOM 7200 C C . CYS F 5 9 ? 135.512 161.716 173.050 1.00 84.29 9 CYS F C 1
ATOM 7201 O O . CYS F 5 9 ? 135.831 162.567 172.215 1.00 84.29 9 CYS F O 1
ATOM 7204 N N . SER F 5 10 ? 134.244 161.415 173.306 1.00 84.24 10 SER F N 1
ATOM 7205 C CA . SER F 5 10 ? 133.150 162.067 172.599 1.00 84.24 10 SER F CA 1
ATOM 7206 C C . SER F 5 10 ? 132.626 163.263 173.381 1.00 84.24 10 SER F C 1
ATOM 7207 O O . SER F 5 10 ? 131.580 163.185 174.024 1.00 84.24 10 SER F O 1
ATOM 7210 N N . VAL F 5 20 ? 133.940 166.337 181.670 1.00 98.81 20 VAL F N 1
ATOM 7211 C CA . VAL F 5 20 ? 135.121 166.869 182.338 1.00 98.81 20 VAL F CA 1
ATOM 7212 C C . VAL F 5 20 ? 136.155 165.760 182.507 1.00 98.81 20 VAL F C 1
ATOM 7213 O O . VAL F 5 20 ? 137.345 166.026 182.679 1.00 98.81 20 VAL F O 1
ATOM 7217 N N . VAL F 5 21 ? 135.699 164.514 182.440 1.00 93.26 21 VAL F N 1
ATOM 7218 C CA . VAL F 5 21 ? 136.568 163.356 182.615 1.00 93.26 21 VAL F CA 1
ATOM 7219 C C . VAL F 5 21 ? 137.047 162.885 181.248 1.00 93.26 21 VAL F C 1
ATOM 7220 O O . VAL F 5 21 ? 136.239 162.573 180.366 1.00 93.26 21 VAL F O 1
ATOM 7224 N N . SER F 5 22 ? 138.362 162.838 181.072 1.00 88.47 22 SER F N 1
ATOM 7225 C CA . SER F 5 22 ? 138.974 162.427 179.819 1.00 88.47 22 SER F CA 1
ATOM 7226 C C . SER F 5 22 ? 139.130 160.910 179.771 1.00 88.47 22 SER F C 1
ATOM 7227 O O . SER F 5 22 ? 138.880 160.199 180.746 1.00 88.47 22 SER F O 1
ATOM 7230 N N . ALA F 5 23 ? 139.548 160.418 178.603 1.00 84.49 23 ALA F N 1
ATOM 7231 C CA . ALA F 5 23 ? 139.763 158.985 178.441 1.00 84.49 23 ALA F CA 1
ATOM 7232 C C . ALA F 5 23 ? 140.927 158.492 179.288 1.00 84.49 23 ALA F C 1
ATOM 7233 O O . ALA F 5 23 ? 140.946 157.325 179.691 1.00 84.49 23 ALA F O 1
ATOM 7235 N N . ASP F 5 24 ? 141.908 159.356 179.555 1.00 87.44 24 ASP F N 1
ATOM 7236 C CA . ASP F 5 24 ? 143.033 158.968 180.398 1.00 87.44 24 ASP F CA 1
ATOM 7237 C C . ASP F 5 24 ? 142.553 158.645 181.808 1.00 87.44 24 ASP F C 1
ATOM 7238 O O . ASP F 5 24 ? 142.984 157.657 182.412 1.00 87.44 24 ASP F O 1
ATOM 7243 N N . GLU F 5 25 ? 141.655 159.471 182.347 1.00 88.48 25 GLU F N 1
ATOM 7244 C CA . GLU F 5 25 ? 141.134 159.221 183.686 1.00 88.48 25 GLU F CA 1
ATOM 7245 C C . GLU F 5 25 ? 140.314 157.939 183.732 1.00 88.48 25 GLU F C 1
ATOM 7246 O O . GLU F 5 25 ? 140.388 157.184 184.708 1.00 88.48 25 GLU F O 1
ATOM 7252 N N . VAL F 5 26 ? 139.523 157.679 182.690 1.00 82.94 26 VAL F N 1
ATOM 7253 C CA . VAL F 5 26 ? 138.723 156.458 182.651 1.00 82.94 26 VAL F CA 1
ATOM 7254 C C . VAL F 5 26 ? 139.625 155.232 182.630 1.00 82.94 26 VAL F C 1
ATOM 7255 O O . VAL F 5 26 ? 139.364 154.237 183.315 1.00 82.94 26 VAL F O 1
ATOM 7259 N N . LEU F 5 27 ? 140.699 155.281 181.841 1.00 80.11 27 LEU F N 1
ATOM 7260 C CA . LEU F 5 27 ? 141.630 154.160 181.795 1.00 80.11 27 LEU F CA 1
ATOM 7261 C C . LEU F 5 27 ? 142.367 153.994 183.120 1.00 80.11 27 LEU F C 1
ATOM 7262 O O . LEU F 5 27 ? 142.634 152.867 183.549 1.00 80.11 27 LEU F O 1
ATOM 7267 N N . ALA F 5 28 ? 142.710 155.105 183.777 1.00 84.15 28 ALA F N 1
ATOM 7268 C CA . ALA F 5 28 ? 143.421 155.023 185.050 1.00 84.15 28 ALA F CA 1
ATOM 7269 C C . ALA F 5 28 ? 142.565 154.369 186.127 1.00 84.15 28 ALA F C 1
ATOM 7270 O O . ALA F 5 28 ? 143.060 153.544 186.902 1.00 84.15 28 ALA F O 1
ATOM 7272 N N . GLU F 5 29 ? 141.282 154.728 186.201 1.00 85.85 29 GLU F N 1
ATOM 7273 C CA . GLU F 5 29 ? 140.388 154.071 187.146 1.00 85.85 29 GLU F CA 1
ATOM 7274 C C . GLU F 5 29 ? 139.988 152.677 186.687 1.00 85.85 29 GLU F C 1
ATOM 7275 O O . GLU F 5 29 ? 139.515 151.881 187.505 1.00 85.85 29 GLU F O 1
ATOM 7281 N N . LYS F 5 30 ? 140.161 152.369 185.403 1.00 82.25 30 LYS F N 1
ATOM 7282 C CA . LYS F 5 30 ? 139.920 151.022 184.908 1.00 82.25 30 LYS F CA 1
ATOM 7283 C C . LYS F 5 30 ? 140.964 150.033 185.400 1.00 82.25 30 LYS F C 1
ATOM 7284 O O . LYS F 5 30 ? 140.675 148.835 185.480 1.00 82.25 30 LYS F O 1
ATOM 7290 N N . ILE F 5 31 ? 142.164 150.507 185.730 1.00 82.32 31 ILE F N 1
ATOM 7291 C CA . ILE F 5 31 ? 143.240 149.672 186.244 1.00 82.32 31 ILE F CA 1
ATOM 7292 C C . ILE F 5 31 ? 143.531 149.966 187.709 1.00 82.32 31 ILE F C 1
ATOM 7293 O O . ILE F 5 31 ? 144.545 149.502 188.240 1.00 82.32 31 ILE F O 1
ATOM 7298 N N . ASP F 5 32 ? 142.665 150.733 188.374 1.00 87.78 32 ASP F N 1
ATOM 7299 C CA . ASP F 5 32 ? 142.832 151.100 189.780 1.00 87.78 32 ASP F CA 1
ATOM 7300 C C . ASP F 5 32 ? 144.138 151.852 190.020 1.00 87.78 32 ASP F C 1
ATOM 7301 O O . ASP F 5 32 ? 144.737 151.745 191.093 1.00 87.78 32 ASP F O 1
ATOM 7306 N N . ASN F 5 33 ? 144.579 152.617 189.021 1.00 85.49 33 ASN F N 1
ATOM 7307 C CA . ASN F 5 33 ? 145.781 153.447 189.124 1.00 85.49 33 ASN F CA 1
ATOM 7308 C C . ASN F 5 33 ? 147.000 152.620 189.524 1.00 85.49 33 ASN F C 1
ATOM 7309 O O . ASN F 5 33 ? 147.841 153.060 190.309 1.00 85.49 33 ASN F O 1
ATOM 7314 N N . ALA F 5 34 ? 147.095 151.405 188.981 1.00 83.54 34 ALA F N 1
ATOM 7315 C CA . ALA F 5 34 ? 148.232 150.546 189.294 1.00 83.54 34 ALA F CA 1
ATOM 7316 C C . ALA F 5 34 ? 149.533 151.127 188.755 1.00 83.54 34 ALA F C 1
ATOM 7317 O O . ALA F 5 34 ? 150.557 151.120 189.448 1.00 83.54 34 ALA F O 1
ATOM 7319 N N . VAL F 5 35 ? 149.515 151.630 187.525 1.00 82.55 35 VAL F N 1
ATOM 7320 C CA . VAL F 5 35 ? 150.705 152.189 186.889 1.00 82.55 35 VAL F CA 1
ATOM 7321 C C . VAL F 5 35 ? 150.352 153.546 186.292 1.00 82.55 35 VAL F C 1
ATOM 7322 O O . VAL F 5 35 ? 149.175 153.802 186.001 1.00 82.55 35 VAL F O 1
ATOM 7326 N N . PRO F 5 36 ? 151.317 154.447 186.115 1.00 83.43 36 PRO F N 1
ATOM 7327 C CA . PRO F 5 36 ? 151.016 155.724 185.457 1.00 83.43 36 PRO F CA 1
ATOM 7328 C C . PRO F 5 36 ? 150.560 155.512 184.020 1.00 83.43 36 PRO F C 1
ATOM 7329 O O . PRO F 5 36 ? 151.035 154.614 183.324 1.00 83.43 36 PRO F O 1
ATOM 7333 N N . ILE F 5 37 ? 149.629 156.352 183.581 1.00 80.95 37 ILE F N 1
ATOM 7334 C CA . ILE F 5 37 ? 149.125 156.293 182.212 1.00 80.95 37 ILE F CA 1
ATOM 7335 C C . ILE F 5 37 ? 150.105 157.018 181.297 1.00 80.95 37 ILE F C 1
ATOM 7336 O O . ILE F 5 37 ? 150.382 158.208 181.505 1.00 80.95 37 ILE F O 1
ATOM 7341 N N . PRO F 5 38 ? 150.650 156.352 180.282 1.00 80.26 38 PRO F N 1
ATOM 7342 C CA . PRO F 5 38 ? 151.654 156.972 179.393 1.00 80.26 38 PRO F CA 1
ATOM 7343 C C . PRO F 5 38 ? 151.046 157.852 178.303 1.00 80.26 38 PRO F C 1
ATOM 7344 O O . PRO F 5 38 ? 150.804 157.444 177.168 1.00 80.26 38 PRO F O 1
ATOM 7348 N N . PHE F 5 39 ? 150.783 159.106 178.655 1.00 85.80 39 PHE F N 1
ATOM 7349 C CA . PHE F 5 39 ? 150.244 160.073 177.709 1.00 85.80 39 PHE F CA 1
ATOM 7350 C C . PHE F 5 39 ? 151.381 160.853 177.063 1.00 85.80 39 PHE F C 1
ATOM 7351 O O . PHE F 5 39 ? 152.249 161.389 177.758 1.00 85.80 39 PHE F O 1
ATOM 7359 N N . LYS F 5 40 ? 151.368 160.915 175.733 1.00 89.59 40 LYS F N 1
ATOM 7360 C CA . LYS F 5 40 ? 152.393 161.610 174.960 1.00 89.59 40 LYS F CA 1
ATOM 7361 C C . LYS F 5 40 ? 151.704 162.596 174.027 1.00 89.59 40 LYS F C 1
ATOM 7362 O O . LYS F 5 40 ? 150.992 162.189 173.105 1.00 89.59 40 LYS F O 1
ATOM 7368 N N . THR F 5 41 ? 151.917 163.888 174.264 1.00 94.68 41 THR F N 1
ATOM 7369 C CA . THR F 5 41 ? 151.321 164.913 173.425 1.00 94.68 41 THR F CA 1
ATOM 7370 C C . THR F 5 41 ? 152.025 164.967 172.071 1.00 94.68 41 THR F C 1
ATOM 7371 O O . THR F 5 41 ? 153.072 164.353 171.855 1.00 94.68 41 THR F O 1
ATOM 7375 N N . ARG F 5 42 ? 151.427 165.721 171.146 1.00 92.88 42 ARG F N 1
ATOM 7376 C CA . ARG F 5 42 ? 152.014 165.863 169.818 1.00 92.88 42 ARG F CA 1
ATOM 7377 C C . ARG F 5 42 ? 153.381 166.530 169.889 1.00 92.88 42 ARG F C 1
ATOM 7378 O O . ARG F 5 42 ? 154.312 166.130 169.183 1.00 92.88 42 ARG F O 1
ATOM 7386 N N . GLU F 5 43 ? 153.519 167.550 170.738 1.00 105.35 43 GLU F N 1
ATOM 7387 C CA . GLU F 5 43 ? 154.799 168.237 170.867 1.00 105.35 43 GLU F CA 1
ATOM 7388 C C . GLU F 5 43 ? 155.877 167.301 171.397 1.00 105.35 43 GLU F C 1
ATOM 7389 O O . GLU F 5 43 ? 157.020 167.329 170.926 1.00 105.35 43 GLU F O 1
ATOM 7395 N N . GLU F 5 44 ? 155.537 166.468 172.383 1.00 102.74 44 GLU F N 1
ATOM 7396 C CA . GLU F 5 44 ? 156.511 165.521 172.913 1.00 102.74 44 GLU F CA 1
ATOM 7397 C C . GLU F 5 44 ? 156.837 164.424 171.910 1.00 102.74 44 GLU F C 1
ATOM 7398 O O . GLU F 5 44 ? 157.986 163.976 171.839 1.00 102.74 44 GLU F O 1
ATOM 7404 N N . ILE F 5 45 ? 155.849 163.976 171.135 1.00 96.64 45 ILE F N 1
ATOM 7405 C CA . ILE F 5 45 ? 156.090 162.916 170.160 1.00 96.64 45 ILE F CA 1
ATOM 7406 C C . ILE F 5 45 ? 157.096 163.378 169.113 1.00 96.64 45 ILE F C 1
ATOM 7407 O O . ILE F 5 45 ? 158.017 162.641 168.742 1.00 96.64 45 ILE F O 1
ATOM 7412 N N . ASP F 5 46 ? 156.942 164.613 168.628 1.00 103.14 46 ASP F N 1
ATOM 7413 C CA . ASP F 5 46 ? 157.886 165.144 167.650 1.00 103.14 46 ASP F CA 1
ATOM 7414 C C . ASP F 5 46 ? 159.255 165.387 168.272 1.00 103.14 46 ASP F C 1
ATOM 7415 O O . ASP F 5 46 ? 160.279 165.308 167.584 1.00 103.14 46 ASP F O 1
ATOM 7420 N N . ALA F 5 47 ? 159.295 165.690 169.571 1.00 104.30 47 ALA F N 1
ATOM 7421 C CA . ALA F 5 47 ? 160.568 165.917 170.243 1.00 104.30 47 ALA F CA 1
ATOM 7422 C C . ALA F 5 47 ? 161.410 164.653 170.337 1.00 104.30 47 ALA F C 1
ATOM 7423 O O . ALA F 5 47 ? 162.640 164.747 170.389 1.00 104.30 47 ALA F O 1
ATOM 7425 N N . ASP F 5 48 ? 160.782 163.477 170.368 1.00 104.58 48 ASP F N 1
ATOM 7426 C CA . ASP F 5 48 ? 161.528 162.229 170.466 1.00 104.58 48 ASP F CA 1
ATOM 7427 C C . ASP F 5 48 ? 161.879 161.635 169.109 1.00 104.58 48 ASP F C 1
ATOM 7428 O O . ASP F 5 48 ? 162.458 160.545 169.059 1.00 104.58 48 ASP F O 1
ATOM 7433 N N . VAL F 5 49 ? 161.540 162.311 168.015 1.00 105.14 49 VAL F N 1
ATOM 7434 C CA . VAL F 5 49 ? 161.893 161.850 166.680 1.00 105.14 49 VAL F CA 1
ATOM 7435 C C . VAL F 5 49 ? 162.665 162.917 165.908 1.00 105.14 49 VAL F C 1
ATOM 7436 O O . VAL F 5 49 ? 162.909 162.764 164.717 1.00 105.14 49 VAL F O 1
ATOM 7440 N N . GLU F 5 50 ? 163.058 164.003 166.579 1.00 110.46 50 GLU F N 1
ATOM 7441 C CA . GLU F 5 50 ? 163.729 165.092 165.878 1.00 110.46 50 GLU F CA 1
ATOM 7442 C C . GLU F 5 50 ? 165.121 164.693 165.406 1.00 110.46 50 GLU F C 1
ATOM 7443 O O . GLU F 5 50 ? 165.595 165.207 164.388 1.00 110.46 50 GLU F O 1
ATOM 7449 N N . LYS F 5 51 ? 165.789 163.784 166.121 1.00 112.61 51 LYS F N 1
ATOM 7450 C CA . LYS F 5 51 ? 167.104 163.332 165.678 1.00 112.61 51 LYS F CA 1
ATOM 7451 C C . LYS F 5 51 ? 167.008 162.544 164.378 1.00 112.61 51 LYS F C 1
ATOM 7452 O O . LYS F 5 51 ? 167.817 162.742 163.464 1.00 112.61 51 LYS F O 1
ATOM 7458 N N . ASP F 5 52 ? 166.026 161.647 164.276 1.00 110.09 52 ASP F N 1
ATOM 7459 C CA . ASP F 5 52 ? 165.850 160.887 163.044 1.00 110.09 52 ASP F CA 1
ATOM 7460 C C . ASP F 5 52 ? 165.225 161.745 161.952 1.00 110.09 52 ASP F C 1
ATOM 7461 O O . ASP F 5 52 ? 165.473 161.522 160.762 1.00 110.09 52 ASP F O 1
ATOM 7466 N N . ARG F 5 53 ? 164.405 162.727 162.335 1.00 109.28 53 ARG F N 1
ATOM 7467 C CA . ARG F 5 53 ? 163.841 163.641 161.347 1.00 109.28 53 ARG F CA 1
ATOM 7468 C C . ARG F 5 53 ? 164.931 164.473 160.683 1.00 109.28 53 ARG F C 1
ATOM 7469 O O . ARG F 5 53 ? 164.884 164.720 159.472 1.00 109.28 53 ARG F O 1
ATOM 7477 N N . ASN F 5 54 ? 165.921 164.917 161.461 1.00 113.51 54 ASN F N 1
ATOM 7478 C CA . ASN F 5 54 ? 167.016 165.699 160.896 1.00 113.51 54 ASN F CA 1
ATOM 7479 C C . ASN F 5 54 ? 167.823 164.880 159.896 1.00 113.51 54 ASN F C 1
ATOM 7480 O O . ASN F 5 54 ? 168.266 165.404 158.867 1.00 113.51 54 ASN F O 1
ATOM 7485 N N . GLU F 5 55 ? 168.024 163.592 160.180 1.00 113.67 55 GLU F N 1
ATOM 7486 C CA . GLU F 5 55 ? 168.757 162.723 159.268 1.00 113.67 55 GLU F CA 1
ATOM 7487 C C . GLU F 5 55 ? 167.998 162.449 157.977 1.00 113.67 55 GLU F C 1
ATOM 7488 O O . GLU F 5 55 ? 168.587 161.901 157.039 1.00 113.67 55 GLU F O 1
ATOM 7494 N N . GLY F 5 56 ? 166.719 162.806 157.906 1.00 109.02 56 GLY F N 1
ATOM 7495 C CA . GLY F 5 56 ? 165.959 162.605 156.690 1.00 109.02 56 GLY F CA 1
ATOM 7496 C C . GLY F 5 56 ? 165.470 161.195 156.467 1.00 109.02 56 GLY F C 1
ATOM 7497 O O . GLY F 5 56 ? 165.083 160.857 155.345 1.00 109.02 56 GLY F O 1
ATOM 7498 N N . VAL F 5 57 ? 165.478 160.354 157.504 1.00 104.83 57 VAL F N 1
ATOM 7499 C CA . VAL F 5 57 ? 164.975 158.993 157.346 1.00 104.83 57 VAL F CA 1
ATOM 7500 C C . VAL F 5 57 ? 163.473 159.004 157.079 1.00 104.83 57 VAL F C 1
ATOM 7501 O O . VAL F 5 57 ? 162.946 158.099 156.421 1.00 104.83 57 VAL F O 1
ATOM 7505 N N . PHE F 5 58 ? 162.764 160.020 157.569 1.00 101.18 58 PHE F N 1
ATOM 7506 C CA . PHE F 5 58 ? 161.352 160.197 157.264 1.00 101.18 58 PHE F CA 1
ATOM 7507 C C . PHE F 5 58 ? 161.024 161.681 157.316 1.00 101.18 58 PHE F C 1
ATOM 7508 O O . PHE F 5 58 ? 161.772 162.483 157.881 1.00 101.18 58 PHE F O 1
ATOM 7516 N N . GLU F 5 59 ? 159.891 162.039 156.717 1.00 98.37 59 GLU F N 1
ATOM 7517 C CA . GLU F 5 59 ? 159.413 163.412 156.702 1.00 98.37 59 GLU F CA 1
ATOM 7518 C C . GLU F 5 59 ? 157.933 163.441 157.056 1.00 98.37 59 GLU F C 1
ATOM 7519 O O . GLU F 5 59 ? 157.211 162.460 156.860 1.00 98.37 59 GLU F O 1
ATOM 7525 N N . GLY F 5 60 ? 157.488 164.580 157.577 1.00 92.78 60 GLY F N 1
ATOM 7526 C CA . GLY F 5 60 ? 156.117 164.738 158.009 1.00 92.78 60 GLY F CA 1
ATOM 7527 C C . GLY F 5 60 ? 155.901 164.280 159.440 1.00 92.78 60 GLY F C 1
ATOM 7528 O O . GLY F 5 60 ? 156.829 163.926 160.171 1.00 92.78 60 GLY F O 1
ATOM 7529 N N . ASN F 5 61 ? 154.635 164.295 159.845 1.00 86.71 61 ASN F N 1
ATOM 7530 C CA . ASN F 5 61 ? 154.271 163.883 161.192 1.00 86.71 61 ASN F CA 1
ATOM 7531 C C . ASN F 5 61 ? 154.021 162.382 161.242 1.00 86.71 61 ASN F C 1
ATOM 7532 O O . ASN F 5 61 ? 153.483 161.794 160.300 1.00 86.71 61 ASN F O 1
ATOM 7537 N N . ILE F 5 62 ? 154.422 161.763 162.349 1.00 83.87 62 ILE F N 1
ATOM 7538 C CA . ILE F 5 62 ? 154.202 160.333 162.519 1.00 83.87 62 ILE F CA 1
ATOM 7539 C C . ILE F 5 62 ? 152.857 160.037 163.173 1.00 83.87 62 ILE F C 1
ATOM 7540 O O . ILE F 5 62 ? 152.386 158.897 163.125 1.00 83.87 62 ILE F O 1
ATOM 7545 N N . ILE F 5 63 ? 152.226 161.031 163.779 1.00 83.04 63 ILE F N 1
ATOM 7546 C CA . ILE F 5 63 ? 150.896 160.887 164.364 1.00 83.04 63 ILE F CA 1
ATOM 7547 C C . ILE F 5 63 ? 149.911 161.664 163.498 1.00 83.04 63 ILE F C 1
ATOM 7548 O O . ILE F 5 63 ? 150.171 162.834 163.185 1.00 83.04 63 ILE F O 1
ATOM 7553 N N . PRO F 5 64 ? 148.810 161.054 163.061 1.00 80.35 64 PRO F N 1
ATOM 7554 C CA . PRO F 5 64 ? 147.929 161.721 162.095 1.00 80.35 64 PRO F CA 1
ATOM 7555 C C . PRO F 5 64 ? 147.282 162.972 162.668 1.00 80.35 64 PRO F C 1
ATOM 7556 O O . PRO F 5 64 ? 146.981 163.051 163.860 1.00 80.35 64 PRO F O 1
ATOM 7560 N N . ASP F 5 65 ? 147.065 163.955 161.793 1.00 83.85 65 ASP F N 1
ATOM 7561 C CA . ASP F 5 65 ? 146.314 165.152 162.140 1.00 83.85 65 ASP F CA 1
ATOM 7562 C C . ASP F 5 65 ? 144.855 165.080 161.720 1.00 83.85 65 ASP F C 1
ATOM 7563 O O . ASP F 5 65 ? 144.068 165.941 162.124 1.00 83.85 65 ASP F O 1
ATOM 7568 N N . ILE F 5 66 ? 144.483 164.084 160.917 1.00 80.23 66 ILE F N 1
ATOM 7569 C CA . ILE F 5 66 ? 143.095 163.936 160.509 1.00 80.23 66 ILE F CA 1
ATOM 7570 C C . ILE F 5 66 ? 142.245 163.568 161.720 1.00 80.23 66 ILE F C 1
ATOM 7571 O O . ILE F 5 66 ? 142.739 163.023 162.716 1.00 80.23 66 ILE F O 1
ATOM 7576 N N . ASP F 5 67 ? 140.957 163.889 161.647 1.00 80.64 67 ASP F N 1
ATOM 7577 C CA . ASP F 5 67 ? 140.039 163.600 162.742 1.00 80.64 67 ASP F CA 1
ATOM 7578 C C . ASP F 5 67 ? 139.668 162.125 162.689 1.00 80.64 67 ASP F C 1
ATOM 7579 O O . ASP F 5 67 ? 138.824 161.718 161.885 1.00 80.64 67 ASP F O 1
ATOM 7584 N N . LEU F 5 68 ? 140.298 161.323 163.549 1.00 74.67 68 LEU F N 1
ATOM 7585 C CA . LEU F 5 68 ? 140.047 159.888 163.552 1.00 74.67 68 LEU F CA 1
ATOM 7586 C C . LEU F 5 68 ? 138.619 159.549 163.952 1.00 74.67 68 LEU F C 1
ATOM 7587 O O . LEU F 5 68 ? 138.154 158.444 163.659 1.00 74.67 68 LEU F O 1
ATOM 7592 N N . ARG F 5 69 ? 137.917 160.468 164.617 1.00 76.22 69 ARG F N 1
ATOM 7593 C CA . ARG F 5 69 ? 136.512 160.235 164.927 1.00 76.22 69 ARG F CA 1
ATOM 7594 C C . ARG F 5 69 ? 135.676 160.165 163.658 1.00 76.22 69 ARG F C 1
ATOM 7595 O O . ARG F 5 69 ? 134.751 159.352 163.561 1.00 76.22 69 ARG F O 1
ATOM 7603 N N . VAL F 5 70 ? 135.978 161.018 162.678 1.00 74.87 70 VAL F N 1
ATOM 7604 C CA . VAL F 5 70 ? 135.261 160.974 161.408 1.00 74.87 70 VAL F CA 1
ATOM 7605 C C . VAL F 5 70 ? 135.584 159.691 160.656 1.00 74.87 70 VAL F C 1
ATOM 7606 O O . VAL F 5 70 ? 134.702 159.071 160.050 1.00 74.87 70 VAL F O 1
ATOM 7610 N N . VAL F 5 71 ? 136.851 159.276 160.674 1.00 73.78 71 VAL F N 1
ATOM 7611 C CA . VAL F 5 71 ? 137.232 158.018 160.041 1.00 73.78 71 VAL F CA 1
ATOM 7612 C C . VAL F 5 71 ? 136.549 156.849 160.734 1.00 73.78 71 VAL F C 1
ATOM 7613 O O . VAL F 5 71 ? 136.095 155.900 160.083 1.00 73.78 71 VAL F O 1
ATOM 7617 N N . HIS F 5 72 ? 136.475 15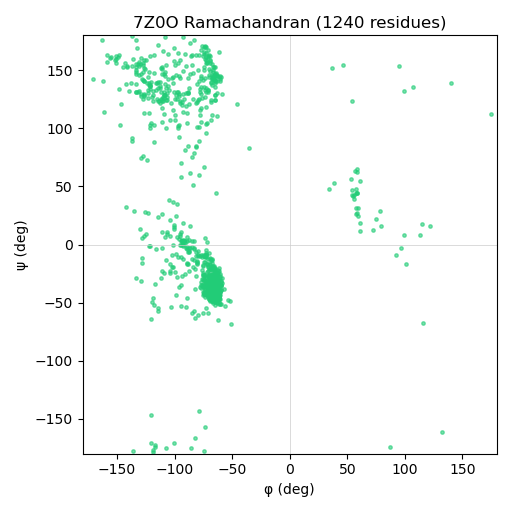6.891 162.066 1.00 72.54 72 HIS F N 1
ATOM 7618 C CA . HIS F 5 72 ? 135.835 155.810 162.806 1.00 72.54 72 HIS F CA 1
ATOM 7619 C C . HIS F 5 72 ? 134.348 155.721 162.490 1.00 72.54 72 HIS F C 1
ATOM 7620 O O . HIS F 5 72 ? 133.808 154.623 162.317 1.00 72.54 72 HIS F O 1
ATOM 7627 N N . TYR F 5 73 ? 133.664 156.865 162.417 1.00 73.61 73 TYR F N 1
ATOM 7628 C CA . TYR F 5 73 ? 132.234 156.849 162.126 1.00 73.61 73 TYR F CA 1
ATOM 7629 C C . TYR F 5 73 ? 131.961 156.348 160.715 1.00 73.61 73 TYR F C 1
ATOM 7630 O O . TYR F 5 73 ? 131.001 155.604 160.490 1.00 73.61 73 TYR F O 1
ATOM 7639 N N . TYR F 5 74 ? 132.782 156.760 159.747 1.00 73.15 74 TYR F N 1
ATOM 7640 C CA . TYR F 5 74 ? 132.614 156.267 158.385 1.00 73.15 74 TYR F CA 1
ATOM 7641 C C . TYR F 5 74 ? 132.874 154.770 158.308 1.00 73.15 74 TYR F C 1
ATOM 7642 O O . TYR F 5 74 ? 132.120 154.032 157.664 1.00 73.15 74 TYR F O 1
ATOM 7651 N N . ALA F 5 75 ? 133.941 154.304 158.957 1.00 71.49 75 ALA F N 1
ATOM 7652 C CA . ALA F 5 75 ? 134.237 152.877 158.963 1.00 71.49 75 ALA F CA 1
ATOM 7653 C C . ALA F 5 75 ? 133.137 152.093 159.661 1.00 71.49 75 ALA F C 1
ATOM 7654 O O . ALA F 5 75 ? 132.810 150.973 159.257 1.00 71.49 75 ALA F O 1
ATOM 7656 N N . THR F 5 76 ? 132.559 152.664 160.719 1.00 71.81 76 THR F N 1
ATOM 7657 C CA . THR F 5 76 ? 131.448 152.009 161.399 1.00 71.81 76 THR F CA 1
ATOM 7658 C C . THR F 5 76 ? 130.248 151.863 160.474 1.00 71.81 76 THR F C 1
ATOM 7659 O O . THR F 5 76 ? 129.668 150.779 160.356 1.00 71.81 76 THR F O 1
ATOM 7663 N N . GLN F 5 77 ? 129.860 152.950 159.804 1.00 75.00 77 GLN F N 1
ATOM 7664 C CA . GLN F 5 77 ? 128.696 152.900 158.926 1.00 75.00 77 GLN F CA 1
ATOM 7665 C C . GLN F 5 77 ? 128.951 152.014 157.715 1.00 75.00 77 GLN F C 1
ATOM 7666 O O . GLN F 5 77 ? 128.063 151.272 157.281 1.00 75.00 77 GLN F O 1
ATOM 7672 N N . LEU F 5 78 ? 130.154 152.090 157.146 1.00 73.85 78 LEU F N 1
ATOM 7673 C CA . LEU F 5 78 ? 130.471 151.274 155.980 1.00 73.85 78 LEU F CA 1
ATOM 7674 C C . LEU F 5 78 ? 130.466 149.791 156.322 1.00 73.85 78 LEU F C 1
ATOM 7675 O O . LEU F 5 78 ? 129.914 148.976 155.576 1.00 73.85 78 LEU F O 1
ATOM 7680 N N . CYS F 5 79 ? 131.075 149.421 157.449 1.00 74.10 79 CYS F N 1
ATOM 7681 C CA . CYS F 5 79 ? 131.170 148.011 157.806 1.00 74.10 79 CYS F CA 1
ATOM 7682 C C . CYS F 5 79 ? 129.830 147.463 158.277 1.00 74.10 79 CYS F C 1
ATOM 7683 O O . CYS F 5 79 ? 129.476 146.324 157.961 1.00 74.10 79 CYS F O 1
ATOM 7686 N N . LEU F 5 80 ? 129.066 148.254 159.029 1.00 75.59 80 LEU F N 1
ATOM 7687 C CA . LEU F 5 80 ? 127.794 147.763 159.542 1.00 75.59 80 LEU F CA 1
ATOM 7688 C C . LEU F 5 80 ? 126.728 147.657 158.462 1.00 75.59 80 LEU F C 1
ATOM 7689 O O . LEU F 5 80 ? 125.658 147.097 158.720 1.00 75.59 80 LEU F O 1
ATOM 7694 N N . ASN F 5 81 ? 126.987 148.179 157.266 1.00 79.40 81 ASN F N 1
ATOM 7695 C CA . ASN F 5 81 ? 126.019 148.125 156.179 1.00 79.40 81 ASN F CA 1
ATOM 7696 C C . ASN F 5 81 ? 126.420 147.180 155.057 1.00 79.40 81 ASN F C 1
ATOM 7697 O O . ASN F 5 81 ? 125.546 146.692 154.335 1.00 79.40 81 ASN F O 1
ATOM 7702 N N . LYS F 5 82 ? 127.713 146.909 154.888 1.00 76.10 82 LYS F N 1
ATOM 7703 C CA . LYS F 5 82 ? 128.168 146.112 153.756 1.00 76.10 82 LYS F CA 1
ATOM 7704 C C . LYS F 5 82 ? 129.071 144.961 154.180 1.00 76.10 82 LYS F C 1
ATOM 7705 O O . LYS F 5 82 ? 129.082 143.911 153.531 1.00 76.10 82 LYS F O 1
ATOM 7711 N N . TYR F 5 83 ? 129.830 145.141 155.259 1.00 72.26 83 TYR F N 1
ATOM 7712 C CA . TYR F 5 83 ? 130.864 144.190 155.668 1.00 72.26 83 TYR F CA 1
ATOM 7713 C C . TYR F 5 83 ? 130.665 143.809 157.128 1.00 72.26 83 TYR F C 1
ATOM 7714 O O . TYR F 5 83 ? 131.400 144.273 158.010 1.00 72.26 83 TYR F O 1
ATOM 7723 N N . PRO F 5 84 ? 129.684 142.950 157.420 1.00 71.72 84 PRO F N 1
ATOM 7724 C CA . PRO F 5 84 ? 129.430 142.569 158.817 1.00 71.72 84 PRO F CA 1
ATOM 7725 C C . PRO F 5 84 ? 130.479 141.642 159.408 1.00 71.72 84 PRO F C 1
ATOM 7726 O O . PRO F 5 84 ? 130.391 141.330 160.602 1.00 71.72 84 PRO F O 1
ATOM 7730 N N . HIS F 5 85 ? 131.452 141.184 158.628 1.00 73.26 85 HIS F N 1
ATOM 7731 C CA . HIS F 5 85 ? 132.500 140.310 159.137 1.00 73.26 85 HIS F CA 1
ATOM 7732 C C . HIS F 5 85 ? 133.674 141.073 159.731 1.00 73.26 85 HIS F C 1
ATOM 7733 O O . HIS F 5 85 ? 134.605 140.447 160.244 1.00 73.26 85 HIS F O 1
ATOM 7740 N N . LEU F 5 86 ? 133.655 142.401 159.673 1.00 68.32 86 LEU F N 1
ATOM 7741 C CA . LEU F 5 86 ? 134.737 143.222 160.192 1.00 68.32 86 LEU F CA 1
ATOM 7742 C C . LEU F 5 86 ? 134.419 143.813 161.557 1.00 68.32 86 LEU F C 1
ATOM 7743 O O . LEU F 5 86 ? 135.127 144.718 162.006 1.00 68.32 86 LEU F O 1
ATOM 7748 N N . ILE F 5 87 ? 133.371 143.328 162.223 1.00 67.17 87 ILE F N 1
ATOM 7749 C CA . ILE F 5 87 ? 133.041 143.823 163.553 1.00 67.17 87 ILE F CA 1
ATOM 7750 C C . ILE F 5 87 ? 134.160 143.465 164.517 1.00 67.17 87 ILE F C 1
ATOM 7751 O O . ILE F 5 87 ? 134.589 142.307 164.595 1.00 67.17 87 ILE F O 1
ATOM 7756 N N . ASN F 5 88 ? 134.644 144.465 165.252 1.00 67.56 88 ASN F N 1
ATOM 7757 C CA . ASN F 5 88 ? 135.662 144.293 166.286 1.00 67.56 88 ASN F CA 1
ATOM 7758 C C . ASN F 5 88 ? 136.960 143.707 165.743 1.00 67.56 88 ASN F C 1
ATOM 7759 O O . ASN F 5 88 ? 137.728 143.098 166.492 1.00 67.56 88 ASN F O 1
ATOM 7764 N N . ALA F 5 89 ? 137.234 143.888 164.455 1.00 65.29 89 ALA F N 1
ATOM 7765 C CA . ALA F 5 89 ? 138.386 143.266 163.817 1.00 65.29 89 ALA F CA 1
ATOM 7766 C C . ALA F 5 89 ? 139.630 144.143 163.822 1.00 65.29 89 ALA F C 1
ATOM 7767 O O . ALA F 5 89 ? 140.671 143.711 163.319 1.00 65.29 89 ALA F O 1
ATOM 7769 N N . PHE F 5 90 ? 139.558 145.350 164.375 1.00 66.75 90 PHE F N 1
ATOM 7770 C CA . PHE F 5 90 ? 140.677 146.278 164.365 1.00 66.75 90 PHE F CA 1
ATOM 7771 C C . PHE F 5 90 ? 140.976 146.744 165.782 1.00 66.75 90 PHE F C 1
ATOM 7772 O O . PHE F 5 90 ? 140.123 146.686 166.670 1.00 66.75 90 PHE F O 1
ATOM 7780 N N . ASP F 5 91 ? 142.201 147.214 165.982 1.00 70.23 91 ASP F N 1
ATOM 7781 C CA . ASP F 5 91 ? 142.651 147.740 167.262 1.00 70.23 91 ASP F CA 1
ATOM 7782 C C . ASP F 5 91 ? 143.079 149.198 167.088 1.00 70.23 91 ASP F C 1
ATOM 7783 O O . ASP F 5 91 ? 142.860 149.811 166.041 1.00 70.23 91 ASP F O 1
ATOM 7788 N N . GLU F 5 92 ? 143.688 149.755 168.137 1.00 72.07 92 GLU F N 1
ATOM 7789 C CA . GLU F 5 92 ? 144.036 151.173 168.125 1.00 72.07 92 GLU F CA 1
ATOM 7790 C C . GLU F 5 92 ? 145.069 151.490 167.051 1.00 72.07 92 GLU F C 1
ATOM 7791 O O . GLU F 5 92 ? 144.998 152.543 166.407 1.00 72.07 92 GLU F O 1
ATOM 7797 N N . THR F 5 93 ? 146.039 150.597 166.841 1.00 67.58 93 THR F N 1
ATOM 7798 C CA . THR F 5 93 ? 147.085 150.868 165.861 1.00 67.58 93 THR F CA 1
ATOM 7799 C C . THR F 5 93 ? 146.536 150.891 164.443 1.00 67.58 93 THR F C 1
ATOM 7800 O O . THR F 5 93 ? 147.060 151.613 163.589 1.00 67.58 93 THR F O 1
ATOM 7804 N N . SER F 5 94 ? 145.495 150.104 164.169 1.00 67.55 94 SER F N 1
ATOM 7805 C CA . SER F 5 94 ? 144.897 150.113 162.839 1.00 67.55 94 SER F CA 1
ATOM 7806 C C . SER F 5 94 ? 144.266 151.462 162.527 1.00 67.55 94 SER F C 1
ATOM 7807 O O . SER F 5 94 ? 144.378 151.961 161.402 1.00 67.55 94 SER F O 1
ATOM 7810 N N . LEU F 5 95 ? 143.593 152.066 163.508 1.00 67.74 95 LEU F N 1
ATOM 7811 C CA . LEU F 5 95 ? 142.957 153.358 163.279 1.00 67.74 95 LEU F CA 1
ATOM 7812 C C . LEU F 5 95 ? 143.990 154.464 163.099 1.00 67.74 95 LEU F C 1
ATOM 7813 O O . LEU F 5 95 ? 143.804 155.364 162.274 1.00 67.74 95 LEU F O 1
ATOM 7818 N N . ILE F 5 96 ? 145.078 154.420 163.869 1.00 68.89 96 ILE F N 1
ATOM 7819 C CA . ILE F 5 96 ? 146.133 155.421 163.726 1.00 68.89 96 ILE F CA 1
ATOM 7820 C C . ILE F 5 96 ? 146.800 155.295 162.363 1.00 68.89 96 ILE F C 1
ATOM 7821 O O . ILE F 5 96 ? 147.012 156.289 161.659 1.00 68.89 96 ILE F O 1
ATOM 7826 N N . THR F 5 97 ? 147.139 154.067 161.968 1.00 67.77 97 THR F N 1
ATOM 7827 C CA . THR F 5 97 ? 147.761 153.853 160.668 1.00 67.77 97 THR F CA 1
ATOM 7828 C C . THR F 5 97 ? 146.814 154.204 159.530 1.00 67.77 97 THR F C 1
ATOM 7829 O O . THR F 5 97 ? 147.252 154.733 158.502 1.00 67.77 97 THR F O 1
ATOM 7833 N N . LEU F 5 98 ? 145.517 153.944 159.702 1.00 67.48 98 LEU F N 1
ATOM 7834 C CA . LEU F 5 98 ? 144.548 154.297 158.670 1.00 67.48 98 LEU F CA 1
ATOM 7835 C C . LEU F 5 98 ? 144.553 155.795 158.402 1.00 67.48 98 LEU F C 1
ATOM 7836 O O . LEU F 5 98 ? 144.439 156.226 157.250 1.00 67.48 98 LEU F O 1
ATOM 7841 N N . GLY F 5 99 ? 144.685 156.603 159.453 1.00 69.88 99 GLY F N 1
ATOM 7842 C CA . GLY F 5 99 ? 144.778 158.040 159.259 1.00 69.88 99 GLY F CA 1
ATOM 7843 C C . GLY F 5 99 ? 146.016 158.447 158.484 1.00 69.88 99 GLY F C 1
ATOM 7844 O O . GLY F 5 99 ? 145.961 159.332 157.629 1.00 69.88 99 GLY F O 1
ATOM 7845 N N . LEU F 5 100 ? 147.151 157.809 158.777 1.00 69.14 100 LEU F N 1
ATOM 7846 C CA . LEU F 5 100 ? 148.376 158.102 158.038 1.00 69.14 100 LEU F CA 1
ATOM 7847 C C . LEU F 5 100 ? 148.239 157.722 156.570 1.00 69.14 100 LEU F C 1
ATOM 7848 O O . LEU F 5 100 ? 148.736 158.431 155.688 1.00 69.14 100 LEU F O 1
ATOM 7853 N N . LEU F 5 101 ? 147.581 156.597 156.289 1.00 69.79 101 LEU F N 1
ATOM 7854 C CA . LEU F 5 101 ? 147.414 156.159 154.908 1.00 69.79 101 LEU F CA 1
ATOM 7855 C C . LEU F 5 101 ? 146.467 157.076 154.142 1.00 69.79 101 LEU F C 1
ATOM 7856 O O . LEU F 5 101 ? 146.687 157.353 152.958 1.00 69.79 101 LEU F O 1
ATOM 7861 N N . ILE F 5 102 ? 145.401 157.547 154.793 1.00 67.76 102 ILE F N 1
ATOM 7862 C CA . ILE F 5 102 ? 144.490 158.480 154.136 1.00 67.76 102 ILE F CA 1
ATOM 7863 C C . ILE F 5 102 ? 145.197 159.796 153.845 1.00 67.76 102 ILE F C 1
ATOM 7864 O O . ILE F 5 102 ? 145.011 160.397 152.780 1.00 67.76 102 ILE F O 1
ATOM 7869 N N . GLU F 5 103 ? 146.021 160.265 154.785 1.00 73.35 103 GLU F N 1
ATOM 7870 C CA . GLU F 5 103 ? 146.826 161.456 154.536 1.00 73.35 103 GLU F CA 1
ATOM 7871 C C . GLU F 5 103 ? 147.773 161.240 153.366 1.00 73.35 103 GLU F C 1
ATOM 7872 O O . GLU F 5 103 ? 148.057 162.172 152.605 1.00 73.35 103 GLU F O 1
ATOM 7878 N N . LYS F 5 104 ? 148.283 160.018 153.215 1.00 70.91 104 LYS F N 1
ATOM 7879 C CA . LYS F 5 104 ? 149.172 159.712 152.102 1.00 70.91 104 LYS F CA 1
ATOM 7880 C C . LYS F 5 104 ? 148.445 159.817 150.769 1.00 70.91 104 LYS F C 1
ATOM 7881 O O . LYS F 5 104 ? 149.015 160.285 149.778 1.00 70.91 104 LYS F O 1
ATOM 7887 N N . TRP F 5 105 ? 147.186 159.379 150.724 1.00 69.08 105 TRP F N 1
ATOM 7888 C CA . TRP F 5 105 ? 146.431 159.403 149.476 1.00 69.08 105 TRP F CA 1
ATOM 7889 C C . TRP F 5 105 ? 146.206 160.830 148.992 1.00 69.08 105 TRP F C 1
ATOM 7890 O O . TRP F 5 105 ? 146.284 161.109 147.791 1.00 69.08 105 TRP F O 1
ATOM 7901 N N . VAL F 5 106 ? 145.909 161.746 149.914 1.00 68.79 106 VAL F N 1
ATOM 7902 C CA . VAL F 5 106 ? 145.708 163.141 149.535 1.00 68.79 106 VAL F CA 1
ATOM 7903 C C . VAL F 5 106 ? 147.010 163.755 149.037 1.00 68.79 106 VAL F C 1
ATOM 7904 O O . VAL F 5 106 ? 147.036 164.444 148.011 1.00 68.79 106 VAL F O 1
ATOM 7908 N N . LYS F 5 107 ? 148.111 163.515 149.753 1.00 69.60 107 LYS F N 1
ATOM 7909 C CA . LYS F 5 107 ? 149.395 164.078 149.351 1.00 69.60 107 LYS F CA 1
ATOM 7910 C C . LYS F 5 107 ? 149.896 163.470 148.047 1.00 69.60 107 LYS F C 1
ATOM 7911 O O . LYS F 5 107 ? 150.740 164.066 147.370 1.00 69.60 107 LYS F O 1
ATOM 7917 N N . ASP F 5 108 ? 149.390 162.292 147.678 1.00 72.09 108 ASP F N 1
ATOM 7918 C CA . ASP F 5 108 ? 149.782 161.678 146.415 1.00 72.09 108 ASP F CA 1
ATOM 7919 C C . ASP F 5 108 ? 149.390 162.564 145.238 1.00 72.09 108 ASP F C 1
ATOM 7920 O O . ASP F 5 108 ? 150.148 162.701 144.272 1.00 72.09 108 ASP F O 1
ATOM 7925 N N . TYR F 5 109 ? 148.223 163.185 145.310 1.00 70.12 109 TYR F N 1
ATOM 7926 C CA . TYR F 5 109 ? 147.732 164.068 144.259 1.00 70.12 109 TYR F CA 1
ATOM 7927 C C . TYR F 5 109 ? 148.443 165.404 144.214 1.00 70.12 109 TYR F C 1
ATOM 7928 O O . TYR F 5 109 ? 148.029 166.256 143.425 1.00 70.12 109 TYR F O 1
ATOM 7937 N N . LEU F 5 110 ? 149.485 165.653 145.006 1.00 70.64 110 LEU F N 1
ATOM 7938 C CA . LEU F 5 110 ? 150.141 166.948 145.010 1.00 70.64 110 LEU F CA 1
ATOM 7939 C C . LEU F 5 110 ? 151.650 166.872 144.837 1.00 70.64 110 LEU F C 1
ATOM 7940 O O . LEU F 5 110 ? 152.279 167.910 144.610 1.00 70.64 110 LEU F O 1
ATOM 7945 N N . THR F 5 111 ? 152.247 165.691 144.933 1.00 74.38 111 THR F N 1
ATOM 7946 C CA . THR F 5 111 ? 153.692 165.546 144.865 1.00 74.38 111 THR F CA 1
ATOM 7947 C C . THR F 5 111 ? 154.145 165.337 143.426 1.00 74.38 111 THR F C 1
ATOM 7948 O O . THR F 5 111 ? 153.394 164.844 142.582 1.00 74.38 111 THR F O 1
ATOM 7952 N N . SER F 5 112 ? 155.389 165.724 143.157 1.00 80.49 112 SER F N 1
ATOM 7953 C CA . SER F 5 112 ? 155.983 165.584 141.838 1.00 80.49 112 SER F CA 1
ATOM 7954 C C . SER F 5 112 ? 157.488 165.416 141.985 1.00 80.49 112 SER F C 1
ATOM 7955 O O . SER F 5 112 ? 158.074 165.766 143.012 1.00 80.49 112 SER F O 1
ATOM 7958 N N . ILE F 5 113 ? 158.108 164.871 140.941 1.00 85.39 113 ILE F N 1
ATOM 7959 C CA . ILE F 5 113 ? 159.552 164.643 140.923 1.00 85.39 113 ILE F CA 1
ATOM 7960 C C . ILE F 5 113 ? 160.223 165.988 140.659 1.00 85.39 113 ILE F C 1
ATOM 7961 O O . ILE F 5 113 ? 160.211 166.491 139.535 1.00 85.39 113 ILE F O 1
ATOM 7966 N N . GLN F 5 114 ? 160.812 166.573 141.696 1.00 94.89 114 GLN F N 1
ATOM 7967 C CA . GLN F 5 114 ? 161.479 167.862 141.598 1.00 94.89 114 GLN F CA 1
ATOM 7968 C C . GLN F 5 114 ? 162.932 167.720 142.024 1.00 94.89 114 GLN F C 1
ATOM 7969 O O . GLN F 5 114 ? 163.237 167.042 143.010 1.00 94.89 114 GLN F O 1
ATOM 7975 N N . THR F 5 115 ? 163.822 168.358 141.275 1.00 109.50 115 THR F N 1
ATOM 7976 C CA . THR F 5 115 ? 165.242 168.333 141.580 1.00 109.50 115 THR F CA 1
ATOM 7977 C C . THR F 5 115 ? 165.685 169.670 142.167 1.00 109.50 115 THR F C 1
ATOM 7978 O O . THR F 5 115 ? 164.991 170.685 142.072 1.00 109.50 115 THR F O 1
ATOM 7982 N N . GLU F 5 116 ? 166.861 169.660 142.784 1.00 116.13 116 GLU F N 1
ATOM 7983 C CA . GLU F 5 116 ? 167.421 170.868 143.377 1.00 116.13 116 GLU F CA 1
ATOM 7984 C C . GLU F 5 116 ? 168.886 171.038 142.993 1.00 116.13 116 GLU F C 1
ATOM 7985 O O . GLU F 5 116 ? 169.428 170.253 142.215 1.00 116.13 116 GLU F O 1
ATOM 7991 N N . ARG F 5 119 ? 170.585 164.895 142.220 1.00 114.67 119 ARG F N 1
ATOM 7992 C CA . ARG F 5 119 ? 169.562 164.125 142.923 1.00 114.67 119 ARG F CA 1
ATOM 7993 C C . ARG F 5 119 ? 168.180 164.757 142.784 1.00 114.67 119 ARG F C 1
ATOM 7994 O O . ARG F 5 119 ? 168.048 165.969 142.615 1.00 114.67 119 ARG F O 1
ATOM 8002 N N . GLN F 5 120 ? 167.154 163.914 142.859 1.00 107.31 120 GLN F N 1
ATOM 8003 C CA . GLN F 5 120 ? 165.767 164.324 142.700 1.00 107.31 120 GLN F CA 1
ATOM 8004 C C . GLN F 5 120 ? 164.958 163.860 143.902 1.00 107.31 120 GLN F C 1
ATOM 8005 O O . GLN F 5 120 ? 165.288 162.848 144.529 1.00 107.31 120 GLN F O 1
ATOM 8011 N N . SER F 5 121 ? 163.901 164.602 144.221 1.00 95.88 121 SER F N 1
ATOM 8012 C CA . SER F 5 121 ? 163.051 164.283 145.357 1.00 95.88 121 SER F CA 1
ATOM 8013 C C . SER F 5 121 ? 161.591 164.358 144.939 1.00 95.88 121 SER F C 1
ATOM 8014 O O . SER F 5 121 ? 161.213 165.166 144.087 1.00 95.88 121 SER F O 1
ATOM 8017 N N . LYS F 5 122 ? 160.773 163.504 145.550 1.00 84.40 122 LYS F N 1
ATOM 8018 C CA . LYS F 5 122 ? 159.333 163.477 145.299 1.00 84.40 122 LYS F CA 1
ATOM 8019 C C . LYS F 5 122 ? 158.654 164.313 146.376 1.00 84.40 122 LYS F C 1
ATOM 8020 O O . LYS F 5 122 ? 158.328 163.812 147.454 1.00 84.40 122 LYS F O 1
ATOM 8026 N N . VAL F 5 123 ? 158.442 165.596 146.086 1.00 81.62 123 VAL F N 1
ATOM 8027 C CA . VAL F 5 123 ? 157.921 166.545 147.058 1.00 81.62 123 VAL F CA 1
ATOM 8028 C C . VAL F 5 123 ? 156.850 167.402 146.396 1.00 81.62 123 VAL F C 1
ATOM 8029 O O . VAL F 5 123 ? 156.500 167.216 145.231 1.00 81.62 123 VAL F O 1
ATOM 8033 N N . ILE F 5 124 ? 156.326 168.350 147.170 1.00 80.25 124 ILE F N 1
ATOM 8034 C CA . ILE F 5 124 ? 155.395 169.347 146.651 1.00 80.25 124 ILE F CA 1
ATOM 8035 C C . ILE F 5 124 ? 156.204 170.592 146.297 1.00 80.25 124 ILE F C 1
ATOM 8036 O O . ILE F 5 124 ? 156.911 171.142 147.146 1.00 80.25 124 ILE F O 1
ATOM 8041 N N . GLY F 5 125 ? 156.110 171.037 145.049 1.00 82.56 125 GLY F N 1
ATOM 8042 C CA . GLY F 5 125 ? 156.923 172.135 144.577 1.00 82.56 125 GLY F CA 1
ATOM 8043 C C . GLY F 5 125 ? 156.109 173.313 144.076 1.00 82.56 125 GLY F C 1
ATOM 8044 O O . GLY F 5 125 ? 155.025 173.631 144.567 1.00 82.56 125 GLY F O 1
ATOM 8045 N N . LYS F 5 126 ? 156.670 173.974 143.061 1.00 84.48 126 LYS F N 1
ATOM 8046 C CA . LYS F 5 126 ? 156.067 175.141 142.430 1.00 84.48 126 LYS F CA 1
ATOM 8047 C C . LYS F 5 126 ? 154.624 174.922 142.001 1.00 84.48 126 LYS F C 1
ATOM 8048 O O . LYS F 5 126 ? 153.767 175.751 142.320 1.00 84.48 126 LYS F O 1
ATOM 8054 N N . GLY F 5 127 ? 154.342 173.823 141.307 1.00 79.48 127 GLY F N 1
ATOM 8055 C CA . GLY F 5 127 ? 153.133 173.666 140.533 1.00 79.48 127 GLY F CA 1
ATOM 8056 C C . GLY F 5 127 ? 151.822 173.968 141.232 1.00 79.48 127 GLY F C 1
ATOM 8057 O O . GLY F 5 127 ? 151.139 174.944 140.908 1.00 79.48 127 GLY F O 1
ATOM 8058 N N . PRO F 5 128 ? 151.437 173.130 142.198 1.00 77.82 128 PRO F N 1
ATOM 8059 C CA . PRO F 5 128 ? 150.102 173.280 142.797 1.00 77.82 128 PRO F CA 1
ATOM 8060 C C . PRO F 5 128 ? 149.871 174.631 143.444 1.00 77.82 128 PRO F C 1
ATOM 8061 O O . PRO F 5 128 ? 148.732 175.112 143.456 1.00 77.82 128 PRO F O 1
ATOM 8065 N N . CYS F 5 129 ? 150.914 175.260 143.988 1.00 85.48 129 CYS F N 1
ATOM 8066 C CA . CYS F 5 129 ? 150.743 176.569 144.608 1.00 85.48 129 CYS F CA 1
ATOM 8067 C C . CYS F 5 129 ? 150.441 177.638 143.564 1.00 85.48 129 CYS F C 1
ATOM 8068 O O . CYS F 5 129 ? 149.498 178.422 143.718 1.00 85.48 129 CYS F O 1
ATOM 8071 N N . GLU F 5 130 ? 151.231 177.682 142.488 1.00 82.44 130 GLU F N 1
ATOM 8072 C CA . GLU F 5 130 ? 151.020 178.693 141.456 1.00 82.44 130 GLU F CA 1
ATOM 8073 C C . GLU F 5 130 ? 149.748 178.445 140.661 1.00 82.44 130 GLU F C 1
ATOM 8074 O O . GLU F 5 130 ? 149.159 179.393 140.133 1.00 82.44 130 GLU F O 1
ATOM 8080 N N . PHE F 5 131 ? 149.310 177.190 140.562 1.00 77.27 131 PHE F N 1
ATOM 8081 C CA . PHE F 5 131 ? 148.110 176.889 139.791 1.00 77.27 131 PHE F CA 1
ATOM 8082 C C . PHE F 5 131 ? 146.878 177.560 140.384 1.00 77.27 131 PHE F C 1
ATOM 8083 O O . PHE F 5 131 ? 145.899 177.803 139.671 1.00 77.27 131 PHE F O 1
ATOM 8091 N N . ILE F 5 132 ? 146.905 177.869 141.677 1.00 81.97 132 ILE F N 1
ATOM 8092 C CA . ILE F 5 132 ? 145.788 178.534 142.335 1.00 81.97 132 ILE F CA 1
ATOM 8093 C C . ILE F 5 132 ? 146.286 179.819 142.981 1.00 81.97 132 ILE F C 1
ATOM 8094 O O . ILE F 5 132 ? 145.709 180.299 143.963 1.00 81.97 132 ILE F O 1
ATOM 8099 N N . SER F 5 133 ? 147.354 180.387 142.429 1.00 87.06 133 SER F N 1
ATOM 8100 C CA . SER F 5 133 ? 147.980 181.560 143.015 1.00 87.06 133 SER F CA 1
ATOM 8101 C C . SER F 5 133 ? 147.116 182.801 142.808 1.00 87.06 133 SER F C 1
ATOM 8102 O O . SER F 5 133 ? 146.230 182.848 141.952 1.00 87.06 133 SER F O 1
ATOM 8105 N N . LYS F 5 134 ? 147.390 183.819 143.621 1.00 101.93 134 LYS F N 1
ATOM 8106 C CA . LYS F 5 134 ? 146.717 185.110 143.504 1.00 101.93 134 LYS F CA 1
ATOM 8107 C C . LYS F 5 134 ? 147.559 186.151 144.222 1.00 101.93 134 LYS F C 1
ATOM 8108 O O . LYS F 5 134 ? 147.705 186.086 145.446 1.00 101.93 134 LYS F O 1
ATOM 8114 N N . HIS F 5 135 ? 148.107 187.104 143.473 1.00 110.32 135 HIS F N 1
ATOM 8115 C CA . HIS F 5 135 ? 148.871 188.193 144.067 1.00 110.32 135 HIS F CA 1
ATOM 8116 C C . HIS F 5 135 ? 147.920 189.289 144.526 1.00 110.32 135 HIS F C 1
ATOM 8117 O O . HIS F 5 135 ? 147.116 189.795 143.737 1.00 110.32 135 HIS F O 1
ATOM 8124 N N . ILE F 5 136 ? 148.015 189.652 145.802 1.00 129.36 136 ILE F N 1
ATOM 8125 C CA . ILE F 5 136 ? 147.125 190.623 146.423 1.00 129.36 136 ILE F CA 1
ATOM 8126 C C . ILE F 5 136 ? 147.961 191.775 146.957 1.00 129.36 136 ILE F C 1
ATOM 8127 O O . ILE F 5 136 ? 148.995 191.552 147.598 1.00 129.36 136 ILE F O 1
ATOM 8132 N N . ASP F 5 137 ? 147.517 193.002 146.691 1.00 146.69 137 ASP F N 1
ATOM 8133 C CA . ASP F 5 137 ? 148.149 194.215 147.212 1.00 146.69 137 ASP F CA 1
ATOM 8134 C C . ASP F 5 137 ? 147.110 194.914 148.084 1.00 146.69 137 ASP F C 1
ATOM 8135 O O . ASP F 5 137 ? 146.362 195.771 147.608 1.00 146.69 137 ASP F O 1
ATOM 8140 N N . TYR F 5 138 ? 147.068 194.541 149.365 1.00 150.62 138 TYR F N 1
ATOM 8141 C CA . TYR F 5 138 ? 146.072 195.092 150.276 1.00 150.62 138 TYR F CA 1
ATOM 8142 C C . TYR F 5 138 ? 146.287 196.574 150.551 1.00 150.62 138 TYR F C 1
ATOM 8143 O O . TYR F 5 138 ? 145.353 197.247 151.002 1.00 150.62 138 TYR F O 1
ATOM 8152 N N . ARG F 5 139 ? 147.490 197.095 150.298 1.00 153.33 139 ARG F N 1
ATOM 8153 C CA . ARG F 5 139 ? 147.744 198.513 150.525 1.00 153.33 139 ARG F CA 1
ATOM 8154 C C . ARG F 5 139 ? 146.901 199.380 149.599 1.00 153.33 139 ARG F C 1
ATOM 8155 O O . ARG F 5 139 ? 146.364 200.411 150.019 1.00 153.33 139 ARG F O 1
ATOM 8163 N N . HIS F 5 140 ? 146.772 198.977 148.336 1.00 154.08 140 HIS F N 1
ATOM 8164 C CA . HIS F 5 140 ? 146.029 199.743 147.345 1.00 154.08 140 HIS F CA 1
ATOM 8165 C C . HIS F 5 140 ? 144.745 199.073 146.887 1.00 154.08 140 HIS F C 1
ATOM 8166 O O . HIS F 5 140 ? 143.805 199.772 146.504 1.00 154.08 140 HIS F O 1
ATOM 8173 N N . ALA F 5 141 ? 144.678 197.744 146.915 1.00 153.81 141 ALA F N 1
ATOM 8174 C CA . ALA F 5 141 ? 143.498 196.996 146.482 1.00 153.81 141 ALA F CA 1
ATOM 8175 C C . ALA F 5 141 ? 143.106 195.998 147.565 1.00 153.81 141 ALA F C 1
ATOM 8176 O O . ALA F 5 141 ? 143.333 194.789 147.429 1.00 153.81 141 ALA F O 1
ATOM 8178 N N . PRO F 5 142 ? 142.510 196.474 148.662 1.00 155.57 142 PRO F N 1
ATOM 8179 C CA . PRO F 5 142 ? 142.096 195.553 149.731 1.00 155.57 142 PRO F CA 1
ATOM 8180 C C . PRO F 5 142 ? 140.845 194.756 149.405 1.00 155.57 142 PRO F C 1
ATOM 8181 O O . PRO F 5 142 ? 140.506 193.838 150.162 1.00 155.57 142 PRO F O 1
ATOM 8185 N N . GLY F 5 143 ? 140.150 195.072 148.312 1.00 154.08 143 GLY F N 1
ATOM 8186 C CA . GLY F 5 143 ? 138.922 194.378 147.973 1.00 154.08 143 GLY F CA 1
ATOM 8187 C C . GLY F 5 143 ? 139.095 193.025 147.318 1.00 154.08 143 GLY F C 1
ATOM 8188 O O . GLY F 5 143 ? 138.105 192.306 147.155 1.00 154.08 143 GLY F O 1
ATOM 8189 N N . ASN F 5 144 ? 140.320 192.663 146.930 1.00 149.80 144 ASN F N 1
ATOM 8190 C CA . ASN F 5 144 ? 140.542 191.355 146.320 1.00 149.80 144 ASN F CA 1
ATOM 8191 C C . ASN F 5 144 ? 140.260 190.233 147.310 1.00 149.80 144 ASN F C 1
ATOM 8192 O O . ASN F 5 144 ? 139.487 189.312 147.018 1.00 149.80 144 ASN F O 1
ATOM 8197 N N . ILE F 5 145 ? 140.871 190.302 148.491 1.00 150.37 145 ILE F N 1
ATOM 8198 C CA . ILE F 5 145 ? 140.709 189.296 149.539 1.00 150.37 145 ILE F CA 1
ATOM 8199 C C . ILE F 5 145 ? 140.991 187.891 149.014 1.00 150.37 145 ILE F C 1
ATOM 8200 O O . ILE F 5 145 ? 141.762 187.138 149.609 1.00 150.37 145 ILE F O 1
ATOM 8205 N N . GLU G 6 3 ? 167.555 160.592 98.134 1.00 109.87 3 GLU G N 1
ATOM 8206 C CA . GLU G 6 3 ? 166.286 160.457 98.838 1.00 109.87 3 GLU G CA 1
ATOM 8207 C C . GLU G 6 3 ? 165.391 161.665 98.575 1.00 109.87 3 GLU G C 1
ATOM 8208 O O . GLU G 6 3 ? 164.170 161.582 98.702 1.00 109.87 3 GLU G O 1
ATOM 8214 N N . LEU G 6 4 ? 166.011 162.791 98.213 1.00 109.75 4 LEU G N 1
ATOM 8215 C CA . LEU G 6 4 ? 165.237 163.970 97.842 1.00 109.75 4 LEU G CA 1
ATOM 8216 C C . LEU G 6 4 ? 164.394 163.715 96.601 1.00 109.75 4 LEU G C 1
ATOM 8217 O O . LEU G 6 4 ? 163.231 164.131 96.547 1.00 109.75 4 LEU G O 1
ATOM 8222 N N . ASN G 6 5 ? 164.959 163.040 95.598 1.00 107.83 5 ASN G N 1
ATOM 8223 C CA . ASN G 6 5 ? 164.174 162.664 94.428 1.00 107.83 5 ASN G CA 1
ATOM 8224 C C . ASN G 6 5 ? 163.084 161.669 94.800 1.00 107.83 5 ASN G C 1
ATOM 8225 O O . ASN G 6 5 ? 162.017 161.640 94.176 1.00 107.83 5 ASN G O 1
ATOM 8230 N N . ASP G 6 6 ? 163.339 160.838 95.812 1.00 104.46 6 ASP G N 1
ATOM 8231 C CA . ASP G 6 6 ? 162.328 159.887 96.259 1.00 104.46 6 ASP G CA 1
ATOM 8232 C C . ASP G 6 6 ? 161.126 160.606 96.858 1.00 104.46 6 ASP G C 1
ATOM 8233 O O . ASP G 6 6 ? 159.979 160.196 96.649 1.00 104.46 6 ASP G O 1
ATOM 8238 N N . TYR G 6 7 ? 161.370 161.681 97.612 1.00 102.21 7 TYR G N 1
ATOM 8239 C CA . TYR G 6 7 ? 160.270 162.446 98.189 1.00 102.21 7 TYR G CA 1
ATOM 8240 C C . TYR G 6 7 ? 159.500 163.202 97.114 1.00 102.21 7 TYR G C 1
ATOM 8241 O O . TYR G 6 7 ? 158.313 163.502 97.289 1.00 102.21 7 TYR G O 1
ATOM 8250 N N . SER G 6 8 ? 160.159 163.528 96.000 1.00 100.94 8 SER G N 1
ATOM 8251 C CA . SER G 6 8 ? 159.483 164.240 94.921 1.00 100.94 8 SER G CA 1
ATOM 8252 C C . SER G 6 8 ? 158.362 163.400 94.323 1.00 100.94 8 SER G C 1
ATOM 8253 O O . SER G 6 8 ? 157.298 163.927 93.977 1.00 100.94 8 SER G O 1
ATOM 8256 N N . THR G 6 9 ? 158.586 162.092 94.185 1.00 97.28 9 THR G N 1
ATOM 8257 C CA . THR G 6 9 ? 157.537 161.213 93.680 1.00 97.28 9 THR G CA 1
ATOM 8258 C C . THR G 6 9 ? 156.339 161.190 94.620 1.00 97.28 9 THR G C 1
ATOM 8259 O O . THR G 6 9 ? 155.188 161.147 94.171 1.00 97.28 9 THR G O 1
ATOM 8263 N N . MET G 6 10 ? 156.592 161.209 95.930 1.00 93.89 10 MET G N 1
ATOM 8264 C CA . MET G 6 10 ? 155.500 161.227 96.896 1.00 93.89 10 MET G CA 1
ATOM 8265 C C . MET G 6 10 ? 154.662 162.490 96.756 1.00 93.89 10 MET G C 1
ATOM 8266 O O . MET G 6 10 ? 153.428 162.435 96.810 1.00 93.89 10 MET G O 1
ATOM 8271 N N . ILE G 6 11 ? 155.316 163.639 96.575 1.00 98.09 11 ILE G N 1
ATOM 8272 C CA . ILE G 6 11 ? 154.589 164.897 96.426 1.00 98.09 11 ILE G CA 1
ATOM 8273 C C . ILE G 6 11 ? 153.761 164.886 95.149 1.00 98.09 11 ILE G C 1
ATOM 8274 O O . ILE G 6 11 ? 152.615 165.351 95.130 1.00 98.09 11 ILE G O 1
ATOM 8279 N N . ASP G 6 12 ? 154.325 164.356 94.061 1.00 99.16 12 ASP G N 1
ATOM 8280 C CA . ASP G 6 12 ? 153.596 164.307 92.798 1.00 99.16 12 ASP G CA 1
ATOM 8281 C C . ASP G 6 12 ? 152.345 163.446 92.911 1.00 99.16 12 ASP G C 1
ATOM 8282 O O . ASP G 6 12 ? 151.291 163.795 92.368 1.00 99.16 12 ASP G O 1
ATOM 8287 N N . ILE G 6 13 ? 152.444 162.310 93.606 1.00 94.21 13 ILE G N 1
ATOM 8288 C CA . ILE G 6 13 ? 151.283 161.442 93.782 1.00 94.21 13 ILE G CA 1
ATOM 8289 C C . ILE G 6 13 ? 150.213 162.141 94.610 1.00 94.21 13 ILE G C 1
ATOM 8290 O O . ILE G 6 13 ? 149.020 162.083 94.287 1.00 94.21 13 ILE G O 1
ATOM 8295 N N . LEU G 6 14 ? 150.620 162.812 95.690 1.00 95.08 14 LEU G N 1
ATOM 8296 C CA . LEU G 6 14 ? 149.652 163.463 96.566 1.00 95.08 14 LEU G CA 1
ATOM 8297 C C . LEU G 6 14 ? 148.914 164.585 95.849 1.00 95.08 14 LEU G C 1
ATOM 8298 O O . LEU G 6 14 ? 147.697 164.736 96.005 1.00 95.08 14 LEU G O 1
ATOM 8303 N N . LEU G 6 15 ? 149.632 165.385 95.058 1.00 104.59 15 LEU G N 1
ATOM 8304 C CA . LEU G 6 15 ? 149.020 166.533 94.401 1.00 104.59 15 LEU G CA 1
ATOM 8305 C C . LEU G 6 15 ? 148.046 166.133 93.303 1.00 104.59 15 LEU G C 1
ATOM 8306 O O . LEU G 6 15 ? 147.185 166.938 92.934 1.00 104.59 15 LEU G O 1
ATOM 8311 N N . SER G 6 16 ? 148.157 164.914 92.775 1.00 105.43 16 SER G N 1
ATOM 8312 C CA . SER G 6 16 ? 147.328 164.501 91.651 1.00 105.43 16 SER G CA 1
ATOM 8313 C C . SER G 6 16 ? 145.880 164.230 92.038 1.00 105.43 16 SER G C 1
ATOM 8314 O O . SER G 6 16 ? 145.048 164.047 91.144 1.00 105.43 16 SER G O 1
ATOM 8317 N N . ASP G 6 17 ? 145.554 164.199 93.330 1.00 107.48 17 ASP G N 1
ATOM 8318 C CA . ASP G 6 17 ? 144.219 163.816 93.772 1.00 107.48 17 ASP G CA 1
ATOM 8319 C C . ASP G 6 17 ? 143.598 164.803 94.752 1.00 107.48 17 ASP G C 1
ATOM 8320 O O . ASP G 6 17 ? 142.593 164.470 95.391 1.00 107.48 17 ASP G O 1
ATOM 8325 N N . MET G 6 18 ? 144.159 166.000 94.893 1.00 116.45 18 MET G N 1
ATOM 8326 C CA . MET G 6 18 ? 143.583 167.029 95.745 1.00 116.45 18 MET G CA 1
ATOM 8327 C C . MET G 6 18 ? 143.353 168.290 94.927 1.00 116.45 18 MET G C 1
ATOM 8328 O O . MET G 6 18 ? 144.183 168.659 94.091 1.00 116.45 18 MET G O 1
ATOM 8333 N N . ASP G 6 19 ? 142.215 168.940 95.163 1.00 124.52 19 ASP G N 1
ATOM 8334 C CA . ASP G 6 19 ? 141.902 170.174 94.456 1.00 124.52 19 ASP G CA 1
ATOM 8335 C C . ASP G 6 19 ? 142.895 171.271 94.821 1.00 124.52 19 ASP G C 1
ATOM 8336 O O . ASP G 6 19 ? 143.305 171.405 95.976 1.00 124.52 19 ASP G O 1
ATOM 8341 N N . LEU G 6 20 ? 143.286 172.056 93.821 1.00 123.77 20 LEU G N 1
ATOM 8342 C CA . LEU G 6 20 ? 144.340 173.048 93.975 1.00 123.77 20 LEU G CA 1
ATOM 8343 C C . LEU G 6 20 ? 143.840 174.373 94.533 1.00 123.77 20 LEU G C 1
ATOM 8344 O O . LEU G 6 20 ? 144.647 175.286 94.736 1.00 123.77 20 LEU G O 1
ATOM 8349 N N . GLU G 6 21 ? 142.535 174.505 94.778 1.00 127.41 21 GLU G N 1
ATOM 8350 C CA . GLU G 6 21 ? 141.998 175.770 95.268 1.00 127.41 21 GLU G CA 1
ATOM 8351 C C . GLU G 6 21 ? 142.513 176.106 96.662 1.00 127.41 21 GLU G C 1
ATOM 8352 O O . GLU G 6 21 ? 142.890 177.255 96.920 1.00 127.41 21 GLU G O 1
ATOM 8358 N N . THR G 6 22 ? 142.544 175.127 97.568 1.00 121.19 22 THR G N 1
ATOM 8359 C CA . THR G 6 22 ? 142.909 175.363 98.960 1.00 121.19 22 THR G CA 1
ATOM 8360 C C . THR G 6 22 ? 144.209 174.668 99.344 1.00 121.19 22 THR G C 1
ATOM 8361 O O . THR G 6 22 ? 144.436 174.400 100.528 1.00 121.19 22 THR G O 1
ATOM 8365 N N . VAL G 6 23 ? 145.070 174.369 98.373 1.00 115.75 23 VAL G N 1
ATOM 8366 C CA . VAL G 6 23 ? 146.316 173.677 98.674 1.00 115.75 23 VAL G CA 1
ATOM 8367 C C . VAL G 6 23 ? 147.274 174.631 99.371 1.00 115.75 23 VAL G C 1
ATOM 8368 O O . VAL G 6 23 ? 147.498 175.760 98.916 1.00 115.75 23 VAL G O 1
ATOM 8372 N N . THR G 6 24 ? 147.843 174.179 100.483 1.00 107.75 24 THR G N 1
ATOM 8373 C CA . THR G 6 24 ? 148.844 174.929 101.221 1.00 107.75 24 THR G CA 1
ATOM 8374 C C . THR G 6 24 ? 150.068 174.045 101.408 1.00 107.75 24 THR G C 1
ATOM 8375 O O . THR G 6 24 ? 149.961 172.817 101.441 1.00 107.75 24 THR G O 1
ATOM 8379 N N . THR G 6 25 ? 151.239 174.679 101.512 1.00 105.19 25 THR G N 1
ATOM 8380 C CA . THR G 6 25 ? 152.466 173.920 101.728 1.00 105.19 25 THR G CA 1
ATOM 8381 C C . THR G 6 25 ? 152.387 173.096 103.007 1.00 105.19 25 THR G C 1
ATOM 8382 O O . THR G 6 25 ? 152.949 171.998 103.083 1.00 105.19 25 THR G O 1
ATOM 8386 N N . LYS G 6 26 ? 151.686 173.606 104.020 1.00 102.04 26 LYS G N 1
ATOM 8387 C CA . LYS G 6 26 ? 151.485 172.833 105.240 1.00 102.04 26 LYS G CA 1
ATOM 8388 C C . LYS G 6 26 ? 150.527 171.674 105.003 1.00 102.04 26 LYS G C 1
ATOM 8389 O O . LYS G 6 26 ? 150.697 170.591 105.574 1.00 102.04 26 LYS G O 1
ATOM 8395 N N . LYS G 6 27 ? 149.509 171.885 104.166 1.00 102.59 27 LYS G N 1
ATOM 8396 C CA . LYS G 6 27 ? 148.529 170.834 103.911 1.00 102.59 27 LYS G CA 1
ATOM 8397 C C . LYS G 6 27 ? 149.165 169.637 103.217 1.00 102.59 27 LYS G C 1
ATOM 8398 O O . LYS G 6 27 ? 148.892 168.486 103.574 1.00 102.59 27 LYS G O 1
ATOM 8404 N N . VAL G 6 28 ? 150.015 169.887 102.219 1.00 100.37 28 VAL G N 1
ATOM 8405 C CA . VAL G 6 28 ? 150.708 168.792 101.548 1.00 100.37 28 VAL G CA 1
ATOM 8406 C C . VAL G 6 28 ? 151.718 168.148 102.488 1.00 100.37 28 VAL G C 1
ATOM 8407 O O . VAL G 6 28 ? 151.892 166.924 102.493 1.00 100.37 28 VAL G O 1
ATOM 8411 N N . ARG G 6 29 ? 152.398 168.961 103.298 1.00 99.86 29 ARG G N 1
ATOM 8412 C CA . ARG G 6 29 ? 153.354 168.425 104.260 1.00 99.86 29 ARG G CA 1
ATOM 8413 C C . ARG G 6 29 ? 152.663 167.538 105.288 1.00 99.86 29 ARG G C 1
ATOM 8414 O O . ARG G 6 29 ? 153.216 166.514 105.704 1.00 99.86 29 ARG G O 1
ATOM 8422 N N . MET G 6 30 ? 151.461 167.923 105.720 1.00 95.78 30 MET G N 1
ATOM 8423 C CA . MET G 6 30 ? 150.688 167.066 106.613 1.00 95.78 30 MET G CA 1
ATOM 8424 C C . MET G 6 30 ? 150.279 165.775 105.918 1.00 95.78 30 MET G C 1
ATOM 8425 O O . MET G 6 30 ? 150.285 164.702 106.532 1.00 95.78 30 MET G O 1
ATOM 8430 N N . ALA G 6 31 ? 149.913 165.859 104.638 1.00 90.51 31 ALA G N 1
ATOM 8431 C CA . ALA G 6 31 ? 149.482 164.669 103.911 1.00 90.51 31 ALA G CA 1
ATOM 8432 C C . ALA G 6 31 ? 150.633 163.692 103.712 1.00 90.51 31 ALA G C 1
ATOM 8433 O O . ALA G 6 31 ? 150.413 162.481 103.596 1.00 90.51 31 ALA G O 1
ATOM 8435 N N . LEU G 6 32 ? 151.865 164.198 103.653 1.00 88.86 32 LEU G N 1
ATOM 8436 C CA . LEU G 6 32 ? 153.020 163.316 103.514 1.00 88.86 32 LEU G CA 1
ATOM 8437 C C . LEU G 6 32 ? 153.160 162.407 104.727 1.00 88.86 32 LEU G C 1
ATOM 8438 O O . LEU G 6 32 ? 153.448 161.213 104.594 1.00 88.86 32 LEU G O 1
ATOM 8443 N N . LYS G 6 33 ? 152.965 162.961 105.925 1.00 85.29 33 LYS G N 1
ATOM 8444 C CA . LYS G 6 33 ? 153.050 162.151 107.134 1.00 85.29 33 LYS G CA 1
ATOM 8445 C C . LYS G 6 33 ? 151.840 161.241 107.284 1.00 85.29 33 LYS G C 1
ATOM 8446 O O . LYS G 6 33 ? 151.952 160.146 107.845 1.00 85.29 33 LYS G O 1
ATOM 8452 N N . GLU G 6 34 ? 150.679 161.669 106.790 1.00 82.65 34 GLU G N 1
ATOM 8453 C CA . GLU G 6 34 ? 149.467 160.876 106.951 1.00 82.65 34 GLU G CA 1
ATOM 8454 C C . GLU G 6 34 ? 149.465 159.632 106.072 1.00 82.65 34 GLU G C 1
ATOM 8455 O O . GLU G 6 34 ? 148.928 158.597 106.478 1.00 82.65 34 GLU G O 1
ATOM 8461 N N . VAL G 6 35 ? 150.051 159.702 104.882 1.00 80.80 35 VAL G N 1
ATOM 8462 C CA . VAL G 6 35 ? 150.018 158.591 103.943 1.00 80.80 35 VAL G CA 1
ATOM 8463 C C . VAL G 6 35 ? 151.303 157.775 103.985 1.00 80.80 35 VAL G C 1
ATOM 8464 O O . VAL G 6 35 ? 151.257 156.545 103.981 1.00 80.80 35 VAL G O 1
ATOM 8468 N N . TYR G 6 36 ? 152.457 158.437 104.029 1.00 83.17 36 TYR G N 1
ATOM 8469 C CA . TYR G 6 36 ? 153.741 157.758 103.940 1.00 83.17 36 TYR G CA 1
ATOM 8470 C C . TYR G 6 36 ? 154.534 157.784 105.237 1.00 83.17 36 TYR G C 1
ATOM 8471 O O . TYR G 6 36 ? 155.617 157.193 105.292 1.00 83.17 36 TYR G O 1
ATOM 8480 N N . ALA G 6 37 ? 154.032 158.458 106.272 1.00 86.30 37 ALA G N 1
ATOM 8481 C CA . ALA G 6 37 ? 154.653 158.470 107.597 1.00 86.30 37 ALA G CA 1
ATOM 8482 C C . ALA G 6 37 ? 156.094 158.968 107.556 1.00 86.30 37 ALA G C 1
ATOM 8483 O O . ALA G 6 37 ? 156.905 158.620 108.417 1.00 86.30 37 ALA G O 1
ATOM 8485 N N . ILE G 6 38 ? 156.431 159.785 106.567 1.00 94.49 38 ILE G N 1
ATOM 8486 C CA . ILE G 6 38 ? 157.771 160.350 106.483 1.00 94.49 38 ILE G CA 1
ATOM 8487 C C . ILE G 6 38 ? 157.879 161.509 107.463 1.00 94.49 38 ILE G C 1
ATOM 8488 O O . ILE G 6 38 ? 156.932 162.282 107.647 1.00 94.49 38 ILE G O 1
ATOM 8493 N N . ASP G 6 39 ? 159.030 161.615 108.123 1.00 109.92 39 ASP G N 1
ATOM 8494 C CA . ASP G 6 39 ? 159.219 162.645 109.136 1.00 109.92 39 ASP G CA 1
ATOM 8495 C C . ASP G 6 39 ? 159.494 163.992 108.482 1.00 109.92 39 ASP G C 1
ATOM 8496 O O . ASP G 6 39 ? 160.514 164.169 107.808 1.00 109.92 39 ASP G O 1
ATOM 8501 N N . VAL G 6 40 ? 158.586 164.951 108.679 1.00 111.20 40 VAL G N 1
ATOM 8502 C CA . VAL G 6 40 ? 158.718 166.243 108.022 1.00 111.20 40 VAL G CA 1
ATOM 8503 C C . VAL G 6 40 ? 159.554 167.218 108.839 1.00 111.20 40 VAL G C 1
ATOM 8504 O O . VAL G 6 40 ? 160.013 168.232 108.301 1.00 111.20 40 VAL G O 1
ATOM 8508 N N . GLU G 6 41 ? 159.760 166.944 110.130 1.00 113.69 41 GLU G N 1
ATOM 8509 C CA . GLU G 6 41 ? 160.494 167.881 110.975 1.00 113.69 41 GLU G CA 1
ATOM 8510 C C . GLU G 6 41 ? 161.941 168.026 110.519 1.00 113.69 41 GLU G C 1
ATOM 8511 O O . GLU G 6 41 ? 162.451 169.145 110.399 1.00 113.69 41 GLU G O 1
ATOM 8517 N N . SER G 6 42 ? 162.617 166.910 110.261 1.00 115.68 42 SER G N 1
ATOM 8518 C CA . SER G 6 42 ? 163.965 166.972 109.714 1.00 115.68 42 SER G CA 1
ATOM 8519 C C . SER G 6 42 ? 163.910 167.459 108.272 1.00 115.68 42 SER G C 1
ATOM 8520 O O . SER G 6 42 ? 162.913 167.244 107.575 1.00 115.68 42 SER G O 1
ATOM 8523 N N . GLN G 6 43 ? 164.985 168.122 107.837 1.00 116.90 43 GLN G N 1
ATOM 8524 C CA . GLN G 6 43 ? 165.066 168.818 106.547 1.00 116.90 43 GLN G CA 1
ATOM 8525 C C . GLN G 6 43 ? 163.720 169.425 106.142 1.00 116.90 43 GLN G C 1
ATOM 8526 O O . GLN G 6 43 ? 163.255 169.290 105.008 1.00 116.90 43 GLN G O 1
ATOM 8532 N N . GLY G 6 44 ? 163.097 170.123 107.095 1.00 115.95 44 GLY G N 1
ATOM 8533 C CA . GLY G 6 44 ? 161.811 170.742 106.824 1.00 115.95 44 GLY G CA 1
ATOM 8534 C C . GLY G 6 44 ? 161.899 171.849 105.792 1.00 115.95 44 GLY G C 1
ATOM 8535 O O . GLY G 6 44 ? 161.038 171.960 104.914 1.00 115.95 44 GLY G O 1
ATOM 8536 N N . LYS G 6 45 ? 162.934 172.686 105.884 1.00 114.12 45 LYS G N 1
ATOM 8537 C CA . LYS G 6 45 ? 163.098 173.766 104.917 1.00 114.12 45 LYS G CA 1
ATOM 8538 C C . LYS G 6 45 ? 163.337 173.220 103.515 1.00 114.12 45 LYS G C 1
ATOM 8539 O O . LYS G 6 45 ? 162.795 173.748 102.537 1.00 114.12 45 LYS G O 1
ATOM 8545 N N . ALA G 6 46 ? 164.147 172.166 103.398 1.00 113.79 46 ALA G N 1
ATOM 8546 C CA . ALA G 6 46 ? 164.348 171.531 102.100 1.00 113.79 46 ALA G CA 1
ATOM 8547 C C . ALA G 6 46 ? 163.058 170.906 101.590 1.00 113.79 46 ALA G C 1
ATOM 8548 O O . ALA G 6 46 ? 162.765 170.960 100.390 1.00 113.79 46 ALA G O 1
ATOM 8550 N N . ILE G 6 47 ? 162.277 170.302 102.487 1.00 111.23 47 ILE G N 1
ATOM 8551 C CA . ILE G 6 47 ? 161.006 169.701 102.091 1.00 111.23 47 ILE G CA 1
ATOM 8552 C C . ILE G 6 47 ? 160.055 170.768 101.566 1.00 111.23 47 ILE G C 1
ATOM 8553 O O . ILE G 6 47 ? 159.421 170.599 100.518 1.00 111.23 47 ILE G O 1
ATOM 8558 N N . ASN G 6 48 ? 159.956 171.893 102.279 1.00 111.62 48 ASN G N 1
ATOM 8559 C CA . ASN G 6 48 ? 159.021 172.942 101.884 1.00 111.62 48 ASN G CA 1
ATOM 8560 C C . ASN G 6 48 ? 159.369 173.509 100.515 1.00 111.62 48 ASN G C 1
ATOM 8561 O O . ASN G 6 48 ? 158.480 173.928 99.765 1.00 111.62 48 ASN G O 1
ATOM 8566 N N . LYS G 6 49 ? 160.658 173.529 100.170 1.00 112.11 49 LYS G N 1
ATOM 8567 C CA . LYS G 6 49 ? 161.060 173.998 98.849 1.00 112.11 49 LYS G CA 1
ATOM 8568 C C . LYS G 6 49 ? 160.486 173.110 97.754 1.00 112.11 49 LYS G C 1
ATOM 8569 O O . LYS G 6 49 ? 160.060 173.603 96.703 1.00 112.11 49 LYS G O 1
ATOM 8575 N N . LEU G 6 50 ? 160.466 171.794 97.982 1.00 110.63 50 LEU G N 1
ATOM 8576 C CA . LEU G 6 50 ? 159.941 170.875 96.978 1.00 110.63 50 LEU G CA 1
ATOM 8577 C C . LEU G 6 50 ? 158.452 171.096 96.742 1.00 110.63 50 LEU G C 1
ATOM 8578 O O . LEU G 6 50 ? 157.986 171.041 95.598 1.00 110.63 50 LEU G O 1
ATOM 8583 N N . ILE G 6 51 ? 157.686 171.334 97.810 1.00 109.54 51 ILE G N 1
ATOM 8584 C CA . ILE G 6 51 ? 156.254 171.572 97.643 1.00 109.54 51 ILE G CA 1
ATOM 8585 C C . ILE G 6 51 ? 156.014 172.834 96.826 1.00 109.54 51 ILE G C 1
ATOM 8586 O O . ILE G 6 51 ? 155.218 172.835 95.880 1.00 109.54 51 ILE G O 1
ATOM 8591 N N . ARG G 6 52 ? 156.708 173.924 97.164 1.00 112.99 52 ARG G N 1
ATOM 8592 C CA . ARG G 6 52 ? 156.539 175.162 96.411 1.00 112.99 52 ARG G CA 1
ATOM 8593 C C . ARG G 6 52 ? 156.964 174.986 94.960 1.00 112.99 52 ARG G C 1
ATOM 8594 O O . ARG G 6 52 ? 156.297 175.481 94.045 1.00 112.99 52 ARG G O 1
ATOM 8602 N N . LYS G 6 53 ? 158.073 174.280 94.730 1.00 112.37 53 LYS G N 1
ATOM 8603 C CA . LYS G 6 53 ? 158.504 174.012 93.363 1.00 112.37 53 LYS G CA 1
ATOM 8604 C C . LYS G 6 53 ? 157.475 173.172 92.618 1.00 112.37 53 LYS G C 1
ATOM 8605 O O . LYS G 6 53 ? 157.181 173.430 91.445 1.00 112.37 53 LYS G O 1
ATOM 8611 N N . HIS G 6 54 ? 156.911 172.164 93.286 1.00 112.73 54 HIS G N 1
ATOM 8612 C CA . HIS G 6 54 ? 155.948 171.286 92.630 1.00 112.73 54 HIS G CA 1
ATOM 8613 C C . HIS G 6 54 ? 154.594 171.966 92.466 1.00 112.73 54 HIS G C 1
ATOM 8614 O O . HIS G 6 54 ? 153.825 171.616 91.563 1.00 112.73 54 HIS G O 1
ATOM 8621 N N . LEU G 6 55 ? 154.280 172.933 93.331 1.00 116.12 55 LEU G N 1
ATOM 8622 C CA . LEU G 6 55 ? 152.976 173.585 93.260 1.00 116.12 55 LEU G CA 1
ATOM 8623 C C . LEU G 6 55 ? 152.867 174.507 92.054 1.00 116.12 55 LEU G C 1
ATOM 8624 O O . LEU G 6 55 ? 151.757 174.801 91.598 1.00 116.12 55 LEU G O 1
ATOM 8629 N N . ASP G 6 56 ? 153.997 174.984 91.532 1.00 120.83 56 ASP G N 1
ATOM 8630 C CA . ASP G 6 56 ? 153.953 175.799 90.324 1.00 120.83 56 ASP G CA 1
ATOM 8631 C C . ASP G 6 56 ? 153.673 174.954 89.090 1.00 120.83 56 ASP G C 1
ATOM 8632 O O . ASP G 6 56 ? 153.052 175.436 88.136 1.00 120.83 56 ASP G O 1
ATOM 8637 N N . LEU G 6 57 ? 154.113 173.698 89.089 1.00 122.17 57 LEU G N 1
ATOM 8638 C CA . LEU G 6 57 ? 153.980 172.832 87.926 1.00 122.17 57 LEU G CA 1
ATOM 8639 C C . LEU G 6 57 ? 152.599 172.205 87.791 1.00 122.17 57 LEU G C 1
ATOM 8640 O O . LEU G 6 57 ? 152.279 171.683 86.718 1.00 122.17 57 LEU G O 1
ATOM 8645 N N . VAL G 6 58 ? 151.774 172.240 88.839 1.00 125.68 58 VAL G N 1
ATOM 8646 C CA . VAL G 6 58 ? 150.459 171.612 88.756 1.00 125.68 58 VAL G CA 1
ATOM 8647 C C . VAL G 6 58 ? 149.383 172.582 88.288 1.00 125.68 58 VAL G C 1
ATOM 8648 O O . VAL G 6 58 ? 148.202 172.215 88.259 1.00 125.68 58 VAL G O 1
ATOM 8652 N N . LYS G 6 59 ? 149.746 173.817 87.943 1.00 127.20 59 LYS G N 1
ATOM 8653 C CA . LYS G 6 59 ? 148.772 174.720 87.344 1.00 127.20 59 LYS G CA 1
ATOM 8654 C C . LYS G 6 59 ? 148.585 174.449 85.858 1.00 127.20 59 LYS G C 1
ATOM 8655 O O . LYS G 6 59 ? 147.604 174.918 85.271 1.00 127.20 59 LYS G O 1
ATOM 8661 N N . GLU G 6 60 ? 149.502 173.703 85.240 1.00 131.37 60 GLU G N 1
ATOM 8662 C CA . GLU G 6 60 ? 149.415 173.454 83.805 1.00 131.37 60 GLU G CA 1
ATOM 8663 C C . GLU G 6 60 ? 148.286 172.484 83.477 1.00 131.37 60 GLU G C 1
ATOM 8664 O O . GLU G 6 60 ? 147.407 172.791 82.664 1.00 131.37 60 GLU G O 1
ATOM 8670 N N . ARG G 6 61 ? 148.288 171.312 84.104 1.00 131.14 61 ARG G N 1
ATOM 8671 C CA . ARG G 6 61 ? 147.263 170.321 83.816 1.00 131.14 61 ARG G CA 1
ATOM 8672 C C . ARG G 6 61 ? 145.929 170.740 84.439 1.00 131.14 61 ARG G C 1
ATOM 8673 O O . ARG G 6 61 ? 145.903 171.590 85.335 1.00 131.14 61 ARG G O 1
ATOM 8681 N N . PRO G 6 62 ? 144.805 170.202 83.966 1.00 132.83 62 PRO G N 1
ATOM 8682 C CA . PRO G 6 62 ? 143.521 170.583 84.548 1.00 132.83 62 PRO G CA 1
ATOM 8683 C C . PRO G 6 62 ? 143.083 169.657 85.674 1.00 132.83 62 PRO G C 1
ATOM 8684 O O . PRO G 6 62 ? 143.766 168.693 86.031 1.00 132.83 62 PRO G O 1
ATOM 8688 N N . ARG G 6 63 ? 141.933 169.983 86.255 1.00 131.77 63 ARG G N 1
ATOM 8689 C CA . ARG G 6 63 ? 141.446 169.242 87.410 1.00 131.77 63 ARG G CA 1
ATOM 8690 C C . ARG G 6 63 ? 140.573 168.073 86.976 1.00 131.77 63 ARG G C 1
ATOM 8691 O O . ARG G 6 63 ? 139.533 168.254 86.337 1.00 131.77 63 ARG G O 1
ATOM 8699 N N . PHE G 6 64 ? 141.003 166.865 87.330 1.00 127.86 64 PHE G N 1
ATOM 8700 C CA . PHE G 6 64 ? 140.253 165.650 87.052 1.00 127.86 64 PHE G CA 1
ATOM 8701 C C . PHE G 6 64 ? 139.803 165.030 88.365 1.00 127.86 64 PHE G C 1
ATOM 8702 O O . PHE G 6 64 ? 140.625 164.739 89.239 1.00 127.86 64 PHE G O 1
ATOM 8710 N N . GLU G 6 65 ? 138.495 164.829 88.499 1.00 120.88 65 GLU G N 1
ATOM 8711 C CA . GLU G 6 65 ? 137.907 164.237 89.692 1.00 120.88 65 GLU G CA 1
ATOM 8712 C C . GLU G 6 65 ? 137.351 162.866 89.342 1.00 120.88 65 GLU G C 1
ATOM 8713 O O . GLU G 6 65 ? 136.539 162.739 88.420 1.00 120.88 65 GLU G O 1
ATOM 8719 N N . ARG G 6 66 ? 137.787 161.848 90.077 1.00 101.49 66 ARG G N 1
ATOM 8720 C CA . ARG G 6 66 ? 137.334 160.483 89.865 1.00 101.49 66 ARG G CA 1
ATOM 8721 C C . ARG G 6 66 ? 136.511 160.033 91.061 1.00 101.49 66 ARG G C 1
ATOM 8722 O O . ARG G 6 66 ? 136.881 160.285 92.212 1.00 101.49 66 ARG G O 1
ATOM 8730 N N . SER G 6 67 ? 135.393 159.372 90.780 1.00 98.00 67 SER G N 1
ATOM 8731 C CA . SER G 6 67 ? 134.459 158.963 91.814 1.00 98.00 67 SER G CA 1
ATOM 8732 C C . SER G 6 67 ? 135.008 157.769 92.591 1.00 98.00 67 SER G C 1
ATOM 8733 O O . SER G 6 67 ? 136.125 157.297 92.361 1.00 98.00 67 SER G O 1
ATOM 8736 N N . LEU G 6 68 ? 134.203 157.277 93.533 1.00 94.50 68 LEU G N 1
ATOM 8737 C CA . LEU G 6 68 ? 134.610 156.124 94.329 1.00 94.50 68 LEU G CA 1
ATOM 8738 C C . LEU G 6 68 ? 134.743 154.876 93.466 1.00 94.50 68 LEU G C 1
ATOM 8739 O O . LEU G 6 68 ? 135.643 154.058 93.684 1.00 94.50 68 LEU G O 1
ATOM 8744 N N . GLU G 6 69 ? 133.855 154.712 92.483 1.00 98.49 69 GLU G N 1
ATOM 8745 C CA . GLU G 6 69 ? 133.905 153.532 91.626 1.00 98.49 69 GLU G CA 1
ATOM 8746 C C . GLU G 6 69 ? 135.225 153.461 90.868 1.00 98.49 69 GLU G C 1
ATOM 8747 O O . GLU G 6 69 ? 135.860 152.402 90.829 1.00 98.49 69 GLU G O 1
ATOM 8753 N N . ASP G 6 70 ? 135.670 154.581 90.293 1.00 97.10 70 ASP G N 1
ATOM 8754 C CA . ASP G 6 70 ? 136.925 154.581 89.549 1.00 97.10 70 ASP G CA 1
ATOM 8755 C C . ASP G 6 70 ? 138.105 154.248 90.453 1.00 97.10 70 ASP G C 1
ATOM 8756 O O . ASP G 6 70 ? 139.026 153.533 90.045 1.00 97.10 70 ASP G O 1
ATOM 8761 N N . LEU G 6 71 ? 138.100 154.769 91.681 1.00 91.40 71 LEU G N 1
ATOM 8762 C CA . LEU G 6 71 ? 139.172 154.452 92.619 1.00 91.40 71 LEU G CA 1
ATOM 8763 C C . LEU G 6 71 ? 139.184 152.968 92.964 1.00 91.40 71 LEU G C 1
ATOM 8764 O O . LEU G 6 71 ? 140.252 152.351 93.040 1.00 91.40 71 LEU G O 1
ATOM 8769 N N . LEU G 6 72 ? 138.006 152.379 93.178 1.00 91.85 72 LEU G N 1
ATOM 8770 C CA . LEU G 6 72 ? 137.941 150.982 93.594 1.00 91.85 72 LEU G CA 1
ATOM 8771 C C . LEU G 6 72 ? 138.469 150.052 92.509 1.00 91.85 72 LEU G C 1
ATOM 8772 O O . LEU G 6 72 ? 139.232 149.122 92.791 1.00 91.85 72 LEU G O 1
ATOM 8777 N N . LYS G 6 73 ? 138.069 150.283 91.257 1.00 91.82 73 LYS G N 1
ATOM 8778 C CA . LYS G 6 73 ? 138.488 149.386 90.185 1.00 91.82 73 LYS G CA 1
ATOM 8779 C C . LYS G 6 73 ? 139.977 149.522 89.897 1.00 91.82 73 LYS G C 1
ATOM 8780 O O . LYS G 6 73 ? 140.645 148.532 89.580 1.00 91.82 73 LYS G O 1
ATOM 8786 N N . GLU G 6 74 ? 140.518 150.736 90.002 1.00 90.90 74 GLU G N 1
ATOM 8787 C CA . GLU G 6 74 ? 141.935 150.933 89.716 1.00 90.90 74 GLU G CA 1
ATOM 8788 C C . GLU G 6 74 ? 142.799 150.442 90.873 1.00 90.90 74 GLU G C 1
ATOM 8789 O O . GLU G 6 74 ? 143.916 149.955 90.663 1.00 90.90 74 GLU G O 1
ATOM 8795 N N . ASN G 6 75 ? 142.294 150.552 92.105 1.00 87.07 75 ASN G N 1
ATOM 8796 C CA . ASN G 6 75 ? 143.005 149.984 93.246 1.00 87.07 75 ASN G CA 1
ATOM 8797 C C . ASN G 6 75 ? 143.127 148.473 93.118 1.00 87.07 75 ASN G C 1
ATOM 8798 O O . ASN G 6 75 ? 144.174 147.898 93.435 1.00 87.07 75 ASN G O 1
ATOM 8803 N N . ALA G 6 76 ? 142.063 147.811 92.661 1.00 88.77 76 ALA G N 1
ATOM 8804 C CA . ALA G 6 76 ? 142.126 146.370 92.446 1.00 88.77 76 ALA G CA 1
ATOM 8805 C C . ALA G 6 76 ? 143.152 146.019 91.378 1.00 88.77 76 ALA G C 1
ATOM 8806 O O . ALA G 6 76 ? 143.886 145.034 91.511 1.00 88.77 76 ALA G O 1
ATOM 8808 N N . THR G 6 77 ? 143.215 146.812 90.306 1.00 88.01 77 THR G N 1
ATOM 8809 C CA . THR G 6 77 ? 144.184 146.555 89.246 1.00 88.01 77 THR G CA 1
ATOM 8810 C C . THR G 6 77 ? 145.611 146.670 89.767 1.00 88.01 77 THR G C 1
ATOM 8811 O O . THR G 6 77 ? 146.462 145.823 89.474 1.00 88.01 77 THR G O 1
ATOM 8815 N N . LEU G 6 78 ? 145.891 147.714 90.548 1.00 86.17 78 LEU G N 1
ATOM 8816 C CA . LEU G 6 78 ? 147.238 147.901 91.076 1.00 86.17 78 LEU G CA 1
ATOM 8817 C C . LEU G 6 78 ? 147.600 146.809 92.074 1.00 86.17 78 LEU G C 1
ATOM 8818 O O . LEU G 6 78 ? 148.741 146.333 92.096 1.00 86.17 78 LEU G O 1
ATOM 8823 N N . ALA G 6 79 ? 146.644 146.402 92.912 1.00 87.14 79 ALA G N 1
ATOM 8824 C CA . ALA G 6 79 ? 146.941 145.423 93.952 1.00 87.14 79 ALA G CA 1
ATOM 8825 C C . ALA G 6 79 ? 147.263 144.056 93.362 1.00 87.14 79 ALA G C 1
ATOM 8826 O O . ALA G 6 79 ? 148.263 143.435 93.737 1.00 87.14 79 ALA G O 1
ATOM 8828 N N . ILE G 6 80 ? 146.429 143.567 92.440 1.00 87.84 80 ILE G N 1
ATOM 8829 C CA . ILE G 6 80 ? 146.672 142.246 91.867 1.00 87.84 80 ILE G CA 1
ATOM 8830 C C . ILE G 6 80 ? 147.941 142.248 91.025 1.00 87.84 80 ILE G C 1
ATOM 8831 O O . ILE G 6 80 ? 148.668 141.248 90.986 1.00 87.84 80 ILE G O 1
ATOM 8836 N N . GLU G 6 81 ? 148.231 143.356 90.341 1.00 88.25 81 GLU G N 1
ATOM 8837 C CA . GLU G 6 81 ? 149.457 143.445 89.557 1.00 88.25 81 GLU G CA 1
ATOM 8838 C C . GLU G 6 81 ? 150.679 143.408 90.466 1.00 88.25 81 GLU G C 1
ATOM 8839 O O . GLU G 6 81 ? 151.664 142.726 90.160 1.00 88.25 81 GLU G O 1
ATOM 8845 N N . LEU G 6 82 ? 150.628 144.116 91.597 1.00 86.83 82 LEU G N 1
ATOM 8846 C CA . LEU G 6 82 ? 151.772 144.152 92.502 1.00 86.83 82 LEU G CA 1
ATOM 8847 C C . LEU G 6 82 ? 152.059 142.787 93.112 1.00 86.83 82 LEU G C 1
ATOM 8848 O O . LEU G 6 82 ? 153.215 142.484 93.426 1.00 86.83 82 LEU G O 1
ATOM 8853 N N . THR G 6 83 ? 151.031 141.959 93.297 1.00 88.25 83 THR G N 1
ATOM 8854 C CA . THR G 6 83 ? 151.254 140.625 93.845 1.00 88.25 83 THR G CA 1
ATOM 8855 C C . THR G 6 83 ? 152.002 139.739 92.857 1.00 88.25 83 THR G C 1
ATOM 8856 O O . THR G 6 83 ? 152.755 138.847 93.262 1.00 88.25 83 THR G O 1
ATOM 8860 N N . LYS G 6 84 ? 151.803 139.965 91.557 1.00 89.37 84 LYS G N 1
ATOM 8861 C CA . LYS G 6 84 ? 152.486 139.167 90.546 1.00 89.37 84 LYS G CA 1
ATOM 8862 C C . LYS G 6 84 ? 153.996 139.363 90.563 1.00 89.37 84 LYS G C 1
ATOM 8863 O O . LYS G 6 84 ? 154.731 138.385 90.396 1.00 89.37 84 LYS G O 1
ATOM 8869 N N . GLU G 6 85 ? 154.478 140.593 90.758 1.00 90.02 85 GLU G N 1
ATOM 8870 C CA . GLU G 6 85 ? 155.921 140.809 90.811 1.00 90.02 85 GLU G CA 1
ATOM 8871 C C . GLU G 6 85 ? 156.539 140.136 92.030 1.00 90.02 85 GLU G C 1
ATOM 8872 O O . GLU G 6 85 ? 157.751 139.890 92.064 1.00 90.02 85 GLU G O 1
ATOM 8878 N N . ILE G 6 86 ? 155.731 139.837 93.040 1.00 87.77 86 ILE G N 1
ATOM 8879 C CA . ILE G 6 86 ? 156.214 139.120 94.211 1.00 87.77 86 ILE G CA 1
ATOM 8880 C C . ILE G 6 86 ? 155.956 137.627 94.049 1.00 87.77 86 ILE G C 1
ATOM 8881 O O . ILE G 6 86 ? 156.683 136.935 93.337 1.00 87.77 86 ILE G O 1
ATOM 8886 N N . VAL H 7 66 ? 161.223 178.249 171.980 1.00 218.46 64 VAL H N 1
ATOM 8887 C CA . VAL H 7 66 ? 161.166 176.874 172.463 1.00 218.46 64 VAL H CA 1
ATOM 8888 C C . VAL H 7 66 ? 159.729 176.410 172.761 1.00 218.46 64 VAL H C 1
ATOM 8889 O O . VAL H 7 66 ? 159.336 175.337 172.302 1.00 218.46 64 VAL H O 1
ATOM 8893 N N . PRO H 7 67 ? 158.939 177.185 173.514 1.00 217.60 65 PRO H N 1
ATOM 8894 C CA . PRO H 7 67 ? 157.550 176.776 173.749 1.00 217.60 65 PRO H CA 1
ATOM 8895 C C . PRO H 7 67 ? 156.736 176.807 172.466 1.00 217.60 65 PRO H C 1
ATOM 8896 O O . PRO H 7 67 ? 157.023 177.562 171.535 1.00 217.60 65 PRO H O 1
ATOM 8900 N N . THR H 7 68 ? 155.709 175.965 172.429 1.00 201.72 66 THR H N 1
ATOM 8901 C CA . THR H 7 68 ? 154.831 175.848 171.273 1.00 201.72 66 THR H CA 1
ATOM 8902 C C . THR H 7 68 ? 153.557 176.642 171.532 1.00 201.72 66 THR H C 1
ATOM 8903 O O . THR H 7 68 ? 152.885 176.433 172.547 1.00 201.72 66 THR H O 1
ATOM 8907 N N . LEU H 7 69 ? 153.237 177.555 170.619 1.00 197.62 67 LEU H N 1
ATOM 8908 C CA . LEU H 7 69 ? 152.002 178.318 170.713 1.00 197.62 67 LEU H CA 1
ATOM 8909 C C . LEU H 7 69 ? 150.806 177.450 170.337 1.00 197.62 67 LEU H C 1
ATOM 8910 O O . LEU H 7 69 ? 150.912 176.518 169.535 1.00 197.62 67 LEU H O 1
ATOM 8915 N N . GLN H 7 70 ? 149.656 177.757 170.936 1.00 196.53 68 GLN H N 1
ATOM 8916 C CA . GLN H 7 70 ? 148.418 177.045 170.640 1.00 196.53 68 GLN H CA 1
ATOM 8917 C C . GLN H 7 70 ? 147.344 177.940 170.042 1.00 196.53 68 GLN H C 1
ATOM 8918 O O . GLN H 7 70 ? 146.786 177.616 168.990 1.00 196.53 68 GLN H O 1
ATOM 8924 N N . ASN H 7 71 ? 147.037 179.064 170.685 1.00 183.58 69 ASN H N 1
ATOM 8925 C CA . ASN H 7 71 ? 145.935 179.926 170.282 1.00 183.58 69 ASN H CA 1
ATOM 8926 C C . ASN H 7 71 ? 146.478 181.253 169.776 1.00 183.58 69 ASN H C 1
ATOM 8927 O O . ASN H 7 71 ? 147.429 181.800 170.344 1.00 183.58 69 ASN H O 1
ATOM 8932 N N . ILE H 7 72 ? 145.873 181.760 168.705 1.00 174.78 70 ILE H N 1
ATOM 8933 C CA . ILE H 7 72 ? 146.207 183.056 168.130 1.00 174.78 70 ILE H CA 1
ATOM 8934 C C . ILE H 7 72 ? 144.905 183.794 167.856 1.00 174.78 70 ILE H C 1
ATOM 8935 O O . ILE H 7 72 ? 143.979 183.227 167.264 1.00 174.78 70 ILE H O 1
ATOM 8940 N N . VAL H 7 73 ? 144.830 185.049 168.289 1.00 173.45 71 VAL H N 1
ATOM 8941 C CA . VAL H 7 73 ? 143.661 185.890 168.067 1.00 173.45 71 VAL H CA 1
ATOM 8942 C C . VAL H 7 73 ? 144.082 187.093 167.237 1.00 173.45 71 VAL H C 1
ATOM 8943 O O . VAL H 7 73 ? 144.991 187.836 167.624 1.00 173.45 71 VAL H O 1
ATOM 8947 N N . ALA H 7 74 ? 143.417 187.286 166.102 1.00 165.55 72 ALA H N 1
ATOM 8948 C CA . ALA H 7 74 ? 143.721 188.371 165.186 1.00 165.55 72 ALA H CA 1
ATOM 8949 C C . ALA H 7 74 ? 142.585 189.383 165.186 1.00 165.55 72 ALA H C 1
ATOM 8950 O O . ALA H 7 74 ? 141.415 189.028 165.350 1.00 165.55 72 ALA H O 1
ATOM 8952 N N . THR H 7 75 ? 142.942 190.651 165.008 1.00 167.69 73 THR H N 1
ATOM 8953 C CA . THR H 7 75 ? 141.978 191.741 164.950 1.00 167.69 73 THR H CA 1
ATOM 8954 C C . THR H 7 75 ? 141.907 192.252 163.518 1.00 167.69 73 THR H C 1
ATOM 8955 O O . THR H 7 75 ? 142.879 192.823 163.010 1.00 167.69 73 THR H O 1
ATOM 8959 N N . VAL H 7 76 ? 140.764 192.041 162.872 1.00 164.77 74 VAL H N 1
ATOM 8960 C CA . VAL H 7 76 ? 140.530 192.472 161.499 1.00 164.77 74 VAL H CA 1
ATOM 8961 C C . VAL H 7 76 ? 139.252 193.297 161.475 1.00 164.77 74 VAL H C 1
ATOM 8962 O O . VAL H 7 76 ? 138.218 192.865 161.997 1.00 164.77 74 VAL H O 1
ATOM 8966 N N . THR H 7 77 ? 139.323 194.480 160.873 1.00 165.75 75 THR H N 1
ATOM 8967 C CA . THR H 7 77 ? 138.193 195.401 160.802 1.00 165.75 75 THR H CA 1
ATOM 8968 C C . THR H 7 77 ? 137.687 195.441 159.364 1.00 165.75 75 THR H C 1
ATOM 8969 O O . THR H 7 77 ? 138.471 195.588 158.422 1.00 165.75 75 THR H O 1
ATOM 8973 N N . LEU H 7 78 ? 136.374 195.304 159.202 1.00 167.22 76 LEU H N 1
ATOM 8974 C CA . LEU H 7 78 ? 135.761 195.439 157.889 1.00 167.22 76 LEU H CA 1
ATOM 8975 C C . LEU H 7 78 ? 135.200 196.846 157.726 1.00 167.22 76 LEU H C 1
ATOM 8976 O O . LEU H 7 78 ? 134.496 197.350 158.607 1.00 167.22 76 LEU H O 1
ATOM 8981 N N . GLY H 7 79 ? 135.520 197.482 156.598 1.00 168.57 77 GLY H N 1
ATOM 8982 C CA . GLY H 7 79 ? 135.099 198.858 156.392 1.00 168.57 77 GLY H CA 1
ATOM 8983 C C . GLY H 7 79 ? 133.592 199.021 156.357 1.00 168.57 77 GLY H C 1
ATOM 8984 O O . GLY H 7 79 ? 133.053 200.005 156.872 1.00 168.57 77 GLY H O 1
ATOM 8985 N N . CYS H 7 80 ? 132.892 198.065 155.754 1.00 168.37 78 CYS H N 1
ATOM 8986 C CA . CYS H 7 80 ? 131.446 198.157 155.638 1.00 168.37 78 CYS H CA 1
ATOM 8987 C C . CYS H 7 80 ? 130.774 197.863 156.977 1.00 168.37 78 CYS H C 1
ATOM 8988 O O . CYS H 7 80 ? 131.386 197.348 157.917 1.00 168.37 78 CYS H O 1
ATOM 8991 N N . ARG H 7 81 ? 129.491 198.206 157.053 1.00 168.61 79 ARG H N 1
ATOM 8992 C CA . ARG H 7 81 ? 128.668 197.945 158.226 1.00 168.61 79 ARG H CA 1
ATOM 8993 C C . ARG H 7 81 ? 127.900 196.652 157.978 1.00 168.61 79 ARG H C 1
ATOM 8994 O O . ARG H 7 81 ? 127.258 196.496 156.934 1.00 168.61 79 ARG H O 1
ATOM 9002 N N . LEU H 7 82 ? 127.969 195.732 158.936 1.00 168.29 80 LEU H N 1
ATOM 9003 C CA . LEU H 7 82 ? 127.443 194.386 158.757 1.00 168.29 80 LEU H CA 1
ATOM 9004 C C . LEU H 7 82 ? 126.091 194.233 159.441 1.00 168.29 80 LEU H C 1
ATOM 9005 O O . LEU H 7 82 ? 125.881 194.731 160.550 1.00 168.29 80 LEU H O 1
ATOM 9010 N N . ASP H 7 83 ? 125.177 193.541 158.767 1.00 167.54 81 ASP H N 1
ATOM 9011 C CA . ASP H 7 83 ? 123.891 193.176 159.347 1.00 167.54 81 ASP H CA 1
ATOM 9012 C C . ASP H 7 83 ? 123.970 191.732 159.825 1.00 167.54 81 ASP H C 1
ATOM 9013 O O . ASP H 7 83 ? 124.060 190.807 159.010 1.00 167.54 81 ASP H O 1
ATOM 9018 N N . LEU H 7 84 ? 123.935 191.542 161.145 1.00 164.15 82 LEU H N 1
ATOM 9019 C CA . LEU H 7 84 ? 124.157 190.214 161.709 1.00 164.15 82 LEU H CA 1
ATOM 9020 C C . LEU H 7 84 ? 123.012 189.264 161.377 1.00 164.15 82 LEU H C 1
ATOM 9021 O O . LEU H 7 84 ? 123.228 188.057 161.220 1.00 164.15 82 LEU H O 1
ATOM 9026 N N . LYS H 7 85 ? 121.787 189.784 161.278 1.00 165.06 83 LYS H N 1
ATOM 9027 C CA . LYS H 7 85 ? 120.639 188.921 161.014 1.00 165.06 83 LYS H CA 1
ATOM 9028 C C . LYS H 7 85 ? 120.719 188.286 159.630 1.00 165.06 83 LYS H C 1
ATOM 9029 O O . LYS H 7 85 ? 120.465 187.086 159.476 1.00 165.06 83 LYS H O 1
ATOM 9035 N N . THR H 7 86 ? 121.070 189.073 158.610 1.00 165.03 84 THR H N 1
ATOM 9036 C CA . THR H 7 86 ? 121.066 188.552 157.246 1.00 165.03 84 THR H CA 1
ATOM 9037 C C . THR H 7 86 ? 122.241 187.614 157.000 1.00 165.03 84 THR H C 1
ATOM 9038 O O . THR H 7 86 ? 122.096 186.600 156.308 1.00 165.03 84 THR H O 1
ATOM 9042 N N . VAL H 7 87 ? 123.414 187.938 157.549 1.00 162.02 85 VAL H N 1
ATOM 9043 C CA . VAL H 7 87 ? 124.596 187.119 157.297 1.00 162.02 85 VAL H CA 1
ATOM 9044 C C . VAL H 7 87 ? 124.434 185.738 157.922 1.00 162.02 85 VAL H C 1
ATOM 9045 O O . VAL H 7 87 ? 124.908 184.736 157.373 1.00 162.02 85 VAL H O 1
ATOM 9049 N N . ALA H 7 88 ? 123.764 185.658 159.074 1.00 159.21 86 ALA H N 1
ATOM 9050 C CA . ALA H 7 88 ? 123.525 184.362 159.699 1.00 159.21 86 ALA H CA 1
ATOM 9051 C C . ALA H 7 88 ? 122.658 183.475 158.814 1.00 159.21 86 ALA H C 1
ATOM 9052 O O . ALA H 7 88 ? 122.936 182.280 158.658 1.00 159.21 86 ALA H O 1
ATOM 9054 N N . LEU H 7 89 ? 121.603 184.043 158.226 1.00 158.65 87 LEU H N 1
ATOM 9055 C CA . LEU H 7 89 ? 120.741 183.269 157.338 1.00 158.65 87 LEU H CA 1
ATOM 9056 C C . LEU H 7 89 ? 121.491 182.821 156.089 1.00 158.65 87 LEU H C 1
ATOM 9057 O O . LEU H 7 89 ? 121.336 181.679 155.641 1.00 158.65 87 LEU H O 1
ATOM 9062 N N . HIS H 7 90 ? 122.306 183.707 155.513 1.00 156.53 88 HIS H N 1
ATOM 9063 C CA . HIS H 7 90 ? 123.064 183.348 154.319 1.00 156.53 88 HIS H CA 1
ATOM 9064 C C . HIS H 7 90 ? 124.133 182.307 154.620 1.00 156.53 88 HIS H C 1
ATOM 9065 O O . HIS H 7 90 ? 124.363 181.406 153.805 1.00 156.53 88 HIS H O 1
ATOM 9072 N N . ALA H 7 91 ? 124.796 182.415 155.769 1.00 149.67 89 ALA H N 1
ATOM 9073 C CA . ALA H 7 91 ? 125.828 181.455 156.130 1.00 149.67 89 ALA H CA 1
ATOM 9074 C C . ALA H 7 91 ? 125.219 180.079 156.364 1.00 149.67 89 ALA H C 1
ATOM 9075 O O . ALA H 7 91 ? 124.099 179.953 156.867 1.00 149.67 89 ALA H O 1
ATOM 9077 N N . ARG H 7 92 ? 125.968 179.040 155.989 1.00 133.88 90 ARG H N 1
ATOM 9078 C CA . ARG H 7 92 ? 125.435 177.684 156.062 1.00 133.88 90 ARG H CA 1
ATOM 9079 C C . ARG H 7 92 ? 125.285 177.213 157.504 1.00 133.88 90 ARG H C 1
ATOM 9080 O O . ARG H 7 92 ? 124.240 176.666 157.875 1.00 133.88 90 ARG H O 1
ATOM 9088 N N . ASN H 7 93 ? 126.307 177.419 158.335 1.00 126.77 91 ASN H N 1
ATOM 9089 C CA . ASN H 7 93 ? 126.300 176.870 159.682 1.00 126.77 91 ASN H CA 1
ATOM 9090 C C . ASN H 7 93 ? 126.585 177.884 160.780 1.00 126.77 91 ASN H C 1
ATOM 9091 O O . ASN H 7 93 ? 126.704 177.485 161.944 1.00 126.77 91 ASN H O 1
ATOM 9096 N N . ALA H 7 94 ? 126.696 179.168 160.459 1.00 140.32 92 ALA H N 1
ATOM 9097 C CA . ALA H 7 94 ? 126.900 180.169 161.496 1.00 140.32 92 ALA H CA 1
ATOM 9098 C C . ALA H 7 94 ? 125.630 180.347 162.318 1.00 140.32 92 ALA H C 1
ATOM 9099 O O . ALA H 7 94 ? 124.530 180.472 161.774 1.00 140.32 92 ALA H O 1
ATOM 9101 N N . GLU H 7 95 ? 125.788 180.359 163.638 1.00 150.49 93 GLU H N 1
ATOM 9102 C CA . GLU H 7 95 ? 124.674 180.485 164.566 1.00 150.49 93 GLU H CA 1
ATOM 9103 C C . GLU H 7 95 ? 124.730 181.844 165.247 1.00 150.49 93 GLU H C 1
ATOM 9104 O O . GLU H 7 95 ? 125.762 182.217 165.817 1.00 150.49 93 GLU H O 1
ATOM 9110 N N . TYR H 7 96 ? 123.621 182.578 165.190 1.00 157.46 94 TYR H N 1
ATOM 9111 C CA . TYR H 7 96 ? 123.539 183.920 165.747 1.00 157.46 94 TYR H CA 1
ATOM 9112 C C . TYR H 7 96 ? 122.315 184.028 166.643 1.00 157.46 94 TYR H C 1
ATOM 9113 O O . TYR H 7 96 ? 121.208 183.664 166.234 1.00 157.46 94 TYR H O 1
ATOM 9122 N N . ASN H 7 97 ? 122.520 184.527 167.860 1.00 159.17 95 ASN H N 1
ATOM 9123 C CA . ASN H 7 97 ? 121.434 184.767 168.808 1.00 159.17 95 ASN H CA 1
ATOM 9124 C C . ASN H 7 97 ? 121.798 185.977 169.661 1.00 159.17 95 ASN H C 1
ATOM 9125 O O . ASN H 7 97 ? 122.613 185.869 170.592 1.00 159.17 95 ASN H O 1
ATOM 9130 N N . PRO H 7 98 ? 121.211 187.142 169.381 1.00 160.69 96 PRO H N 1
ATOM 9131 C CA . PRO H 7 98 ? 121.652 188.370 170.065 1.00 160.69 96 PRO H CA 1
ATOM 9132 C C . PRO H 7 98 ? 121.296 188.420 171.540 1.00 160.69 96 PRO H C 1
ATOM 9133 O O . PRO H 7 98 ? 121.807 189.295 172.251 1.00 160.69 96 PRO H O 1
ATOM 9137 N N . LYS H 7 99 ? 120.434 187.522 172.023 1.00 161.44 97 LYS H N 1
ATOM 9138 C CA . LYS H 7 99 ? 120.030 187.566 173.426 1.00 161.44 97 LYS H CA 1
ATOM 9139 C C . LYS H 7 99 ? 121.214 187.331 174.356 1.00 161.44 97 LYS H C 1
ATOM 9140 O O . LYS H 7 99 ? 121.359 188.018 175.374 1.00 161.44 97 LYS H O 1
ATOM 9146 N N . ARG H 7 100 ? 122.073 186.367 174.026 1.00 162.36 98 ARG H N 1
ATOM 9147 C CA . ARG H 7 100 ? 123.221 186.041 174.880 1.00 162.36 98 ARG H CA 1
ATOM 9148 C C . ARG H 7 100 ? 124.467 186.786 174.409 1.00 162.36 98 ARG H C 1
ATOM 9149 O O . ARG H 7 100 ? 125.121 187.479 175.194 1.00 162.36 98 ARG H O 1
ATOM 9157 N N . PHE H 7 101 ? 124.802 186.650 173.129 1.00 160.64 99 PHE H N 1
ATOM 9158 C CA . PHE H 7 101 ? 125.966 187.300 172.548 1.00 160.64 99 PHE H CA 1
ATOM 9159 C C . PHE H 7 101 ? 125.555 188.067 171.299 1.00 160.64 99 PHE H C 1
ATOM 9160 O O . PHE H 7 101 ? 124.708 187.615 170.525 1.00 160.64 99 PHE H O 1
ATOM 9168 N N . ALA H 7 102 ? 126.173 189.228 171.101 1.00 158.64 100 ALA H N 1
ATOM 9169 C CA . ALA H 7 102 ? 125.840 190.116 169.989 1.00 158.64 100 ALA H CA 1
ATOM 9170 C C . ALA H 7 102 ? 126.792 189.940 168.816 1.00 158.64 100 ALA H C 1
ATOM 9171 O O . ALA H 7 102 ? 127.126 190.905 168.123 1.00 158.64 100 ALA H O 1
ATOM 9173 N N . ALA H 7 103 ? 127.249 188.713 168.573 1.00 156.90 101 ALA H N 1
ATOM 9174 C CA . ALA H 7 103 ? 128.182 188.438 167.494 1.00 156.90 101 ALA H CA 1
ATOM 9175 C C . ALA H 7 103 ? 127.768 187.166 166.771 1.00 156.90 101 ALA H C 1
ATOM 9176 O O . ALA H 7 103 ? 127.124 186.282 167.341 1.00 156.90 101 ALA H O 1
ATOM 9178 N N . VAL H 7 104 ? 128.148 187.088 165.500 1.00 153.36 102 VAL H N 1
ATOM 9179 C CA . VAL H 7 104 ? 127.923 185.890 164.701 1.00 153.36 102 VAL H CA 1
ATOM 9180 C C . VAL H 7 104 ? 129.114 184.959 164.873 1.00 153.36 102 VAL H C 1
ATOM 9181 O O . VAL H 7 104 ? 130.269 185.383 164.761 1.00 153.36 102 VAL H O 1
ATOM 9185 N N . ILE H 7 105 ? 128.837 183.690 165.154 1.00 146.76 103 ILE H N 1
ATOM 9186 C CA . ILE H 7 105 ? 129.871 182.688 165.383 1.00 146.76 103 ILE H CA 1
ATOM 9187 C C . ILE H 7 105 ? 129.908 181.763 164.177 1.00 146.76 103 ILE H C 1
ATOM 9188 O O . ILE H 7 105 ? 128.885 181.179 163.804 1.00 146.76 103 ILE H O 1
ATOM 9193 N N . MET H 7 106 ? 131.083 181.630 163.566 1.00 142.38 104 MET H N 1
ATOM 9194 C CA . MET H 7 106 ? 131.283 180.631 162.527 1.00 142.38 104 MET H CA 1
ATOM 9195 C C . MET H 7 106 ? 132.702 180.096 162.632 1.00 142.38 104 MET H C 1
ATOM 9196 O O . MET H 7 106 ? 133.610 180.791 163.097 1.00 142.38 104 MET H O 1
ATOM 9201 N N . ARG H 7 107 ? 132.886 178.853 162.192 1.00 136.09 105 ARG H N 1
ATOM 9202 C CA . ARG H 7 107 ? 134.183 178.197 162.245 1.00 136.09 105 ARG H CA 1
ATOM 9203 C C . ARG H 7 107 ? 134.549 177.655 160.871 1.00 136.09 105 ARG H C 1
ATOM 9204 O O . ARG H 7 107 ? 133.682 177.260 160.088 1.00 136.09 105 ARG H O 1
ATOM 9212 N N . ILE H 7 108 ? 135.849 177.641 160.590 1.00 132.58 106 ILE H N 1
ATOM 9213 C CA . ILE H 7 108 ? 136.399 177.039 159.382 1.00 132.58 106 ILE H CA 1
ATOM 9214 C C . ILE H 7 108 ? 137.199 175.811 159.791 1.00 132.58 106 ILE H C 1
ATOM 9215 O O . ILE H 7 108 ? 137.736 175.751 160.903 1.00 132.58 106 ILE H O 1
ATOM 9220 N N . ARG H 7 109 ? 137.280 174.831 158.891 1.00 118.30 107 ARG H N 1
ATOM 9221 C CA . ARG H 7 109 ? 137.822 173.529 159.268 1.00 118.30 107 ARG H CA 1
ATOM 9222 C C . ARG H 7 109 ? 139.347 173.529 159.295 1.00 118.30 107 ARG H C 1
ATOM 9223 O O . ARG H 7 109 ? 139.956 173.258 160.335 1.00 118.30 107 ARG H O 1
ATOM 9231 N N . GLU H 7 110 ? 139.982 173.814 158.156 1.00 117.20 108 GLU H N 1
ATOM 9232 C CA . GLU H 7 110 ? 141.423 173.591 158.047 1.00 117.20 108 GLU H CA 1
ATOM 9233 C C . GLU H 7 110 ? 142.234 174.415 159.040 1.00 117.20 108 GLU H C 1
ATOM 9234 O O . GLU H 7 110 ? 143.068 173.829 159.751 1.00 117.20 108 GLU H O 1
ATOM 9240 N N . PRO H 7 111 ? 142.060 175.737 159.157 1.00 129.27 109 PRO H N 1
ATOM 9241 C CA . PRO H 7 111 ? 142.794 176.467 160.200 1.00 129.27 109 PRO H CA 1
ATOM 9242 C C . PRO H 7 111 ? 142.263 176.221 161.601 1.00 129.27 109 PRO H C 1
ATOM 9243 O O . PRO H 7 111 ? 142.932 176.612 162.567 1.00 129.27 109 PRO H O 1
ATOM 9247 N N . LYS H 7 112 ? 141.100 175.582 161.740 1.00 134.30 110 LYS H N 1
ATOM 9248 C CA . LYS H 7 112 ? 140.482 175.322 163.041 1.00 134.30 110 LYS H CA 1
ATOM 9249 C C . LYS H 7 112 ? 140.339 176.613 163.843 1.00 134.30 110 LYS H C 1
ATOM 9250 O O . LYS H 7 112 ? 140.677 176.686 165.026 1.00 134.30 110 LYS H O 1
ATOM 9256 N N . THR H 7 113 ? 139.833 177.644 163.177 1.00 146.53 111 THR H N 1
ATOM 9257 C CA . THR H 7 113 ? 139.740 178.980 163.741 1.00 146.53 111 THR H CA 1
ATOM 9258 C C . THR H 7 113 ? 138.278 179.383 163.888 1.00 146.53 111 THR H C 1
ATOM 9259 O O . THR H 7 113 ? 137.454 179.100 163.013 1.00 146.53 111 THR H O 1
ATOM 9263 N N . THR H 7 114 ? 137.962 180.033 165.005 1.00 153.02 112 THR H N 1
ATOM 9264 C CA . THR H 7 114 ? 136.628 180.547 165.279 1.00 153.02 112 THR H CA 1
ATOM 9265 C C . THR H 7 114 ? 136.670 182.069 165.253 1.00 153.02 112 THR H C 1
ATOM 9266 O O . THR H 7 114 ? 137.545 182.677 165.879 1.00 153.02 112 THR H O 1
ATOM 9270 N N . ALA H 7 115 ? 135.731 182.678 164.534 1.00 154.17 113 ALA H N 1
ATOM 9271 C CA . ALA H 7 115 ? 135.701 184.121 164.347 1.00 154.17 113 ALA H CA 1
ATOM 9272 C C . ALA H 7 115 ? 134.446 184.713 164.969 1.00 154.17 113 ALA H C 1
ATOM 9273 O O . ALA H 7 115 ? 133.357 184.140 164.863 1.00 154.17 113 ALA H O 1
ATOM 9275 N N . LEU H 7 116 ? 134.608 185.864 165.616 1.00 157.74 114 LEU H N 1
ATOM 9276 C CA . LEU H 7 116 ? 133.496 186.633 166.159 1.00 157.74 114 LEU H CA 1
ATOM 9277 C C . LEU H 7 116 ? 133.231 187.808 165.227 1.00 157.74 114 LEU H C 1
ATOM 9278 O O . LEU H 7 116 ? 134.121 188.633 164.995 1.00 157.74 114 LEU H O 1
ATOM 9283 N N . ILE H 7 117 ? 132.014 187.886 164.700 1.00 157.29 115 ILE H N 1
ATOM 9284 C CA . ILE H 7 117 ? 131.654 188.873 163.688 1.00 157.29 115 ILE H CA 1
ATOM 9285 C C . ILE H 7 117 ? 130.697 189.869 164.325 1.00 157.29 115 ILE H C 1
ATOM 9286 O O . ILE H 7 117 ? 129.594 189.503 164.749 1.00 157.29 115 ILE H O 1
ATOM 9291 N N . PHE H 7 118 ? 131.114 191.128 164.384 1.00 163.18 116 PHE H N 1
ATOM 9292 C CA . PHE H 7 118 ? 130.308 192.192 164.961 1.00 163.18 116 PHE H CA 1
ATOM 9293 C C . PHE H 7 118 ? 129.565 192.954 163.868 1.00 163.18 116 PHE H C 1
ATOM 9294 O O . PHE H 7 118 ? 129.966 192.970 162.702 1.00 163.18 116 PHE H O 1
ATOM 9302 N N . ALA H 7 119 ? 128.463 193.594 164.266 1.00 166.52 117 ALA H N 1
ATOM 9303 C CA . ALA H 7 119 ? 127.719 194.428 163.329 1.00 166.52 117 ALA H CA 1
ATOM 9304 C C . ALA H 7 119 ? 128.505 195.674 162.946 1.00 166.52 117 ALA H C 1
ATOM 9305 O O . ALA H 7 119 ? 128.297 196.228 161.860 1.00 166.52 117 ALA H O 1
ATOM 9307 N N . SER H 7 120 ? 129.407 196.128 163.819 1.00 168.13 118 SER H N 1
ATOM 9308 C CA . SER H 7 120 ? 130.219 197.305 163.540 1.00 168.13 118 SER H CA 1
ATOM 9309 C C . SER H 7 120 ? 131.302 197.045 162.502 1.00 168.13 118 SER H C 1
ATOM 9310 O O . SER H 7 120 ? 131.943 197.999 162.050 1.00 168.13 118 SER H O 1
ATOM 9313 N N . GLY H 7 121 ? 131.522 195.790 162.116 1.00 166.17 119 GLY H N 1
ATOM 9314 C CA . GLY H 7 121 ? 132.533 195.434 161.151 1.00 166.17 119 GLY H CA 1
ATOM 9315 C C . GLY H 7 121 ? 133.804 194.869 161.747 1.00 166.17 119 GLY H C 1
ATOM 9316 O O . GLY H 7 121 ? 134.589 194.248 161.021 1.00 166.17 119 GLY H O 1
ATOM 9317 N N . LYS H 7 122 ? 134.029 195.066 163.043 1.00 163.94 120 LYS H N 1
ATOM 9318 C CA . LYS H 7 122 ? 135.198 194.489 163.689 1.00 163.94 120 LYS H CA 1
ATOM 9319 C C . LYS H 7 122 ? 135.039 192.980 163.814 1.00 163.94 120 LYS H C 1
ATOM 9320 O O . LYS H 7 122 ? 133.989 192.481 164.229 1.00 163.94 120 LYS H O 1
ATOM 9326 N N . MET H 7 123 ? 136.090 192.252 163.449 1.00 161.30 121 MET H N 1
ATOM 9327 C CA . MET H 7 123 ? 136.081 190.797 163.485 1.00 161.30 121 MET H CA 1
ATOM 9328 C C . MET H 7 123 ? 137.347 190.306 164.168 1.00 161.30 121 MET H C 1
ATOM 9329 O O . MET H 7 123 ? 138.450 190.747 163.830 1.00 161.30 121 MET H O 1
ATOM 9334 N N . VAL H 7 124 ? 137.187 189.399 165.126 1.00 161.03 122 VAL H N 1
ATOM 9335 C CA . VAL H 7 124 ? 138.305 188.777 165.822 1.00 161.03 122 VAL H CA 1
ATOM 9336 C C . VAL H 7 124 ? 138.198 187.269 165.649 1.00 161.03 122 VAL H C 1
ATOM 9337 O O . VAL H 7 124 ? 137.152 186.676 165.938 1.00 161.03 122 VAL H O 1
ATOM 9341 N N . VAL H 7 125 ? 139.271 186.656 165.166 1.00 161.25 123 VAL H N 1
ATOM 9342 C CA . VAL H 7 125 ? 139.318 185.222 164.962 1.00 161.25 123 VAL H CA 1
ATOM 9343 C C . VAL H 7 125 ? 140.072 184.598 166.127 1.00 161.25 123 VAL H C 1
ATOM 9344 O O . VAL H 7 125 ? 140.845 185.256 166.826 1.00 161.25 123 VAL H O 1
ATOM 9348 N N . THR H 7 126 ? 139.838 183.307 166.352 1.00 160.14 124 THR H N 1
ATOM 9349 C CA . THR H 7 126 ? 140.430 182.622 167.492 1.00 160.14 124 THR H CA 1
ATOM 9350 C C . THR H 7 126 ? 140.689 181.167 167.134 1.00 160.14 124 THR H C 1
ATOM 9351 O O . THR H 7 126 ? 139.817 180.494 166.580 1.00 160.14 124 THR H O 1
ATOM 9355 N N . GLY H 7 127 ? 141.885 180.688 167.463 1.00 160.52 125 GLY H N 1
ATOM 9356 C CA . GLY H 7 127 ? 142.250 179.297 167.251 1.00 160.52 125 GLY H CA 1
ATOM 9357 C C . GLY H 7 127 ? 143.335 179.063 166.222 1.00 160.52 125 GLY H C 1
ATOM 9358 O O . GLY H 7 127 ? 143.590 177.900 165.876 1.00 160.52 125 GLY H O 1
ATOM 9359 N N . ALA H 7 128 ? 143.991 180.099 165.708 1.00 165.06 126 ALA H N 1
ATOM 9360 C CA . ALA H 7 128 ? 145.034 179.903 164.713 1.00 165.06 126 ALA H CA 1
ATOM 9361 C C . ALA H 7 128 ? 146.296 179.331 165.349 1.00 165.06 126 ALA H C 1
ATOM 9362 O O . ALA H 7 128 ? 146.660 179.668 166.479 1.00 165.06 126 ALA H O 1
ATOM 9364 N N . LYS H 7 129 ? 146.965 178.450 164.604 1.00 166.00 127 LYS H N 1
ATOM 9365 C CA . LYS H 7 129 ? 148.181 177.823 165.111 1.00 166.00 127 LYS H CA 1
ATOM 9366 C C . LYS H 7 129 ? 149.402 178.703 164.867 1.00 166.00 127 LYS H C 1
ATOM 9367 O O . LYS H 7 129 ? 150.478 178.454 165.421 1.00 166.00 127 LYS H O 1
ATOM 9373 N N . SER H 7 130 ? 149.257 179.734 164.035 1.00 165.61 128 SER H N 1
ATOM 9374 C CA . SER H 7 130 ? 150.373 180.594 163.667 1.00 165.61 128 SER H CA 1
ATOM 9375 C C . SER H 7 130 ? 149.836 181.953 163.236 1.00 165.61 128 SER H C 1
ATOM 9376 O O . SER H 7 130 ? 148.657 182.102 162.901 1.00 165.61 128 SER H O 1
ATOM 9379 N N . GLU H 7 131 ? 150.717 182.956 163.253 1.00 166.30 129 GLU H N 1
ATOM 9380 C CA . GLU H 7 131 ? 150.331 184.292 162.811 1.00 166.30 129 GLU H CA 1
ATOM 9381 C C . GLU H 7 131 ? 149.997 184.301 161.325 1.00 166.30 129 GLU H C 1
ATOM 9382 O O . GLU H 7 131 ? 149.014 184.921 160.902 1.00 166.30 129 GLU H O 1
ATOM 9388 N N . ASP H 7 132 ? 150.811 183.620 160.515 1.00 156.49 130 ASP H N 1
ATOM 9389 C CA . ASP H 7 132 ? 150.537 183.511 159.087 1.00 156.49 130 ASP H CA 1
ATOM 9390 C C . ASP H 7 132 ? 149.258 182.736 158.809 1.00 156.49 130 ASP H C 1
ATOM 9391 O O . ASP H 7 132 ? 148.493 183.112 157.914 1.00 156.49 130 ASP H O 1
ATOM 9396 N N . ASP H 7 133 ? 149.014 181.655 159.553 1.00 153.34 131 ASP H N 1
ATOM 9397 C CA . ASP H 7 133 ? 147.765 180.918 159.396 1.00 153.34 131 ASP H CA 1
ATOM 9398 C C . ASP H 7 133 ? 146.573 181.770 159.810 1.00 153.34 131 ASP H C 1
ATOM 9399 O O . ASP H 7 133 ? 145.482 181.643 159.243 1.00 153.34 131 ASP H O 1
ATOM 9404 N N . SER H 7 134 ? 146.761 182.640 160.805 1.00 152.49 132 SER H N 1
ATOM 9405 C CA . SER H 7 134 ? 145.697 183.560 161.191 1.00 152.49 132 SER H CA 1
ATOM 9406 C C . SER H 7 134 ? 145.361 184.514 160.055 1.00 152.49 132 SER H C 1
ATOM 9407 O O . SER H 7 134 ? 144.186 184.814 159.814 1.00 152.49 132 SER H O 1
ATOM 9410 N N . LYS H 7 135 ? 146.381 185.010 159.352 1.00 147.07 133 LYS H N 1
ATOM 9411 C CA . LYS H 7 135 ? 146.130 185.856 158.190 1.00 147.07 133 LYS H CA 1
ATOM 9412 C C . LYS H 7 135 ? 145.386 185.087 157.107 1.00 147.07 133 LYS H C 1
ATOM 9413 O O . LYS H 7 135 ? 144.452 185.613 156.491 1.00 147.07 133 LYS H O 1
ATOM 9419 N N . LEU H 7 136 ? 145.789 183.837 156.858 1.00 140.96 134 LEU H N 1
ATOM 9420 C CA . LEU H 7 136 ? 145.077 183.012 155.889 1.00 140.96 134 LEU H CA 1
ATOM 9421 C C . LEU H 7 136 ? 143.652 182.730 156.347 1.00 140.96 134 LEU H C 1
ATOM 9422 O O . LEU H 7 136 ? 142.710 182.788 155.547 1.00 140.96 134 LEU H O 1
ATOM 9427 N N . ALA H 7 137 ? 143.473 182.421 157.633 1.00 142.97 135 ALA H N 1
ATOM 9428 C CA . ALA H 7 137 ? 142.131 182.198 158.160 1.00 142.97 135 ALA H CA 1
ATOM 9429 C C . ALA H 7 137 ? 141.299 183.471 158.098 1.00 142.97 135 ALA H C 1
ATOM 9430 O O . ALA H 7 137 ? 140.105 183.426 157.778 1.00 142.97 135 ALA H O 1
ATOM 9432 N N . SER H 7 138 ? 141.912 184.616 158.405 1.00 144.58 136 SER H N 1
ATOM 9433 C CA . SER H 7 138 ? 141.194 185.885 158.335 1.00 144.58 136 SER H CA 1
ATOM 9434 C C . SER H 7 138 ? 140.754 186.190 156.909 1.00 144.58 136 SER H C 1
ATOM 9435 O O . SER H 7 138 ? 139.658 186.719 156.690 1.00 144.58 136 SER H O 1
ATOM 9438 N N . ARG H 7 139 ? 141.602 185.873 155.928 1.00 137.04 137 ARG H N 1
ATOM 9439 C CA . ARG H 7 139 ? 141.238 186.097 154.533 1.00 137.04 137 ARG H CA 1
ATOM 9440 C C . ARG H 7 139 ? 140.017 185.274 154.142 1.00 137.04 137 ARG H C 1
ATOM 9441 O O . ARG H 7 139 ? 139.109 185.778 153.470 1.00 137.04 137 ARG H O 1
ATOM 9449 N N . LYS H 7 140 ? 139.977 184.004 154.554 1.00 134.49 138 LYS H N 1
ATOM 9450 C CA . LYS H 7 140 ? 138.827 183.161 154.244 1.00 134.49 138 LYS H CA 1
ATOM 9451 C C . LYS H 7 140 ? 137.567 183.675 154.927 1.00 134.49 138 LYS H C 1
ATOM 9452 O O . LYS H 7 140 ? 136.479 183.651 154.340 1.00 134.49 138 LYS H O 1
ATOM 9458 N N . TYR H 7 141 ? 137.692 184.135 156.174 1.00 144.14 139 TYR H N 1
ATOM 9459 C CA . TYR H 7 141 ? 136.545 184.711 156.865 1.00 144.14 139 TYR H CA 1
ATOM 9460 C C . TYR H 7 141 ? 136.053 185.969 156.161 1.00 144.14 139 TYR H C 1
ATOM 9461 O O . TYR H 7 141 ? 134.844 186.163 155.993 1.00 144.14 139 TYR H O 1
ATOM 9470 N N . ALA H 7 142 ? 136.978 186.835 155.742 1.00 147.12 140 ALA H N 1
ATOM 9471 C CA . ALA H 7 142 ? 136.591 188.021 154.986 1.00 147.12 140 ALA H CA 1
ATOM 9472 C C . ALA H 7 142 ? 135.999 187.642 153.636 1.00 147.12 140 ALA H C 1
ATOM 9473 O O . ALA H 7 142 ? 135.040 188.268 153.171 1.00 147.12 140 ALA H O 1
ATOM 9475 N N . ARG H 7 143 ? 136.565 186.620 152.988 1.00 145.96 141 ARG H N 1
ATOM 9476 C CA . ARG H 7 143 ? 136.045 186.176 151.699 1.00 145.96 141 ARG H CA 1
ATOM 9477 C C . ARG H 7 143 ? 134.617 185.660 151.826 1.00 145.96 141 ARG H C 1
ATOM 9478 O O . ARG H 7 143 ? 133.772 185.934 150.966 1.00 145.96 141 ARG H O 1
ATOM 9486 N N . ILE H 7 144 ? 134.331 184.906 152.890 1.00 148.89 142 ILE H N 1
ATOM 9487 C CA . ILE H 7 144 ? 132.982 184.385 153.092 1.00 148.89 142 ILE H CA 1
ATOM 9488 C C . ILE H 7 144 ? 131.994 185.527 153.284 1.00 148.89 142 ILE H C 1
ATOM 9489 O O . ILE H 7 144 ? 130.906 185.533 152.695 1.00 148.89 142 ILE H O 1
ATOM 9494 N N . ILE H 7 145 ? 132.359 186.517 154.102 1.00 151.97 143 ILE H N 1
ATOM 9495 C CA . ILE H 7 145 ? 131.480 187.659 154.335 1.00 151.97 143 ILE H CA 1
ATOM 9496 C C . ILE H 7 145 ? 131.262 188.436 153.043 1.00 151.97 143 ILE H C 1
ATOM 9497 O O . ILE H 7 145 ? 130.137 188.839 152.724 1.00 151.97 143 ILE H O 1
ATOM 9502 N N . GLN H 7 146 ? 132.335 188.659 152.280 1.00 153.93 144 GLN H N 1
ATOM 9503 C CA . GLN H 7 146 ? 132.207 189.366 151.010 1.00 153.93 144 GLN H CA 1
ATOM 9504 C C . GLN H 7 146 ? 131.340 188.596 150.023 1.00 153.93 144 GLN H C 1
ATOM 9505 O O . GLN H 7 146 ? 130.560 189.204 149.281 1.00 153.93 144 GLN H O 1
ATOM 9511 N N . LYS H 7 147 ? 131.454 187.265 150.004 1.00 153.50 145 LYS H N 1
ATOM 9512 C CA . LYS H 7 147 ? 130.656 186.458 149.087 1.00 153.50 145 LYS H CA 1
ATOM 9513 C C . LYS H 7 147 ? 129.162 186.584 149.355 1.00 153.50 145 LYS H C 1
ATOM 9514 O O . LYS H 7 147 ? 128.358 186.310 148.456 1.00 153.50 145 LYS H O 1
ATOM 9520 N N . ILE H 7 148 ? 128.771 186.982 150.568 1.00 156.82 146 ILE H N 1
ATOM 9521 C CA . ILE H 7 148 ? 127.361 187.240 150.845 1.00 156.82 146 ILE H CA 1
ATOM 9522 C C . ILE H 7 148 ? 126.862 188.417 150.022 1.00 156.82 146 ILE H C 1
ATOM 9523 O O . ILE H 7 148 ? 125.711 188.426 149.568 1.00 156.82 146 ILE H O 1
ATOM 9528 N N . GLY H 7 149 ? 127.706 189.415 149.812 1.00 161.23 147 GLY H N 1
ATOM 9529 C CA . GLY H 7 149 ? 127.346 190.599 149.071 1.00 161.23 147 GLY H CA 1
ATOM 9530 C C . GLY H 7 149 ? 127.326 191.889 149.869 1.00 161.23 147 GLY H C 1
ATOM 9531 O O . GLY H 7 149 ? 126.717 192.864 149.412 1.00 161.23 147 GLY H O 1
ATOM 9532 N N . PHE H 7 150 ? 127.967 191.926 151.034 1.00 165.09 148 PHE H N 1
ATOM 9533 C CA . PHE H 7 150 ? 127.973 193.107 151.887 1.00 165.09 148 PHE H CA 1
ATOM 9534 C C . PHE H 7 150 ? 129.170 194.014 151.634 1.00 165.09 148 PHE H C 1
ATOM 9535 O O . PHE H 7 150 ? 129.307 195.036 152.315 1.00 165.09 148 PHE H O 1
ATOM 9543 N N . ALA H 7 151 ? 130.030 193.664 150.675 1.00 164.62 149 ALA H N 1
ATOM 9544 C CA . ALA H 7 151 ? 131.157 194.503 150.258 1.00 164.62 149 ALA H CA 1
ATOM 9545 C C . ALA H 7 151 ? 132.090 194.821 151.427 1.00 164.62 149 ALA H C 1
ATOM 9546 O O . ALA H 7 151 ? 132.482 195.969 151.647 1.00 164.62 149 ALA H O 1
ATOM 9548 N N . ALA H 7 152 ? 132.448 193.786 152.181 1.00 164.03 150 ALA H N 1
ATOM 9549 C CA . ALA H 7 152 ? 133.412 193.952 153.255 1.00 164.03 150 ALA H CA 1
ATOM 9550 C C . ALA H 7 152 ? 134.814 194.161 152.687 1.00 164.03 150 ALA H C 1
ATOM 9551 O O . ALA H 7 152 ? 135.120 193.779 151.554 1.00 164.03 150 ALA H O 1
ATOM 9553 N N . LYS H 7 153 ? 135.671 194.782 153.493 1.00 162.10 151 LYS H N 1
ATOM 9554 C CA . LYS H 7 153 ? 137.036 195.090 153.092 1.00 162.10 151 LYS H CA 1
ATOM 9555 C C . LYS H 7 153 ? 138.012 194.542 154.122 1.00 162.10 151 LYS H C 1
ATOM 9556 O O . LYS H 7 153 ? 137.761 194.614 155.328 1.00 162.10 151 LYS H O 1
ATOM 9562 N N . PHE H 7 154 ? 139.128 194.000 153.638 1.00 158.77 152 PHE H N 1
ATOM 9563 C CA . PHE H 7 154 ? 140.158 193.418 154.497 1.00 158.77 152 PHE H CA 1
ATOM 9564 C C . PHE H 7 154 ? 141.245 194.462 154.717 1.00 158.77 152 PHE H C 1
ATOM 9565 O O . PHE H 7 154 ? 142.109 194.666 153.862 1.00 158.77 152 PHE H O 1
ATOM 9573 N N . THR H 7 155 ? 141.206 195.127 155.869 1.00 164.71 153 THR H N 1
ATOM 9574 C CA . THR H 7 155 ? 142.173 196.171 156.170 1.00 164.71 153 THR H CA 1
ATOM 9575 C C . THR H 7 155 ? 142.572 196.094 157.637 1.00 164.71 153 THR H C 1
ATOM 9576 O O . THR H 7 155 ? 141.817 195.609 158.484 1.00 164.71 153 THR H O 1
ATOM 9580 N N . ASP H 7 156 ? 143.782 196.584 157.919 1.00 165.13 154 ASP H N 1
ATOM 9581 C CA . ASP H 7 156 ? 144.296 196.718 159.284 1.00 165.13 154 ASP H CA 1
ATOM 9582 C C . ASP H 7 156 ? 144.309 195.363 159.998 1.00 165.13 154 ASP H C 1
ATOM 9583 O O . ASP H 7 156 ? 143.558 195.121 160.945 1.00 165.13 154 ASP H O 1
ATOM 9588 N N . PHE H 7 157 ? 145.133 194.446 159.498 1.00 162.36 155 PHE H N 1
ATOM 9589 C CA . PHE H 7 157 ? 145.343 193.181 160.188 1.00 162.36 155 PHE H CA 1
ATOM 9590 C C . PHE H 7 157 ? 146.280 193.393 161.370 1.00 162.36 155 PHE H C 1
ATOM 9591 O O . PHE H 7 157 ? 147.359 193.975 161.222 1.00 162.36 155 PHE H O 1
ATOM 9599 N N . LYS H 7 158 ? 145.871 192.920 162.544 1.00 166.71 156 LYS H N 1
ATOM 9600 C CA . LYS H 7 158 ? 146.658 193.134 163.750 1.00 166.71 156 LYS H CA 1
ATOM 9601 C C . LYS H 7 158 ? 146.515 191.937 164.676 1.00 166.71 156 LYS H C 1
ATOM 9602 O O . LYS H 7 158 ? 145.403 191.599 165.092 1.00 166.71 156 LYS H O 1
ATOM 9608 N N . ILE H 7 159 ? 147.640 191.307 164.992 1.00 173.59 157 ILE H N 1
ATOM 9609 C CA . ILE H 7 159 ? 147.669 190.244 165.988 1.00 173.59 157 ILE H CA 1
ATOM 9610 C C . ILE H 7 159 ? 147.646 190.873 167.373 1.00 173.59 157 ILE H C 1
ATOM 9611 O O . ILE H 7 159 ? 148.487 191.720 167.700 1.00 173.59 157 ILE H O 1
ATOM 9616 N N . GLN H 7 160 ? 146.676 190.468 168.195 1.00 180.84 158 GLN H N 1
ATOM 9617 C CA . GLN H 7 160 ? 146.464 191.109 169.484 1.00 180.84 158 GLN H CA 1
ATOM 9618 C C . GLN H 7 160 ? 146.960 190.300 170.674 1.00 180.84 158 GLN H C 1
ATOM 9619 O O . GLN H 7 160 ? 147.231 190.892 171.723 1.00 180.84 158 GLN H O 1
ATOM 9625 N N . ASN H 7 161 ? 147.093 188.981 170.545 1.00 192.90 159 ASN H N 1
ATOM 9626 C CA . ASN H 7 161 ? 147.572 188.171 171.656 1.00 192.90 159 ASN H CA 1
ATOM 9627 C C . ASN H 7 161 ? 148.028 186.831 171.096 1.00 192.90 159 ASN H C 1
ATOM 9628 O O . ASN H 7 161 ? 147.392 186.266 170.203 1.00 192.90 159 ASN H O 1
ATOM 9633 N N . ILE H 7 162 ? 149.136 186.334 171.640 1.00 201.42 160 ILE H N 1
ATOM 9634 C CA . ILE H 7 162 ? 149.688 185.032 171.289 1.00 201.42 160 ILE H CA 1
ATOM 9635 C C . ILE H 7 162 ? 149.874 184.230 172.569 1.00 201.42 160 ILE H C 1
ATOM 9636 O O . ILE H 7 162 ? 150.467 184.715 173.539 1.00 201.42 160 ILE H O 1
ATOM 9641 N N . VAL H 7 163 ? 149.357 183.004 172.576 1.00 204.89 161 VAL H N 1
ATOM 9642 C CA . VAL H 7 163 ? 149.399 182.133 173.744 1.00 204.89 161 VAL H CA 1
ATOM 9643 C C . VAL H 7 163 ? 150.361 180.994 173.446 1.00 204.89 161 VAL H C 1
ATOM 9644 O O . VAL H 7 163 ? 150.183 180.266 172.462 1.00 204.89 161 VAL H O 1
ATOM 9648 N N . GLY H 7 164 ? 151.369 180.840 174.292 1.00 215.13 162 GLY H N 1
ATOM 9649 C CA . GLY H 7 164 ? 152.363 179.789 174.136 1.00 215.13 162 GLY H CA 1
ATOM 9650 C C . GLY H 7 164 ? 152.556 179.041 175.439 1.00 215.13 162 GLY H C 1
ATOM 9651 O O . GLY H 7 164 ? 152.269 179.570 176.513 1.00 215.13 162 GLY H O 1
ATOM 9652 N N . SER H 7 165 ? 153.037 177.806 175.338 1.00 220.56 163 SER H N 1
ATOM 9653 C CA . SER H 7 165 ? 153.258 176.971 176.507 1.00 220.56 163 SER H CA 1
ATOM 9654 C C . SER H 7 165 ? 154.322 175.927 176.210 1.00 220.56 163 SER H C 1
ATOM 9655 O O . SER H 7 165 ? 154.621 175.631 175.050 1.00 220.56 163 SER H O 1
ATOM 9658 N N . CYS H 7 166 ? 154.889 175.371 177.277 1.00 231.25 164 CYS H N 1
ATOM 9659 C CA . CYS H 7 166 ? 155.875 174.309 177.160 1.00 231.25 164 CYS H CA 1
ATOM 9660 C C . CYS H 7 166 ? 155.815 173.445 178.411 1.00 231.25 164 CYS H C 1
ATOM 9661 O O . CYS H 7 166 ? 155.330 173.871 179.462 1.00 231.25 164 CYS H O 1
ATOM 9664 N N . ASP H 7 167 ? 156.312 172.218 178.282 1.00 235.55 165 ASP H N 1
ATOM 9665 C CA . ASP H 7 167 ? 156.350 171.261 179.380 1.00 235.55 165 ASP H CA 1
ATOM 9666 C C . ASP H 7 167 ? 157.802 171.025 179.764 1.00 235.55 165 ASP H C 1
ATOM 9667 O O . ASP H 7 167 ? 158.609 170.605 178.927 1.00 235.55 165 ASP H O 1
ATOM 9672 N N . VAL H 7 168 ? 158.134 171.294 181.030 1.00 244.23 166 VAL H N 1
ATOM 9673 C CA . VAL H 7 168 ? 159.506 171.116 181.504 1.00 244.23 166 VAL H CA 1
ATOM 9674 C C . VAL H 7 168 ? 159.828 169.673 181.854 1.00 244.23 166 VAL H C 1
ATOM 9675 O O . VAL H 7 168 ? 160.998 169.356 182.101 1.00 244.23 166 VAL H O 1
ATOM 9679 N N . LYS H 7 169 ? 158.823 168.796 181.892 1.00 241.57 167 LYS H N 1
ATOM 9680 C CA . LYS H 7 169 ? 158.982 167.374 182.200 1.00 241.57 167 LYS H CA 1
ATOM 9681 C C . LYS H 7 169 ? 159.558 167.138 183.594 1.00 241.57 167 LYS H C 1
ATOM 9682 O O . LYS H 7 169 ? 159.956 166.015 183.923 1.00 241.57 167 LYS H O 1
ATOM 9688 N N . PHE H 7 170 ? 159.609 168.178 184.423 1.00 252.23 168 PHE H N 1
ATOM 9689 C CA . PHE H 7 170 ? 160.083 168.073 185.791 1.00 252.23 168 PHE H CA 1
ATOM 9690 C C . PHE H 7 170 ? 158.980 168.516 186.741 1.00 252.23 168 PHE H C 1
ATOM 9691 O O . PHE H 7 170 ? 158.744 169.720 186.896 1.00 252.23 168 PHE H O 1
ATOM 9699 N N . PRO H 7 171 ? 158.255 167.567 187.350 1.00 257.37 169 PRO H N 1
ATOM 9700 C CA . PRO H 7 171 ? 157.245 167.921 188.359 1.00 257.37 169 PRO H CA 1
ATOM 9701 C C . PRO H 7 171 ? 157.751 168.938 189.370 1.00 257.37 169 PRO H C 1
ATOM 9702 O O . PRO H 7 171 ? 158.738 168.689 190.068 1.00 257.37 169 PRO H O 1
ATOM 9706 N N . ILE H 7 172 ? 157.086 170.087 189.453 1.00 263.28 170 ILE H N 1
ATOM 9707 C CA . ILE H 7 172 ? 157.516 171.183 190.312 1.00 263.28 170 ILE H CA 1
ATOM 9708 C C . ILE H 7 172 ? 156.361 171.603 191.207 1.00 263.28 170 ILE H C 1
ATOM 9709 O O . ILE H 7 172 ? 155.262 171.888 190.721 1.00 263.28 170 ILE H O 1
ATOM 9714 N N . ARG H 7 173 ? 156.620 171.653 192.512 1.00 268.40 171 ARG H N 1
ATOM 9715 C CA . ARG H 7 173 ? 155.648 172.152 193.477 1.00 268.40 171 ARG H CA 1
ATOM 9716 C C . ARG H 7 173 ? 155.421 173.649 193.290 1.00 268.40 171 ARG H C 1
ATOM 9717 O O . ARG H 7 173 ? 156.366 174.407 193.048 1.00 268.40 171 ARG H O 1
ATOM 9725 N N . LEU H 7 174 ? 154.152 174.062 193.353 1.00 266.87 172 LEU H N 1
ATOM 9726 C CA . LEU H 7 174 ? 153.794 175.461 193.144 1.00 266.87 172 LEU H CA 1
ATOM 9727 C C . LEU H 7 174 ? 153.596 176.213 194.456 1.00 266.87 172 LEU H C 1
ATOM 9728 O O . LEU H 7 174 ? 153.430 177.438 194.441 1.00 266.87 172 LEU H O 1
ATOM 9733 N N . GLU H 7 175 ? 153.609 175.507 195.589 1.00 269.95 173 GLU H N 1
ATOM 9734 C CA . GLU H 7 175 ? 153.407 176.166 196.877 1.00 269.95 173 GLU H CA 1
ATOM 9735 C C . GLU H 7 175 ? 154.582 177.073 197.223 1.00 269.95 173 GLU H C 1
ATOM 9736 O O . GLU H 7 175 ? 154.394 178.164 197.773 1.00 269.95 173 GLU H O 1
ATOM 9742 N N . GLY H 7 176 ? 155.801 176.642 196.897 1.00 271.71 174 GLY H N 1
ATOM 9743 C CA . GLY H 7 176 ? 156.975 177.418 197.265 1.00 271.71 174 GLY H CA 1
ATOM 9744 C C . GLY H 7 176 ? 157.033 178.765 196.572 1.00 271.71 174 GLY H C 1
ATOM 9745 O O . GLY H 7 176 ? 157.465 179.762 197.156 1.00 271.71 174 GLY H O 1
ATOM 9746 N N . LEU H 7 177 ? 156.607 178.811 195.308 1.00 271.77 175 LEU H N 1
ATOM 9747 C CA . LEU H 7 177 ? 156.632 180.066 194.565 1.00 271.77 175 LEU H CA 1
ATOM 9748 C C . LEU H 7 177 ? 155.585 181.047 195.078 1.00 271.77 175 LEU H C 1
ATOM 9749 O O . LEU H 7 177 ? 155.616 182.228 194.716 1.00 271.77 175 LEU H O 1
ATOM 9754 N N . ALA H 7 178 ? 154.655 180.582 195.914 1.00 272.01 176 ALA H N 1
ATOM 9755 C CA . ALA H 7 178 ? 153.632 181.473 196.450 1.00 272.01 176 ALA H CA 1
ATOM 9756 C C . ALA H 7 178 ? 154.227 182.479 197.429 1.00 272.01 176 ALA H C 1
ATOM 9757 O O . ALA H 7 178 ? 153.953 183.681 197.340 1.00 272.01 176 ALA H O 1
ATOM 9759 N N . PHE H 7 179 ? 155.044 182.009 198.373 1.00 274.52 177 PHE H N 1
ATOM 9760 C CA . PHE H 7 179 ? 155.564 182.891 199.411 1.00 274.52 177 PHE H CA 1
ATOM 9761 C C . PHE H 7 179 ? 157.009 183.315 199.184 1.00 274.52 177 PHE H C 1
ATOM 9762 O O . PHE H 7 179 ? 157.440 184.314 199.771 1.00 274.52 177 PHE H O 1
ATOM 9770 N N . SER H 7 180 ? 157.770 182.587 198.361 1.00 273.74 178 SER H N 1
ATOM 9771 C CA . SER H 7 180 ? 159.130 183.023 198.055 1.00 273.74 178 SER H CA 1
ATOM 9772 C C . SER H 7 180 ? 159.122 184.362 197.330 1.00 273.74 178 SER H C 1
ATOM 9773 O O . SER H 7 180 ? 159.931 185.247 197.632 1.00 273.74 178 SER H O 1
ATOM 9776 N N . HIS H 7 181 ? 158.210 184.529 196.370 1.00 271.74 179 HIS H N 1
ATOM 9777 C CA . HIS H 7 181 ? 157.987 185.820 195.718 1.00 271.74 179 HIS H CA 1
ATOM 9778 C C . HIS H 7 181 ? 156.471 185.993 195.594 1.00 271.74 179 HIS H C 1
ATOM 9779 O O . HIS H 7 181 ? 155.870 185.604 194.590 1.00 271.74 179 HIS H O 1
ATOM 9786 N N . GLY H 7 182 ? 155.868 186.576 196.625 1.00 270.72 180 GLY H N 1
ATOM 9787 C CA . GLY H 7 182 ? 154.435 186.759 196.694 1.00 270.72 180 GLY H CA 1
ATOM 9788 C C . GLY H 7 182 ? 153.929 188.147 196.371 1.00 270.72 180 GLY H C 1
ATOM 9789 O O . GLY H 7 182 ? 152.713 188.369 196.411 1.00 270.72 180 GLY H O 1
ATOM 9790 N N . THR H 7 183 ? 154.815 189.092 196.053 1.00 269.28 181 THR H N 1
ATOM 9791 C CA . THR H 7 183 ? 154.377 190.452 195.754 1.00 269.28 181 THR H CA 1
ATOM 9792 C C . THR H 7 183 ? 153.645 190.510 194.418 1.00 269.28 181 THR H C 1
ATOM 9793 O O . THR H 7 183 ? 152.477 190.912 194.351 1.00 269.28 181 THR H O 1
ATOM 9797 N N . PHE H 7 184 ? 154.317 190.111 193.343 1.00 264.67 182 PHE H N 1
ATOM 9798 C CA . PHE H 7 184 ? 153.730 190.105 192.010 1.00 264.67 182 PHE H CA 1
ATOM 9799 C C . PHE H 7 184 ? 153.132 188.759 191.627 1.00 264.67 182 PHE H C 1
ATOM 9800 O O . PHE H 7 184 ? 152.602 188.627 190.518 1.00 264.67 182 PHE H O 1
ATOM 9808 N N . SER H 7 185 ? 153.200 187.762 192.505 1.00 265.54 183 SER H N 1
ATOM 9809 C CA . SER H 7 185 ? 152.678 186.431 192.232 1.00 265.54 183 SER H CA 1
ATOM 9810 C C . SER H 7 185 ? 151.662 186.059 193.301 1.00 265.54 183 SER H C 1
ATOM 9811 O O . SER H 7 185 ? 151.916 186.242 194.496 1.00 265.54 183 SER H O 1
ATOM 9814 N N . SER H 7 186 ? 150.517 185.538 192.868 1.00 262.25 184 SER H N 1
ATOM 9815 C CA . SER H 7 186 ? 149.436 185.145 193.759 1.00 262.25 184 SER H CA 1
ATOM 9816 C C . SER H 7 186 ? 149.091 183.681 193.534 1.00 262.25 184 SER H C 1
ATOM 9817 O O . SER H 7 186 ? 149.144 183.188 192.403 1.00 262.25 184 SER H O 1
ATOM 9820 N N . TYR H 7 187 ? 148.742 182.987 194.616 1.00 260.16 185 TYR H N 1
ATOM 9821 C CA . TYR H 7 187 ? 148.359 181.583 194.557 1.00 260.16 185 TYR H CA 1
ATOM 9822 C C . TYR H 7 187 ? 147.149 181.401 195.460 1.00 260.16 185 TYR H C 1
ATOM 9823 O O . TYR H 7 187 ? 147.301 181.160 196.662 1.00 260.16 185 TYR H O 1
ATOM 9832 N N . GLU H 7 188 ? 145.957 181.525 194.887 1.00 254.25 186 GLU H N 1
ATOM 9833 C CA . GLU H 7 188 ? 144.712 181.206 195.584 1.00 254.25 186 GLU H CA 1
ATOM 9834 C C . GLU H 7 188 ? 144.316 179.787 195.205 1.00 254.25 186 GLU H C 1
ATOM 9835 O O . GLU H 7 188 ? 143.805 179.571 194.087 1.00 254.25 186 GLU H O 1
ATOM 9841 N N . PRO H 7 189 ? 144.539 178.798 196.077 1.00 250.48 187 PRO H N 1
ATOM 9842 C CA . PRO H 7 189 ? 144.198 177.413 195.708 1.00 250.48 187 PRO H CA 1
ATOM 9843 C C . PRO H 7 189 ? 142.726 177.215 195.393 1.00 250.48 187 PRO H C 1
ATOM 9844 O O . PRO H 7 189 ? 142.387 176.421 194.506 1.00 250.48 187 PRO H O 1
ATOM 9848 N N . GLU H 7 190 ? 141.836 177.918 196.096 1.00 246.52 188 GLU H N 1
ATOM 9849 C CA . GLU H 7 190 ? 140.408 177.763 195.842 1.00 246.52 188 GLU H CA 1
ATOM 9850 C C . GLU H 7 190 ? 140.010 178.388 194.511 1.00 246.52 188 GLU H C 1
ATOM 9851 O O . GLU H 7 190 ? 139.228 177.802 193.753 1.00 246.52 188 GLU H O 1
ATOM 9857 N N . LEU H 7 191 ? 140.533 179.578 194.211 1.00 242.58 189 LEU H N 1
ATOM 9858 C CA . LEU H 7 191 ? 140.138 180.272 192.989 1.00 242.58 189 LEU H CA 1
ATOM 9859 C C . LEU H 7 191 ? 140.704 179.590 191.748 1.00 242.58 189 LEU H C 1
ATOM 9860 O O . LEU H 7 191 ? 140.008 179.459 190.735 1.00 242.58 189 LEU H O 1
ATOM 9865 N N . PHE H 7 192 ? 141.963 179.149 191.806 1.00 236.42 190 PHE H N 1
ATOM 9866 C CA . PHE H 7 192 ? 142.601 178.530 190.654 1.00 236.42 190 PHE H CA 1
ATOM 9867 C C . PHE H 7 192 ? 143.487 177.371 191.089 1.00 236.42 190 PHE H C 1
ATOM 9868 O O . PHE H 7 192 ? 144.202 177.497 192.096 1.00 236.42 190 PHE H O 1
ATOM 9876 N N . PRO H 7 193 ? 143.467 176.247 190.364 1.00 243.05 191 PRO H N 1
ATOM 9877 C CA . PRO H 7 193 ? 144.372 175.136 190.691 1.00 243.05 191 PRO H CA 1
ATOM 9878 C C . PRO H 7 193 ? 145.842 175.448 190.465 1.00 243.05 191 PRO H C 1
ATOM 9879 O O . PRO H 7 193 ? 146.697 174.737 191.007 1.00 243.05 191 PRO H O 1
ATOM 9883 N N . GLY H 7 194 ? 146.166 176.477 189.687 1.00 249.78 192 GLY H N 1
ATOM 9884 C CA . GLY H 7 194 ? 147.549 176.825 189.431 1.00 249.78 192 GLY H CA 1
ATOM 9885 C C . GLY H 7 194 ? 147.984 178.092 190.138 1.00 249.78 192 GLY H C 1
ATOM 9886 O O . GLY H 7 194 ? 147.223 178.667 190.922 1.00 249.78 192 GLY H O 1
ATOM 9887 N N . LEU H 7 195 ? 149.207 178.537 189.867 1.00 257.84 193 LEU H N 1
ATOM 9888 C CA . LEU H 7 195 ? 149.762 179.735 190.480 1.00 257.84 193 LEU H CA 1
ATOM 9889 C C . LEU H 7 195 ? 149.796 180.864 189.459 1.00 257.84 193 LEU H C 1
ATOM 9890 O O . LEU H 7 195 ? 150.280 180.678 188.337 1.00 257.84 193 LEU H O 1
ATOM 9895 N N . ILE H 7 196 ? 149.286 182.027 189.850 1.00 257.22 194 ILE H N 1
ATOM 9896 C CA . ILE H 7 196 ? 149.295 183.208 188.996 1.00 257.22 194 ILE H CA 1
ATOM 9897 C C . ILE H 7 196 ? 150.614 183.940 189.204 1.00 257.22 194 ILE H C 1
ATOM 9898 O O . ILE H 7 196 ? 150.941 184.346 190.324 1.00 257.22 194 ILE H O 1
ATOM 9903 N N . TYR H 7 197 ? 151.373 184.104 188.124 1.00 255.49 195 TYR H N 1
ATOM 9904 C CA . TYR H 7 197 ? 152.676 184.752 188.160 1.00 255.49 195 TYR H CA 1
ATOM 9905 C C . TYR H 7 197 ? 152.696 185.859 187.119 1.00 255.49 195 TYR H C 1
ATOM 9906 O O . TYR H 7 197 ? 152.418 185.611 185.941 1.00 255.49 195 TYR H O 1
ATOM 9915 N N . ARG H 7 198 ? 153.024 187.074 187.548 1.00 253.89 196 ARG H N 1
ATOM 9916 C CA . ARG H 7 198 ? 153.116 188.221 186.655 1.00 253.89 196 ARG H CA 1
ATOM 9917 C C . ARG H 7 198 ? 154.512 188.815 186.740 1.00 253.89 196 ARG H C 1
ATOM 9918 O O . ARG H 7 198 ? 154.898 189.361 187.779 1.00 253.89 196 ARG H O 1
ATOM 9926 N N . MET H 7 199 ? 155.261 188.710 185.647 1.00 253.50 197 MET H N 1
ATOM 9927 C CA . MET H 7 199 ? 156.607 189.257 185.556 1.00 253.50 197 MET H CA 1
ATOM 9928 C C . MET H 7 199 ? 156.596 190.466 184.628 1.00 253.50 197 MET H C 1
ATOM 9929 O O . MET H 7 199 ? 155.838 190.502 183.654 1.00 253.50 197 MET H O 1
ATOM 9934 N N . VAL H 7 200 ? 157.431 191.459 184.944 1.00 251.98 198 VAL H N 1
ATOM 9935 C CA . VAL H 7 200 ? 157.263 192.787 184.360 1.00 251.98 198 VAL H CA 1
ATOM 9936 C C . VAL H 7 200 ? 157.724 192.818 182.906 1.00 251.98 198 VAL H C 1
ATOM 9937 O O . VAL H 7 200 ? 156.939 193.132 182.003 1.00 251.98 198 VAL H O 1
ATOM 9941 N N . LYS H 7 201 ? 158.990 192.497 182.649 1.00 249.76 199 LYS H N 1
ATOM 9942 C CA . LYS H 7 201 ? 159.529 192.687 181.308 1.00 249.76 199 LYS H CA 1
ATOM 9943 C C . LYS H 7 201 ? 160.219 191.427 180.797 1.00 249.76 199 LYS H C 1
ATOM 9944 O O . LYS H 7 201 ? 161.077 190.861 181.487 1.00 249.76 199 LYS H O 1
ATOM 9950 N N . PRO H 7 202 ? 159.863 190.945 179.596 1.00 247.28 200 PRO H N 1
ATOM 9951 C CA . PRO H 7 202 ? 158.785 191.490 178.758 1.00 247.28 200 PRO H CA 1
ATOM 9952 C C . PRO H 7 202 ? 157.393 191.114 179.274 1.00 247.28 200 PRO H C 1
ATOM 9953 O O . PRO H 7 202 ? 157.266 190.178 180.060 1.00 247.28 200 PRO H O 1
ATOM 9957 N N . LYS H 7 203 ? 156.366 191.837 178.831 1.00 243.57 201 LYS H N 1
ATOM 9958 C CA . LYS H 7 203 ? 155.024 191.732 179.409 1.00 243.57 201 LYS H CA 1
ATOM 9959 C C . LYS H 7 203 ? 154.322 190.488 178.875 1.00 243.57 201 LYS H C 1
ATOM 9960 O O . LYS H 7 203 ? 153.627 190.524 177.858 1.00 243.57 201 LYS H O 1
ATOM 9966 N N . ILE H 7 204 ? 154.509 189.369 179.573 1.00 239.46 202 ILE H N 1
ATOM 9967 C CA . ILE H 7 204 ? 153.775 188.133 179.318 1.00 239.46 202 ILE H CA 1
ATOM 9968 C C . ILE H 7 204 ? 153.286 187.582 180.649 1.00 239.46 202 ILE H C 1
ATOM 9969 O O . ILE H 7 204 ? 154.062 187.474 181.605 1.00 239.46 202 ILE H O 1
ATOM 9974 N N . VAL H 7 205 ? 152.004 187.235 180.710 1.00 239.88 203 VAL H N 1
ATOM 9975 C CA . VAL H 7 205 ? 151.415 186.621 181.894 1.00 239.88 203 VAL H CA 1
ATOM 9976 C C . VAL H 7 205 ? 151.582 185.112 181.786 1.00 239.88 203 VAL H C 1
ATOM 9977 O O . VAL H 7 205 ? 151.267 184.515 180.749 1.00 239.88 203 VAL H O 1
ATOM 9981 N N . LEU H 7 206 ? 152.083 184.492 182.852 1.00 245.61 204 LEU H N 1
ATOM 9982 C CA . LEU H 7 206 ? 152.364 183.065 182.856 1.00 245.61 204 LEU H CA 1
ATOM 9983 C C . LEU H 7 206 ? 151.820 182.422 184.123 1.00 245.61 204 LEU H C 1
ATOM 9984 O O . LEU H 7 206 ? 151.736 183.057 185.177 1.00 245.61 204 LEU H O 1
ATOM 9989 N N . LEU H 7 207 ? 151.448 181.148 184.007 1.00 248.62 205 LEU H N 1
ATOM 9990 C CA . LEU H 7 207 ? 150.837 180.401 185.096 1.00 248.62 205 LEU H CA 1
ATOM 9991 C C . LEU H 7 207 ? 151.672 179.170 185.419 1.00 248.62 205 LEU H C 1
ATOM 9992 O O . LEU H 7 207 ? 152.127 178.462 184.516 1.00 248.62 205 LEU H O 1
ATOM 9997 N N . ILE H 7 208 ? 151.864 178.918 186.712 1.00 253.37 206 ILE H N 1
ATOM 9998 C CA . ILE H 7 208 ? 152.601 177.754 187.197 1.00 253.37 206 ILE H CA 1
ATOM 9999 C C . ILE H 7 208 ? 151.602 176.679 187.598 1.00 253.37 206 ILE H C 1
ATOM 10000 O O . ILE H 7 208 ? 150.660 176.945 188.354 1.00 253.37 206 ILE H O 1
ATOM 10005 N N . PHE H 7 209 ? 151.804 175.468 187.091 1.00 248.91 207 PHE H N 1
ATOM 10006 C CA . PHE H 7 209 ? 150.962 174.325 187.407 1.00 248.91 207 PHE H CA 1
ATOM 10007 C C . PHE H 7 209 ? 151.729 173.326 188.265 1.00 248.91 207 PHE H C 1
ATOM 10008 O O . PHE H 7 209 ? 152.952 173.400 188.412 1.00 248.91 207 PHE H O 1
ATOM 10016 N N . VAL H 7 210 ? 150.981 172.385 188.843 1.00 253.64 208 VAL H N 1
ATOM 10017 C CA . VAL H 7 210 ? 151.587 171.372 189.702 1.00 253.64 208 VAL H CA 1
ATOM 10018 C C . VAL H 7 210 ? 152.483 170.446 188.889 1.00 253.64 208 VAL H C 1
ATOM 10019 O O . VAL H 7 210 ? 153.614 170.142 189.287 1.00 253.64 208 VAL H O 1
ATOM 10023 N N . SER H 7 211 ? 151.989 169.976 187.741 1.00 251.93 209 SER H N 1
ATOM 10024 C CA . SER H 7 211 ? 152.779 169.070 186.913 1.00 251.93 209 SER H CA 1
ATOM 10025 C C . SER H 7 211 ? 154.011 169.764 186.345 1.00 251.93 209 SER H C 1
ATOM 10026 O O . SER H 7 211 ? 155.093 169.169 186.284 1.00 251.93 209 SER H O 1
ATOM 10029 N N . GLY H 7 212 ? 153.868 171.017 185.922 1.00 247.30 210 GLY H N 1
ATOM 10030 C CA . GLY H 7 212 ? 154.982 171.749 185.351 1.00 247.30 210 GLY H CA 1
ATOM 10031 C C . GLY H 7 212 ? 154.714 172.229 183.940 1.00 247.30 210 GLY H C 1
ATOM 10032 O O . GLY H 7 212 ? 155.643 172.595 183.214 1.00 247.30 210 GLY H O 1
ATOM 10033 N N . LYS H 7 213 ? 153.445 172.229 183.540 1.00 245.09 211 LYS H N 1
ATOM 10034 C CA . LYS H 7 213 ? 153.045 172.687 182.211 1.00 245.09 211 LYS H CA 1
ATOM 10035 C C . LYS H 7 213 ? 152.922 174.205 182.248 1.00 245.09 211 LYS H C 1
ATOM 10036 O O . LYS H 7 213 ? 151.828 174.764 182.332 1.00 245.09 211 LYS H O 1
ATOM 10042 N N . ILE H 7 214 ? 154.068 174.883 182.184 1.00 240.55 212 ILE H N 1
ATOM 10043 C CA . ILE H 7 214 ? 154.081 176.339 182.228 1.00 240.55 212 ILE H CA 1
ATOM 10044 C C . ILE H 7 214 ? 153.453 176.888 180.955 1.00 240.55 212 ILE H C 1
ATOM 10045 O O . ILE H 7 214 ? 153.880 176.563 179.839 1.00 240.55 212 ILE H O 1
ATOM 10050 N N . VAL H 7 215 ? 152.431 177.724 181.118 1.00 236.42 213 VAL H N 1
ATOM 10051 C CA . VAL H 7 215 ? 151.738 178.359 180.005 1.00 236.42 213 VAL H CA 1
ATOM 10052 C C . VAL H 7 215 ? 152.054 179.847 180.031 1.00 236.42 213 VAL H C 1
ATOM 10053 O O . VAL H 7 215 ? 152.329 180.415 181.093 1.00 236.42 213 VAL H O 1
ATOM 10057 N N . LEU H 7 216 ? 152.036 180.470 178.856 1.00 227.84 214 LEU H N 1
ATOM 10058 C CA . LEU H 7 216 ? 152.367 181.880 178.704 1.00 227.84 214 LEU H CA 1
ATOM 10059 C C . LEU H 7 216 ? 151.313 182.537 177.827 1.00 227.84 214 LEU H C 1
ATOM 10060 O O . LEU H 7 216 ? 150.886 181.953 176.826 1.00 227.84 214 LEU H O 1
ATOM 10065 N N . THR H 7 217 ? 150.894 183.744 178.198 1.00 225.11 215 THR H N 1
ATOM 10066 C CA . THR H 7 217 ? 149.891 184.460 177.423 1.00 225.11 215 THR H CA 1
ATOM 10067 C C . THR H 7 217 ? 150.100 185.958 177.581 1.00 225.11 215 THR H C 1
ATOM 10068 O O . THR H 7 217 ? 150.665 186.427 178.572 1.00 225.11 215 THR H O 1
ATOM 10072 N N . GLY H 7 218 ? 149.624 186.706 176.590 1.00 219.51 216 GLY H N 1
ATOM 10073 C CA . GLY H 7 218 ? 149.702 188.150 176.609 1.00 219.51 216 GLY H CA 1
ATOM 10074 C C . GLY H 7 218 ? 150.835 188.764 175.818 1.00 219.51 216 GLY H C 1
ATOM 10075 O O . GLY H 7 218 ? 151.045 189.978 175.920 1.00 219.51 216 GLY H O 1
ATOM 10076 N N . ALA H 7 219 ? 151.567 187.978 175.037 1.00 214.63 217 ALA H N 1
ATOM 10077 C CA . ALA H 7 219 ? 152.677 188.487 174.246 1.00 214.63 217 ALA H CA 1
ATOM 10078 C C . ALA H 7 219 ? 152.179 189.017 172.906 1.00 214.63 217 ALA H C 1
ATOM 10079 O O . ALA H 7 219 ? 150.978 189.065 172.632 1.00 214.63 217 ALA H O 1
ATOM 10081 N N . LYS H 7 220 ? 153.130 189.414 172.061 1.00 210.48 218 LYS H N 1
ATOM 10082 C CA . LYS H 7 220 ? 152.826 189.977 170.751 1.00 210.48 218 LYS H CA 1
ATOM 10083 C C . LYS H 7 220 ? 153.392 189.162 169.596 1.00 210.48 218 LYS H C 1
ATOM 10084 O O . LYS H 7 220 ? 152.681 188.917 168.616 1.00 210.48 218 LYS H O 1
ATOM 10090 N N . GLN H 7 221 ? 154.653 188.737 169.677 1.00 219.11 219 GLN H N 1
ATOM 10091 C CA . GLN H 7 221 ? 155.285 187.987 168.600 1.00 219.11 219 GLN H CA 1
ATOM 10092 C C . GLN H 7 221 ? 156.081 186.830 169.193 1.00 219.11 219 GLN H C 1
ATOM 10093 O O . GLN H 7 221 ? 156.135 186.642 170.413 1.00 219.11 219 GLN H O 1
ATOM 10099 N N . ARG H 7 222 ? 156.705 186.046 168.309 1.00 219.43 220 ARG H N 1
ATOM 10100 C CA . ARG H 7 222 ? 157.454 184.869 168.736 1.00 219.43 220 ARG H CA 1
ATOM 10101 C C . ARG H 7 222 ? 158.764 185.227 169.427 1.00 219.43 220 ARG H C 1
ATOM 10102 O O . ARG H 7 222 ? 159.218 184.482 170.302 1.00 219.43 220 ARG H O 1
ATOM 10110 N N . GLU H 7 223 ? 159.393 186.339 169.041 1.00 225.31 221 GLU H N 1
ATOM 10111 C CA . GLU H 7 223 ? 160.654 186.724 169.668 1.00 225.31 221 GLU H CA 1
ATOM 10112 C C . GLU H 7 223 ? 160.463 187.035 171.147 1.00 225.31 221 GLU H C 1
ATOM 10113 O O . GLU H 7 223 ? 161.269 186.616 171.986 1.00 225.31 221 GLU H O 1
ATOM 10119 N N . GLU H 7 224 ? 159.401 187.769 171.487 1.00 226.57 222 GLU H N 1
ATOM 10120 C CA . GLU H 7 224 ? 159.155 188.105 172.885 1.00 226.57 222 GLU H CA 1
ATOM 10121 C C . GLU H 7 224 ? 158.798 186.869 173.700 1.00 226.57 222 GLU H C 1
ATOM 10122 O O . GLU H 7 224 ? 159.240 186.723 174.845 1.00 226.57 222 GLU H O 1
ATOM 10128 N N . ILE H 7 225 ? 157.991 185.972 173.131 1.00 228.24 223 ILE H N 1
ATOM 10129 C CA . ILE H 7 225 ? 157.488 184.845 173.908 1.00 228.24 223 ILE H CA 1
ATOM 10130 C C . ILE H 7 225 ? 158.610 183.856 174.206 1.00 228.24 223 ILE H C 1
ATOM 10131 O O . ILE H 7 225 ? 158.606 183.190 175.249 1.00 228.24 223 ILE H O 1
ATOM 10136 N N . TYR H 7 226 ? 159.587 183.740 173.302 1.00 228.45 224 TYR H N 1
ATOM 10137 C CA . TYR H 7 226 ? 160.729 182.870 173.565 1.00 228.45 224 TYR H CA 1
ATOM 10138 C C . TYR H 7 226 ? 161.601 183.431 174.680 1.00 228.45 224 TYR H C 1
ATOM 10139 O O . TYR H 7 226 ? 162.066 182.686 175.550 1.00 228.45 224 TYR H O 1
ATOM 10148 N N . GLN H 7 227 ? 161.830 184.747 174.671 1.00 234.18 225 GLN H N 1
ATOM 10149 C CA . GLN H 7 227 ? 162.669 185.362 175.693 1.00 234.18 225 GLN H CA 1
ATOM 10150 C C . GLN H 7 227 ? 162.032 185.252 177.071 1.00 234.18 225 GLN H C 1
ATOM 10151 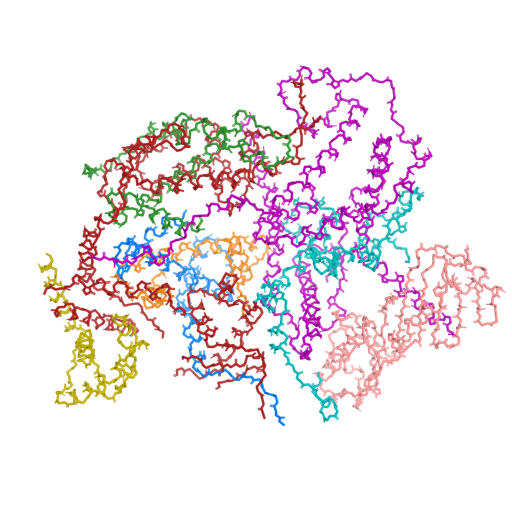O O . GLN H 7 227 ? 162.736 185.148 178.083 1.00 234.18 225 GLN H O 1
ATOM 10157 N N . ALA H 7 228 ? 160.698 185.283 177.133 1.00 238.96 226 ALA H N 1
ATOM 10158 C CA . ALA H 7 228 ? 160.016 185.107 178.411 1.00 238.96 226 ALA H CA 1
ATOM 10159 C C . ALA H 7 228 ? 160.290 183.727 178.994 1.00 238.96 226 ALA H C 1
ATOM 10160 O O . ALA H 7 228 ? 160.499 183.586 180.204 1.00 238.96 226 ALA H O 1
ATOM 10162 N N . PHE H 7 229 ? 160.283 182.695 178.147 1.00 242.79 227 PHE H N 1
ATOM 10163 C CA . PHE H 7 229 ? 160.615 181.353 178.615 1.00 242.79 227 PHE H CA 1
ATOM 10164 C C . PHE H 7 229 ? 162.070 181.265 179.059 1.00 242.79 227 PHE H C 1
ATOM 10165 O O . PHE H 7 229 ? 162.381 180.629 180.072 1.00 242.79 227 PHE H O 1
ATOM 10173 N N . GLU H 7 230 ? 162.978 181.895 178.307 1.00 245.64 228 GLU H N 1
ATOM 10174 C CA . GLU H 7 230 ? 164.394 181.835 178.650 1.00 245.64 228 GLU H CA 1
ATOM 10175 C C . GLU H 7 230 ? 164.671 182.480 180.001 1.00 245.64 228 GLU H C 1
ATOM 10176 O O . GLU H 7 230 ? 165.528 182.001 180.753 1.00 245.64 228 GLU H O 1
ATOM 10182 N N . ALA H 7 231 ? 163.967 183.567 180.322 1.00 248.00 229 ALA H N 1
ATOM 10183 C CA . ALA H 7 231 ? 164.131 184.192 181.630 1.00 248.00 229 ALA H CA 1
ATOM 10184 C C . ALA H 7 231 ? 163.652 183.272 182.747 1.00 248.00 229 ALA H C 1
ATOM 10185 O O . ALA H 7 231 ? 164.274 183.206 183.813 1.00 248.00 229 ALA H O 1
ATOM 10187 N N . ILE H 7 232 ? 162.549 182.552 182.521 1.00 251.70 230 ILE H N 1
ATOM 10188 C CA . ILE H 7 232 ? 161.989 181.681 183.551 1.00 251.70 230 ILE H CA 1
ATOM 10189 C C . ILE H 7 232 ? 162.449 180.236 183.429 1.00 251.70 230 ILE H C 1
ATOM 10190 O O . ILE H 7 232 ? 162.043 179.398 184.250 1.00 251.70 230 ILE H O 1
ATOM 10195 N N . TYR H 7 233 ? 163.271 179.910 182.430 1.00 254.53 231 TYR H N 1
ATOM 10196 C CA . TYR H 7 233 ? 163.788 178.547 182.317 1.00 254.53 231 TYR H CA 1
ATOM 10197 C C . TYR H 7 233 ? 164.614 178.133 183.530 1.00 254.53 231 TYR H C 1
ATOM 10198 O O . TYR H 7 233 ? 164.346 177.055 184.088 1.00 254.53 231 TYR H O 1
ATOM 10207 N N . PRO H 7 234 ? 165.608 178.904 183.990 1.00 259.74 232 PRO H N 1
ATOM 10208 C CA . PRO H 7 234 ? 166.341 178.482 185.195 1.00 259.74 232 PRO H CA 1
ATOM 10209 C C . PRO H 7 234 ? 165.475 178.412 186.438 1.00 259.74 232 PRO H C 1
ATOM 10210 O O . PRO H 7 234 ? 165.726 177.570 187.309 1.00 259.74 232 PRO H O 1
ATOM 10214 N N . VAL H 7 235 ? 164.459 179.271 186.548 1.00 261.97 233 VAL H N 1
ATOM 10215 C CA . VAL H 7 235 ? 163.604 179.269 187.732 1.00 261.97 233 VAL H CA 1
ATOM 10216 C C . VAL H 7 235 ? 162.830 177.961 187.832 1.00 261.97 233 VAL H C 1
ATOM 10217 O O . VAL H 7 235 ? 162.693 177.384 188.918 1.00 261.97 233 VAL H O 1
ATOM 10221 N N . LEU H 7 236 ? 162.311 177.471 186.704 1.00 263.16 234 LEU H N 1
ATOM 10222 C CA . LEU H 7 236 ? 161.515 176.248 186.728 1.00 263.16 234 LEU H CA 1
ATOM 10223 C C . LEU H 7 236 ? 162.374 175.010 186.961 1.00 263.16 234 LEU H C 1
ATOM 10224 O O . LEU H 7 236 ? 161.882 174.014 187.501 1.00 263.16 234 LEU H O 1
ATOM 10229 N N . SER H 7 237 ? 163.645 175.043 186.554 1.00 264.45 235 SER H N 1
ATOM 10230 C CA . SER H 7 237 ? 164.523 173.896 186.769 1.00 264.45 235 SER H CA 1
ATOM 10231 C C . SER H 7 237 ? 164.782 173.628 188.246 1.00 264.45 235 SER H C 1
ATOM 10232 O O . SER H 7 237 ? 164.750 172.467 188.667 1.00 264.45 235 SER H O 1
ATOM 10235 N N . GLU H 7 238 ? 165.034 174.666 189.035 1.00 266.39 236 GLU H N 1
ATOM 10236 C CA . GLU H 7 238 ? 165.226 174.561 190.475 1.00 266.39 236 GLU H CA 1
ATOM 10237 C C . GLU H 7 238 ? 163.940 174.983 191.185 1.00 266.39 236 GLU H C 1
ATOM 10238 O O . GLU H 7 238 ? 162.895 175.161 190.555 1.00 266.39 236 GLU H O 1
ATOM 10244 N N . PHE H 7 239 ? 164.016 175.123 192.509 1.00 266.46 237 PHE H N 1
ATOM 10245 C CA . PHE H 7 239 ? 162.829 175.177 193.366 1.00 266.46 237 PHE H CA 1
ATOM 10246 C C . PHE H 7 239 ? 161.973 173.925 193.171 1.00 266.46 237 PHE H C 1
ATOM 10247 O O . PHE H 7 239 ? 160.825 173.977 192.726 1.00 266.46 237 PHE H O 1
ATOM 10255 N N . ARG H 7 240 ? 162.566 172.786 193.517 1.00 263.44 238 ARG H N 1
ATOM 10256 C CA . ARG H 7 240 ? 161.909 171.490 193.381 1.00 263.44 238 ARG H CA 1
ATOM 10257 C C . ARG H 7 240 ? 160.656 171.406 194.248 1.00 263.44 238 ARG H C 1
ATOM 10258 O O . ARG H 7 240 ? 160.129 170.320 194.491 1.00 263.44 238 ARG H O 1
#

Secondary structure (DSSP, 8-state):
--EEEPPPPHHHHHHHHHHH---S-HHHHHHHHHHHHHHTT---EE-HHHHHHHHHHHHHHHHHHHHHHHHHHHHTT-SEE-HHHHHHHHHHH-/-GGGS-HHHHHHHHHHTT--EE-SS-HHHHHHHHHHHHHHHHHHHHHHHHHTT-SEE-HHHHHHHHHTTT------/--EESS-----HHHHHHTTSSTT-SB-HHHHHHHHHHHHHHS-S-EEE-HHHHHHHHHHHHHHHHHHHHHHHHHHHHTT-SSB-HHHHHHHHHHTT-/--HHHHHHHHHHHHHHHHHS------EEE-TT-----EEESEEE-HHHHHHHHHHHHHS-GGGHHHHGGGSTT--HHHHHHHHHHHHHHHHTS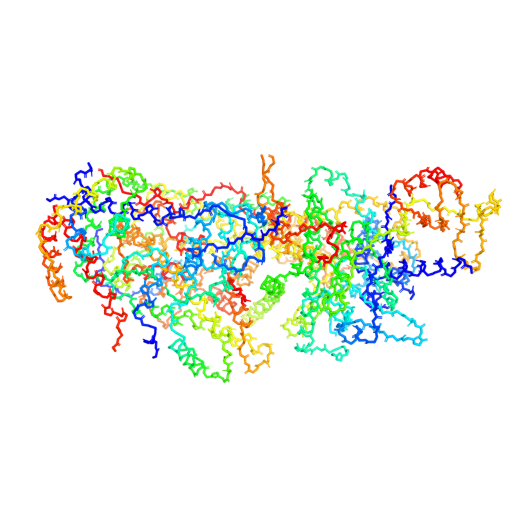PP----PEEPPHHHHHHHHHHHHHHHHHHGGGSPPBP----TTSSB-HHHHHHHHHHTGGG---GGG-SEESSPPPBBHHHHHHHHHHHHHHHHHHHHHHTTGGGG-BEEETT----EEE-HHHHHHHHHHS-GGG----HHHHHHHHHHHTT----SSS-SSSSHHHHHHHHHHHH---HHHHHHHHHHHHHHHHHHHHHH-/--HHHHHHHHHHHHHHHHH-SHHHHHHHHHHHHHHHHHTSSS-HHHHHHHHHHHS-GGGT-B--SS-------TTTBSS----TT--SHHHHHHHHHHHHHHHHHHHHHHHHHHHHHHT-PBPTTS-SPPHHHHHHHHHHHHHHHHHHHHHHHHHHHHHHHHHHHH--B-HHHHHHHHHHTT---HHHHHHHHIIIIITGGGS-GGGGPPPHHHHHHTPPP-S----HHHHHHH-SSSEEEHHHHHS-TTS-HHHHHHHHHHHHHHHHHHHHHHHHHHHH-STTS--PPPP--GGGT----/---HHHHT----HHHHHHHHTTT-S------HHHHHHTSHHHHHTTS--S-SS--S-HHHHHHHHHHHHHHH-GGGTT-B-HHHHHHHHHHHHHHHHHTT-EEEE--EEEE--HHHHHHTB----TTT-TT--/-HHHHHHHHHHHHTTS-SSS--HHHHHHHHHHHH----STTHHHHHHHHHHHHHHTTSS------HHHHHHHHHHHHHHHHHH-/-PEEEEEEEEEE-SSPP-HHHHHHHSSS-B--TTT-SSEEEEETTTTEEEEE-TTSEEEEE--SSHHHHHHHHHHHHHHHHHHTS----EEEEEEEEEEEEE-SS---SSHHHHHT-SSEE--TTT-SSEEEEETTTTEEEEE-SS-EEEEEEE-SHHHHHHHHHHHHHHHHS--

Organism: Saccharomyces cerevisiae (strain ATCC 204508 / S288c) (NCBI:txid559292)

Solvent-accessible surface area: 57498 Å² total; per-residue (Å²): 172,168,102,85,36,5,53,7,42,78,140,4,1,64,81,2,62,78,10,44,91,74,20,2,80,135,110,21,0,45,119,0,0,83,40,1,9,119,94,59,188,27,114,10,134,1,76,84,61,0,5,29,9,0,2,50,7,1,6,17,34,2,7,16,0,0,17,7,0,14,6,0,0,8,2,6,16,11,7,0,0,24,76,55,0,0,61,4,0,87,43,6,76,97,80,28,110,19,2,40,68,8,1,0,1,39,0,0,54,32,0,24,0,21,0,0,8,14,122,0,6,101,16,2,20,50,2,3,55,67,15,0,38,43,0,0,119,29,0,16,60,41,0,82,119,4,144,80,143,32,0,31,40,53,0,0,15,28,1,2,60,136,66,70,78,45,9,2,53,63,219,72,66,41,174,173,11,25,77,1,47,20,173,39,11,56,101,13,13,80,86,108,30,9,0,5,40,83,115,8,1,49,145,38,0,113,116,7,6,122,54,2,140,36,52,25,94,27,48,100,56,0,3,17,5,0,6,32,1,1,0,0,24,0,6,2,0,0,0,3,0,0,6,0,0,29,14,4,100,41,90,13,0,8,51,52,0,0,15,0,0,24,64,1,60,68,140,175,84,3,40,74,6,0,12,73,6,2,26,61,25,2,81,71,16,61,112,22,67,134,6,138,94,35,73,8,5,15,83,5,113,101,95,148,49,67,13,4,10,75,1,51,40,111,4,3,39,17,0,1,47,0,7,32,17,41,28,6,6,62,1,70,117,8,48,78,91,1,57,105,8,0,6,7,0,0,0,0,3,16,54,3,0,110,107,5,14,92,95,22,215,93,255,56,61,0,0,11,37,4,37,65,69,0,17,52,0,0,34,78,0,4,72,40,0,26,66,93,29,77,74,80,43,66,127,33,47,150,96,35,110,84,138,17,13,8,24,40,67,0,4,109,104,17,2,59,22,16,6,1,22,0,96,4,83,59,19,96,80,2,24,82,109,13,30,67,13,0,153,44,0,19,86,4,0,68,91,1,1,30,31,6,1,26,14,1,0,22,11,12,0,0,41,27,0,22,78,13,9,12,25,13,131,126,105,11,0,2,9,4,31,76,96,78,0,24,74,15,12,6,3,26,45,152,89,55,82,15,32,2,9,0,36,31,26,10,57,10,5,165,30,0,80,8,54,29,50,163,168,35,128,27,19,79,60,161,122,16,38,24,11,41,92,1,0,72,111,27,236,60,117,92,28,66,51,3,63,77,100,2,7,38,6,4,0,13,0,0,53,9,3,47,113,143,79,26,141,73,15,56,128,37,46,88,49,68,74,118,74,70,57,58,43,6,7,9,2,0,0,2,0,30,0,0,46,44,2,0,23,76,22,6,33,138,123,78,11,48,22,0,19,42,0,8,109,56,36,2,69,93,60,2,4,3,2,0,13,81,112,13,30,30,52,12,47,11,36,152,72,11,14,20,19,73,72,118,131,44,36,70,33,42,128,0,21,130,31,0,20,59,0,1,52,5,2,0,2,5,6,1,2,73,39,0,10,116,9,0,93,114,58,134,24,53,6,4,13,62,46,1,70,9,16,97,13,0,3,74,7,1,4,0,40,2,8,15,0,2,40,19,12,24,53,72,36,30,44,30,66,90,2,58,90,22,36,85,157,92,91,141,141,34,42,14,7,35,2,2,10,26,0,25,53,40,125,36,100,2,65,50,1,23,45,21,1,35,5,2,1,36,57,1,6,103,134,34,124,92,164,117,4,150,10,38,144,136,13,12,136,135,36,135,35,87,124,204,78,94,57,70,39,157,80,10,26,88,146,26,224,110,64,26,18,42,4,111,102,4,40,149,32,197,131,9,32,38,87,14,52,15,132,11,55,84,64,33,72,97,35,28,72,77,2,23,43,73,22,2,91,22,36,23,89,24,67,90,87,41,125,83,95,15,62,79,10,77,42,110,20,0,56,12,116,120,96,164,8,2,7,61,3,2,63,149,71,7,2,32,82,8,3,15,102,29,0,95,108,25,6,83,28,4,40,23,42,70,90,26,0,51,51,46,1,80,107,48,74,111,132,57,69,12,97,41,41,0,0,1,39,5,35,2,43,0,0,6,5,3,0,1,0,1,0,33,24,36,19,87,91,0,51,56,11,1,21,4,2,0,0,0,1,1,0,5,0,0,12,30,4,0,54,57,12,0,13,0,65,41,88,169,201,131,57,140,69,20,4,101,3,0,0,33,0,2,6,50,99,33,71,44,202,152,44,34,29,62,2,114,85,113,39,26,28,40,11,0,73,10,1,0,69,34,43,64,25,114,86,27,67,26,104,86,0,44,94,20,0,72,48,8,3,7,0,66,9,127,60,81,16,170,33,0,30,124,8,0,130,106,24,18,99,102,24,137,148,86,83,135,168,130,68,63,53,101,58,1,91,116,38,5,35,80,31,1,94,84,0,27,156,67,69,108,7,60,42,57,43,0,23,0,25,0,30,4,63,29,170,2,58,15,130,54,1,19,154,108,10,161,25,12,104,35,41,57,195,182,89,66,1,0,48,1,49,1,27,24,5,115,0,45,0,46,1,68,40,89,1,85,0,22,0,43,23,0,116,14,53,57,11,0,71,14,0,0,3,5,2,0,40,38,0,34,125,42,59,48,71,1,82,8,61,85,67,106,34,80,39,2,14,1,14,22,71,16,123,98,102,2,88,12,95,6,7,21,165,59,84,42,127,82,4,44,40,75,90,154,92,3,79,1,0,13,34,96,27,126,164,41,141,2,40,2,8,3,14,90,53,1,91,2,16,0,23,32,1,87,72,85,107,51,5,70,104,0,7,92,62,14,99,83,47,6,49,78,79,141

Foldseek 3Di:
DDDDDDDDDPVNVVVVCVVQPQPDDLVVLVVVVVVVCVVVVHPDDADPVNSVVVSSVVVVVVVVLVVQLCVQCVVVVHDDGDPVSSVVSVVVVD/DLPVCDDVNVVVVCVVVVHDDDDVVCPVVVSVVVVVVVVQLVVQQVVVCVVVPHDDGDVVSSQVSVVVVVDHDDDD/DDDDPDDDDDDVPVVVVCVDLVNFPDDDVVLVVVVVVVVVVVVDDDDDDPVRSSVVSVVVSVVVVVLVVQLVVQCVVVVHPDRDPVSSVVSCVVVVD/DPLLVVVVVVVVVVVCCVVVVQPDQWDADDLPDAEVVPHDHHIQHPSNVSLLVVCCVVPPLVVCVPSCVVVVVDDNCRSVSRVVRVVNHVVVDDDDDDDDFDADPVVVVVVVVSVVVVCVVCVVVDADFDDDDDPVAPDDCVVVQVCCLPPLQQFCDPVQRNGDNGDDGDGPVRVVVVSVVVVVVVVLLCCQQVVVQQVPFDDDPVPVTHGDGDPVRSLVSQQQPDVVSVRDQVVCVVVVVCVVRVGDDDDPDDPDDDVVSVVSNVSNVVSVPPVVVVSNVVSVVVVVVVVVVSVD/DCVVVVVVVVVVVVVVVPPDCVVVVLVLLLLLVLLCVLPLVHLLQLSVCVCCVPVHPVVPDDDDLPPQDDPPCVVPDDLFPDDGSDDDVVVVVVVLRVVLRVVLVVQLVVVVVVCVVVVHDDDSVPSGDDPVVSVVVVVVVVVLVVVVVVVVVVVVVVVVVVVVVVCDDDVLVVLLSVLVVVDQCPVVLVVCCCSNPVVSVVDDSVVNHDDPVSSVVRDFDPDDDACPVVCQVPDDDPDDDLVVVLPDPRGGPVRNSVSVSVCVVVVVVVSNVVSVVSSVDPCPVVPDDDDDDPVNPDDDD/DPDQLVQPVVHHSLNVVCVVVPVPDHDDDADQVRQCVVCVVVVVVVPDDDGLFAPDDLNVVVVVVVVVCVVPNVPCVVVDDPVVSRVVRVVVVVVVQVVAWDFDDCVTDTGHDDPPDVVPDDDDDCVVCVPVD/DLVVVLVVLVVVVLADDLPPDDLVVSLVVCCVPVVDDCVPPVVVSSVSNVVVSVVVVPDDRDHDDPVVVVVVVVVVVVVVVVVD/DWFWWKWKKKWFWPFFADQVLLCVVDDDWDDDVPVPQWIWDADPPQRKIKTQHRRRIIMIMGGRDPVSVVVVVVVVQVSRVVSPRPIDTDDMFTFKIKTKDAPQDQAAQPVVCPVDPPQKHDDCVVDVWIWHADVPPGWTWIAHRRRTIMIMGDGDDVRVVVVCVVCVVVSVDND

B-factor: mean 101.16, std 43.96, range [62.89, 274.52]

InterPro domains:
  IPR000164 Histone H3/CENP-A [PR00622] (3-17)
  IPR000164 Histone H3/CENP-A [PR00622] (17-31)
  IPR000164 Histone H3/CENP-A [PR00622] (34-55)
  IPR000164 Histone H3/CENP-A [PR00622] (58-75)
  IPR000164 Histone H3/CENP-A [PR00622] (80-98)
  IPR000164 Histone H3/CENP-A [PR00622] (98-114)
  IPR000164 Histone H3/CENP-A [PR00622] (114-135)
  IPR000164 Histone H3/CENP-A [PS00322] (15-21)
  IPR000164 Histone H3/CENP-A [PS00959] (67-75)
  IPR000164 Histone H3/CENP-A [PTHR11426] (1-135)
  IPR000164 Histone H3/CENP-A [SM00428] (34-136)
  IPR007125 Core Histone H2A/H2B/H3 domain [PF00125] (44-131)
  IPR009072 Histone-fold [G3DSA:1.10.20.10] (2-136)
  IPR009072 Histone-fold [SSF47113] (2-133)

Radius of gyration: 36.23 Å; Cα contacts (8 Å, |Δi|>4): 1868; chains: 8; bounding box: 58×90×116 Å

GO terms:
  GO:0008823 cupric reductase (NADH) activity (F, IDA)
  GO:0043505 CENP-A containing nucleosome (C, IDA)
  GO:0003677 DNA binding (F, TAS)
  GO:0000786 nucleosome (C, TAS)
  GO:0006325 chromatin organization (P, TAS)
  GO:0005634 nucleus (C, HDA)
  GO:0043935 sexual sporulation resulting in formation of a cellular spore (P, IMP)
  GO:0008823 cupric reductase (NADH) activity (F, IMP)
  GO:0009303 rRNA transcription (P, IMP)
  GO:0070911 global genome nucleotide-excision repair (P, IMP)
  GO:0006878 intracellular copper ion homeostasis (P, IMP)
  GO:0009060 aerobic respiration (P, IMP)
  GO:0005515 protein binding (F, IPI)
  GO:0042790 nucleolar large rRNA transcription by RNA polymerase I (P, IDA)
  GO:0045943 positive regulation of transcription by RNA polymerase I (P, IDA)

Sequence (1256 aa):
HRYKPGTVALREIRRFQKSTELLIRKLPFQRLVREIAQDFKTDLRFQSSAIGALQESVEAYLVSLFEDTNLAAIHAKRVTIQKKDIKLARRLRGNIQGITKPAIRRLARRGGVKRISGLIYEEVRAVLKSFLESVIRDSVTYTEHAKRKTVTSLDVVYALKRQGRTLYGFKPHRYKPGTVALREIRRFQKSTELLIRKLPFQRLVREIAQDFKTDLRFQSSAIGALQESVEAYLVSLFEDTNLAAIHAKRVTIQKKDIKLARRLRGEHQQLRKYVELYNKEVEEFYNGAEFHPSKVHVKSIHEISSVGVDWDSEEKNTFFWCLSRYSIHRVDEWRSLLPRKSAMEILGYYRLLRRASASARSRAPIAYEMSAEWVALETKLSETVMAITEGAAEVADEEGHCEGLIDYESWKRRWVAIYSHSRIAEIRPLPRHALPLSRSATQTLERCVSRYTRTLLWCTALAGMASRSVSARASLPTVVTRRQVERALCTEARSRDLHVLPRRIVLTLRKWELDYPREGKLFRTKEMAHLFLQSQLSRDEIDEADLFRSALHENQLLKWLSKETLKSANELLDSLEHSHRVDLSLHLYSAYLLKRLLYKANEKKHFYEVNQFVKTQIKDNWTSWPNPNTIIDPSVDKLYEDIPVQPGEISNRALMHASDMMRVELDAQWQKFLSKSALDHDVTLDVDELNIPNEISRNILVKLDSLFEGLHDKIAKENEFDVRQDKHSNKYTYHDLVSRGCEMNEDMTDIYMKSLELYNDIPEKYKKRKFRLPKQILKKYHQPKKTSSYLKELLSKTREDFIPVEKLLKDKRLTSKDKSKLQRLNREETEDALNKRTFFQVKGYLEDENEISDYELDDCLIELDRNVYEACSVVSADEVLAEKIDNAVPIPFKTREEIDADVEKDRNEGVFEGNIIPDIDLRVVHYYATQLCLNKYPHLINAFDETSLITLGLLIEKWVKDYLTSIQTERQSKVIGKGPCEFISKHIDYRHAPGNIELNDYSTMIDILLSDMDLETVTTKKVRMALKEVYAIDVESQGKAINKLIRKHLDLVKERPRFERSLEDLLKENATLAIELTKEIVPTLQNIVATVTLGCRLDLKTVALHARNAEYNPKRFAAVIMRIREPKTTALIFASGKMVVTGAKSEDDSKLASRKYARIIQKIGFAAKFTDFKIQNIVGSCDVKFPIRLEGLAFSHGTFSSYEPELFPGLIYRMVKPKIVLLIFVSGKIVLTGAKQREEIYQAFEAIYPVLSEFR

Nearest PDB structures (foldseek):
  8cen-assembly1_O  TM=9.745E-01  e=5.437E-28  Saccharomyces cerevisiae
  6e16-assembly1_A  TM=9.728E-01  e=3.043E-27  Saccharomyces cerevisiae S288C
  1cdw-assembly1_A  TM=9.701E-01  e=4.246E-27  Homo sapiens
  7zke-assembly1_D  TM=9.764E-01  e=7.001E-27  Thermochaetoides thermophila
  4wzs-assembly1_D  TM=9.650E-01  e=4.039E-25  Encephalitozoon cuniculi GB-M1